Protein AF-0000000087743216 (afdb_homodimer)

Sequence (978 aa):
MEFDLQKEMARIDDQIAKGPYKDTWESISTYPVPKWYADAKFGIFIHFSVCSQTAYANEWYPRGMYIQGTREFEHHVKTHGPHKEFGYKDFIPLFKAEKFSADEWNDLFKEAGAEYVVPVGEHHDGFQMYKSKISDWNAAKMGPMRDVVGEMEDSIREHGMIAGVSSHRIEHWWFLSHAREFDSDMTGMEERGHIYWPSMKECEDQMDPFSEPVPSKEFLEDWLARTVEIIDRFAPRVLYFDWWIHHSAARPYVRKMMAYYYNHMESLGLTGVVNYKYGCLPFGCGVPDVERGQFAEAKPYIWQTDTSIGDKSWGYIEDNHYKSSRQIIENLIDVVSKNGRLLLNVGPKGDGTICEEETKVLKEIGSWLKVNGEAIYGTKPYERSSEGPTKIEDGYFTESSKEYTSQDFRFTVKGDHMYVIAMKTSKDGEYLVRSFARNPEHEQFHYTGVISNVEALLGDCRFEHKNDGLHIYSEITSDYPIVFRISFSMEFDLQKEMARIDDQIAKGPYKDTWESISTYPVPKWYADAKFGIFIHFSVCSQTAYANEWYPRGMYIQGTREFEHHVKTHGPHKEFGYKDFIPLFKAEKFSADEWNDLFKEAGAEYVVPVGEHHDGFQMYKSKISDWNAAKMGPMRDVVGEMEDSIREHGMIAGVSSHRIEHWWFLSHAREFDSDMTGMEERGHIYWPSMKECEDQMDPFSEPVPSKEFLEDWLARTVEIIDRFAPRVLYFDWWIHHSAARPYVRKMMAYYYNHMESLGLTGVVNYKYGCLPFGCGVPDVERGQFAEAKPYIWQTDTSIGDKSWGYIEDNHYKSSRQIIENLIDVVSKNGRLLLNVGPKGDGTICEEETKVLKEIGSWLKVNGEAIYGTKPYERSSEGPTKIEDGYFTESSKEYTSQDFRFTVKGDHMYVIAMKTSKDGEYLVRSFARNPEHEQFHYTGVISNVEALLGDCRFEHKNDGLHIYSEITSDYPIVFRISFS

Solvent-accessible surface area (backbone atoms only — not comparable to full-atom values): 49060 Å² total; per-residue (Å²): 126,82,66,55,64,68,60,51,53,51,50,50,52,53,52,24,70,74,33,90,25,38,78,40,59,50,45,37,24,68,57,62,85,39,67,65,66,65,25,43,41,35,28,36,29,34,37,59,54,62,46,15,50,68,26,44,89,24,60,55,34,72,37,37,43,39,35,83,88,36,71,45,19,54,49,40,38,73,74,66,34,56,38,53,83,40,37,74,76,66,46,36,72,70,21,36,34,79,57,52,43,46,59,62,53,44,53,50,39,50,54,26,56,38,38,29,39,32,40,42,38,23,45,46,69,49,52,27,29,27,71,57,79,72,34,75,48,16,20,37,74,35,39,46,52,36,38,50,47,56,48,34,45,53,36,29,48,74,70,73,28,44,38,25,33,24,46,30,48,71,45,23,45,31,46,51,19,49,33,72,76,51,86,32,56,54,74,90,33,71,49,86,50,35,65,50,34,69,26,36,67,64,42,97,44,78,81,43,36,79,42,55,69,67,78,47,70,68,57,48,51,49,51,43,50,53,51,48,50,49,42,72,74,60,59,38,39,34,37,35,41,57,61,60,62,26,27,57,80,38,32,71,47,52,43,42,44,49,13,38,48,55,29,52,30,46,76,70,75,44,66,47,44,40,36,34,29,43,40,41,53,63,74,56,58,48,32,50,35,32,52,35,22,45,65,59,57,45,36,65,53,69,35,34,23,37,43,45,43,39,69,66,24,57,22,21,38,75,91,60,49,70,59,52,39,54,53,52,51,54,47,44,51,56,36,37,13,25,33,26,25,36,33,40,24,44,31,27,38,29,43,36,45,68,52,67,71,60,49,50,31,36,48,50,41,9,57,50,38,72,64,48,31,76,61,51,44,57,31,40,52,42,96,55,30,63,45,52,88,71,81,60,56,65,39,64,67,46,67,65,85,73,84,65,42,47,59,21,34,35,21,25,29,44,50,46,33,38,28,46,30,28,58,24,54,39,92,82,22,58,35,70,42,54,84,51,15,46,40,83,85,43,96,49,44,68,43,39,48,51,76,67,44,63,39,32,69,90,53,70,47,49,72,48,81,45,58,74,10,35,36,36,40,32,80,69,80,52,95,46,60,46,47,32,41,33,34,60,98,125,82,65,56,64,69,60,50,53,51,50,50,52,52,53,24,70,74,34,89,25,37,77,40,58,51,46,37,25,67,55,65,84,39,66,66,65,64,23,42,40,34,28,36,28,35,36,59,56,60,46,15,50,69,26,44,90,22,60,57,35,73,36,36,43,38,35,82,88,36,72,45,17,52,49,40,39,74,74,66,36,55,37,53,82,41,38,73,76,65,45,35,73,69,22,37,33,80,57,52,43,45,60,63,52,44,52,50,40,49,54,27,56,38,38,30,40,31,39,43,38,22,44,46,70,47,53,28,30,26,71,56,77,71,34,74,50,15,21,36,71,35,40,46,51,37,38,51,48,57,49,33,45,54,35,30,48,73,71,73,28,45,37,26,34,25,47,29,49,70,46,22,44,32,46,51,20,50,36,72,76,50,85,34,55,56,72,90,35,73,48,86,50,35,64,52,34,69,24,36,68,63,42,96,44,79,79,44,34,79,42,55,68,66,76,47,70,68,56,49,51,48,52,42,51,54,52,46,49,49,42,73,74,60,60,38,39,33,38,36,42,57,61,61,63,27,28,58,81,38,32,70,46,52,43,42,46,50,14,37,48,55,31,53,30,46,75,71,74,44,69,47,44,40,36,35,29,40,40,40,54,64,73,55,58,48,33,51,37,32,52,37,22,44,65,60,57,46,36,67,54,68,35,33,22,37,44,44,43,38,69,66,23,56,22,23,37,77,91,60,49,68,59,54,39,56,54,52,49,53,48,44,51,56,36,39,14,25,35,26,26,37,33,40,24,44,32,28,38,28,44,36,46,68,52,67,72,59,49,51,30,36,47,50,41,10,58,51,38,72,64,49,32,75,59,51,44,57,32,41,51,42,96,56,29,64,46,52,87,70,81,61,55,65,39,62,68,46,68,65,86,73,83,64,43,46,58,20,35,35,20,26,27,44,52,46,33,38,28,44,30,28,58,23,53,38,91,82,23,59,36,71,42,53,86,52,15,46,40,83,84,44,94,48,46,68,41,38,50,49,77,68,46,62,38,32,69,90,53,70,46,48,73,48,81,45,61,73,10,36,36,37,39,32,80,69,80,53,95,47,62,47,48,33,42,34,35,62,100

pLDDT: mean 94.6, std 6.8, range [45.41, 98.94]

Organism: Butyrivibrio fibrisolvens (NCBI:txid831)

Foldseek 3Di:
DAPDLVVLVVVLQVLLVPFQAHLDLVRLLPADDDLQLLFQQEEAEEDEDLCLAVQPQASLLLQQCLAPPGPSVVVCCVPPNAQQVPHSVNSFQVLQLQVADLLVVLVLLVLLSGQEYEYEQEALQGAGAADDPNACRYCCNIRNVDRRLLNNLVNCVVSNHAYHYEYAHVNLCASNQSNVVDNHNCPPQCDGRGSNPPNDHDFPDLLPLATPPDDDPVSLSSVLSVLVVCCVSRVHQEYEYEASCLRPNNSSSVSSSSSSSQRSQVVVVHHHFYEYEDCSRPPSSGAYEAELFAAQAADPDEHEYEDEQWDRYLAGHPPTDGDALQLVLLVSLLQQLRRYHYHYGFHAHSNNHGDPSVSVSSNVSSVVCVQVVVQRGRWHHDPGFKFDDWTGDGGHNRRDRTDFDQQIWGWIDDDQKIKTKRAAQDPQQKYFDQLQAAPPVDNDGPDDFAWPDKQKSVGGWDWDQDNRGIIIGDPDHDPHITMIITGTD/DAPDLVVLVVVLQVLLVPFQAHLDLVRLLPADDDLQLLFQQEAAEEDEDLCLAVQAQAPLLLQQCLAPPGPSVVVCCVPPNAQQVPHSLNSFQVLQLQVADLLVVLVLLVLLSGQEYEYEQEALQQAGAADDPNACRYCCNIRNVDRRLLNNLVNCVVSNHAYHYEYAHVNLCASNQSNVVDNHNCPPQCDGRGSNPPNDHDFPDLLPLATPPDDDPVSLSSVLSVLVVVCVSRVHQEYEYEASCLRPNNSSSVSSSSSSSQRSQVVVVHHHFYEYEDCSRPPSSGAYEAELFAAQAADPDEHEYEDEQWDRYLAHHPPTDGDALQLVLLVSLLQQLRRYHYHYGFHAHSNNHGDPSVSVSSNVSSVVCVQCVVQRGRWHHDPGFKWDDWTGDGGHSRRDRTDFDQQIWGWIDDDQKIKTKRAAQDPQQKYFDQLQAAPPVDNDGPDDFAWPDKQKSVGGWDWDQDNRGIIIGDPDHDPHITMIITGTD

Structure (mmCIF, N/CA/C/O backbone):
data_AF-0000000087743216-model_v1
#
loop_
_entity.id
_entity.type
_entity.pdbx_description
1 polymer Alpha-L-fucosidase
#
loop_
_atom_site.group_PDB
_atom_site.id
_atom_site.type_symbol
_atom_site.label_atom_id
_atom_site.label_alt_id
_atom_site.label_comp_id
_atom_site.label_asym_id
_atom_site.label_entity_id
_atom_site.label_seq_id
_atom_site.pdbx_PDB_ins_code
_atom_site.Cartn_x
_atom_site.Cartn_y
_atom_site.Cartn_z
_atom_site.occupancy
_atom_site.B_iso_or_equiv
_atom_site.auth_seq_id
_atom_site.auth_comp_id
_atom_site.auth_asym_id
_atom_site.auth_atom_id
_atom_site.pdbx_PDB_model_num
ATOM 1 N N . MET A 1 1 ? -7.828 48.719 -3.496 1 45.41 1 MET A N 1
ATOM 2 C CA . MET A 1 1 ? -9.172 48.25 -3.826 1 45.41 1 MET A CA 1
ATOM 3 C C . MET A 1 1 ? -9.617 47.156 -2.863 1 45.41 1 MET A C 1
ATOM 5 O O . MET A 1 1 ? -8.836 46.281 -2.506 1 45.41 1 MET A O 1
ATOM 9 N N . GLU A 1 2 ? -10.773 47.344 -2.242 1 65.75 2 GLU A N 1
ATOM 10 C CA . GLU A 1 2 ? -11.344 46.469 -1.246 1 65.75 2 GLU A CA 1
ATOM 11 C C . GLU A 1 2 ? -11.578 45.062 -1.83 1 65.75 2 GLU A C 1
ATOM 13 O O . GLU A 1 2 ? -12.102 44.938 -2.941 1 65.75 2 GLU A O 1
ATOM 18 N N . PHE A 1 3 ? -10.82 44.125 -1.315 1 86.38 3 PHE A N 1
ATOM 19 C CA . PHE A 1 3 ? -11.008 42.75 -1.757 1 86.38 3 PHE A CA 1
ATOM 20 C C . PHE A 1 3 ? -12.484 42.375 -1.73 1 86.38 3 PHE A C 1
ATOM 22 O O . PHE A 1 3 ? -13.141 42.469 -0.693 1 86.38 3 PHE A O 1
ATOM 29 N N . ASP A 1 4 ? -13.031 42.125 -2.91 1 93.56 4 ASP A N 1
ATOM 30 C CA . ASP A 1 4 ? -14.438 41.75 -3.043 1 93.56 4 ASP A CA 1
ATOM 31 C C . ASP A 1 4 ? -14.617 40.219 -2.879 1 93.56 4 ASP A C 1
ATOM 33 O O . ASP A 1 4 ? -14.383 39.469 -3.818 1 93.56 4 ASP A O 1
ATOM 37 N N . LEU A 1 5 ? -15.109 39.844 -1.743 1 95.31 5 LEU A N 1
ATOM 38 C CA . LEU A 1 5 ? -15.227 38.438 -1.377 1 95.31 5 LEU A CA 1
ATOM 39 C C . LEU A 1 5 ? -16.234 37.719 -2.271 1 95.31 5 LEU A C 1
ATOM 41 O O . LEU A 1 5 ? -16 36.594 -2.709 1 95.31 5 LEU A O 1
ATOM 45 N N . GLN A 1 6 ? -17.328 38.375 -2.635 1 95.62 6 GLN A N 1
ATOM 46 C CA . GLN A 1 6 ? -18.375 37.75 -3.443 1 95.62 6 GLN A CA 1
ATOM 47 C C . GLN A 1 6 ? -17.891 37.5 -4.867 1 95.62 6 GLN A C 1
ATOM 49 O O . GLN A 1 6 ? -18.203 36.469 -5.457 1 95.62 6 GLN A O 1
ATOM 54 N N . LYS A 1 7 ? -17.219 38.438 -5.363 1 96.56 7 LYS A N 1
ATOM 55 C CA . LYS A 1 7 ? -16.625 38.25 -6.688 1 96.56 7 LYS A CA 1
ATOM 56 C C . LYS A 1 7 ? -15.633 37.094 -6.703 1 96.56 7 LYS A C 1
ATOM 58 O O . LYS A 1 7 ? -15.57 36.344 -7.672 1 96.56 7 LYS A O 1
ATOM 63 N N . GLU A 1 8 ? -14.852 37.031 -5.641 1 97 8 GLU A N 1
ATOM 64 C CA . GLU A 1 8 ? -13.883 35.969 -5.539 1 97 8 GLU A CA 1
ATOM 65 C C . GLU A 1 8 ? -14.57 34.594 -5.473 1 97 8 GLU A C 1
ATOM 67 O O . GLU A 1 8 ? -14.125 33.656 -6.109 1 97 8 GLU A O 1
ATOM 72 N N . MET A 1 9 ? -15.672 34.469 -4.734 1 97.75 9 MET A N 1
ATOM 73 C CA . MET A 1 9 ? -16.422 33.219 -4.652 1 97.75 9 MET A CA 1
ATOM 74 C C . MET A 1 9 ? -16.938 32.812 -6.027 1 97.75 9 MET A C 1
ATOM 76 O O . MET A 1 9 ? -16.875 31.625 -6.391 1 97.75 9 MET A O 1
ATOM 80 N N . ALA A 1 10 ? -17.391 33.781 -6.773 1 97.75 10 ALA A N 1
ATOM 81 C CA . ALA A 1 10 ? -17.875 33.531 -8.117 1 97.75 10 ALA A CA 1
ATOM 82 C C . ALA A 1 10 ? -16.766 33.031 -9.031 1 97.75 10 ALA A C 1
ATOM 84 O O . ALA A 1 10 ? -16.953 32.094 -9.82 1 97.75 10 ALA A O 1
ATOM 85 N N . ARG A 1 11 ? -15.656 33.625 -8.914 1 97.56 11 ARG A N 1
ATOM 86 C CA . ARG A 1 11 ? -14.508 33.219 -9.703 1 97.56 11 ARG A CA 1
ATOM 87 C C . ARG A 1 11 ? -14.109 31.781 -9.383 1 97.56 11 ARG A C 1
ATOM 89 O O . ARG A 1 11 ? -13.82 31 -10.289 1 97.56 11 ARG A O 1
ATOM 96 N N . ILE A 1 12 ? -14.117 31.469 -8.133 1 98 12 ILE A N 1
ATOM 97 C CA . ILE A 1 12 ? -13.758 30.125 -7.676 1 98 12 ILE A CA 1
ATOM 98 C C . ILE A 1 12 ? -14.727 29.109 -8.266 1 98 12 ILE A C 1
ATOM 100 O O . ILE A 1 12 ? -14.305 28.094 -8.836 1 98 12 ILE A O 1
ATOM 104 N N . ASP A 1 13 ? -15.953 29.406 -8.219 1 98 13 ASP A N 1
ATOM 105 C CA . ASP A 1 13 ? -16.969 28.516 -8.758 1 98 13 ASP A CA 1
ATOM 106 C C . ASP A 1 13 ? -16.781 28.328 -10.258 1 98 13 ASP A C 1
ATOM 108 O O . ASP A 1 13 ? -16.922 27.203 -10.773 1 98 13 ASP A O 1
ATOM 112 N N . ASP A 1 14 ? -16.484 29.375 -10.922 1 97.44 14 ASP A N 1
ATOM 113 C CA . ASP A 1 14 ? -16.297 29.328 -12.367 1 97.44 14 ASP A CA 1
ATOM 114 C C . ASP A 1 14 ? -15.102 28.453 -12.742 1 97.44 14 ASP A C 1
ATOM 116 O O . ASP A 1 14 ? -15.18 27.656 -13.688 1 97.44 14 ASP A O 1
ATOM 120 N N . GLN A 1 15 ? -14.086 28.609 -12 1 96.69 15 GLN A N 1
ATOM 121 C CA . GLN A 1 15 ? -12.891 27.828 -12.289 1 96.69 15 GLN A CA 1
ATOM 122 C C . GLN A 1 15 ? -13.133 26.344 -12.008 1 96.69 15 GLN A C 1
ATOM 124 O O . GLN A 1 15 ? -12.648 25.484 -12.75 1 96.69 15 GLN A O 1
ATOM 129 N N . ILE A 1 16 ? -13.781 25.984 -10.992 1 98 16 ILE A N 1
ATOM 130 C CA . ILE A 1 16 ? -14.109 24.594 -10.68 1 98 16 ILE A CA 1
ATOM 131 C C . ILE A 1 16 ? -14.969 24.016 -11.797 1 98 16 ILE A C 1
ATOM 133 O O . ILE A 1 16 ? -14.742 22.875 -12.234 1 98 16 ILE A O 1
ATOM 137 N N . ALA A 1 17 ? -15.883 24.812 -12.258 1 97.06 17 ALA A N 1
ATOM 138 C CA . ALA A 1 17 ? -16.812 24.344 -13.289 1 97.06 17 ALA A CA 1
ATOM 139 C C . ALA A 1 17 ? -16.062 24.016 -14.578 1 97.06 17 ALA A C 1
ATOM 141 O O . ALA A 1 17 ? -16.5 23.141 -15.344 1 97.06 17 ALA A O 1
ATOM 142 N N . LYS A 1 18 ? -14.969 24.609 -14.812 1 96.19 18 LYS A N 1
ATOM 143 C CA . LYS A 1 18 ? -14.227 24.453 -16.062 1 96.19 18 LYS A CA 1
ATOM 144 C C . LYS A 1 18 ? -13.234 23.297 -15.961 1 96.19 18 LYS A C 1
ATOM 146 O O . LYS A 1 18 ? -12.719 22.828 -16.984 1 96.19 18 LYS A O 1
ATOM 151 N N . GLY A 1 19 ? -12.984 22.891 -14.711 1 96.44 19 GLY A N 1
ATOM 152 C CA . GLY A 1 19 ? -11.961 21.875 -14.531 1 96.44 19 GLY A CA 1
ATOM 153 C C . GLY A 1 19 ? -12.531 20.469 -14.438 1 96.44 19 GLY A C 1
ATOM 154 O O . GLY A 1 19 ? -13.75 20.297 -14.344 1 96.44 19 GLY A O 1
ATOM 155 N N . PRO A 1 20 ? -11.656 19.484 -14.508 1 96.94 20 PRO A N 1
ATOM 156 C CA . PRO A 1 20 ? -12.086 18.094 -14.43 1 96.94 20 PRO A CA 1
ATOM 157 C C . PRO A 1 20 ? -12.555 17.688 -13.031 1 96.94 20 PRO A C 1
ATOM 159 O O . PRO A 1 20 ? -13.336 16.75 -12.875 1 96.94 20 PRO A O 1
ATOM 162 N N . TYR A 1 21 ? -12.062 18.328 -12.039 1 97.69 21 TYR A N 1
ATOM 163 C CA . TYR A 1 21 ? -12.492 18.031 -10.672 1 97.69 21 TYR A CA 1
ATOM 164 C C . TYR A 1 21 ? -13.711 18.859 -10.289 1 97.69 21 TYR A C 1
ATOM 166 O O . TYR A 1 21 ? -13.664 20.094 -10.352 1 97.69 21 TYR A O 1
ATOM 174 N N . LYS A 1 22 ? -14.734 18.156 -9.844 1 97.62 22 LYS A N 1
ATOM 175 C CA . LYS A 1 22 ? -15.961 18.812 -9.383 1 97.62 22 LYS A CA 1
ATOM 176 C C . LYS A 1 22 ? -15.969 18.953 -7.867 1 97.62 22 LYS A C 1
ATOM 178 O O . LYS A 1 22 ? -15.172 18.328 -7.168 1 97.62 22 LYS A O 1
ATOM 183 N N . ASP A 1 23 ? -16.891 19.812 -7.43 1 95.56 23 ASP A N 1
ATOM 184 C CA . ASP A 1 23 ? -17.047 20.062 -6 1 95.56 23 ASP A CA 1
ATOM 185 C C . ASP A 1 23 ? -17.812 18.922 -5.324 1 95.56 23 ASP A C 1
ATOM 187 O O . ASP A 1 23 ? -18.812 19.172 -4.656 1 95.56 23 ASP A O 1
ATOM 191 N N . THR A 1 24 ? -17.344 17.719 -5.535 1 95.38 24 THR A N 1
ATOM 192 C CA . THR A 1 24 ? -17.844 16.516 -4.891 1 95.38 24 THR A CA 1
ATOM 193 C C . THR A 1 24 ? -16.703 15.617 -4.449 1 95.38 24 THR A C 1
ATOM 195 O O . THR A 1 24 ? -15.664 15.555 -5.113 1 95.38 24 THR A O 1
ATOM 198 N N . TRP A 1 25 ? -16.922 14.961 -3.354 1 93.56 25 TRP A N 1
ATOM 199 C CA . TRP A 1 25 ? -15.891 14.07 -2.842 1 93.56 25 TRP A CA 1
ATOM 200 C C . TRP A 1 25 ? -15.578 12.961 -3.844 1 93.56 25 TRP A C 1
ATOM 202 O O . TRP A 1 25 ? -14.422 12.547 -3.977 1 93.56 25 TRP A O 1
ATOM 212 N N . GLU A 1 26 ? -16.562 12.492 -4.555 1 93.25 26 GLU A N 1
ATOM 213 C CA . GLU A 1 26 ? -16.391 11.477 -5.582 1 93.25 26 GLU A CA 1
ATOM 214 C C . GLU A 1 26 ? -15.375 11.93 -6.637 1 93.25 26 GLU A C 1
ATOM 216 O O . GLU A 1 26 ? -14.453 11.188 -6.98 1 93.25 26 GLU A O 1
ATOM 221 N N . SER A 1 27 ? -15.555 13.078 -7.109 1 96.25 27 SER A N 1
ATOM 222 C CA . SER A 1 27 ? -14.656 13.625 -8.117 1 96.25 27 SER A CA 1
ATOM 223 C C . SER A 1 27 ? -13.266 13.891 -7.543 1 96.25 27 SER A C 1
ATOM 225 O O . SER A 1 27 ? -12.258 13.539 -8.156 1 96.25 27 SER A O 1
ATOM 227 N N . ILE A 1 28 ? -13.211 14.43 -6.359 1 96.25 28 ILE A N 1
ATOM 228 C CA . ILE A 1 28 ? -11.961 14.805 -5.707 1 96.25 28 ILE A CA 1
ATOM 229 C C . ILE A 1 28 ? -11.133 13.555 -5.414 1 96.25 28 ILE A C 1
ATOM 231 O O . ILE A 1 28 ? -9.898 13.578 -5.531 1 96.25 28 ILE A O 1
ATOM 235 N N . SER A 1 29 ? -11.781 12.492 -5.117 1 93.94 29 SER A N 1
ATOM 236 C CA . SER A 1 29 ? -11.109 11.258 -4.73 1 93.94 29 SER A CA 1
ATOM 237 C C . SER A 1 29 ? -10.391 10.625 -5.918 1 93.94 29 SER A C 1
ATOM 239 O O . SER A 1 29 ? -9.578 9.719 -5.742 1 93.94 29 SER A O 1
ATOM 241 N N . THR A 1 30 ? -10.602 11.102 -7.121 1 93.31 30 THR A N 1
ATOM 242 C CA . THR A 1 30 ? -9.969 10.531 -8.305 1 93.31 30 THR A CA 1
ATOM 243 C C . THR A 1 30 ? -8.562 11.086 -8.492 1 93.31 30 THR A C 1
ATOM 245 O O . THR A 1 30 ? -7.809 10.609 -9.344 1 93.31 30 THR A O 1
ATOM 248 N N . TYR A 1 31 ? -8.219 12.086 -7.688 1 93.44 31 TYR A N 1
ATOM 249 C CA . TYR A 1 31 ? -6.871 12.633 -7.828 1 93.44 31 TYR A CA 1
ATOM 250 C C . TYR A 1 31 ? -5.82 11.57 -7.535 1 93.44 31 TYR A C 1
ATOM 252 O O . TYR A 1 31 ? -6.047 10.672 -6.723 1 93.44 31 TYR A O 1
ATOM 260 N N . PRO A 1 32 ? -4.691 11.594 -8.117 1 91.44 32 PRO A N 1
ATOM 261 C CA . PRO A 1 32 ? -3.607 10.664 -7.801 1 91.44 32 PRO A CA 1
ATOM 262 C C . PRO A 1 32 ? -2.568 11.258 -6.855 1 91.44 32 PRO A C 1
ATOM 264 O O . PRO A 1 32 ? -2.25 12.445 -6.957 1 91.44 32 PRO A O 1
ATOM 267 N N . VAL A 1 33 ? -2.135 10.43 -5.898 1 94.62 33 VAL A N 1
ATOM 268 C CA . VAL A 1 33 ? -0.931 10.844 -5.188 1 94.62 33 VAL A CA 1
ATOM 269 C C . VAL A 1 33 ? 0.258 10.859 -6.148 1 94.62 33 VAL A C 1
ATOM 271 O O . VAL A 1 33 ? 0.561 9.844 -6.777 1 94.62 33 VAL A O 1
ATOM 274 N N . PRO A 1 34 ? 0.898 11.969 -6.297 1 96.38 34 PRO A N 1
ATOM 275 C CA . PRO A 1 34 ? 1.958 12.047 -7.309 1 96.38 34 PRO A CA 1
ATOM 276 C C . PRO A 1 34 ? 3.168 11.18 -6.957 1 96.38 34 PRO A C 1
ATOM 278 O O . PRO A 1 34 ? 3.5 11.023 -5.777 1 96.38 34 PRO A O 1
ATOM 281 N N . LYS A 1 35 ? 3.867 10.727 -7.973 1 93.94 35 LYS A N 1
ATOM 282 C CA . LYS A 1 35 ? 5.047 9.875 -7.809 1 93.94 35 LYS A CA 1
ATOM 283 C C . LYS A 1 35 ? 6.148 10.609 -7.051 1 93.94 35 LYS A C 1
ATOM 285 O O . LYS A 1 35 ? 6.879 10 -6.266 1 93.94 35 LYS A O 1
ATOM 290 N N . TRP A 1 36 ? 6.297 11.891 -7.359 1 96.81 36 TRP A N 1
ATOM 291 C CA . TRP A 1 36 ? 7.359 12.625 -6.684 1 96.81 36 TRP A CA 1
ATOM 292 C C . TRP A 1 36 ? 7.188 12.555 -5.168 1 96.81 36 TRP A C 1
ATOM 294 O O . TRP A 1 36 ? 8.172 12.469 -4.426 1 96.81 36 TRP A O 1
ATOM 304 N N . TYR A 1 37 ? 5.941 12.641 -4.73 1 97.75 37 TYR A N 1
ATOM 305 C CA . TYR A 1 37 ? 5.676 12.594 -3.299 1 97.75 37 TYR A CA 1
ATOM 306 C C . TYR A 1 37 ? 5.988 11.211 -2.734 1 97.75 37 TYR A C 1
ATOM 308 O O . TYR A 1 37 ? 6.543 11.086 -1.639 1 97.75 37 TYR A O 1
ATOM 316 N N . ALA A 1 38 ? 5.648 10.195 -3.459 1 95.56 38 ALA A N 1
ATOM 317 C CA . ALA A 1 38 ? 5.969 8.828 -3.045 1 95.56 38 ALA A CA 1
ATOM 318 C C . ALA A 1 38 ? 7.477 8.633 -2.92 1 95.56 38 ALA A C 1
ATOM 320 O O . ALA A 1 38 ? 7.941 7.891 -2.049 1 95.56 38 ALA A O 1
ATOM 321 N N . ASP A 1 39 ? 8.281 9.344 -3.717 1 96.62 39 ASP A N 1
ATOM 322 C CA . ASP A 1 39 ? 9.719 9.125 -3.818 1 96.62 39 ASP A CA 1
ATOM 323 C C . ASP A 1 39 ? 10.477 10.023 -2.848 1 96.62 39 ASP A C 1
ATOM 325 O O . ASP A 1 39 ? 11.562 9.664 -2.381 1 96.62 39 ASP A O 1
ATOM 329 N N . ALA A 1 40 ? 10.086 11.242 -2.486 1 96.06 40 ALA A N 1
ATOM 330 C CA . ALA A 1 40 ? 10.82 12.273 -1.758 1 96.06 40 ALA A CA 1
ATOM 331 C C . ALA A 1 40 ? 11.094 11.844 -0.319 1 96.06 40 ALA A C 1
ATOM 333 O O . ALA A 1 40 ? 12.219 11.969 0.171 1 96.06 40 ALA A O 1
ATOM 334 N N . LYS A 1 41 ? 10.383 11.289 0.41 1 98 41 LYS A N 1
ATOM 335 C CA . LYS A 1 41 ? 10.438 10.625 1.71 1 98 41 LYS A CA 1
ATOM 336 C C . LYS A 1 41 ? 10.773 11.617 2.818 1 98 41 LYS A C 1
ATOM 338 O O . LYS A 1 41 ? 10.461 11.375 3.988 1 98 41 LYS A O 1
ATOM 343 N N . PHE A 1 42 ? 11.594 12.766 2.602 1 98.88 42 PHE A N 1
ATOM 344 C CA . PHE A 1 42 ? 12.062 13.672 3.641 1 98.88 42 PHE A CA 1
ATOM 345 C C . PHE A 1 42 ? 11.836 15.125 3.234 1 98.88 42 PHE A C 1
ATOM 347 O O . PHE A 1 42 ? 12.273 15.547 2.162 1 98.88 42 PHE A O 1
ATOM 354 N N . GLY A 1 43 ? 11.117 15.859 4.062 1 98.88 43 GLY A N 1
ATOM 355 C CA . GLY A 1 43 ? 10.867 17.281 3.85 1 98.88 43 GLY A CA 1
ATOM 356 C C . GLY A 1 43 ? 11.109 18.125 5.09 1 98.88 43 GLY A C 1
ATOM 357 O O . GLY A 1 43 ? 11.336 17.578 6.176 1 98.88 43 GLY A O 1
ATOM 358 N N . ILE A 1 44 ? 11.109 19.422 4.906 1 98.94 44 ILE A N 1
ATOM 359 C CA . ILE A 1 44 ? 11.305 20.375 6 1 98.94 44 ILE A CA 1
ATOM 360 C C . ILE A 1 44 ? 10.047 21.219 6.172 1 98.94 44 ILE A C 1
ATOM 362 O O . ILE A 1 44 ? 9.492 21.719 5.195 1 98.94 44 ILE A O 1
ATOM 366 N N . PHE A 1 45 ? 9.586 21.25 7.379 1 98.88 45 PHE A N 1
ATOM 367 C CA . PHE A 1 45 ? 8.523 22.156 7.812 1 98.88 45 PHE A CA 1
ATOM 368 C C . PHE A 1 45 ? 9.102 23.375 8.508 1 98.88 45 PHE A C 1
ATOM 370 O O . PHE A 1 45 ? 10.141 23.297 9.164 1 98.88 45 PHE A O 1
ATOM 377 N N . ILE A 1 46 ? 8.477 24.562 8.336 1 98.88 46 ILE A N 1
ATOM 378 C CA . ILE A 1 46 ? 9.023 25.766 8.945 1 98.88 46 ILE A CA 1
ATOM 379 C C . ILE A 1 46 ? 7.918 26.516 9.68 1 98.88 46 ILE A C 1
ATOM 381 O O . ILE A 1 46 ? 6.984 27.031 9.055 1 98.88 46 ILE A O 1
ATOM 385 N N . HIS A 1 47 ? 7.996 26.609 10.922 1 98.69 47 HIS A N 1
ATOM 386 C CA . HIS A 1 47 ? 7.148 27.5 11.695 1 98.69 47 HIS A CA 1
ATOM 387 C C . HIS A 1 47 ? 7.875 28.797 12.023 1 98.69 47 HIS A C 1
ATOM 389 O O . HIS A 1 47 ? 8.719 28.844 12.93 1 98.69 47 HIS A O 1
ATOM 395 N N . PHE A 1 48 ? 7.574 29.812 11.305 1 98.5 48 PHE A N 1
ATOM 396 C CA . PHE A 1 48 ? 8.188 31.125 11.414 1 98.5 48 PHE A CA 1
ATOM 397 C C . PHE A 1 48 ? 7.137 32.219 11.266 1 98.5 48 PHE A C 1
ATOM 399 O O . PHE A 1 48 ? 6.48 32.344 10.227 1 98.5 48 PHE A O 1
ATOM 406 N N . SER A 1 49 ? 6.848 32.906 12.266 1 96.69 49 SER A N 1
ATOM 407 C CA . SER A 1 49 ? 5.871 34 12.312 1 96.69 49 SER A CA 1
ATOM 408 C C . SER A 1 49 ? 6.164 34.938 13.461 1 96.69 49 SER A C 1
ATOM 410 O O . SER A 1 49 ? 7.227 34.875 14.086 1 96.69 49 SER A O 1
ATOM 412 N N . VAL A 1 50 ? 5.23 35.844 13.828 1 97.31 50 VAL A N 1
ATOM 413 C CA . VAL A 1 50 ? 5.395 36.844 14.867 1 97.31 50 VAL A CA 1
ATOM 414 C C . VAL A 1 50 ? 5.691 36.188 16.203 1 97.31 50 VAL A C 1
ATOM 416 O O . VAL A 1 50 ? 6.445 36.719 17.016 1 97.31 50 VAL A O 1
ATOM 419 N N . CYS A 1 51 ? 5.199 34.969 16.391 1 95 51 CYS A N 1
ATOM 420 C CA . CYS A 1 51 ? 5.414 34.25 17.641 1 95 51 CYS A CA 1
ATOM 421 C C . CYS A 1 51 ? 6.879 33.875 17.812 1 95 51 CYS A C 1
ATOM 423 O O . CYS A 1 51 ? 7.32 33.562 18.922 1 95 51 CYS A O 1
ATOM 425 N N . SER A 1 52 ? 7.691 33.875 16.734 1 96.75 52 SER A N 1
ATOM 426 C CA . SER A 1 52 ? 9.125 33.625 16.828 1 96.75 52 SER A CA 1
ATOM 427 C C . SER A 1 52 ? 9.844 34.75 17.547 1 96.75 52 SER A C 1
ATOM 429 O O . SER A 1 52 ? 10.938 34.562 18.078 1 96.75 52 SER A O 1
ATOM 431 N N . GLN A 1 53 ? 9.234 35.938 17.5 1 94.75 53 GLN A N 1
ATOM 432 C CA . GLN A 1 53 ? 9.773 37.094 18.156 1 94.75 53 GLN A CA 1
ATOM 433 C C . GLN A 1 53 ? 9.562 37.031 19.672 1 94.75 53 GLN A C 1
ATOM 435 O O . GLN A 1 53 ? 10.43 37.438 20.438 1 94.75 53 GLN A O 1
ATOM 440 N N . THR A 1 54 ? 8.43 36.562 20.109 1 94.25 54 THR A N 1
ATOM 441 C CA . THR A 1 54 ? 8.125 36.469 21.531 1 94.25 54 THR A CA 1
ATOM 442 C C . THR A 1 54 ? 8.984 35.406 22.203 1 94.25 54 THR A C 1
ATOM 444 O O . THR A 1 54 ? 9.43 35.594 23.344 1 94.25 54 THR A O 1
ATOM 447 N N . ALA A 1 55 ? 9.219 34.312 21.547 1 96.06 55 ALA A N 1
ATOM 448 C CA . ALA A 1 55 ? 10.164 33.25 21.906 1 96.06 55 ALA A CA 1
ATOM 449 C C . ALA A 1 55 ? 9.898 32.719 23.312 1 96.06 55 ALA A C 1
ATOM 451 O O . ALA A 1 55 ? 10.828 32.469 24.078 1 96.06 55 ALA A O 1
ATOM 452 N N . TYR A 1 56 ? 8.625 32.625 23.688 1 96.62 56 TYR A N 1
ATOM 453 C CA . TYR A 1 56 ? 8.25 32.156 25.016 1 96.62 56 TYR A CA 1
ATOM 454 C C . TYR A 1 56 ? 7.176 31.078 24.938 1 96.62 56 TYR A C 1
ATOM 456 O O . TYR A 1 56 ? 6.246 31.188 24.125 1 96.62 56 TYR A O 1
ATOM 464 N N . ALA A 1 57 ? 7.273 30.016 25.781 1 96.12 57 ALA A N 1
ATOM 465 C CA . ALA A 1 57 ? 6.332 28.922 25.953 1 96.12 57 ALA A CA 1
ATOM 466 C C . ALA A 1 57 ? 6.27 28.062 24.688 1 96.12 57 ALA A C 1
ATOM 468 O O . ALA A 1 57 ? 6.887 26.984 24.625 1 96.12 57 ALA A O 1
ATOM 469 N N . ASN A 1 58 ? 5.594 28.531 23.609 1 97 58 ASN A N 1
ATOM 470 C CA . ASN A 1 58 ? 5.512 27.859 22.312 1 97 58 ASN A CA 1
ATOM 471 C C . ASN A 1 58 ? 4.82 28.734 21.266 1 97 58 ASN A C 1
ATOM 473 O O . ASN A 1 58 ? 4.523 29.906 21.531 1 97 58 ASN A O 1
ATOM 477 N N . GLU A 1 59 ? 4.602 28.172 20.094 1 96.5 59 GLU A N 1
ATOM 478 C CA . GLU A 1 59 ? 4.051 28.922 18.984 1 96.5 59 GLU A CA 1
ATOM 479 C C . GLU A 1 59 ? 2.59 29.297 19.219 1 96.5 59 GLU A C 1
ATOM 481 O O . GLU A 1 59 ? 2.01 30.078 18.469 1 96.5 59 GLU A O 1
ATOM 486 N N . TRP A 1 60 ? 1.993 28.859 20.359 1 97.44 60 TRP A N 1
ATOM 487 C CA . TRP A 1 60 ? 0.643 29.25 20.75 1 97.44 60 TRP A CA 1
ATOM 488 C C . TRP A 1 60 ? 0.679 30.375 21.766 1 97.44 60 TRP A C 1
ATOM 490 O O . TRP A 1 60 ? -0.342 30.719 22.375 1 97.44 60 TRP A O 1
ATOM 500 N N . TYR A 1 61 ? 1.799 30.984 21.938 1 97.56 61 TYR A N 1
ATOM 501 C CA . TYR A 1 61 ? 1.923 32.156 22.812 1 97.56 61 TYR A CA 1
ATOM 502 C C . TYR A 1 61 ? 0.867 33.188 22.5 1 97.56 61 TYR A C 1
ATOM 504 O O . TYR A 1 61 ? 0.251 33.75 23.406 1 97.56 61 TYR A O 1
ATOM 512 N N . PRO A 1 62 ? 0.588 33.469 21.203 1 97.25 62 PRO A N 1
ATOM 513 C CA . PRO A 1 62 ? -0.442 34.469 20.891 1 97.25 62 PRO A CA 1
ATOM 514 C C . PRO A 1 62 ? -1.786 34.156 21.547 1 97.25 62 PRO A C 1
ATOM 516 O O . PRO A 1 62 ? -2.539 35.062 21.891 1 97.25 62 PRO A O 1
ATOM 519 N N . ARG A 1 63 ? -2.092 32.906 21.719 1 97.56 63 ARG A N 1
ATOM 520 C CA . ARG A 1 63 ? -3.32 32.5 22.391 1 97.56 63 ARG A CA 1
ATOM 521 C C . ARG A 1 63 ? -3.168 32.562 23.906 1 97.56 63 ARG A C 1
ATOM 523 O O . ARG A 1 63 ? -3.975 33.219 24.594 1 97.56 63 ARG A O 1
ATOM 530 N N . GLY A 1 64 ? -2.131 31.984 24.406 1 97.94 64 GLY A N 1
ATOM 531 C CA . GLY A 1 64 ? -1.912 31.859 25.828 1 97.94 64 GLY A CA 1
ATOM 532 C C . GLY A 1 64 ? -1.795 33.188 26.531 1 97.94 64 GLY A C 1
ATOM 533 O O . GLY A 1 64 ? -2.205 33.344 27.688 1 97.94 64 GLY A O 1
ATOM 534 N N . MET A 1 65 ? -1.285 34.188 25.844 1 98.31 65 MET A N 1
ATOM 535 C CA . MET A 1 65 ? -1.062 35.469 26.469 1 98.31 65 MET A CA 1
ATOM 536 C C . MET A 1 65 ? -2.387 36.156 26.781 1 98.31 65 MET A C 1
ATOM 538 O O . MET A 1 65 ? -2.426 37.125 27.562 1 98.31 65 MET A O 1
ATOM 542 N N . TYR A 1 66 ? -3.461 35.719 26.234 1 97.88 66 TYR A N 1
ATOM 543 C CA . TYR A 1 66 ? -4.754 36.344 26.453 1 97.88 66 TYR A CA 1
ATOM 544 C C . TYR A 1 66 ? -5.613 35.531 27.406 1 97.88 66 TYR A C 1
ATOM 546 O O . TYR A 1 66 ? -6.711 35.938 27.781 1 97.88 66 TYR A O 1
ATOM 554 N N . ILE A 1 67 ? -5.188 34.344 27.734 1 98.06 67 ILE A N 1
ATOM 555 C CA . ILE A 1 67 ? -5.957 33.5 28.641 1 98.06 67 ILE A CA 1
ATOM 556 C C . ILE A 1 67 ? -5.523 33.75 30.078 1 98.06 67 ILE A C 1
ATOM 558 O O . ILE A 1 67 ? -4.449 33.312 30.5 1 98.06 67 ILE A O 1
ATOM 562 N N . GLN A 1 68 ? -6.352 34.406 30.812 1 97.38 68 GLN A N 1
ATOM 563 C CA . GLN A 1 68 ? -6.043 34.781 32.188 1 97.38 68 GLN A CA 1
ATOM 564 C C . GLN A 1 68 ? -5.73 33.531 33.031 1 97.38 68 GLN A C 1
ATOM 566 O O . GLN A 1 68 ? -6.387 32.5 32.875 1 97.38 68 GLN A O 1
ATOM 571 N N . GLY A 1 69 ? -4.703 33.594 33.812 1 96.81 69 GLY A N 1
ATOM 572 C CA . GLY A 1 69 ? -4.34 32.5 34.688 1 96.81 69 GLY A CA 1
ATOM 573 C C . GLY A 1 69 ? -3.264 31.594 34.094 1 96.81 69 GLY A C 1
ATOM 574 O O . GLY A 1 69 ? -2.664 30.781 34.812 1 96.81 69 GLY A O 1
ATOM 575 N N . THR A 1 70 ? -2.959 31.719 32.844 1 97.88 70 THR A N 1
ATOM 576 C CA . THR A 1 70 ? -1.893 30.922 32.25 1 97.88 70 THR A CA 1
ATOM 577 C C . THR A 1 70 ? -0.528 31.547 32.531 1 97.88 70 THR A C 1
ATOM 579 O O . THR A 1 70 ? -0.436 32.719 32.906 1 97.88 70 THR A O 1
ATOM 582 N N . ARG A 1 71 ? 0.521 30.734 32.375 1 97.31 71 ARG A N 1
ATOM 583 C CA . ARG A 1 71 ? 1.878 31.234 32.531 1 97.31 71 ARG A CA 1
ATOM 584 C C . ARG A 1 71 ? 2.215 32.281 31.469 1 97.31 71 ARG A C 1
ATOM 586 O O . ARG A 1 71 ? 2.977 33.219 31.703 1 97.31 71 ARG A O 1
ATOM 593 N N . GLU A 1 72 ? 1.692 32.125 30.281 1 98 72 GLU A N 1
ATOM 594 C CA . GLU A 1 72 ? 1.9 33.094 29.188 1 98 72 GLU A CA 1
ATOM 595 C C . GLU A 1 72 ? 1.29 34.438 29.516 1 98 72 GLU A C 1
ATOM 597 O O . GLU A 1 72 ? 1.905 35.469 29.266 1 98 72 GLU A O 1
ATOM 602 N N . PHE A 1 73 ? 0.07 34.438 30.094 1 98.31 73 PHE A N 1
ATOM 603 C CA . PHE A 1 73 ? -0.597 35.656 30.484 1 98.31 73 PHE A CA 1
ATOM 604 C C . PHE A 1 73 ? 0.227 36.406 31.516 1 98.31 73 PHE A C 1
ATOM 606 O O . PHE A 1 73 ? 0.479 37.625 31.375 1 98.31 73 PHE A O 1
ATOM 613 N N . GLU A 1 74 ? 0.658 35.688 32.562 1 98.12 74 GLU A N 1
ATOM 614 C CA . GLU A 1 74 ? 1.441 36.281 33.656 1 98.12 74 GLU A CA 1
ATOM 615 C C . GLU A 1 74 ? 2.764 36.844 33.125 1 98.12 74 GLU A C 1
ATOM 617 O O . GLU A 1 74 ? 3.164 37.938 33.469 1 98.12 74 GLU A O 1
ATOM 622 N N . HIS A 1 75 ? 3.371 36.062 32.312 1 97.94 75 HIS A N 1
ATOM 623 C CA . HIS A 1 75 ? 4.625 36.5 31.719 1 97.94 75 HIS A CA 1
ATOM 624 C C . HIS A 1 75 ? 4.434 37.75 30.906 1 97.94 75 HIS A C 1
ATOM 626 O O . HIS A 1 75 ? 5.254 38.688 30.969 1 97.94 75 HIS A O 1
ATOM 632 N N . HIS A 1 76 ? 3.406 37.812 30.109 1 98.12 76 HIS A N 1
ATOM 633 C CA . HIS A 1 76 ? 3.148 38.969 29.234 1 98.12 76 HIS A CA 1
ATOM 634 C C . HIS A 1 76 ? 2.973 40.25 30.047 1 98.12 76 HIS A C 1
ATOM 636 O O . HIS A 1 76 ? 3.611 41.25 29.766 1 98.12 76 HIS A O 1
ATOM 642 N N . VAL A 1 77 ? 2.139 40.188 31.062 1 98.06 77 VAL A N 1
ATOM 643 C CA . VAL A 1 77 ? 1.853 41.344 31.891 1 98.06 77 VAL A CA 1
ATOM 644 C C . VAL A 1 77 ? 3.129 41.812 32.594 1 98.06 77 VAL A C 1
ATOM 646 O O . VAL A 1 77 ? 3.42 43 32.625 1 98.06 77 VAL A O 1
ATOM 649 N N . LYS A 1 78 ? 3.83 40.844 33.094 1 98 78 LYS A N 1
ATOM 650 C CA . LYS A 1 78 ? 5.062 41.156 33.812 1 98 78 LYS A CA 1
ATOM 651 C C . LYS A 1 78 ? 6.086 41.812 32.906 1 98 78 LYS A C 1
ATOM 653 O O . LYS A 1 78 ? 6.797 42.719 33.281 1 98 78 LYS A O 1
ATOM 658 N N . THR A 1 79 ? 6.133 41.375 31.688 1 97.62 79 THR A N 1
ATOM 659 C CA . THR A 1 79 ? 7.211 41.781 30.781 1 97.62 79 THR A CA 1
ATOM 660 C C . THR A 1 79 ? 6.824 43 29.953 1 97.62 79 THR A C 1
ATOM 662 O O . THR A 1 79 ? 7.66 43.875 29.688 1 97.62 79 THR A O 1
ATOM 665 N N . HIS A 1 80 ? 5.527 43.031 29.516 1 97.25 80 HIS A N 1
ATOM 666 C CA . HIS A 1 80 ? 5.156 44.062 28.531 1 97.25 80 HIS A CA 1
ATOM 667 C C . HIS A 1 80 ? 4.074 44.969 29.062 1 97.25 80 HIS A C 1
ATOM 669 O O . HIS A 1 80 ? 3.793 46.031 28.469 1 97.25 80 HIS A O 1
ATOM 675 N N . GLY A 1 81 ? 3.438 44.625 30.172 1 97.25 81 GLY A N 1
ATOM 676 C CA . GLY A 1 81 ? 2.33 45.406 30.719 1 97.25 81 GLY A CA 1
ATOM 677 C C . GLY A 1 81 ? 0.973 44.875 30.297 1 97.25 81 GLY A C 1
ATOM 678 O O . GLY A 1 81 ? 0.881 43.812 29.656 1 97.25 81 GLY A O 1
ATOM 679 N N . PRO A 1 82 ? -0.066 45.656 30.688 1 97.25 82 PRO A N 1
ATOM 680 C CA . PRO A 1 82 ? -1.422 45.188 30.391 1 97.25 82 PRO A CA 1
ATOM 681 C C . PRO A 1 82 ? -1.696 45.125 28.891 1 97.25 82 PRO A C 1
ATOM 683 O O . PRO A 1 82 ? -1.18 45.938 28.125 1 97.25 82 PRO A O 1
ATOM 686 N N . HIS A 1 83 ? -2.523 44.188 28.453 1 97.12 83 HIS A N 1
ATOM 687 C CA . HIS A 1 83 ? -2.818 43.938 27.047 1 97.12 83 HIS A CA 1
ATOM 688 C C . HIS A 1 83 ? -3.408 45.156 26.359 1 97.12 83 HIS A C 1
ATOM 690 O O . HIS A 1 83 ? -3.201 45.375 25.172 1 97.12 83 HIS A O 1
ATOM 696 N N . LYS A 1 84 ? -4.129 45.969 27.172 1 96.25 84 LYS A N 1
ATOM 697 C CA . LYS A 1 84 ? -4.723 47.188 26.609 1 96.25 84 LYS A CA 1
ATOM 698 C C . LYS A 1 84 ? -3.646 48.125 26.094 1 96.25 84 LYS A C 1
ATOM 700 O O . LYS A 1 84 ? -3.865 48.875 25.125 1 96.25 84 LYS A O 1
ATOM 705 N N . GLU A 1 85 ? -2.518 48.125 26.734 1 96.94 85 GLU A N 1
ATOM 706 C CA . GLU A 1 85 ? -1.41 49 26.375 1 96.94 85 GLU A CA 1
ATOM 707 C C . GLU A 1 85 ? -0.473 48.344 25.375 1 96.94 85 GLU A C 1
ATOM 709 O O . GLU A 1 85 ? 0.083 49 24.5 1 96.94 85 GLU A O 1
ATOM 714 N N . PHE A 1 86 ? -0.302 47.031 25.516 1 97.94 86 PHE A N 1
ATOM 715 C CA . PHE A 1 86 ? 0.57 46.25 24.656 1 97.94 86 PHE A CA 1
ATOM 716 C C . PHE A 1 86 ? -0.023 44.875 24.391 1 97.94 86 PHE A C 1
ATOM 718 O O . PHE A 1 86 ? 0.008 44 25.25 1 97.94 86 PHE A O 1
ATOM 725 N N . GLY A 1 87 ? -0.529 44.719 23.219 1 97.06 87 GLY A N 1
ATOM 726 C CA . GLY A 1 87 ? -1.094 43.438 22.844 1 97.06 87 GLY A CA 1
ATOM 727 C C . GLY A 1 87 ? -0.294 42.719 21.766 1 97.06 87 GLY A C 1
ATOM 728 O O . GLY A 1 87 ? 0.855 43.094 21.5 1 97.06 87 GLY A O 1
ATOM 729 N N . TYR A 1 88 ? -0.839 41.656 21.156 1 96.81 88 TYR A N 1
ATOM 730 C CA . TYR A 1 88 ? -0.142 40.844 20.188 1 96.81 88 TYR A CA 1
ATOM 731 C C . TYR A 1 88 ? 0.274 41.656 18.969 1 96.81 88 TYR A C 1
ATOM 733 O O . TYR A 1 88 ? 1.372 41.469 18.438 1 96.81 88 TYR A O 1
ATOM 741 N N . LYS A 1 89 ? -0.655 42.531 18.484 1 96.38 89 LYS A N 1
ATOM 742 C CA . LYS A 1 89 ? -0.373 43.344 17.312 1 96.38 89 LYS A CA 1
ATOM 743 C C . LYS A 1 89 ? 0.891 44.188 17.5 1 96.38 89 LYS A C 1
ATOM 745 O O . LYS A 1 89 ? 1.553 44.531 16.531 1 96.38 89 LYS A O 1
ATOM 750 N N . ASP A 1 90 ? 1.207 44.469 18.75 1 97.56 90 ASP A N 1
ATOM 751 C CA . ASP A 1 90 ? 2.324 45.375 19.047 1 97.56 90 ASP A CA 1
ATOM 752 C C . ASP A 1 90 ? 3.66 44.625 18.906 1 97.56 90 ASP A C 1
ATOM 754 O O . ASP A 1 90 ? 4.719 45.25 18.875 1 97.56 90 ASP A O 1
ATOM 758 N N . PHE A 1 91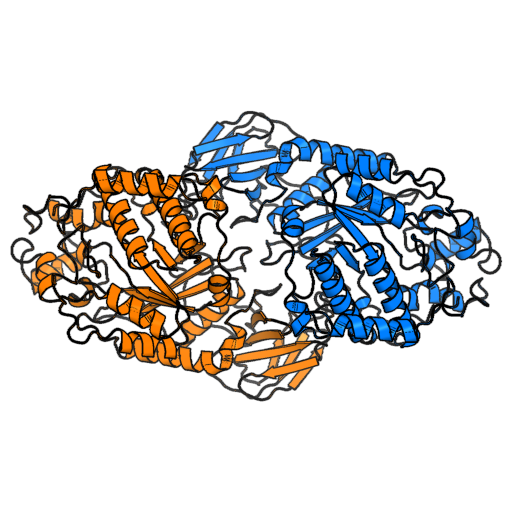 ? 3.635 43.312 18.812 1 98.06 91 PHE A N 1
ATOM 759 C CA . PHE A 1 91 ? 4.848 42.562 18.547 1 98.06 91 PHE A CA 1
ATOM 760 C C . PHE A 1 91 ? 5.211 42.625 17.062 1 98.06 91 PHE A C 1
ATOM 762 O O . PHE A 1 91 ? 6.348 42.312 16.688 1 98.06 91 PHE A O 1
ATOM 769 N N . ILE A 1 92 ? 4.277 42.938 16.172 1 98.06 92 ILE A N 1
ATOM 770 C CA . ILE A 1 92 ? 4.438 42.875 14.727 1 98.06 92 ILE A CA 1
ATOM 771 C C . ILE A 1 92 ? 5.566 43.781 14.273 1 98.06 92 ILE A C 1
ATOM 773 O O . ILE A 1 92 ? 6.477 43.375 13.562 1 98.06 92 ILE A O 1
ATOM 777 N N . PRO A 1 93 ? 5.625 45.031 14.781 1 97.69 93 PRO A N 1
ATOM 778 C CA . PRO A 1 93 ? 6.734 45.906 14.359 1 97.69 93 PRO A CA 1
ATOM 779 C C . PRO A 1 93 ? 8.086 45.438 14.906 1 97.69 93 PRO A C 1
ATOM 781 O O . PRO A 1 93 ? 9.133 45.812 14.383 1 97.69 93 PRO A O 1
ATOM 784 N N . LEU A 1 94 ? 8.07 44.594 15.922 1 97.81 94 LEU A N 1
ATOM 785 C CA . LEU A 1 94 ? 9.305 44.094 16.516 1 97.81 94 LEU A CA 1
ATOM 786 C C . LEU A 1 94 ? 9.82 42.875 15.758 1 97.81 94 LEU A C 1
ATOM 788 O O . LEU A 1 94 ? 11 42.531 15.867 1 97.81 94 LEU A O 1
ATOM 792 N N . PHE A 1 95 ? 8.977 42.219 15.047 1 98.25 95 PHE A N 1
ATOM 793 C CA . PHE A 1 95 ? 9.336 41.062 14.211 1 98.25 95 PHE A CA 1
ATOM 794 C C . PHE A 1 95 ? 9.914 41.531 12.883 1 98.25 95 PHE A C 1
ATOM 796 O O . PHE A 1 95 ? 9.203 41.625 11.883 1 98.25 95 PHE A O 1
ATOM 803 N N . LYS A 1 96 ? 11.203 41.75 12.828 1 97.44 96 LYS A N 1
ATOM 804 C CA . LYS A 1 96 ? 11.828 42.406 11.68 1 97.44 96 LYS A CA 1
ATOM 805 C C . LYS A 1 96 ? 12.445 41.375 10.734 1 97.44 96 LYS A C 1
ATOM 807 O O . LYS A 1 96 ? 12.648 41.656 9.547 1 97.44 96 LYS A O 1
ATOM 812 N N . ALA A 1 97 ? 12.773 40.219 11.258 1 97.75 97 ALA A N 1
ATOM 813 C CA . ALA A 1 97 ? 13.422 39.188 10.469 1 97.75 97 ALA A CA 1
ATOM 814 C C . ALA A 1 97 ? 14.625 39.719 9.711 1 97.75 97 ALA A C 1
ATOM 816 O O . ALA A 1 97 ? 14.781 39.5 8.516 1 97.75 97 ALA A O 1
ATOM 817 N N . GLU A 1 98 ? 15.477 40.469 10.367 1 97.75 98 GLU A N 1
ATOM 818 C CA . GLU A 1 98 ? 16.531 41.25 9.719 1 97.75 98 GLU A CA 1
ATOM 819 C C . GLU A 1 98 ? 17.609 40.344 9.148 1 97.75 98 GLU A C 1
ATOM 821 O O . GLU A 1 98 ? 18.375 40.75 8.266 1 97.75 98 GLU A O 1
ATOM 826 N N . LYS A 1 99 ? 17.672 39.125 9.578 1 98.25 99 LYS A N 1
ATOM 827 C CA . LYS A 1 99 ? 18.688 38.188 9.102 1 98.25 99 LYS A CA 1
ATOM 828 C C . LYS A 1 99 ? 18.078 37.062 8.258 1 98.25 99 LYS A C 1
ATOM 830 O O . LYS A 1 99 ? 18.75 36.094 7.934 1 98.25 99 LYS A O 1
ATOM 835 N N . PHE A 1 100 ? 16.859 37.219 7.938 1 97.94 100 PHE A N 1
ATOM 836 C CA . PHE A 1 100 ? 16.203 36.219 7.086 1 97.94 100 PHE A CA 1
ATOM 837 C C . PHE A 1 100 ? 16.859 36.188 5.707 1 97.94 100 PHE A C 1
ATOM 839 O O . PHE A 1 100 ? 17.031 37.219 5.062 1 97.94 100 PHE A O 1
ATOM 846 N N . SER A 1 101 ? 17.188 35 5.316 1 98.38 101 SER A N 1
ATOM 847 C CA . SER A 1 101 ? 17.672 34.719 3.969 1 98.38 101 SER A CA 1
ATOM 848 C C . SER A 1 101 ? 17.094 33.375 3.465 1 98.38 101 SER A C 1
ATOM 850 O O . SER A 1 101 ? 17.516 32.312 3.916 1 98.38 101 SER A O 1
ATOM 852 N N . ALA A 1 102 ? 16.219 33.5 2.486 1 98.56 102 ALA A N 1
ATOM 853 C CA . ALA A 1 102 ? 15.617 32.312 1.913 1 98.56 102 ALA A CA 1
ATOM 854 C C . ALA A 1 102 ? 16.703 31.375 1.359 1 98.56 102 ALA A C 1
ATOM 856 O O . ALA A 1 102 ? 16.641 30.156 1.549 1 98.56 102 ALA A O 1
ATOM 857 N N . ASP A 1 103 ? 17.688 31.938 0.721 1 98.75 103 ASP A N 1
ATOM 858 C CA . ASP A 1 103 ? 18.75 31.141 0.121 1 98.75 103 ASP A CA 1
ATOM 859 C C . ASP A 1 103 ? 19.562 30.406 1.19 1 98.75 103 ASP A C 1
ATOM 861 O O . ASP A 1 103 ? 19.906 29.234 1.027 1 98.75 103 ASP A O 1
ATOM 865 N N . GLU A 1 104 ? 19.859 31.125 2.295 1 98.69 104 GLU A N 1
ATOM 866 C CA . GLU A 1 104 ? 20.609 30.484 3.365 1 98.69 104 GLU A CA 1
ATOM 867 C C . GLU A 1 104 ? 19.828 29.344 3.984 1 98.69 104 GLU A C 1
ATOM 869 O O . GLU A 1 104 ? 20.375 28.281 4.281 1 98.69 104 GLU A O 1
ATOM 874 N N . TRP A 1 105 ? 18.531 29.578 4.199 1 98.81 105 TRP A N 1
ATOM 875 C CA . TRP A 1 105 ? 17.672 28.5 4.715 1 98.81 105 TRP A CA 1
ATOM 876 C C . TRP A 1 105 ? 17.703 27.297 3.785 1 98.81 105 TRP A C 1
ATOM 878 O O . TRP A 1 105 ? 17.953 26.172 4.227 1 98.81 105 TRP A O 1
ATOM 888 N N . ASN A 1 106 ? 17.5 27.516 2.506 1 98.75 106 ASN A N 1
ATOM 889 C CA . ASN A 1 106 ? 17.328 26.406 1.572 1 98.75 106 ASN A CA 1
ATOM 890 C C . ASN A 1 106 ? 18.656 25.734 1.243 1 98.75 106 ASN A C 1
ATOM 892 O O . ASN A 1 106 ? 18.703 24.547 0.897 1 98.75 106 ASN A O 1
ATOM 896 N N . ASP A 1 107 ? 19.797 26.484 1.332 1 98.81 107 ASP A N 1
ATOM 897 C CA . ASP A 1 107 ? 21.109 25.828 1.297 1 98.81 107 ASP A CA 1
ATOM 898 C C . ASP A 1 107 ? 21.219 24.766 2.398 1 98.81 107 ASP A C 1
ATOM 900 O O . ASP A 1 107 ? 21.656 23.641 2.148 1 98.81 107 ASP A O 1
ATOM 904 N N . LEU A 1 108 ? 20.812 25.172 3.566 1 98.88 108 LEU A N 1
ATOM 905 C CA . LEU A 1 108 ? 20.859 24.281 4.719 1 98.88 108 LEU A CA 1
ATOM 906 C C . LEU A 1 108 ? 19.922 23.094 4.535 1 98.88 108 LEU A C 1
ATOM 908 O O . LEU A 1 108 ? 20.281 21.953 4.832 1 98.88 108 LEU A O 1
ATOM 912 N N . PHE A 1 109 ? 18.719 23.359 4.059 1 98.94 109 PHE A N 1
ATOM 913 C CA . PHE A 1 109 ? 17.719 22.297 3.875 1 98.94 109 PHE A CA 1
ATOM 914 C C . PHE A 1 109 ? 18.172 21.312 2.803 1 98.94 109 PHE A C 1
ATOM 916 O O . PHE A 1 109 ? 17.984 20.109 2.941 1 98.94 109 PHE A O 1
ATOM 923 N N . LYS A 1 110 ? 18.719 21.844 1.741 1 98.75 110 LYS A N 1
ATOM 924 C CA . LYS A 1 110 ? 19.281 20.969 0.71 1 98.75 110 LYS A CA 1
ATOM 925 C C . LYS A 1 110 ? 20.422 20.125 1.267 1 98.75 110 LYS A C 1
ATOM 927 O O . LYS A 1 110 ? 20.531 18.938 0.976 1 98.75 110 LYS A O 1
ATOM 932 N N . GLU A 1 111 ? 21.297 20.766 2.033 1 98.75 111 GLU A N 1
ATOM 933 C CA . GLU A 1 111 ? 22.391 20.062 2.678 1 98.75 111 GLU A CA 1
ATOM 934 C C . GLU A 1 111 ? 21.875 18.953 3.598 1 98.75 111 GLU A C 1
ATOM 936 O O . GLU A 1 111 ? 22.5 17.906 3.719 1 98.75 111 GLU A O 1
ATOM 941 N N . ALA A 1 112 ? 20.75 19.172 4.207 1 98.88 112 ALA A N 1
ATOM 942 C CA . ALA A 1 112 ? 20.141 18.203 5.113 1 98.88 112 ALA A CA 1
ATOM 943 C C . ALA A 1 112 ? 19.562 17.016 4.34 1 98.88 112 ALA A C 1
ATOM 945 O O . ALA A 1 112 ? 19.266 15.977 4.926 1 98.88 112 ALA A O 1
ATOM 946 N N . GLY A 1 113 ? 19.391 17.188 3.012 1 98.75 113 GLY A N 1
ATOM 947 C CA . GLY A 1 113 ? 18.844 16.125 2.176 1 98.75 113 GLY A CA 1
ATOM 948 C C . GLY A 1 113 ? 17.359 16.25 1.938 1 98.75 113 GLY A C 1
ATOM 949 O O . GLY A 1 113 ? 16.719 15.305 1.479 1 98.75 113 GLY A O 1
ATOM 950 N N . ALA A 1 114 ? 16.75 17.391 2.217 1 98.88 114 ALA A N 1
ATOM 951 C CA . ALA A 1 114 ? 15.32 17.578 2.031 1 98.88 114 ALA A CA 1
ATOM 952 C C . ALA A 1 114 ? 14.953 17.594 0.548 1 98.88 114 ALA A C 1
ATOM 954 O O . ALA A 1 114 ? 15.68 18.172 -0.27 1 98.88 114 ALA A O 1
ATOM 955 N N . GLU A 1 115 ? 13.844 16.969 0.233 1 98.75 115 GLU A N 1
ATOM 956 C CA . GLU A 1 115 ? 13.336 16.953 -1.138 1 98.75 115 GLU A CA 1
ATOM 957 C C . GLU A 1 115 ? 12.203 17.953 -1.312 1 98.75 115 GLU A C 1
ATOM 959 O O . GLU A 1 115 ? 11.898 18.375 -2.432 1 98.75 115 GLU A O 1
ATOM 964 N N . TYR A 1 116 ? 11.539 18.344 -0.247 1 98.81 116 TYR A N 1
ATOM 965 C CA . TYR A 1 116 ? 10.484 19.359 -0.295 1 98.81 116 TYR A CA 1
ATOM 966 C C . TYR A 1 116 ? 10.469 20.188 0.984 1 98.81 116 TYR A C 1
ATOM 968 O O . TYR A 1 116 ? 11 19.766 2.014 1 98.81 116 TYR A O 1
ATOM 976 N N . VAL A 1 117 ? 9.961 21.406 0.905 1 98.94 117 VAL A N 1
ATOM 977 C CA . VAL A 1 117 ? 9.953 22.375 1.997 1 98.94 117 VAL A CA 1
ATOM 978 C C . VAL A 1 117 ? 8.578 23.031 2.092 1 98.94 117 VAL A C 1
ATOM 980 O O . VAL A 1 117 ? 8 23.422 1.076 1 98.94 117 VAL A O 1
ATOM 983 N N . VAL A 1 118 ? 8.047 23.109 3.336 1 98.88 118 VAL A N 1
ATOM 984 C CA . VAL A 1 118 ? 6.688 23.594 3.551 1 98.88 118 VAL A CA 1
ATOM 985 C C . VAL A 1 118 ? 6.695 24.688 4.617 1 98.88 118 VAL A C 1
ATOM 987 O O . VAL A 1 118 ? 6.461 24.422 5.797 1 98.88 118 VAL A O 1
ATOM 990 N N . PRO A 1 119 ? 6.844 25.938 4.211 1 98.81 119 PRO A N 1
ATOM 991 C CA . PRO A 1 119 ? 6.699 27.016 5.18 1 98.81 119 PRO A CA 1
ATOM 992 C C . PRO A 1 119 ? 5.25 27.25 5.594 1 98.81 119 PRO A C 1
ATOM 994 O O . PRO A 1 119 ? 4.328 26.984 4.816 1 98.81 119 PRO A O 1
ATOM 997 N N . VAL A 1 120 ? 5.09 27.75 6.754 1 98.5 120 VAL A N 1
ATOM 998 C CA . VAL A 1 120 ? 3.766 28.188 7.184 1 98.5 120 VAL A CA 1
ATOM 999 C C . VAL A 1 120 ? 3.416 29.516 6.508 1 98.5 120 VAL A C 1
ATOM 1001 O O . VAL A 1 120 ? 4.113 30.516 6.691 1 98.5 120 VAL A O 1
ATOM 1004 N N . GLY A 1 121 ? 2.385 29.5 5.746 1 98.5 121 GLY A N 1
ATOM 1005 C CA . GLY A 1 121 ? 1.899 30.719 5.137 1 98.5 121 GLY A CA 1
ATOM 1006 C C . GLY A 1 121 ? 1.147 31.609 6.109 1 98.5 121 GLY A C 1
ATOM 1007 O O . GLY A 1 121 ? 1.355 32.812 6.133 1 98.5 121 GLY A O 1
ATOM 1008 N N . GLU A 1 122 ? 0.337 30.969 6.824 1 97.88 122 GLU A N 1
ATOM 1009 C CA . GLU A 1 122 ? -0.451 31.641 7.855 1 97.88 122 GLU A CA 1
ATOM 1010 C C . GLU A 1 122 ? -0.703 30.719 9.039 1 97.88 122 GLU A C 1
ATOM 1012 O O . GLU A 1 122 ? -1.262 29.625 8.883 1 97.88 122 GLU A O 1
ATOM 1017 N N . HIS A 1 123 ? -0.206 31.125 10.211 1 97.31 123 HIS A N 1
ATOM 1018 C CA . HIS A 1 123 ? -0.426 30.344 11.422 1 97.31 123 HIS A CA 1
ATOM 1019 C C . HIS A 1 123 ? -1.77 30.672 12.055 1 97.31 123 HIS A C 1
ATOM 1021 O O . HIS A 1 123 ? -2.59 31.375 11.453 1 97.31 123 HIS A O 1
ATOM 1027 N N . HIS A 1 124 ? -1.996 30.234 13.234 1 96.75 124 HIS A N 1
ATOM 1028 C CA . HIS A 1 124 ? -3.26 30.422 13.938 1 96.75 124 HIS A CA 1
ATOM 1029 C C . HIS A 1 124 ? -3.447 31.891 14.344 1 96.75 124 HIS A C 1
ATOM 1031 O O . HIS A 1 124 ? -4.57 32.312 14.602 1 96.75 124 HIS A O 1
ATOM 1037 N N . ASP A 1 125 ? -2.406 32.656 14.422 1 95.5 125 ASP A N 1
ATOM 1038 C CA . ASP A 1 125 ? -2.43 34.031 14.914 1 95.5 125 ASP A CA 1
ATOM 1039 C C . ASP A 1 125 ? -3.012 35 13.867 1 95.5 125 ASP A C 1
ATOM 1041 O O . ASP A 1 125 ? -3.293 36.156 14.164 1 95.5 125 ASP A O 1
ATOM 1045 N N . GLY A 1 126 ? -3.127 34.5 12.602 1 95.19 126 GLY A N 1
ATOM 1046 C CA . GLY A 1 126 ? -3.801 35.281 11.578 1 95.19 126 GLY A CA 1
ATOM 1047 C C . GLY A 1 126 ? -2.863 36.188 10.805 1 95.19 126 GLY A C 1
ATOM 1048 O O . GLY A 1 126 ? -3.297 36.938 9.922 1 95.19 126 GLY A O 1
ATOM 1049 N N . PHE A 1 127 ? -1.623 36.219 11.133 1 97.44 127 PHE A N 1
ATOM 1050 C CA . PHE A 1 127 ? -0.649 37.031 10.422 1 97.44 127 PHE A CA 1
ATOM 1051 C C . PHE A 1 127 ? -0.107 36.312 9.203 1 97.44 127 PHE A C 1
ATOM 1053 O O . PHE A 1 127 ? 0.487 35.219 9.336 1 97.44 127 PHE A O 1
ATOM 1060 N N . GLN A 1 128 ? -0.312 36.844 7.984 1 98.12 128 GLN A N 1
ATOM 1061 C CA . GLN A 1 128 ? 0.141 36.188 6.758 1 98.12 128 GLN A CA 1
ATOM 1062 C C . GLN A 1 128 ? 1.62 36.469 6.504 1 98.12 128 GLN A C 1
ATOM 1064 O O . GLN A 1 128 ? 2.068 37.625 6.594 1 98.12 128 GLN A O 1
ATOM 1069 N N . MET A 1 129 ? 2.348 35.438 6.195 1 98.69 129 MET A N 1
ATOM 1070 C CA . MET A 1 129 ? 3.785 35.594 5.984 1 98.69 129 MET A CA 1
ATOM 1071 C C . MET A 1 129 ? 4.098 35.812 4.508 1 98.69 129 MET A C 1
ATOM 1073 O O . MET A 1 129 ? 5.242 35.688 4.082 1 98.69 129 MET A O 1
ATOM 1077 N N . TYR A 1 130 ? 3.105 36.156 3.736 1 98.44 130 TYR A N 1
ATOM 1078 C CA . TYR A 1 130 ? 3.232 36.469 2.314 1 98.44 130 TYR A CA 1
ATOM 1079 C C . TYR A 1 130 ? 2.461 37.719 1.95 1 98.44 130 TYR A C 1
ATOM 1081 O O . TYR A 1 130 ? 1.618 38.188 2.723 1 98.44 130 TYR A O 1
ATOM 1089 N N . LYS A 1 131 ? 2.783 38.25 0.803 1 98.06 131 LYS A N 1
ATOM 1090 C CA . LYS A 1 131 ? 2.041 39.406 0.296 1 98.06 131 LYS A CA 1
ATOM 1091 C C . LYS A 1 131 ? 0.603 39.031 -0.045 1 98.06 131 LYS A C 1
ATOM 1093 O O . LYS A 1 131 ? 0.366 38.062 -0.775 1 98.06 131 LYS A O 1
ATOM 1098 N N . SER A 1 132 ? -0.354 39.781 0.492 1 96.69 132 SER A N 1
ATOM 1099 C CA . SER A 1 132 ? -1.761 39.406 0.326 1 96.69 132 SER A CA 1
ATOM 1100 C C . SER A 1 132 ? -2.574 40.625 -0.167 1 96.69 132 SER A C 1
ATOM 1102 O O . SER A 1 132 ? -2.301 41.75 0.208 1 96.69 132 SER A O 1
ATOM 1104 N N . LYS A 1 133 ? -3.562 40.344 -0.977 1 94.5 133 LYS A N 1
ATOM 1105 C CA . LYS A 1 133 ? -4.531 41.344 -1.405 1 94.5 133 LYS A CA 1
ATOM 1106 C C . LYS A 1 133 ? -5.742 41.375 -0.476 1 94.5 133 LYS A C 1
ATOM 1108 O O . LYS A 1 133 ? -6.574 42.281 -0.562 1 94.5 133 LYS A O 1
ATOM 1113 N N . ILE A 1 134 ? -5.793 40.438 0.457 1 94.56 134 ILE A N 1
ATOM 1114 C CA . ILE A 1 134 ? -6.988 40.25 1.269 1 94.56 134 ILE A CA 1
ATOM 1115 C C . ILE A 1 134 ? -6.824 40.969 2.611 1 94.56 134 ILE A C 1
ATOM 1117 O O . ILE A 1 134 ? -7.789 41.5 3.16 1 94.56 134 ILE A O 1
ATOM 1121 N N . SER A 1 135 ? -5.617 41 3.113 1 94.19 135 SER A N 1
ATOM 1122 C CA . SER A 1 135 ? -5.367 41.594 4.426 1 94.19 135 SER A CA 1
ATOM 1123 C C . SER A 1 135 ? -4.086 42.406 4.426 1 94.19 135 SER A C 1
ATOM 1125 O O . SER A 1 135 ? -3.096 42.031 3.797 1 94.19 135 SER A O 1
ATOM 1127 N N . ASP A 1 136 ? -4.125 43.531 5.184 1 95.25 136 ASP A N 1
ATOM 1128 C CA . ASP A 1 136 ? -2.934 44.344 5.352 1 95.25 136 ASP A CA 1
ATOM 1129 C C . ASP A 1 136 ? -2.035 43.812 6.457 1 95.25 136 ASP A C 1
ATOM 1131 O O . ASP A 1 136 ? -0.89 44.25 6.605 1 95.25 136 ASP A O 1
ATOM 1135 N N . TRP A 1 137 ? -2.508 42.875 7.207 1 96.31 137 TRP A N 1
ATOM 1136 C CA . TRP A 1 137 ? -1.74 42.25 8.289 1 96.31 137 TRP A CA 1
ATOM 1137 C C . TRP A 1 137 ? -0.908 41.094 7.766 1 96.31 137 TRP A C 1
ATOM 1139 O O . TRP A 1 137 ? -1.24 39.938 8.008 1 96.31 137 TRP A O 1
ATOM 1149 N N . ASN A 1 138 ? 0.183 41.469 7.027 1 97.62 138 ASN A N 1
ATOM 1150 C CA . ASN A 1 138 ? 1.064 40.469 6.422 1 97.62 138 ASN A CA 1
ATOM 1151 C C . ASN A 1 138 ? 2.516 40.938 6.414 1 97.62 138 ASN A C 1
ATOM 1153 O O . ASN A 1 138 ? 2.789 42.125 6.602 1 97.62 138 ASN A O 1
ATOM 1157 N N . ALA A 1 139 ? 3.387 40.062 6.18 1 98.31 139 ALA A N 1
ATOM 1158 C CA . ALA A 1 139 ? 4.82 40.281 6.348 1 98.31 139 ALA A CA 1
ATOM 1159 C C . ALA A 1 139 ? 5.363 41.219 5.266 1 98.31 139 ALA A C 1
ATOM 1161 O O . ALA A 1 139 ? 6.457 41.781 5.402 1 98.31 139 ALA A O 1
ATOM 1162 N N . ALA A 1 140 ? 4.641 41.375 4.176 1 98.12 140 ALA A N 1
ATOM 1163 C CA . ALA A 1 140 ? 5.102 42.25 3.109 1 98.12 140 ALA A CA 1
ATOM 1164 C C . ALA A 1 140 ? 4.824 43.719 3.453 1 98.12 140 ALA A C 1
ATOM 1166 O O . ALA A 1 140 ? 5.488 44.625 2.939 1 98.12 140 ALA A O 1
ATOM 1167 N N . LYS A 1 141 ? 3.855 43.969 4.336 1 97.69 141 LYS A N 1
ATOM 1168 C CA . LYS A 1 141 ? 3.432 45.312 4.652 1 97.69 141 LYS A CA 1
ATOM 1169 C C . LYS A 1 141 ? 3.834 45.719 6.07 1 97.69 141 LYS A C 1
ATOM 1171 O O . LYS A 1 141 ? 3.926 46.906 6.398 1 97.69 141 LYS A O 1
ATOM 1176 N N . MET A 1 142 ? 4.012 44.75 6.93 1 97.75 142 MET A N 1
ATOM 1177 C CA . MET A 1 142 ? 4.316 44.969 8.336 1 97.75 142 MET A CA 1
ATOM 1178 C C . MET A 1 142 ? 5.488 44.125 8.789 1 97.75 142 MET A C 1
ATOM 1180 O O . MET A 1 142 ? 5.754 43.062 8.211 1 97.75 142 MET A O 1
ATOM 1184 N N . GLY A 1 143 ? 6.133 44.562 9.867 1 97.06 143 GLY A N 1
ATOM 1185 C CA . GLY A 1 143 ? 7.199 43.75 10.422 1 97.06 143 GLY A CA 1
ATOM 1186 C C . GLY A 1 143 ? 8.414 43.656 9.516 1 97.06 143 GLY A C 1
ATOM 1187 O O . GLY A 1 143 ? 9.086 44.656 9.273 1 97.06 143 GLY A O 1
ATOM 1188 N N . PRO A 1 144 ? 8.625 42.5 8.906 1 97.5 144 PRO A N 1
ATOM 1189 C CA . PRO A 1 144 ? 9.789 42.312 8.031 1 97.5 144 PRO A CA 1
ATOM 1190 C C . PRO A 1 144 ? 9.719 43.156 6.77 1 97.5 144 PRO A C 1
ATOM 1192 O O . PRO A 1 144 ? 10.758 43.438 6.156 1 97.5 144 PRO A O 1
ATOM 1195 N N . MET A 1 145 ? 8.555 43.531 6.387 1 97.94 145 MET A N 1
ATOM 1196 C CA . MET A 1 145 ? 8.328 44.25 5.141 1 97.94 145 MET A CA 1
ATOM 1197 C C . MET A 1 145 ? 8.922 43.5 3.957 1 97.94 145 MET A C 1
ATOM 1199 O O . MET A 1 145 ? 9.609 44.094 3.121 1 97.94 145 MET A O 1
ATOM 1203 N N . ARG A 1 146 ? 8.773 42.156 3.998 1 97.56 146 ARG A N 1
ATOM 1204 C CA . ARG A 1 146 ? 9.219 41.25 2.963 1 97.56 146 ARG A CA 1
ATOM 1205 C C . ARG A 1 146 ? 8.156 40.188 2.689 1 97.56 146 ARG A C 1
ATOM 1207 O O . ARG A 1 146 ? 7.473 39.719 3.609 1 97.56 146 ARG A O 1
ATOM 1214 N N . ASP A 1 147 ? 8.07 39.781 1.452 1 98.31 147 ASP A N 1
ATOM 1215 C CA . ASP A 1 147 ? 7.246 38.656 1.085 1 98.31 147 ASP A CA 1
ATOM 1216 C C . ASP A 1 147 ? 7.949 37.344 1.418 1 98.31 147 ASP A C 1
ATOM 1218 O O . ASP A 1 147 ? 8.383 36.625 0.52 1 98.31 147 ASP A O 1
ATOM 1222 N N . VAL A 1 148 ? 7.969 36.969 2.619 1 98.5 148 VAL A N 1
ATOM 1223 C CA . VAL A 1 148 ? 8.812 35.906 3.162 1 98.5 148 VAL A CA 1
ATOM 1224 C C . VAL A 1 148 ? 8.508 34.594 2.449 1 98.5 148 VAL A C 1
ATOM 1226 O O . VAL A 1 148 ? 9.414 33.938 1.908 1 98.5 148 VAL A O 1
ATOM 1229 N N . VAL A 1 149 ? 7.242 34.188 2.379 1 98.62 149 VAL A N 1
ATOM 1230 C CA . VAL A 1 149 ? 6.875 32.938 1.764 1 98.62 149 VAL A CA 1
ATOM 1231 C C . VAL A 1 149 ? 7.145 32.969 0.261 1 98.62 149 VAL A C 1
ATOM 1233 O O . VAL A 1 149 ? 7.602 32 -0.331 1 98.62 149 VAL A O 1
ATOM 1236 N N . GLY A 1 150 ? 6.828 34.156 -0.342 1 98.69 150 GLY A N 1
ATOM 1237 C CA . GLY A 1 150 ? 7.16 34.281 -1.751 1 98.69 150 GLY A CA 1
ATOM 1238 C C . GLY A 1 150 ? 8.633 34.094 -2.043 1 98.69 150 GLY A C 1
ATOM 1239 O O . GLY A 1 150 ? 9 33.344 -2.961 1 98.69 150 GLY A O 1
ATOM 1240 N N . GLU A 1 151 ? 9.516 34.75 -1.221 1 98.69 151 GLU A N 1
ATOM 1241 C CA . GLU A 1 151 ? 10.953 34.562 -1.366 1 98.69 151 GLU A CA 1
ATOM 1242 C C . GLU A 1 151 ? 11.375 33.125 -1.128 1 98.69 151 GLU A C 1
ATOM 1244 O O . GLU A 1 151 ? 12.234 32.594 -1.838 1 98.69 151 GLU A O 1
ATOM 1249 N N . MET A 1 152 ? 10.773 32.5 -0.198 1 98.44 152 MET A N 1
ATOM 1250 C CA . MET A 1 152 ? 11.062 31.109 0.1 1 98.44 152 MET A CA 1
ATOM 1251 C C . MET A 1 152 ? 10.695 30.219 -1.08 1 98.44 152 MET A C 1
ATOM 1253 O O . MET A 1 152 ? 11.484 29.359 -1.48 1 98.44 152 MET A O 1
ATOM 1257 N N . GLU A 1 153 ? 9.516 30.438 -1.597 1 98.19 153 GLU A N 1
ATOM 1258 C CA . GLU A 1 153 ? 9.023 29.609 -2.693 1 98.19 153 GLU A CA 1
ATOM 1259 C C . GLU A 1 153 ? 9.961 29.672 -3.898 1 98.19 153 GLU A C 1
ATOM 1261 O O . GLU A 1 153 ? 10.328 28.656 -4.473 1 98.19 153 GLU A O 1
ATOM 1266 N N . ASP A 1 154 ? 10.367 30.828 -4.258 1 98.31 154 ASP A N 1
ATOM 1267 C CA . ASP A 1 154 ? 11.305 31.016 -5.363 1 98.31 154 ASP A CA 1
ATOM 1268 C C . ASP A 1 154 ? 12.633 30.312 -5.086 1 98.31 154 ASP A C 1
ATOM 1270 O O . ASP A 1 154 ? 13.141 29.578 -5.938 1 98.31 154 ASP A O 1
ATOM 1274 N N . SER A 1 155 ? 13.133 30.531 -3.92 1 98.75 155 SER A N 1
ATOM 1275 C CA . SER A 1 155 ? 14.422 29.969 -3.545 1 98.75 155 SER A CA 1
ATOM 1276 C C . SER A 1 155 ? 14.367 28.438 -3.488 1 98.75 155 SER A C 1
ATOM 1278 O O . SER A 1 155 ? 15.312 27.766 -3.896 1 98.75 155 SER A O 1
ATOM 1280 N N . ILE A 1 156 ? 13.273 27.875 -2.965 1 98.81 156 ILE A N 1
ATOM 1281 C CA . ILE A 1 156 ? 13.102 26.438 -2.893 1 98.81 156 ILE A CA 1
ATOM 1282 C C . ILE A 1 156 ? 13.219 25.828 -4.293 1 98.81 156 ILE A C 1
ATOM 1284 O O . ILE A 1 156 ? 13.969 24.875 -4.504 1 98.81 156 ILE A O 1
ATOM 1288 N N . ARG A 1 157 ? 12.508 26.391 -5.242 1 98.25 157 ARG A N 1
ATOM 1289 C CA . ARG A 1 157 ? 12.5 25.891 -6.617 1 98.25 157 ARG A CA 1
ATOM 1290 C C . ARG A 1 157 ? 13.867 26.062 -7.266 1 98.25 157 ARG A C 1
ATOM 1292 O O . ARG A 1 157 ? 14.328 25.172 -7.98 1 98.25 157 ARG A O 1
ATOM 1299 N N . GLU A 1 158 ? 14.531 27.125 -6.969 1 98.38 158 GLU A N 1
ATOM 1300 C CA . GLU A 1 158 ? 15.859 27.375 -7.512 1 98.38 158 GLU A CA 1
ATOM 1301 C C . GLU A 1 158 ? 16.875 26.359 -6.988 1 98.38 158 GLU A C 1
ATOM 1303 O O . GLU A 1 158 ? 17.844 26.031 -7.668 1 98.38 158 GLU A O 1
ATOM 1308 N N . HIS A 1 159 ? 16.625 25.859 -5.824 1 98.44 159 HIS A N 1
ATOM 1309 C CA . HIS A 1 159 ? 17.516 24.891 -5.219 1 98.44 159 HIS A CA 1
ATOM 1310 C C . HIS A 1 159 ? 17.141 23.469 -5.633 1 98.44 159 HIS A C 1
ATOM 1312 O O . HIS A 1 159 ? 17.719 22.5 -5.129 1 98.44 159 HIS A O 1
ATOM 1318 N N . GLY A 1 160 ? 16.125 23.312 -6.484 1 97.88 160 GLY A N 1
ATOM 1319 C CA . GLY A 1 160 ? 15.734 22.016 -7.02 1 97.88 160 GLY A CA 1
ATOM 1320 C C . GLY A 1 160 ? 14.859 21.219 -6.074 1 97.88 160 GLY A C 1
ATOM 1321 O O . GLY A 1 160 ? 14.719 20 -6.227 1 97.88 160 GLY A O 1
ATOM 1322 N N . MET A 1 161 ? 14.281 21.781 -5.07 1 98.62 161 MET A N 1
ATOM 1323 C CA . MET A 1 161 ? 13.359 21.125 -4.152 1 98.62 161 MET A CA 1
ATOM 1324 C C . MET A 1 161 ? 11.906 21.469 -4.496 1 98.62 161 MET A C 1
ATOM 1326 O O . MET A 1 161 ? 11.648 22.359 -5.305 1 98.62 161 MET A O 1
ATOM 1330 N N . ILE A 1 162 ? 11.039 20.719 -3.965 1 98.62 162 ILE A N 1
ATOM 1331 C CA . ILE A 1 162 ? 9.609 20.922 -4.203 1 98.62 162 ILE A CA 1
ATOM 1332 C C . ILE A 1 162 ? 9.039 21.844 -3.135 1 98.62 162 ILE A C 1
ATOM 1334 O O . ILE A 1 162 ? 9.312 21.672 -1.944 1 98.62 162 ILE A O 1
ATOM 1338 N N . ALA A 1 163 ? 8.234 22.812 -3.523 1 98.69 163 ALA A N 1
ATOM 1339 C CA . ALA A 1 163 ? 7.73 23.844 -2.611 1 98.69 163 ALA A CA 1
ATOM 1340 C C . ALA A 1 163 ? 6.297 23.547 -2.188 1 98.69 163 ALA A C 1
ATOM 1342 O O . ALA A 1 163 ? 5.461 23.172 -3.014 1 98.69 163 ALA A O 1
ATOM 1343 N N . GLY A 1 164 ? 6.043 23.656 -0.865 1 98.75 164 GLY A N 1
ATOM 1344 C CA . GLY A 1 164 ? 4.707 23.594 -0.291 1 98.75 164 GLY A CA 1
ATOM 1345 C C . GLY A 1 164 ? 4.383 24.797 0.585 1 98.75 164 GLY A C 1
ATOM 1346 O O . GLY A 1 164 ? 5.203 25.703 0.735 1 98.75 164 GLY A O 1
ATOM 1347 N N . VAL A 1 165 ? 3.158 24.859 1.075 1 98.88 165 VAL A N 1
ATOM 1348 C CA . VAL A 1 165 ? 2.717 25.891 2.01 1 98.88 165 VAL A CA 1
ATOM 1349 C C . VAL A 1 165 ? 1.669 25.312 2.959 1 98.88 165 VAL A C 1
ATOM 1351 O O . VAL A 1 165 ? 0.834 24.5 2.553 1 98.88 165 VAL A O 1
ATOM 1354 N N . SER A 1 166 ? 1.743 25.734 4.164 1 98.44 166 SER A N 1
ATOM 1355 C CA . SER A 1 166 ? 0.718 25.312 5.117 1 98.44 166 SER A CA 1
ATOM 1356 C C . SER A 1 166 ? -0.171 26.484 5.523 1 98.44 166 SER A C 1
ATOM 1358 O O . SER A 1 166 ? 0.284 27.625 5.57 1 98.44 166 SER A O 1
ATOM 1360 N N . SER A 1 167 ? -1.413 26.219 5.758 1 97.94 167 SER A N 1
ATOM 1361 C CA . SER A 1 167 ? -2.377 27.188 6.262 1 97.94 167 SER A CA 1
ATOM 1362 C C . SER A 1 167 ? -3.068 26.688 7.523 1 97.94 167 SER A C 1
ATOM 1364 O O . SER A 1 167 ? -3.645 25.594 7.523 1 97.94 167 SER A O 1
ATOM 1366 N N . HIS A 1 168 ? -2.988 27.484 8.586 1 97.69 168 HIS A N 1
ATOM 1367 C CA . HIS A 1 168 ? -3.605 27.156 9.867 1 97.69 168 HIS A CA 1
ATOM 1368 C C . HIS A 1 168 ? -4.703 28.141 10.227 1 97.69 168 HIS A C 1
ATOM 1370 O O . HIS A 1 168 ? -5.117 28.219 11.383 1 97.69 168 HIS A O 1
ATOM 1376 N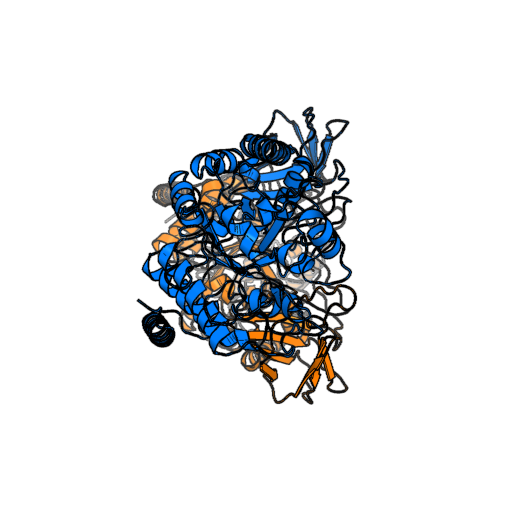 N . ARG A 1 169 ? -5.23 28.812 9.328 1 96.5 169 ARG A N 1
ATOM 1377 C CA . ARG A 1 169 ? -6.109 29.969 9.469 1 96.5 169 ARG A CA 1
ATOM 1378 C C . ARG A 1 169 ? -7.438 29.578 10.109 1 96.5 169 ARG A C 1
ATOM 1380 O O . ARG A 1 169 ? -8.031 30.359 10.852 1 96.5 169 ARG A O 1
ATOM 1387 N N . ILE A 1 170 ? -7.906 28.406 9.891 1 97.12 170 ILE A N 1
ATOM 1388 C CA . ILE A 1 170 ? -9.258 28.047 10.281 1 97.12 170 ILE A CA 1
ATOM 1389 C C . ILE A 1 170 ? -9.414 28.188 11.797 1 97.12 170 ILE A C 1
ATOM 1391 O O . ILE A 1 170 ? -10.469 28.609 12.281 1 97.12 170 ILE A O 1
ATOM 1395 N N . GLU A 1 171 ? -8.383 27.938 12.523 1 96.38 171 GLU A N 1
ATOM 1396 C CA . GLU A 1 171 ? -8.422 28.016 13.984 1 96.38 171 GLU A CA 1
ATOM 1397 C C . GLU A 1 171 ? -8.461 29.453 14.469 1 96.38 171 GLU A C 1
ATOM 1399 O O . GLU A 1 171 ? -8.742 29.719 15.641 1 96.38 171 GLU A O 1
ATOM 1404 N N . HIS A 1 172 ? -8.203 30.391 13.594 1 96.62 172 HIS A N 1
ATOM 1405 C CA . HIS A 1 172 ? -8.25 31.797 13.969 1 96.62 172 HIS A CA 1
ATOM 1406 C C . HIS A 1 172 ? -9.656 32.219 14.391 1 96.62 172 HIS A C 1
ATOM 1408 O O . HIS A 1 172 ? -9.844 33.219 15.07 1 96.62 172 HIS A O 1
ATOM 1414 N N . TRP A 1 173 ? -10.656 31.438 14.031 1 96.5 173 TRP A N 1
ATOM 1415 C CA . TRP A 1 173 ? -12.039 31.656 14.453 1 96.5 173 TRP A CA 1
ATOM 1416 C C . TRP A 1 173 ? -12.133 31.812 15.961 1 96.5 173 TRP A C 1
ATOM 1418 O O . TRP A 1 173 ? -12.859 32.688 16.469 1 96.5 173 TRP A O 1
ATOM 1428 N N . TRP A 1 174 ? -11.367 31.047 16.688 1 96.19 174 TRP A N 1
ATOM 1429 C CA . TRP A 1 174 ? -11.523 31.031 18.141 1 96.19 174 TRP A CA 1
ATOM 1430 C C . TRP A 1 174 ? -10.188 31.266 18.828 1 96.19 174 TRP A C 1
ATOM 1432 O O . TRP A 1 174 ? -10.133 31.469 20.047 1 96.19 174 TRP A O 1
ATOM 1442 N N . PHE A 1 175 ? -9.094 31.297 18.141 1 96.38 175 PHE A N 1
ATOM 1443 C CA . PHE A 1 175 ? -7.73 31.219 18.656 1 96.38 175 PHE A CA 1
ATOM 1444 C C . PHE A 1 175 ? -7.441 32.406 19.578 1 96.38 175 PHE A C 1
ATOM 1446 O O . PHE A 1 175 ? -6.852 32.219 20.656 1 96.38 175 PHE A O 1
ATOM 1453 N N . LEU A 1 176 ? -7.832 33.625 19.297 1 96.5 176 LEU A N 1
ATOM 1454 C CA . LEU A 1 176 ? -7.531 34.812 20.094 1 96.5 176 LEU A CA 1
ATOM 1455 C C . LEU A 1 176 ? -8.758 35.281 20.875 1 96.5 176 LEU A C 1
ATOM 1457 O O . LEU A 1 176 ? -8.781 36.406 21.406 1 96.5 176 LEU A O 1
ATOM 1461 N N . SER A 1 177 ? -9.75 34.438 21.047 1 95.38 177 SER A N 1
ATOM 1462 C CA . SER A 1 177 ? -11.086 34.812 21.516 1 95.38 177 SER A CA 1
ATOM 1463 C C . SER A 1 177 ? -11.047 35.281 22.953 1 95.38 177 SER A C 1
ATOM 1465 O O . SER A 1 177 ? -11.867 36.125 23.359 1 95.38 177 SER A O 1
ATOM 1467 N N . HIS A 1 178 ? -10.078 34.844 23.75 1 96.31 178 HIS A N 1
ATOM 1468 C CA . HIS A 1 178 ? -10.055 35.156 25.172 1 96.31 178 HIS A CA 1
ATOM 1469 C C . HIS A 1 178 ? -9.672 36.625 25.406 1 96.31 178 HIS A C 1
ATOM 1471 O O . HIS A 1 178 ? -9.875 37.156 26.5 1 96.31 178 HIS A O 1
ATOM 1477 N N . ALA A 1 179 ? -9.141 37.25 24.391 1 95.94 179 ALA A N 1
ATOM 1478 C CA . ALA A 1 179 ? -8.859 38.688 24.469 1 95.94 179 ALA A CA 1
ATOM 1479 C C . ALA A 1 179 ? -10.148 39.469 24.672 1 95.94 179 ALA A C 1
ATOM 1481 O O . ALA A 1 179 ? -10.109 40.594 25.172 1 95.94 179 ALA A O 1
ATOM 1482 N N . ARG A 1 180 ? -11.281 38.875 24.328 1 94.06 180 ARG A N 1
ATOM 1483 C CA . ARG A 1 180 ? -12.57 39.531 24.453 1 94.06 180 ARG A CA 1
ATOM 1484 C C . ARG A 1 180 ? -13.07 39.5 25.891 1 94.06 180 ARG A C 1
ATOM 1486 O O . ARG A 1 180 ? -13.992 40.25 26.25 1 94.06 180 ARG A O 1
ATOM 1493 N N . GLU A 1 181 ? -12.391 38.781 26.719 1 94.19 181 GLU A N 1
ATOM 1494 C CA . GLU A 1 181 ? -12.906 38.531 28.047 1 94.19 181 GLU A CA 1
ATOM 1495 C C . GLU A 1 181 ? -12.453 39.594 29.031 1 94.19 181 GLU A C 1
ATOM 1497 O O . GLU A 1 181 ? -12.836 39.594 30.203 1 94.19 181 GLU A O 1
ATOM 1502 N N . PHE A 1 182 ? -11.617 40.469 28.641 1 94.62 182 PHE A N 1
ATOM 1503 C CA . PHE A 1 182 ? -11.141 41.562 29.469 1 94.62 182 PHE A CA 1
ATOM 1504 C C . PHE A 1 182 ? -10.766 42.781 28.609 1 94.62 182 PHE A C 1
ATOM 1506 O O . PHE A 1 182 ? -10.953 42.75 27.391 1 94.62 182 PHE A O 1
ATOM 1513 N N . ASP A 1 183 ? -10.438 43.938 29.234 1 94.31 183 ASP A N 1
ATOM 1514 C CA . ASP A 1 183 ? -10.078 45.125 28.5 1 94.31 183 ASP A CA 1
ATOM 1515 C C . ASP A 1 183 ? -8.719 45 27.828 1 94.31 183 ASP A C 1
ATOM 1517 O O . ASP A 1 183 ? -7.695 45.406 28.391 1 94.31 183 ASP A O 1
ATOM 1521 N N . SER A 1 184 ? -8.773 44.438 26.578 1 95.31 184 SER A N 1
ATOM 1522 C CA . SER A 1 184 ? -7.543 44.156 25.844 1 95.31 184 SER A CA 1
ATOM 1523 C C . SER A 1 184 ? -7.398 45.094 24.641 1 95.31 184 SER A C 1
ATOM 1525 O O . SER A 1 184 ? -8.195 46 24.469 1 95.31 184 SER A O 1
ATOM 1527 N N . ASP A 1 185 ? -6.371 44.812 23.828 1 95.06 185 ASP A N 1
ATOM 1528 C CA . ASP A 1 185 ? -6.059 45.625 22.641 1 95.06 185 ASP A CA 1
ATOM 1529 C C . ASP A 1 185 ? -6.941 45.219 21.469 1 95.06 185 ASP A C 1
ATOM 1531 O O . ASP A 1 185 ? -6.852 45.812 20.391 1 95.06 185 ASP A O 1
ATOM 1535 N N . MET A 1 186 ? -7.844 44.219 21.609 1 93.62 186 MET A N 1
ATOM 1536 C CA . MET A 1 186 ? -8.727 43.781 20.531 1 93.62 186 MET A CA 1
ATOM 1537 C C . MET A 1 186 ? -9.812 44.812 20.25 1 93.62 186 MET A C 1
ATOM 1539 O O . MET A 1 186 ? -10.414 44.781 19.172 1 93.62 186 MET A O 1
ATOM 1543 N N . THR A 1 187 ? -10.062 45.688 21.188 1 87.88 187 THR A N 1
ATOM 1544 C CA . THR A 1 187 ? -11.133 46.656 21.047 1 87.88 187 THR A CA 1
ATOM 1545 C C . THR A 1 187 ? -10.93 47.5 19.781 1 87.88 187 THR A C 1
ATOM 1547 O O . THR A 1 187 ? -9.875 48.094 19.594 1 87.88 187 THR A O 1
ATOM 1550 N N . GLY A 1 188 ? -11.859 47.469 18.875 1 83.12 188 GLY A N 1
ATOM 1551 C CA . GLY A 1 188 ? -11.82 48.25 17.656 1 83.12 188 GLY A CA 1
ATOM 1552 C C . GLY A 1 188 ? -11.219 47.5 16.484 1 83.12 188 GLY A C 1
ATOM 1553 O O . GLY A 1 188 ? -11.055 48.062 15.398 1 83.12 188 GLY A O 1
ATOM 1554 N N . MET A 1 189 ? -10.891 46.312 16.656 1 84.81 189 MET A N 1
ATOM 1555 C CA . MET A 1 189 ? -10.273 45.5 15.602 1 84.81 189 MET A CA 1
ATOM 1556 C C . MET A 1 189 ? -11.148 44.312 15.227 1 84.81 189 MET A C 1
ATOM 1558 O O . MET A 1 189 ? -10.672 43.188 15.133 1 84.81 189 MET A O 1
ATOM 1562 N N . GLU A 1 190 ? -12.461 44.562 14.992 1 79.88 190 GLU A N 1
ATOM 1563 C CA . GLU A 1 190 ? -13.445 43.5 14.828 1 79.88 190 GLU A CA 1
ATOM 1564 C C . GLU A 1 190 ? -13.859 43.344 13.367 1 79.88 190 GLU A C 1
ATOM 1566 O O . GLU A 1 190 ? -14.672 42.5 13.031 1 79.88 190 GLU A O 1
ATOM 1571 N N . GLU A 1 191 ? -13.273 44.156 12.508 1 87.75 191 GLU A N 1
ATOM 1572 C CA . GLU A 1 191 ? -13.664 44.125 11.102 1 87.75 191 GLU A CA 1
ATOM 1573 C C . GLU A 1 191 ? -12.859 43.062 10.344 1 87.75 191 GLU A C 1
ATOM 1575 O O . GLU A 1 191 ? -11.711 42.781 10.703 1 87.75 191 GLU A O 1
ATOM 1580 N N . ARG A 1 192 ? -13.5 42.5 9.352 1 90.25 192 ARG A N 1
ATOM 1581 C CA . ARG A 1 192 ? -12.844 41.5 8.523 1 90.25 192 ARG A CA 1
ATOM 1582 C C . ARG A 1 192 ? -11.508 42 7.988 1 90.25 192 ARG A C 1
ATOM 1584 O O . ARG A 1 192 ? -11.422 43.156 7.535 1 90.25 192 ARG A O 1
ATOM 1591 N N . GLY A 1 193 ? -10.547 41.125 8.102 1 87.56 193 GLY A N 1
ATOM 1592 C CA . GLY A 1 193 ? -9.234 41.5 7.605 1 87.56 193 GLY A CA 1
ATOM 1593 C C . GLY A 1 193 ? -8.281 41.938 8.703 1 87.56 193 GLY A C 1
ATOM 1594 O O . GLY A 1 193 ? -7.059 41.906 8.516 1 87.56 193 GLY A O 1
ATOM 1595 N N . HIS A 1 194 ? -8.867 42.344 9.812 1 91.62 194 HIS A N 1
ATOM 1596 C CA . HIS A 1 194 ? -8.016 42.75 10.93 1 91.62 194 HIS A CA 1
ATOM 1597 C C . HIS A 1 194 ? -7.391 41.562 11.609 1 91.62 194 HIS A C 1
ATOM 1599 O O . HIS A 1 194 ? -7.906 40.438 11.508 1 91.62 194 HIS A O 1
ATOM 1605 N N . ILE A 1 195 ? -6.379 41.781 12.375 1 94.19 195 ILE A N 1
ATOM 1606 C CA . ILE A 1 195 ? -5.539 40.75 12.969 1 94.19 195 ILE A CA 1
ATOM 1607 C C . ILE A 1 195 ? -6.348 39.969 13.992 1 94.19 195 ILE A C 1
ATOM 1609 O O . ILE A 1 195 ? -6.086 38.781 14.211 1 94.19 195 ILE A O 1
ATOM 1613 N N . TYR A 1 196 ? -7.422 40.594 14.578 1 95.25 196 TYR A N 1
ATOM 1614 C CA . TYR A 1 196 ? -8.148 39.938 15.641 1 95.25 196 TYR A CA 1
ATOM 1615 C C . TYR A 1 196 ? -9.5 39.438 15.156 1 95.25 196 TYR A C 1
ATOM 1617 O O . TYR A 1 196 ? -10.25 38.812 15.906 1 95.25 196 TYR A O 1
ATOM 1625 N N . TRP A 1 197 ? -9.859 39.719 13.875 1 94.12 197 TRP A N 1
ATOM 1626 C CA . TRP A 1 197 ? -11.148 39.25 13.352 1 94.12 197 TRP A CA 1
ATOM 1627 C C . TRP A 1 197 ? -11.07 37.812 12.898 1 94.12 197 TRP A C 1
ATOM 1629 O O . TRP A 1 197 ? -10.141 37.406 12.195 1 94.12 197 TRP A O 1
ATOM 1639 N N . PRO A 1 198 ? -11.984 36.906 13.32 1 93.38 198 PRO A N 1
ATOM 1640 C CA . PRO A 1 198 ? -13.203 37.219 14.062 1 93.38 198 PRO A CA 1
ATOM 1641 C C . PRO A 1 198 ? -13.055 37 15.57 1 93.38 198 PRO A C 1
ATOM 1643 O O . PRO A 1 198 ? -13.812 37.562 16.359 1 93.38 198 PRO A O 1
ATOM 1646 N N . SER A 1 199 ? -12.203 36.125 16 1 93.44 199 SER A N 1
ATOM 1647 C CA . SER A 1 199 ? -11.914 35.812 17.391 1 93.44 199 SER A CA 1
ATOM 1648 C C . SER A 1 199 ? -13.195 35.5 18.172 1 93.44 199 SER A C 1
ATOM 1650 O O . SER A 1 199 ? -13.461 36.125 19.203 1 93.44 199 SER A O 1
ATOM 1652 N N . MET A 1 200 ? -13.953 34.5 17.672 1 94.38 200 MET A N 1
ATOM 1653 C CA . MET A 1 200 ? -15.234 34.125 18.25 1 94.38 200 MET A CA 1
ATOM 1654 C C . MET A 1 200 ? -15.031 33.219 19.453 1 94.38 200 MET A C 1
ATOM 1656 O O . MET A 1 200 ? -14 32.531 19.562 1 94.38 200 MET A O 1
ATOM 1660 N N . LYS A 1 201 ? -16 33.156 20.266 1 94.31 201 LYS A N 1
ATOM 1661 C CA . LYS A 1 201 ? -15.93 32.344 21.469 1 94.31 201 LYS A CA 1
ATOM 1662 C C . LYS A 1 201 ? -15.594 30.891 21.125 1 94.31 201 LYS A C 1
ATOM 1664 O O . LYS A 1 201 ? -16.172 30.328 20.203 1 94.31 201 LYS A O 1
ATOM 1669 N N . GLU A 1 202 ? -14.648 30.375 21.812 1 92 202 GLU A N 1
ATOM 1670 C CA . GLU A 1 202 ? -14.234 28.984 21.609 1 92 202 GLU A CA 1
ATOM 1671 C C . GLU A 1 202 ? -15.281 28.016 22.125 1 92 202 GLU A C 1
ATOM 1673 O O . GLU A 1 202 ? -15.961 28.281 23.109 1 92 202 GLU A O 1
ATOM 1678 N N . CYS A 1 203 ? -15.406 26.922 21.453 1 90.5 203 CYS A N 1
ATOM 1679 C CA . CYS A 1 203 ? -16.328 25.891 21.875 1 90.5 203 CYS A CA 1
ATOM 1680 C C . CYS A 1 203 ? -15.742 25.062 23.016 1 90.5 203 CYS A C 1
ATOM 1682 O O . CYS A 1 203 ? -14.562 25.188 23.328 1 90.5 203 CYS A O 1
ATOM 1684 N N . GLU A 1 204 ? -16.594 24.25 23.656 1 87.5 204 GLU A N 1
ATOM 1685 C CA . GLU A 1 204 ? -16.156 23.406 24.781 1 87.5 204 GLU A CA 1
ATOM 1686 C C . GLU A 1 204 ? -15.242 22.297 24.312 1 87.5 204 GLU A C 1
ATOM 1688 O O . GLU A 1 204 ? -14.289 21.938 25 1 87.5 204 GLU A O 1
ATOM 1693 N N . ASP A 1 205 ? -15.508 21.812 23.109 1 87.69 205 ASP A N 1
ATOM 1694 C CA . ASP A 1 205 ? -14.727 20.719 22.531 1 87.69 205 ASP A CA 1
ATOM 1695 C C . ASP A 1 205 ? -14.383 21.016 21.062 1 87.69 205 ASP A C 1
ATOM 1697 O O . ASP A 1 205 ? -15.188 20.75 20.172 1 87.69 205 ASP A O 1
ATOM 1701 N N . GLN A 1 206 ? -13.195 21.438 20.875 1 84.88 206 GLN A N 1
ATOM 1702 C CA . GLN A 1 206 ? -12.773 21.844 19.547 1 84.88 206 GLN A CA 1
ATOM 1703 C C . GLN A 1 206 ? -12.656 20.641 18.625 1 84.88 206 GLN A C 1
ATOM 1705 O O . GLN A 1 206 ? -12.625 20.781 17.391 1 84.88 206 GLN A O 1
ATOM 1710 N N . MET A 1 207 ? -12.578 19.438 19.156 1 84.19 207 MET A N 1
ATOM 1711 C CA . MET A 1 207 ? -12.43 18.234 18.344 1 84.19 207 MET A CA 1
ATOM 1712 C C . MET A 1 207 ? -13.781 17.719 17.875 1 84.19 207 MET A C 1
ATOM 1714 O O . MET A 1 207 ? -13.859 16.828 17.031 1 84.19 207 MET A O 1
ATOM 1718 N N . ASP A 1 208 ? -14.883 18.281 18.469 1 86.12 208 ASP A N 1
ATOM 1719 C CA . ASP A 1 208 ? -16.219 17.984 17.984 1 86.12 208 ASP A CA 1
ATOM 1720 C C . ASP A 1 208 ? -16.531 18.719 16.688 1 86.12 208 ASP A C 1
ATOM 1722 O O . ASP A 1 208 ? -16.625 19.953 16.672 1 86.12 208 ASP A O 1
ATOM 1726 N N . PRO A 1 209 ? -16.734 17.984 15.648 1 88.38 209 PRO A N 1
ATOM 1727 C CA . PRO A 1 209 ? -16.969 18.641 14.367 1 88.38 209 PRO A CA 1
ATOM 1728 C C . PRO A 1 209 ? -18.266 19.453 14.352 1 88.38 209 PRO A C 1
ATOM 1730 O O . PRO A 1 209 ? -18.484 20.25 13.445 1 88.38 209 PRO A O 1
ATOM 1733 N N . PHE A 1 210 ? -19.109 19.281 15.367 1 90.56 210 PHE A N 1
ATOM 1734 C CA . PHE A 1 210 ? -20.391 19.969 15.398 1 90.56 210 PHE A CA 1
ATOM 1735 C C . PHE A 1 210 ? -20.453 20.953 16.562 1 90.56 210 PHE A C 1
ATOM 1737 O O . PHE A 1 210 ? -21.531 21.297 17.031 1 90.56 210 PHE A O 1
ATOM 1744 N N . SER A 1 211 ? -19.266 21.281 16.984 1 90.56 211 SER A N 1
ATOM 1745 C CA . SER A 1 211 ? -19.219 22.188 18.125 1 90.56 211 SER A CA 1
ATOM 1746 C C . SER A 1 211 ? -19.812 23.547 17.781 1 90.56 211 SER A C 1
ATOM 1748 O O . SER A 1 211 ? -19.875 23.922 16.609 1 90.56 211 SER A O 1
ATOM 1750 N N . GLU A 1 212 ? -20.344 24.234 18.766 1 94.12 212 GLU A N 1
ATOM 1751 C CA . GLU A 1 212 ? -20.859 25.609 18.688 1 94.12 212 GLU A CA 1
ATOM 1752 C C . GLU A 1 212 ? -19.984 26.578 19.469 1 94.12 212 GLU A C 1
ATOM 1754 O O . GLU A 1 212 ? -19.406 26.203 20.5 1 94.12 212 GLU A O 1
ATOM 1759 N N . PRO A 1 213 ? -19.797 27.812 19.094 1 94.81 213 PRO A N 1
ATOM 1760 C CA . PRO A 1 213 ? -20.453 28.438 17.938 1 94.81 213 PRO A CA 1
ATOM 1761 C C . PRO A 1 213 ? -19.859 28 16.609 1 94.81 213 PRO A C 1
ATOM 1763 O O . PRO A 1 213 ? -18.672 27.656 16.547 1 94.81 213 PRO A O 1
ATOM 1766 N N . VAL A 1 214 ? -20.625 28.094 15.633 1 94.88 214 VAL A N 1
ATOM 1767 C CA . VAL A 1 214 ? -20.281 27.672 14.281 1 94.88 214 VAL A CA 1
ATOM 1768 C C . VAL A 1 214 ? -19.609 28.828 13.531 1 94.88 214 VAL A C 1
ATOM 1770 O O . VAL A 1 214 ? -20.062 29.969 13.609 1 94.88 214 VAL A O 1
ATOM 1773 N N . PRO A 1 215 ? -18.5 28.516 12.883 1 96.38 215 PRO A N 1
ATOM 1774 C CA . PRO A 1 215 ? -17.922 29.578 12.07 1 96.38 215 PRO A CA 1
ATOM 1775 C C . PRO A 1 215 ? -18.922 30.188 11.086 1 96.38 215 PRO A C 1
ATOM 1777 O O . PRO A 1 215 ? -19.734 29.469 10.5 1 96.38 215 PRO A O 1
ATOM 1780 N N . SER A 1 216 ? -18.875 31.469 10.891 1 96.56 216 SER A N 1
ATOM 1781 C CA . SER A 1 216 ? -19.812 32.156 10.023 1 96.56 216 SER A CA 1
ATOM 1782 C C . SER A 1 216 ? -19.5 31.922 8.555 1 96.56 216 SER A C 1
ATOM 1784 O O . SER A 1 216 ? -18.375 31.562 8.211 1 96.56 216 SER A O 1
ATOM 1786 N N . LYS A 1 217 ? -20.516 32.125 7.742 1 97.19 217 LYS A N 1
ATOM 1787 C CA . LYS A 1 217 ? -20.328 32.062 6.297 1 97.19 217 LYS A CA 1
ATOM 1788 C C . LYS A 1 217 ? -19.234 33 5.832 1 97.19 217 LYS A C 1
ATOM 1790 O O . LYS A 1 217 ? -18.391 32.625 5.016 1 97.19 217 LYS A O 1
ATOM 1795 N N . GLU A 1 218 ? -19.25 34.188 6.414 1 96.56 218 GLU A N 1
ATOM 1796 C CA . GLU A 1 218 ? -18.266 35.219 6.02 1 96.56 218 GLU A CA 1
ATOM 1797 C C . GLU A 1 218 ? -16.844 34.75 6.324 1 96.56 218 GLU A C 1
ATOM 1799 O O . GLU A 1 218 ? -15.953 34.906 5.496 1 96.56 218 GLU A O 1
ATOM 1804 N N . PHE A 1 219 ? -16.641 34.219 7.5 1 97.12 219 PHE A N 1
ATOM 1805 C CA . PHE A 1 219 ? -15.32 33.719 7.887 1 97.12 219 PHE A CA 1
ATOM 1806 C C . PHE A 1 219 ? -14.883 32.562 6.992 1 97.12 219 PHE A C 1
ATOM 1808 O O . PHE A 1 219 ? -13.734 32.531 6.551 1 97.12 219 PHE A O 1
ATOM 1815 N N . LEU A 1 220 ? -15.766 31.609 6.703 1 98.31 220 LEU A N 1
ATOM 1816 C CA . LEU A 1 220 ? -15.438 30.438 5.906 1 98.31 220 LEU A CA 1
ATOM 1817 C C . LEU A 1 220 ? -15.133 30.828 4.461 1 98.31 220 LEU A C 1
ATOM 1819 O O . LEU A 1 220 ? -14.25 30.25 3.828 1 98.31 220 LEU A O 1
ATOM 1823 N N . GLU A 1 221 ? -15.867 31.812 3.922 1 98.12 221 GLU A N 1
ATOM 1824 C CA . GLU A 1 221 ? -15.547 32.344 2.596 1 98.12 221 GLU A CA 1
ATOM 1825 C C . GLU A 1 221 ? -14.203 33.062 2.592 1 98.12 221 GLU A C 1
ATOM 1827 O O . GLU A 1 221 ? -13.445 32.969 1.623 1 98.12 221 GLU A O 1
ATOM 1832 N N . ASP A 1 222 ? -13.93 33.781 3.637 1 97.5 222 ASP A N 1
ATOM 1833 C CA . ASP A 1 222 ? -12.625 34.438 3.775 1 97.5 222 ASP A CA 1
ATOM 1834 C C . ASP A 1 222 ? -11.508 33.406 3.84 1 97.5 222 ASP A C 1
ATOM 1836 O O . ASP A 1 222 ? -10.469 33.562 3.193 1 97.5 222 ASP A O 1
ATOM 1840 N N . TRP A 1 223 ? -11.742 32.344 4.621 1 97.94 223 TRP A N 1
ATOM 1841 C CA . TRP A 1 223 ? -10.781 31.25 4.699 1 97.94 223 TRP A CA 1
ATOM 1842 C C . TRP A 1 223 ? -10.5 30.672 3.316 1 97.94 223 TRP A C 1
ATOM 1844 O O . TRP A 1 223 ? -9.344 30.484 2.939 1 97.94 223 TRP A O 1
ATOM 1854 N N . LEU A 1 224 ? -11.547 30.391 2.562 1 98.5 224 LEU A N 1
ATOM 1855 C CA . LEU A 1 224 ? -11.43 29.844 1.212 1 98.5 224 LEU A CA 1
ATOM 1856 C C . LEU A 1 224 ? -10.656 30.812 0.312 1 98.5 224 LEU A C 1
ATOM 1858 O O . LEU A 1 224 ? -9.734 30.391 -0.399 1 98.5 224 LEU A O 1
ATOM 1862 N N . ALA A 1 225 ? -10.984 32.031 0.39 1 98.25 225 ALA A N 1
ATOM 1863 C CA . ALA A 1 225 ? -10.328 33.031 -0.442 1 98.25 225 ALA A CA 1
ATOM 1864 C C . ALA A 1 225 ? -8.836 33.125 -0.135 1 98.25 225 ALA A C 1
ATOM 1866 O O . ALA A 1 225 ? -8.008 33.219 -1.047 1 98.25 225 ALA A O 1
ATOM 1867 N N . ARG A 1 226 ? -8.492 33.125 1.126 1 97.88 226 ARG A N 1
ATOM 1868 C CA . ARG A 1 226 ? -7.086 33.188 1.524 1 97.88 226 ARG A CA 1
ATOM 1869 C C . ARG A 1 226 ? -6.328 31.953 1.055 1 97.88 226 ARG A C 1
ATOM 1871 O O . ARG A 1 226 ? -5.188 32.062 0.599 1 97.88 226 ARG A O 1
ATOM 1878 N N . THR A 1 227 ? -6.945 30.828 1.188 1 98.5 227 THR A N 1
ATOM 1879 C CA . THR A 1 227 ? -6.305 29.594 0.729 1 98.5 227 THR A CA 1
ATOM 1880 C C . THR A 1 227 ? -6.121 29.625 -0.785 1 98.5 227 THR A C 1
ATOM 1882 O O . THR A 1 227 ? -5.066 29.234 -1.293 1 98.5 227 THR A O 1
ATOM 1885 N N . VAL A 1 228 ? -7.125 30.078 -1.506 1 98.44 228 VAL A N 1
ATOM 1886 C CA . VAL A 1 228 ? -7.062 30.188 -2.961 1 98.44 228 VAL A CA 1
ATOM 1887 C C . VAL A 1 228 ? -5.965 31.172 -3.359 1 98.44 228 VAL A C 1
ATOM 1889 O O . VAL A 1 228 ? -5.262 30.953 -4.348 1 98.44 228 VAL A O 1
ATOM 1892 N N . GLU A 1 229 ? -5.801 32.25 -2.598 1 98.19 229 GLU A N 1
ATOM 1893 C CA . GLU A 1 229 ? -4.703 33.156 -2.848 1 98.19 229 GLU A CA 1
ATOM 1894 C C . GLU A 1 229 ? -3.354 32.469 -2.771 1 98.19 229 GLU A C 1
ATOM 1896 O O . GLU A 1 229 ? -2.486 32.656 -3.621 1 98.19 229 GLU A O 1
ATOM 1901 N N . ILE A 1 230 ? -3.188 31.609 -1.787 1 98.62 230 ILE A N 1
ATOM 1902 C CA . ILE A 1 230 ? -1.976 30.797 -1.653 1 98.62 230 ILE A CA 1
ATOM 1903 C C . ILE A 1 230 ? -1.813 29.906 -2.877 1 98.62 230 ILE A C 1
ATOM 1905 O O . ILE A 1 230 ? -0.726 29.812 -3.455 1 98.62 230 ILE A O 1
ATOM 1909 N N . ILE A 1 231 ? -2.883 29.25 -3.293 1 98.69 231 ILE A N 1
ATOM 1910 C CA . ILE A 1 231 ? -2.877 28.328 -4.426 1 98.69 231 ILE A CA 1
ATOM 1911 C C . ILE A 1 231 ? -2.486 29.078 -5.699 1 98.69 231 ILE A C 1
ATOM 1913 O O . ILE A 1 231 ? -1.606 28.641 -6.438 1 98.69 231 ILE A O 1
ATOM 1917 N N . ASP A 1 232 ? -3.094 30.188 -5.91 1 98.25 232 ASP A N 1
ATOM 1918 C CA . ASP A 1 232 ? -2.879 30.953 -7.133 1 98.25 232 ASP A CA 1
ATOM 1919 C C . ASP A 1 232 ? -1.454 31.5 -7.199 1 98.25 232 ASP A C 1
ATOM 1921 O O . ASP A 1 232 ? -0.832 31.5 -8.266 1 98.25 232 ASP A O 1
ATOM 1925 N N . ARG A 1 233 ? -0.982 31.922 -6.109 1 97.94 233 ARG A N 1
ATOM 1926 C CA . ARG A 1 233 ? 0.312 32.594 -6.105 1 97.94 233 ARG A CA 1
ATOM 1927 C C . ARG A 1 233 ? 1.455 31.594 -6.16 1 97.94 233 ARG A C 1
ATOM 1929 O O . ARG A 1 233 ? 2.48 31.844 -6.797 1 97.94 233 ARG A O 1
ATOM 1936 N N . PHE A 1 234 ? 1.271 30.5 -5.504 1 98.38 234 PHE A N 1
ATOM 1937 C CA . PHE A 1 234 ? 2.469 29.703 -5.242 1 98.38 234 PHE A CA 1
ATOM 1938 C C . PHE A 1 234 ? 2.352 28.312 -5.859 1 98.38 234 PHE A C 1
ATOM 1940 O O . PHE A 1 234 ? 3.348 27.609 -5.988 1 98.38 234 PHE A O 1
ATOM 1947 N N . ALA A 1 235 ? 1.137 27.859 -6.215 1 98.38 235 ALA A N 1
ATOM 1948 C CA . ALA A 1 235 ? 0.922 26.5 -6.707 1 98.38 235 ALA A CA 1
ATOM 1949 C C . ALA A 1 235 ? 1.676 25.484 -5.855 1 98.38 235 ALA A C 1
ATOM 1951 O O . ALA A 1 235 ? 2.438 24.672 -6.383 1 98.38 235 ALA A O 1
ATOM 1952 N N . PRO A 1 236 ? 1.473 25.625 -4.551 1 98.69 236 PRO A N 1
ATOM 1953 C CA . PRO A 1 236 ? 2.234 24.719 -3.691 1 98.69 236 PRO A CA 1
ATOM 1954 C C . PRO A 1 236 ? 1.957 23.234 -3.994 1 98.69 236 PRO A C 1
ATOM 1956 O O . PRO A 1 236 ? 0.796 22.828 -4.098 1 98.69 236 PRO A O 1
ATOM 1959 N N . ARG A 1 237 ? 3.01 22.453 -4.113 1 98.31 237 ARG A N 1
ATOM 1960 C CA . ARG A 1 237 ? 2.838 21.031 -4.414 1 98.31 237 ARG A CA 1
ATOM 1961 C C . ARG A 1 237 ? 2.469 20.25 -3.158 1 98.31 237 ARG A C 1
ATOM 1963 O O . ARG A 1 237 ? 2.023 19.094 -3.244 1 98.31 237 ARG A O 1
ATOM 1970 N N . VAL A 1 238 ? 2.697 20.812 -2.029 1 98.62 238 VAL A N 1
ATOM 1971 C CA . VAL A 1 238 ? 2.148 20.359 -0.76 1 98.62 238 VAL A CA 1
ATOM 1972 C C . VAL A 1 238 ? 1.322 21.469 -0.116 1 98.62 238 VAL A C 1
ATOM 1974 O O . VAL A 1 238 ? 1.846 22.547 0.191 1 98.62 238 VAL A O 1
ATOM 1977 N N . LEU A 1 239 ? 0.099 21.234 -0.024 1 98.75 239 LEU A N 1
ATOM 1978 C CA . LEU A 1 239 ? -0.799 22.109 0.717 1 98.75 239 LEU A CA 1
ATOM 1979 C C . LEU A 1 239 ? -1.23 21.453 2.029 1 98.75 239 LEU A C 1
ATOM 1981 O O . LEU A 1 239 ? -2.014 20.5 2.031 1 98.75 239 LEU A O 1
ATOM 1985 N N . TYR A 1 240 ? -0.699 21.969 3.121 1 98.38 240 TYR A N 1
ATOM 1986 C CA . TYR A 1 240 ? -0.857 21.359 4.434 1 98.38 240 TYR A CA 1
ATOM 1987 C C . TYR A 1 240 ? -1.852 22.125 5.285 1 98.38 240 TYR A C 1
ATOM 1989 O O . TYR A 1 240 ? -1.827 23.359 5.312 1 98.38 240 TYR A O 1
ATOM 1997 N N . PHE A 1 241 ? -2.75 21.391 5.977 1 96.94 241 PHE A N 1
ATOM 1998 C CA . PHE A 1 241 ? -3.693 22.016 6.898 1 96.94 241 PHE A CA 1
ATOM 1999 C C . PHE A 1 241 ? -3.564 21.406 8.289 1 96.94 241 PHE A C 1
ATOM 2001 O O . PHE A 1 241 ? -3.295 20.219 8.43 1 96.94 241 PHE A O 1
ATOM 2008 N N . ASP A 1 242 ? -3.816 22.266 9.219 1 92.94 242 ASP A N 1
ATOM 2009 C CA . ASP A 1 242 ? -3.959 21.734 10.578 1 92.94 242 ASP A CA 1
ATOM 2010 C C . ASP A 1 242 ? -5.328 21.094 10.781 1 92.94 242 ASP A C 1
ATOM 2012 O O . ASP A 1 242 ? -6.047 20.828 9.812 1 92.94 242 ASP A O 1
ATOM 2016 N N . TRP A 1 243 ? -5.844 20.891 11.938 1 89.19 243 TRP A N 1
ATOM 2017 C CA . TRP A 1 243 ? -6.855 19.875 12.227 1 89.19 243 TRP A CA 1
ATOM 2018 C C . TRP A 1 243 ? -8.258 20.469 12.172 1 89.19 243 TRP A C 1
ATOM 2020 O O . TRP A 1 243 ? -9.227 19.766 11.898 1 89.19 243 TRP A O 1
ATOM 2030 N N . TRP A 1 244 ? -8.453 21.75 12.367 1 92.75 244 TRP A N 1
ATOM 2031 C CA . TRP A 1 244 ? -9.805 22.219 12.68 1 92.75 244 TRP A CA 1
ATOM 2032 C C . TRP A 1 244 ? -10.617 22.422 11.406 1 92.75 244 TRP A C 1
ATOM 2034 O O . TRP A 1 244 ? -11.797 22.766 11.461 1 92.75 244 TRP A O 1
ATOM 2044 N N . ILE A 1 245 ? -10.07 22.109 10.242 1 94 245 ILE A N 1
ATOM 2045 C CA . ILE A 1 245 ? -10.844 22.094 9.008 1 94 245 ILE A CA 1
ATOM 2046 C C . ILE A 1 245 ? -11.867 20.953 9.055 1 94 245 ILE A C 1
ATOM 2048 O O . ILE A 1 245 ? -12.734 20.859 8.188 1 94 245 ILE A O 1
ATOM 2052 N N . HIS A 1 246 ? -11.836 20.188 10.109 1 90.06 246 HIS A N 1
ATOM 2053 C CA . HIS A 1 246 ? -12.766 19.078 10.273 1 90.06 246 HIS A CA 1
ATOM 2054 C C . HIS A 1 246 ? -14.156 19.578 10.656 1 90.06 246 HIS A C 1
ATOM 2056 O O . HIS A 1 246 ? -15.125 18.812 10.609 1 90.06 246 HIS A O 1
ATOM 2062 N N . HIS A 1 247 ? -14.289 20.828 11.156 1 92.62 247 HIS A N 1
ATOM 2063 C CA . HIS A 1 247 ? -15.594 21.328 11.586 1 92.62 247 HIS A CA 1
ATOM 2064 C C . HIS A 1 247 ? -16.625 21.172 10.477 1 92.62 247 HIS A C 1
ATOM 2066 O O . HIS A 1 247 ? -16.359 21.453 9.312 1 92.62 247 HIS A O 1
ATOM 2072 N N . SER A 1 248 ? -17.781 20.781 10.875 1 92.19 248 SER A N 1
ATOM 2073 C CA . SER A 1 248 ? -18.828 20.438 9.922 1 92.19 248 SER A CA 1
ATOM 2074 C C . SER A 1 248 ? -19.172 21.641 9.039 1 92.19 248 SER A C 1
ATOM 2076 O O . SER A 1 248 ? -19.469 21.469 7.848 1 92.19 248 SER A O 1
ATOM 2078 N N . ALA A 1 249 ? -19.094 22.828 9.547 1 94.69 249 ALA A N 1
ATOM 2079 C CA . ALA A 1 249 ? -19.453 24.047 8.805 1 94.69 249 ALA A CA 1
ATOM 2080 C C . ALA A 1 249 ? -18.406 24.344 7.727 1 94.69 249 ALA A C 1
ATOM 2082 O O . ALA A 1 249 ? -18.688 25.062 6.77 1 94.69 249 ALA A O 1
ATOM 2083 N N . ALA A 1 250 ? -17.219 23.828 7.879 1 95.56 250 ALA A N 1
ATOM 2084 C CA . ALA A 1 250 ? -16.141 24.125 6.949 1 95.56 250 ALA A CA 1
ATOM 2085 C C . ALA A 1 250 ? -16.172 23.188 5.754 1 95.56 250 ALA A C 1
ATOM 2087 O O . ALA A 1 250 ? -15.547 23.453 4.723 1 95.56 250 ALA A O 1
ATOM 2088 N N . ARG A 1 251 ? -16.859 22.125 5.82 1 93 251 ARG A N 1
ATOM 2089 C CA . ARG A 1 251 ? -16.75 20.984 4.902 1 93 251 ARG A CA 1
ATOM 2090 C C . ARG A 1 251 ? -17.047 21.406 3.469 1 93 251 ARG A C 1
ATOM 2092 O O . ARG A 1 251 ? -16.297 21.078 2.551 1 93 251 ARG A O 1
ATOM 2099 N N . PRO A 1 252 ? -18.188 22.188 3.219 1 95 252 PRO A N 1
ATOM 2100 C CA . PRO A 1 252 ? -18.453 22.609 1.839 1 95 252 PRO A CA 1
ATOM 2101 C C . PRO A 1 252 ? -17.328 23.469 1.265 1 95 252 PRO A C 1
ATOM 2103 O O . PRO A 1 252 ? -17.031 23.391 0.07 1 95 252 PRO A O 1
ATOM 2106 N N . TYR A 1 253 ? -16.719 24.203 2.115 1 97.44 253 TYR A N 1
ATOM 2107 C CA . TYR A 1 253 ? -15.664 25.109 1.67 1 97.44 253 TYR A CA 1
ATOM 2108 C C . TYR A 1 253 ? -14.359 24.344 1.454 1 97.44 253 TYR A C 1
ATOM 2110 O O . TYR A 1 253 ? -13.602 24.656 0.534 1 97.44 253 TYR A O 1
ATOM 2118 N N . VAL A 1 254 ? -14.125 23.359 2.307 1 96.81 254 VAL A N 1
ATOM 2119 C CA . VAL A 1 254 ? -12.953 22.5 2.135 1 96.81 254 VAL A CA 1
ATOM 2120 C C . VAL A 1 254 ? -13.062 21.75 0.817 1 96.81 254 VAL A C 1
ATOM 2122 O O . VAL A 1 254 ? -12.094 21.656 0.059 1 96.81 254 VAL A O 1
ATOM 2125 N N . ARG A 1 255 ? -14.219 21.203 0.521 1 95.88 255 ARG A N 1
ATOM 2126 C CA . ARG A 1 255 ? -14.461 20.484 -0.724 1 95.88 255 ARG A CA 1
ATOM 2127 C C . ARG A 1 255 ? -14.234 21.391 -1.933 1 95.88 255 ARG A C 1
ATOM 2129 O O . ARG A 1 255 ? -13.562 21 -2.887 1 95.88 255 ARG A O 1
ATOM 2136 N N . LYS A 1 256 ? -14.758 22.562 -1.868 1 97.81 256 LYS A N 1
ATOM 2137 C CA . LYS A 1 256 ? -14.57 23.547 -2.93 1 97.81 256 LYS A CA 1
ATOM 2138 C C . LYS A 1 256 ? -13.102 23.891 -3.107 1 97.81 256 LYS A C 1
ATOM 2140 O O . LYS A 1 256 ? -12.609 23.984 -4.234 1 97.81 256 LYS A O 1
ATOM 2145 N N . MET A 1 257 ? -12.484 24.094 -2.033 1 98.44 257 MET A N 1
ATOM 2146 C CA . MET A 1 257 ? -11.062 24.422 -2.047 1 98.44 257 MET A CA 1
ATOM 2147 C C . MET A 1 257 ? -10.25 23.312 -2.717 1 98.44 257 MET A C 1
ATOM 2149 O O . MET A 1 257 ? -9.398 23.578 -3.561 1 98.44 257 MET A O 1
ATOM 2153 N N . MET A 1 258 ? -10.531 22.109 -2.408 1 97.88 258 MET A N 1
ATOM 2154 C CA . MET A 1 258 ? -9.789 20.984 -2.947 1 97.88 258 MET A CA 1
ATOM 2155 C C . MET A 1 258 ? -10.016 20.844 -4.449 1 97.88 258 MET A C 1
ATOM 2157 O O . MET A 1 258 ? -9.078 20.594 -5.203 1 97.88 258 MET A O 1
ATOM 2161 N N . ALA A 1 259 ? -11.289 20.953 -4.859 1 98.5 259 ALA A N 1
ATOM 2162 C CA . ALA A 1 259 ? -11.57 20.938 -6.293 1 98.5 259 ALA A CA 1
ATOM 2163 C C . ALA A 1 259 ? -10.805 22.047 -7.016 1 98.5 259 ALA A C 1
ATOM 2165 O O . ALA A 1 259 ? -10.188 21.797 -8.055 1 98.5 259 ALA A O 1
ATOM 2166 N N . TYR A 1 260 ? -10.828 23.219 -6.453 1 98.81 260 TYR A N 1
ATOM 2167 C CA . TYR A 1 260 ? -10.102 24.344 -7.035 1 98.81 260 TYR A CA 1
ATOM 2168 C C . TYR A 1 260 ? -8.609 24.047 -7.125 1 98.81 260 TYR A C 1
ATOM 2170 O O . TYR A 1 260 ? -7.992 24.266 -8.172 1 98.81 260 TYR A O 1
ATOM 2178 N N . TYR A 1 261 ? -8.062 23.578 -6.07 1 98.62 261 TYR A N 1
ATOM 2179 C CA . TYR A 1 261 ? -6.633 23.297 -5.977 1 98.62 261 TYR A CA 1
ATOM 2180 C C . TYR A 1 261 ? -6.207 22.281 -7.039 1 98.62 261 TYR A C 1
ATOM 2182 O O . TYR A 1 261 ? -5.27 22.531 -7.801 1 98.62 261 TYR A O 1
ATOM 2190 N N . TYR A 1 262 ? -6.883 21.141 -7.066 1 98.31 262 TYR A N 1
ATOM 2191 C CA . TYR A 1 262 ? -6.504 20.094 -8 1 98.31 262 TYR A CA 1
ATOM 2192 C C . TYR A 1 262 ? -6.672 20.562 -9.445 1 98.31 262 TYR A C 1
ATOM 2194 O O . TYR A 1 262 ? -5.852 20.234 -10.305 1 98.31 262 TYR A O 1
ATOM 2202 N N . ASN A 1 263 ? -7.746 21.312 -9.719 1 98.5 263 ASN A N 1
ATOM 2203 C CA . ASN A 1 263 ? -7.926 21.891 -11.047 1 98.5 263 ASN A CA 1
ATOM 2204 C C . ASN A 1 263 ? -6.797 22.859 -11.398 1 98.5 263 ASN A C 1
ATOM 2206 O O . ASN A 1 263 ? -6.277 22.828 -12.516 1 98.5 263 ASN A O 1
ATOM 2210 N N . HIS A 1 264 ? -6.465 23.703 -10.453 1 98.38 264 HIS A N 1
ATOM 2211 C CA . HIS A 1 264 ? -5.391 24.656 -10.68 1 98.38 264 HIS A CA 1
ATOM 2212 C C . HIS A 1 264 ? -4.074 23.953 -10.984 1 98.38 264 HIS A C 1
ATOM 2214 O O . HIS A 1 264 ? -3.395 24.281 -11.953 1 98.38 264 HIS A O 1
ATOM 2220 N N . MET A 1 265 ? -3.717 23.016 -10.18 1 97.88 265 MET A N 1
ATOM 2221 C CA . MET A 1 265 ? -2.48 22.266 -10.383 1 97.88 265 MET A CA 1
ATOM 2222 C C . MET A 1 265 ? -2.482 21.562 -11.742 1 97.88 265 MET A C 1
ATOM 2224 O O . MET A 1 265 ? -1.492 21.609 -12.469 1 97.88 265 MET A O 1
ATOM 2228 N N . GLU A 1 266 ? -3.559 20.953 -12.047 1 96.62 266 GLU A N 1
ATOM 2229 C CA . GLU A 1 266 ? -3.68 20.281 -13.336 1 96.62 266 GLU A CA 1
ATOM 2230 C C . GLU A 1 266 ? -3.48 21.25 -14.492 1 96.62 266 GLU A C 1
ATOM 2232 O O . GLU A 1 266 ? -2.84 20.922 -15.492 1 96.62 266 GLU A O 1
ATOM 2237 N N . SER A 1 267 ? -4.066 22.406 -14.375 1 97.44 267 SER A N 1
ATOM 2238 C CA . SER A 1 267 ? -3.955 23.406 -15.43 1 97.44 267 SER A CA 1
ATOM 2239 C C . SER A 1 267 ? -2.502 23.812 -15.648 1 97.44 267 SER A C 1
ATOM 2241 O O . SER A 1 267 ? -2.141 24.281 -16.734 1 97.44 267 SER A O 1
ATOM 2243 N N . LEU A 1 268 ? -1.658 23.609 -14.633 1 97.5 268 LEU A N 1
ATOM 2244 C CA . LEU A 1 268 ? -0.24 23.938 -14.719 1 97.5 268 LEU A CA 1
ATOM 2245 C C . LEU A 1 268 ? 0.582 22.703 -15.086 1 97.5 268 LEU A C 1
ATOM 2247 O O . LEU A 1 268 ? 1.812 22.766 -15.156 1 97.5 268 LEU A O 1
ATOM 2251 N N . GLY A 1 269 ? -0.106 21.578 -15.273 1 96.56 269 GLY A N 1
ATOM 2252 C CA . GLY A 1 269 ? 0.59 20.328 -15.539 1 96.56 269 GLY A CA 1
ATOM 2253 C C . GLY A 1 269 ? 1.282 19.75 -14.32 1 96.56 269 GLY A C 1
ATOM 2254 O O . GLY A 1 269 ? 2.258 19.016 -14.445 1 96.56 269 GLY A O 1
ATOM 2255 N N . LEU A 1 270 ? 0.846 20.156 -13.148 1 96.5 270 LEU A N 1
ATOM 2256 C CA . LEU A 1 270 ? 1.418 19.703 -11.891 1 96.5 270 LEU A CA 1
ATOM 2257 C C . LEU A 1 270 ? 0.421 18.859 -11.117 1 96.5 270 LEU A C 1
ATOM 2259 O O . LEU A 1 270 ? -0.766 18.812 -11.453 1 96.5 270 LEU A O 1
ATOM 2263 N N . THR A 1 271 ? 0.936 18.062 -10.219 1 95.69 271 THR A N 1
ATOM 2264 C CA . THR A 1 271 ? 0.123 17.328 -9.25 1 95.69 271 THR A CA 1
ATOM 2265 C C . THR A 1 271 ? 0.604 17.594 -7.824 1 95.69 271 THR A C 1
ATOM 2267 O O . THR A 1 271 ? 1.798 17.484 -7.539 1 95.69 271 THR A O 1
ATOM 2270 N N . GLY A 1 272 ? -0.307 18.031 -6.98 1 96.94 272 GLY A N 1
ATOM 2271 C CA . GLY A 1 272 ? 0.015 18.312 -5.59 1 96.94 272 GLY A CA 1
ATOM 2272 C C . GLY A 1 272 ? -0.723 17.406 -4.617 1 96.94 272 GLY A C 1
ATOM 2273 O O . GLY A 1 272 ? -1.479 16.531 -5.031 1 96.94 272 GLY A O 1
ATOM 2274 N N . VAL A 1 273 ? -0.351 17.594 -3.348 1 97.5 273 VAL A N 1
ATOM 2275 C CA . VAL A 1 273 ? -1.012 16.828 -2.303 1 97.5 273 VAL A CA 1
ATOM 2276 C C . VAL A 1 273 ? -1.559 17.766 -1.229 1 97.5 273 VAL A C 1
ATOM 2278 O O . VAL A 1 273 ? -0.954 18.797 -0.932 1 97.5 273 VAL A O 1
ATOM 2281 N N . VAL A 1 274 ? -2.707 17.375 -0.73 1 98.19 274 VAL A N 1
ATOM 2282 C CA . VAL A 1 274 ? -3.25 18 0.474 1 98.19 274 VAL A CA 1
ATOM 2283 C C . VAL A 1 274 ? -3 17.094 1.68 1 98.19 274 VAL A C 1
ATOM 2285 O O . VAL A 1 274 ? -3.377 15.922 1.672 1 98.19 274 VAL A O 1
ATOM 2288 N N . ASN A 1 275 ? -2.301 17.594 2.664 1 97.75 275 ASN A N 1
ATOM 2289 C CA . ASN A 1 275 ? -2.137 16.859 3.916 1 97.75 275 ASN A CA 1
ATOM 2290 C C . ASN A 1 275 ? -3.201 17.266 4.938 1 97.75 275 ASN A C 1
ATOM 2292 O O . ASN A 1 275 ? -3.547 18.438 5.059 1 97.75 275 ASN A O 1
ATOM 2296 N N . TYR A 1 276 ? -3.719 16.281 5.566 1 93.19 276 TYR A N 1
ATOM 2297 C CA . TYR A 1 276 ? -4.75 16.5 6.574 1 93.19 276 TYR A CA 1
ATOM 2298 C C . TYR A 1 276 ? -4.562 15.547 7.75 1 93.19 276 TYR A C 1
ATOM 2300 O O . TYR A 1 276 ? -3.779 14.594 7.672 1 93.19 276 TYR A O 1
ATOM 2308 N N . LYS A 1 277 ? -5.293 15.867 8.836 1 91.25 277 LYS A N 1
ATOM 2309 C CA . LYS A 1 277 ? -5.188 15.062 10.055 1 91.25 277 LYS A CA 1
ATOM 2310 C C . LYS A 1 277 ? -6.555 14.555 10.5 1 91.25 277 LYS A C 1
ATOM 2312 O O . LYS A 1 277 ? -7.586 15.031 10.016 1 91.25 277 LYS A O 1
ATOM 2317 N N . TYR A 1 278 ? -6.551 13.5 11.281 1 87.69 278 TYR A N 1
ATOM 2318 C CA . TYR A 1 278 ? -7.688 13 12.047 1 87.69 278 TYR A CA 1
ATOM 2319 C C . TYR A 1 278 ? -8.836 12.617 11.125 1 87.69 278 TYR A C 1
ATOM 2321 O O . TYR A 1 278 ? -10.008 12.836 11.461 1 87.69 278 TYR A O 1
ATOM 2329 N N . GLY A 1 279 ? -8.508 12.219 9.977 1 82.5 279 GLY A N 1
ATOM 2330 C CA . GLY A 1 279 ? -9.531 11.734 9.062 1 82.5 279 GLY A CA 1
ATOM 2331 C C . GLY A 1 279 ? -10.547 12.805 8.695 1 82.5 279 GLY A C 1
ATOM 2332 O O . GLY A 1 279 ? -11.719 12.492 8.461 1 82.5 279 GLY A O 1
ATOM 2333 N N . CYS A 1 280 ? -10.117 14.039 8.711 1 87.19 280 CYS A N 1
ATOM 2334 C CA . CYS A 1 280 ? -11.047 15.141 8.469 1 87.19 280 CYS A CA 1
ATOM 2335 C C . CYS A 1 280 ? -11.539 15.133 7.023 1 87.19 280 CYS A C 1
ATOM 2337 O O . CYS A 1 280 ? -12.555 15.758 6.703 1 87.19 280 CYS A O 1
ATOM 2339 N N . LEU A 1 281 ? -10.852 14.484 6.109 1 90.38 281 LEU A N 1
ATOM 2340 C CA . LEU A 1 281 ? -11.273 14.289 4.727 1 90.38 281 LEU A CA 1
ATOM 2341 C C . LEU A 1 281 ? -11.656 12.836 4.469 1 90.38 281 LEU A C 1
ATOM 2343 O O . LEU A 1 281 ? -11.117 11.93 5.109 1 90.38 281 LEU A O 1
ATOM 2347 N N . PRO A 1 282 ? -12.625 12.688 3.557 1 89.5 282 PRO A N 1
ATOM 2348 C CA . PRO A 1 282 ? -12.797 11.297 3.129 1 89.5 282 PRO A CA 1
ATOM 2349 C C . PRO A 1 282 ? -11.484 10.664 2.664 1 89.5 282 PRO A C 1
ATOM 2351 O O . PRO A 1 282 ? -10.672 11.32 2.008 1 89.5 282 PRO A O 1
ATOM 2354 N N . PHE A 1 283 ? -11.328 9.406 3.133 1 90.38 283 PHE A N 1
ATOM 2355 C CA . PHE A 1 283 ? -10.102 8.695 2.803 1 90.38 283 PHE A CA 1
ATOM 2356 C C . PHE A 1 283 ? -9.883 8.648 1.295 1 90.38 283 PHE A C 1
ATOM 2358 O O . PHE A 1 283 ? -10.812 8.352 0.539 1 90.38 283 PHE A O 1
ATOM 2365 N N . GLY A 1 284 ? -8.695 9.094 0.865 1 90.44 284 GLY A N 1
ATOM 2366 C CA . GLY A 1 284 ? -8.359 9.078 -0.549 1 90.44 284 GLY A CA 1
ATOM 2367 C C . GLY A 1 284 ? -8.406 10.453 -1.187 1 90.44 284 GLY A C 1
ATOM 2368 O O . GLY A 1 284 ? -7.918 10.648 -2.303 1 90.44 284 GLY A O 1
ATOM 2369 N N . CYS A 1 285 ? -9.008 11.43 -0.542 1 93.75 285 CYS A N 1
ATOM 2370 C CA . CYS A 1 285 ? -9.133 12.766 -1.113 1 93.75 285 CYS A CA 1
ATOM 2371 C C . CYS A 1 285 ? -7.883 13.594 -0.83 1 93.75 285 CYS A C 1
ATOM 2373 O O . CYS A 1 285 ? -7.719 14.68 -1.381 1 93.75 285 CYS A O 1
ATOM 2375 N N . GLY A 1 286 ? -7.008 13.133 -0.087 1 94.88 286 GLY A N 1
ATOM 2376 C CA . GLY A 1 286 ? -5.73 13.703 0.321 1 94.88 286 GLY A CA 1
ATOM 2377 C C . GLY A 1 286 ? -4.809 12.688 0.968 1 94.88 286 GLY A C 1
ATOM 2378 O O . GLY A 1 286 ? -5.062 11.477 0.908 1 94.88 286 GLY A O 1
ATOM 2379 N N . VAL A 1 287 ? -3.717 13.125 1.528 1 96.44 287 VAL A N 1
ATOM 2380 C CA . VAL A 1 287 ? -2.762 12.242 2.195 1 96.44 287 VAL A CA 1
ATOM 2381 C C . VAL A 1 287 ? -2.824 12.469 3.705 1 96.44 287 VAL A C 1
ATOM 2383 O O . VAL A 1 287 ? -2.678 13.594 4.18 1 96.44 287 VAL A O 1
ATOM 2386 N N . PRO A 1 288 ? -3.062 11.422 4.477 1 93.75 288 PRO A N 1
ATOM 2387 C CA . PRO A 1 288 ? -3.119 11.578 5.93 1 93.75 288 PRO A CA 1
ATOM 2388 C C . PRO A 1 288 ? -1.772 11.969 6.535 1 93.75 288 PRO A C 1
ATOM 2390 O O . PRO A 1 288 ? -0.726 11.516 6.07 1 93.75 288 PRO A O 1
ATOM 2393 N N . ASP A 1 289 ? -1.815 12.828 7.488 1 95.19 289 ASP A N 1
ATOM 2394 C CA . ASP A 1 289 ? -0.658 13.258 8.266 1 95.19 289 ASP A CA 1
ATOM 2395 C C . ASP A 1 289 ? -0.814 12.875 9.734 1 95.19 289 ASP A C 1
ATOM 2397 O O . ASP A 1 289 ? -1.844 13.164 10.352 1 95.19 289 ASP A O 1
ATOM 2401 N N . VAL A 1 290 ? 0.149 12.211 10.312 1 92.81 290 VAL A N 1
ATOM 2402 C CA . VAL A 1 290 ? 0.163 11.812 11.711 1 92.81 290 VAL A CA 1
ATOM 2403 C C . VAL A 1 290 ? 1.146 12.688 12.492 1 92.81 290 VAL A C 1
ATOM 2405 O O . VAL A 1 290 ? 2.359 12.477 12.422 1 92.81 290 VAL A O 1
ATOM 2408 N N . GLU A 1 291 ? 0.606 13.555 13.219 1 93.38 291 GLU A N 1
ATOM 2409 C CA . GLU A 1 291 ? 1.442 14.516 13.93 1 93.38 291 GLU A CA 1
ATOM 2410 C C . GLU A 1 291 ? 2.197 13.852 15.078 1 93.38 291 GLU A C 1
ATOM 2412 O O . GLU A 1 291 ? 1.592 13.188 15.922 1 93.38 291 GLU A O 1
ATOM 2417 N N . ARG A 1 292 ? 3.521 14.07 15.102 1 94.06 292 ARG A N 1
ATOM 2418 C CA . ARG A 1 292 ? 4.414 13.594 16.156 1 94.06 292 ARG A CA 1
ATOM 2419 C C . ARG A 1 292 ? 4.145 12.133 16.484 1 94.06 292 ARG A C 1
ATOM 2421 O O . ARG A 1 292 ? 4.039 11.766 17.656 1 94.06 292 ARG A O 1
ATOM 2428 N N . GLY A 1 293 ? 3.895 11.391 15.438 1 90.19 293 GLY A N 1
ATOM 2429 C CA . GLY A 1 293 ? 3.574 9.984 15.617 1 90.19 293 GLY A CA 1
ATOM 2430 C C . GLY A 1 293 ? 3.973 9.125 14.43 1 90.19 293 GLY A C 1
ATOM 2431 O O . GLY A 1 293 ? 4.609 9.609 13.492 1 90.19 293 GLY A O 1
ATOM 2432 N N . GLN A 1 294 ? 3.748 7.84 14.578 1 90.44 294 GLN A N 1
ATOM 2433 C CA . GLN A 1 294 ? 4.031 6.871 13.523 1 90.44 294 GLN A CA 1
ATOM 2434 C C . GLN A 1 294 ? 3.139 5.637 13.656 1 90.44 294 GLN A C 1
ATOM 2436 O O . GLN A 1 294 ? 2.375 5.52 14.617 1 90.44 294 GLN A O 1
ATOM 2441 N N . PHE A 1 295 ? 3.141 4.836 12.711 1 91 295 PHE A N 1
ATOM 2442 C CA . PHE A 1 295 ? 2.363 3.602 12.727 1 91 295 PHE A CA 1
ATOM 2443 C C . PHE A 1 295 ? 3.236 2.418 13.125 1 91 295 PHE A C 1
ATOM 2445 O O . PHE A 1 295 ? 4.43 2.393 12.82 1 91 295 PHE A O 1
ATOM 2452 N N . ALA A 1 296 ? 2.613 1.497 13.766 1 90.19 296 ALA A N 1
ATOM 2453 C CA . ALA A 1 296 ? 3.322 0.29 14.188 1 90.19 296 ALA A CA 1
ATOM 2454 C C . ALA A 1 296 ? 3.582 -0.634 13 1 90.19 296 ALA A C 1
ATOM 2456 O O . ALA A 1 296 ? 4.57 -1.371 12.984 1 90.19 296 ALA A O 1
ATOM 2457 N N . GLU A 1 297 ? 2.668 -0.543 12.039 1 90.25 297 GLU A N 1
ATOM 2458 C CA . GLU A 1 297 ? 2.756 -1.428 10.875 1 90.25 297 GLU A CA 1
ATOM 2459 C C . GLU A 1 297 ? 2.781 -0.633 9.578 1 90.25 297 GLU A C 1
ATOM 2461 O O . GLU A 1 297 ? 2.322 0.511 9.531 1 90.25 297 GLU A O 1
ATOM 2466 N N . ALA A 1 298 ? 3.348 -1.318 8.57 1 93.81 298 ALA A N 1
ATOM 2467 C CA . ALA A 1 298 ? 3.318 -0.697 7.246 1 93.81 298 ALA A CA 1
ATOM 2468 C C . ALA A 1 298 ? 1.885 -0.516 6.758 1 93.81 298 ALA A C 1
ATOM 2470 O O . ALA A 1 298 ? 1.035 -1.385 6.969 1 93.81 298 ALA A O 1
ATOM 2471 N N . LYS A 1 299 ? 1.65 0.584 6.148 1 94.31 299 LYS A N 1
ATOM 2472 C CA . LYS A 1 299 ? 0.3 0.895 5.688 1 94.31 299 LYS A CA 1
ATOM 2473 C C . LYS A 1 299 ? 0.179 0.709 4.18 1 94.31 299 LYS A C 1
ATOM 2475 O O . LYS A 1 299 ? 1.13 0.969 3.438 1 94.31 299 LYS A O 1
ATOM 2480 N N . PRO A 1 300 ? -1.049 0.334 3.693 1 93.44 300 PRO A N 1
ATOM 2481 C CA . PRO A 1 300 ? -1.261 0.159 2.254 1 93.44 300 PRO A CA 1
ATOM 2482 C C . PRO A 1 300 ? -1.502 1.48 1.529 1 93.44 300 PRO A C 1
ATOM 2484 O O . PRO A 1 300 ? -1.899 1.484 0.361 1 93.44 300 PRO A O 1
ATOM 2487 N N . TYR A 1 301 ? -1.32 2.582 2.145 1 93.25 301 TYR A N 1
ATOM 2488 C CA . TYR A 1 301 ? -1.455 3.912 1.562 1 93.25 301 TYR A CA 1
ATOM 2489 C C . TYR A 1 301 ? -0.281 4.801 1.953 1 93.25 301 TYR A C 1
ATOM 2491 O O . TYR A 1 301 ? 0.417 4.523 2.932 1 93.25 301 TYR A O 1
ATOM 2499 N N . ILE A 1 302 ? -0.05 5.793 1.154 1 96.06 302 ILE A N 1
ATOM 2500 C CA . ILE A 1 302 ? 1 6.77 1.425 1 96.06 302 ILE A CA 1
ATOM 2501 C C . ILE A 1 302 ? 0.55 7.719 2.535 1 96.06 302 ILE A C 1
ATOM 2503 O O . ILE A 1 302 ? -0.594 8.18 2.541 1 96.06 302 ILE A O 1
ATOM 2507 N N . TRP A 1 303 ? 1.404 7.953 3.5 1 96.44 303 TRP A N 1
ATOM 2508 C CA . TRP A 1 303 ? 1.096 8.852 4.605 1 96.44 303 TRP A CA 1
ATOM 2509 C C . TRP A 1 303 ? 2.326 9.656 5.012 1 96.44 303 TRP A C 1
ATOM 2511 O O . TRP A 1 303 ? 3.432 9.398 4.527 1 96.44 303 TRP A O 1
ATOM 2521 N N . GLN A 1 304 ? 2.111 10.711 5.77 1 97.62 304 GLN A N 1
ATOM 2522 C CA . GLN A 1 304 ? 3.174 11.57 6.27 1 97.62 304 GLN A CA 1
ATOM 2523 C C . GLN A 1 304 ? 3.109 11.703 7.789 1 97.62 304 GLN A C 1
ATOM 2525 O O . GLN A 1 304 ? 2.025 11.648 8.375 1 97.62 304 GLN A O 1
ATOM 2530 N N . THR A 1 305 ? 4.242 11.742 8.398 1 97.12 305 THR A N 1
ATOM 2531 C CA . THR A 1 305 ? 4.305 12.258 9.758 1 97.12 305 THR A CA 1
ATOM 2532 C C . THR A 1 305 ? 5.062 13.578 9.797 1 97.12 305 THR A C 1
ATOM 2534 O O . THR A 1 305 ? 5.969 13.805 9 1 97.12 305 THR A O 1
ATOM 2537 N N . ASP A 1 306 ? 4.598 14.414 10.625 1 97.75 306 ASP A N 1
ATOM 2538 C CA . ASP A 1 306 ? 5.352 15.633 10.898 1 97.75 306 ASP A CA 1
ATOM 2539 C C . ASP A 1 306 ? 5.816 15.672 12.352 1 97.75 306 ASP A C 1
ATOM 2541 O O . ASP A 1 306 ? 5.117 15.188 13.25 1 97.75 306 ASP A O 1
ATOM 2545 N N . THR A 1 307 ? 6.988 16.078 12.539 1 97.5 307 THR A N 1
ATOM 2546 C CA . THR A 1 307 ? 7.547 16.312 13.867 1 97.5 307 THR A CA 1
ATOM 2547 C C . THR A 1 307 ? 8.508 17.5 13.844 1 97.5 307 THR A C 1
ATOM 2549 O O . THR A 1 307 ? 8.617 18.203 12.828 1 97.5 307 THR A O 1
ATOM 2552 N N . SER A 1 308 ? 9.086 17.812 15.023 1 98.06 308 SER A N 1
ATOM 2553 C CA . SER A 1 308 ? 9.945 18.984 15.148 1 98.06 308 SER A CA 1
ATOM 2554 C C . SER A 1 308 ? 11.258 18.625 15.836 1 98.06 308 SER A C 1
ATOM 2556 O O . SER A 1 308 ? 11.289 17.781 16.734 1 98.06 308 SER A O 1
ATOM 2558 N N . ILE A 1 309 ? 12.305 19.297 15.375 1 98.5 309 ILE A N 1
ATOM 2559 C CA . ILE A 1 309 ? 13.57 19.156 16.078 1 98.5 309 ILE A CA 1
ATOM 2560 C C . ILE A 1 309 ? 13.422 19.641 17.516 1 98.5 309 ILE A C 1
ATOM 2562 O O . ILE A 1 309 ? 13.906 18.984 18.453 1 98.5 309 ILE A O 1
ATOM 2566 N N . GLY A 1 310 ? 12.727 20.75 17.625 1 97.44 310 GLY A N 1
ATOM 2567 C CA . GLY A 1 310 ? 12.398 21.203 18.969 1 97.44 310 GLY A CA 1
ATOM 2568 C C . GLY A 1 310 ? 11.32 20.375 19.641 1 97.44 310 GLY A C 1
ATOM 2569 O O . GLY A 1 310 ? 10.297 20.062 19.031 1 97.44 310 GLY A O 1
ATOM 2570 N N . ASP A 1 311 ? 11.508 20.031 20.875 1 95.5 311 ASP A N 1
ATOM 2571 C CA . ASP A 1 311 ? 10.602 19.141 21.594 1 95.5 311 ASP A CA 1
ATOM 2572 C C . ASP A 1 311 ? 9.375 19.906 22.094 1 95.5 311 ASP A C 1
ATOM 2574 O O . ASP A 1 311 ? 8.258 19.391 22.062 1 95.5 311 ASP A O 1
ATOM 2578 N N . LYS A 1 312 ? 9.57 21.078 22.484 1 95.69 312 LYS A N 1
ATOM 2579 C CA . LYS A 1 312 ? 8.531 21.766 23.25 1 95.69 312 LYS A CA 1
ATOM 2580 C C . LYS A 1 312 ? 7.664 22.641 22.344 1 95.69 312 LYS A C 1
ATOM 2582 O O . LYS A 1 312 ? 6.555 23.016 22.719 1 95.69 312 LYS A O 1
ATOM 2587 N N . SER A 1 313 ? 8.211 23.016 21.234 1 97 313 SER A N 1
ATOM 2588 C CA . SER A 1 313 ? 7.52 23.969 20.375 1 97 313 SER A CA 1
ATOM 2589 C C . SER A 1 313 ? 7.836 23.719 18.906 1 97 313 SER A C 1
ATOM 2591 O O . SER A 1 313 ? 8.938 23.281 18.562 1 97 313 SER A O 1
ATOM 2593 N N . TRP A 1 314 ? 6.902 24 18.047 1 97.69 314 TRP A N 1
ATOM 2594 C CA . TRP A 1 314 ? 7.133 24.016 16.609 1 97.69 314 TRP A CA 1
ATOM 2595 C C . TRP A 1 314 ? 7.91 25.25 16.172 1 97.69 314 TRP A C 1
ATOM 2597 O O . TRP A 1 314 ? 8.711 25.203 15.242 1 97.69 314 TRP A O 1
ATOM 2607 N N . GLY A 1 315 ? 7.668 26.391 16.797 1 97.69 315 GLY A N 1
ATOM 2608 C CA . GLY A 1 315 ? 8.414 27.625 16.578 1 97.69 315 GLY A CA 1
ATOM 2609 C C . GLY A 1 315 ? 9.531 27.844 17.578 1 97.69 315 GLY A C 1
ATOM 2610 O O . GLY A 1 315 ? 9.688 27.047 18.516 1 97.69 315 GLY A O 1
ATOM 2611 N N . TYR A 1 316 ? 10.258 28.891 17.422 1 97.69 316 TYR A N 1
ATOM 2612 C CA . TYR A 1 316 ? 11.406 29.156 18.281 1 97.69 316 TYR A CA 1
ATOM 2613 C C . TYR A 1 316 ? 10.953 29.578 19.688 1 97.69 316 TYR A C 1
ATOM 2615 O O . TYR A 1 316 ? 10.039 30.391 19.828 1 97.69 316 TYR A O 1
ATOM 2623 N N . ILE A 1 317 ? 11.578 29.016 20.656 1 97.69 317 ILE A N 1
ATOM 2624 C CA . ILE A 1 317 ? 11.484 29.484 22.031 1 97.69 317 ILE A CA 1
ATOM 2625 C C . ILE A 1 317 ? 12.859 29.406 22.688 1 97.69 317 ILE A C 1
ATOM 2627 O O . ILE A 1 317 ? 13.703 28.594 22.312 1 97.69 317 ILE A O 1
ATOM 2631 N N . GLU A 1 318 ? 13.062 30.25 23.625 1 95.69 318 GLU A N 1
ATOM 2632 C CA . GLU A 1 318 ? 14.359 30.297 24.297 1 95.69 318 GLU A CA 1
ATOM 2633 C C . GLU A 1 318 ? 14.617 29.031 25.109 1 95.69 318 GLU A C 1
ATOM 2635 O O . GLU A 1 318 ? 15.719 28.469 25.062 1 95.69 318 GLU A O 1
ATOM 2640 N N . ASP A 1 319 ? 13.594 28.562 25.844 1 94.88 319 ASP A N 1
ATOM 2641 C CA . ASP A 1 319 ? 13.719 27.375 26.672 1 94.88 319 ASP A CA 1
ATOM 2642 C C . ASP A 1 319 ? 13.195 26.141 25.953 1 94.88 319 ASP A C 1
ATOM 2644 O O . ASP A 1 319 ? 12.109 25.641 26.266 1 94.88 319 ASP A O 1
ATOM 2648 N N . ASN A 1 320 ? 14 25.719 25.031 1 96.62 320 ASN A N 1
ATOM 2649 C CA . ASN A 1 320 ? 13.609 24.531 24.266 1 96.62 320 ASN A CA 1
ATOM 2650 C C . ASN A 1 320 ? 14.57 23.375 24.516 1 96.62 320 ASN A C 1
ATOM 2652 O O . ASN A 1 320 ? 15.625 23.547 25.125 1 96.62 320 ASN A O 1
ATOM 2656 N N . HIS A 1 321 ? 14.102 22.188 24.297 1 96.38 321 HIS A N 1
ATOM 2657 C CA . HIS A 1 321 ? 14.883 20.953 24.203 1 96.38 321 HIS A CA 1
ATOM 2658 C C . HIS A 1 321 ? 14.852 20.406 22.781 1 96.38 321 HIS A C 1
ATOM 2660 O O . HIS A 1 321 ? 13.836 20.516 22.078 1 96.38 321 HIS A O 1
ATOM 2666 N N . TYR A 1 322 ? 16 19.891 22.312 1 97.56 322 TYR A N 1
ATOM 2667 C CA . TYR A 1 322 ? 16.094 19.5 20.922 1 97.56 322 TYR A CA 1
ATOM 2668 C C . TYR A 1 322 ? 16.359 18 20.797 1 97.56 322 TYR A C 1
ATOM 2670 O O . TYR A 1 322 ? 17.156 17.438 21.547 1 97.56 322 TYR A O 1
ATOM 2678 N N . LYS A 1 323 ? 15.648 17.328 19.922 1 97.69 323 LYS A N 1
ATOM 2679 C CA . LYS A 1 323 ? 15.883 15.93 19.578 1 97.69 323 LYS A CA 1
ATOM 2680 C C . LYS A 1 323 ? 17.266 15.734 18.953 1 97.69 323 LYS A C 1
ATOM 2682 O O . LYS A 1 323 ? 17.781 16.641 18.281 1 97.69 323 LYS A O 1
ATOM 2687 N N . SER A 1 324 ? 17.844 14.633 19.156 1 97.31 324 SER A N 1
ATOM 2688 C CA . SER A 1 324 ? 19.109 14.312 18.516 1 97.31 324 SER A CA 1
ATOM 2689 C C . SER A 1 324 ? 18.906 13.922 17.047 1 97.31 324 SER A C 1
ATOM 2691 O O . SER A 1 324 ? 17.828 13.461 16.672 1 97.31 324 SER A O 1
ATOM 2693 N N . SER A 1 325 ? 19.938 14.141 16.266 1 98.19 325 SER A N 1
ATOM 2694 C CA . SER A 1 325 ? 19.891 13.695 14.867 1 98.19 325 SER A CA 1
ATOM 2695 C C . SER A 1 325 ? 19.688 12.188 14.781 1 98.19 325 SER A C 1
ATOM 2697 O O . SER A 1 325 ? 19 11.703 13.875 1 98.19 325 SER A O 1
ATOM 2699 N N . ARG A 1 326 ? 20.234 11.43 15.695 1 97.56 326 ARG A N 1
ATOM 2700 C CA . ARG A 1 326 ? 20.047 9.977 15.719 1 97.56 326 ARG A CA 1
ATOM 2701 C C . ARG A 1 326 ? 18.578 9.617 15.844 1 97.56 326 ARG A C 1
ATOM 2703 O O . ARG A 1 326 ? 18.078 8.789 15.078 1 97.56 326 ARG A O 1
ATOM 2710 N N . GLN A 1 327 ? 17.938 10.25 16.781 1 97 327 GLN A N 1
ATOM 2711 C CA . GLN A 1 327 ? 16.516 9.992 16.984 1 97 327 GLN A CA 1
ATOM 2712 C C . GLN A 1 327 ? 15.727 10.297 15.711 1 97 327 GLN A C 1
ATOM 2714 O O . GLN A 1 327 ? 14.844 9.531 15.328 1 97 327 GLN A O 1
ATOM 2719 N N . ILE A 1 328 ? 16.031 11.383 15.07 1 98.19 328 ILE A N 1
ATOM 2720 C CA . ILE A 1 328 ? 15.297 11.805 13.883 1 98.19 328 ILE A CA 1
ATOM 2721 C C . ILE A 1 328 ? 15.57 10.844 12.734 1 98.19 328 ILE A C 1
ATOM 2723 O O . ILE A 1 328 ? 14.656 10.469 12 1 98.19 328 ILE A O 1
ATOM 2727 N N . ILE A 1 329 ? 16.812 10.445 12.555 1 98.5 329 ILE A N 1
ATOM 2728 C CA . ILE A 1 329 ? 17.188 9.508 11.492 1 98.5 329 ILE A CA 1
ATOM 2729 C C . ILE A 1 329 ? 16.484 8.164 11.727 1 98.5 329 ILE A C 1
ATOM 2731 O O . ILE A 1 329 ? 15.938 7.578 10.789 1 98.5 329 ILE A O 1
ATOM 2735 N N . GLU A 1 330 ? 16.516 7.688 12.992 1 97.88 330 GLU A N 1
ATOM 2736 C CA . GLU A 1 330 ? 15.805 6.453 13.336 1 97.88 330 GLU A CA 1
ATOM 2737 C C . GLU A 1 330 ? 14.32 6.547 13 1 97.88 330 GLU A C 1
ATOM 2739 O O . GLU A 1 330 ? 13.742 5.609 12.445 1 97.88 330 GLU A O 1
ATOM 2744 N N . ASN A 1 331 ? 13.742 7.629 13.312 1 97.25 331 ASN A N 1
ATOM 2745 C CA . ASN A 1 331 ? 12.336 7.852 12.992 1 97.25 331 ASN A CA 1
ATOM 2746 C C . ASN A 1 331 ? 12.102 7.867 11.484 1 97.25 331 ASN A C 1
ATOM 2748 O O . ASN A 1 331 ? 11.141 7.27 10.992 1 97.25 331 ASN A O 1
ATOM 2752 N N . LEU A 1 332 ? 12.969 8.594 10.766 1 98.38 332 LEU A N 1
ATOM 2753 C CA . LEU A 1 332 ? 12.875 8.648 9.312 1 98.38 332 LEU A CA 1
ATOM 2754 C C . LEU A 1 332 ? 12.891 7.242 8.719 1 98.38 332 LEU A C 1
ATOM 2756 O O . LEU A 1 332 ? 12.039 6.906 7.887 1 98.38 332 LEU A O 1
ATOM 2760 N N . ILE A 1 333 ? 13.805 6.422 9.148 1 98.38 333 ILE A N 1
ATOM 2761 C CA . ILE A 1 333 ? 13.961 5.062 8.633 1 98.38 333 ILE A CA 1
ATOM 2762 C C . ILE A 1 333 ? 12.688 4.262 8.906 1 98.38 333 ILE A C 1
ATOM 2764 O O . ILE A 1 333 ? 12.164 3.596 8.008 1 98.38 333 ILE A O 1
ATOM 2768 N N . ASP A 1 334 ? 12.227 4.32 10.141 1 97.81 334 ASP A N 1
ATOM 2769 C CA . ASP A 1 334 ? 11.047 3.559 10.539 1 97.81 334 ASP A CA 1
ATOM 2770 C C . ASP A 1 334 ? 9.82 3.99 9.734 1 97.81 334 ASP A C 1
ATOM 2772 O O . ASP A 1 334 ? 9.055 3.148 9.258 1 97.81 334 ASP A O 1
ATOM 2776 N N . VAL A 1 335 ? 9.648 5.242 9.594 1 97.38 335 VAL A N 1
ATOM 2777 C CA . VAL A 1 335 ? 8.516 5.82 8.875 1 97.38 335 VAL A CA 1
ATOM 2778 C C . VAL A 1 335 ? 8.555 5.395 7.41 1 97.38 335 VAL A C 1
ATOM 2780 O O . VAL A 1 335 ? 7.547 4.953 6.855 1 97.38 335 VAL A O 1
ATOM 2783 N N . VAL A 1 336 ? 9.734 5.477 6.781 1 98.31 336 VAL A N 1
ATOM 2784 C CA . VAL A 1 336 ? 9.898 5.16 5.367 1 98.31 336 VAL A CA 1
ATOM 2785 C C . VAL A 1 336 ? 9.648 3.67 5.137 1 98.31 336 VAL A C 1
ATOM 2787 O O . VAL A 1 336 ? 9 3.283 4.164 1 98.31 336 VAL A O 1
ATOM 2790 N N . SER A 1 337 ? 10.078 2.854 6.047 1 97.88 337 SER A N 1
ATOM 2791 C CA . SER A 1 337 ? 9.898 1.412 5.918 1 97.88 337 SER A CA 1
ATOM 2792 C C . SER A 1 337 ? 8.422 1.031 5.988 1 97.88 337 SER A C 1
ATOM 2794 O O . SER A 1 337 ? 8.047 -0.076 5.598 1 97.88 337 SER A O 1
ATOM 2796 N N . LYS A 1 338 ? 7.648 1.909 6.441 1 96.69 338 LYS A N 1
ATOM 2797 C CA . LYS A 1 338 ? 6.23 1.625 6.641 1 96.69 338 LYS A CA 1
ATOM 2798 C C . LYS A 1 338 ? 5.363 2.49 5.73 1 96.69 338 LYS A C 1
ATOM 2800 O O . LYS A 1 338 ? 4.203 2.762 6.043 1 96.69 338 LYS A O 1
ATOM 2805 N N . ASN A 1 339 ? 5.906 2.99 4.672 1 97.12 339 ASN A N 1
ATOM 2806 C CA . ASN A 1 339 ? 5.25 3.682 3.566 1 97.12 339 ASN A CA 1
ATOM 2807 C C . ASN A 1 339 ? 4.98 5.145 3.902 1 97.12 339 ASN A C 1
ATOM 2809 O O . ASN A 1 339 ? 4.09 5.766 3.318 1 97.12 339 ASN A O 1
ATOM 2813 N N . GLY A 1 340 ? 5.684 5.703 4.867 1 97.38 340 GLY A N 1
ATOM 2814 C CA . GLY A 1 340 ? 5.5 7.082 5.293 1 97.38 340 GLY A CA 1
ATOM 2815 C C . GLY A 1 340 ? 6.594 8.008 4.797 1 97.38 340 GLY A C 1
ATOM 2816 O O . GLY A 1 340 ? 7.543 7.57 4.145 1 97.38 340 GLY A O 1
ATOM 2817 N N . ARG A 1 341 ? 6.426 9.336 5.027 1 97.94 341 ARG A N 1
ATOM 2818 C CA . ARG A 1 341 ? 7.379 10.43 4.844 1 97.94 341 ARG A CA 1
ATOM 2819 C C . ARG A 1 341 ? 7.516 11.258 6.117 1 97.94 341 ARG A C 1
ATOM 2821 O O . ARG A 1 341 ? 6.578 11.328 6.918 1 97.94 341 ARG A O 1
ATOM 2828 N N . LEU A 1 342 ? 8.648 11.82 6.227 1 98.62 342 LEU A N 1
ATOM 2829 C CA . LEU A 1 342 ? 8.883 12.633 7.41 1 98.62 342 LEU A CA 1
ATOM 2830 C C . LEU A 1 342 ? 8.992 14.109 7.039 1 98.62 342 LEU A C 1
ATOM 2832 O O . LEU A 1 342 ? 9.852 14.492 6.242 1 98.62 342 LEU A O 1
ATOM 2836 N N . LEU A 1 343 ? 8.078 14.867 7.504 1 98.81 343 LEU A N 1
ATOM 2837 C CA . LEU A 1 343 ? 8.148 16.328 7.438 1 98.81 343 LEU A CA 1
ATOM 2838 C C . LEU A 1 343 ? 8.703 16.906 8.734 1 98.81 343 LEU A C 1
ATOM 2840 O O . LEU A 1 343 ? 7.992 16.969 9.742 1 98.81 343 LEU A O 1
ATOM 2844 N N . LEU A 1 344 ? 9.953 17.297 8.766 1 98.88 344 LEU A N 1
ATOM 2845 C CA . LEU A 1 344 ? 10.672 17.719 9.961 1 98.88 344 LEU A CA 1
ATOM 2846 C C . LEU A 1 344 ? 10.664 19.234 10.109 1 98.88 344 LEU A C 1
ATOM 2848 O O . LEU A 1 344 ? 11.125 19.953 9.219 1 98.88 344 LEU A O 1
ATOM 2852 N N . ASN A 1 345 ? 10.242 19.656 11.227 1 98.88 345 ASN A N 1
ATOM 2853 C CA . ASN A 1 345 ? 10.055 21.094 11.445 1 98.88 345 ASN A CA 1
ATOM 2854 C C . ASN A 1 345 ? 11.289 21.734 12.062 1 98.88 345 ASN A C 1
ATOM 2856 O O . ASN A 1 345 ? 11.938 21.141 12.938 1 98.88 345 ASN A O 1
ATOM 2860 N N . VAL A 1 346 ? 11.586 22.953 11.602 1 98.81 346 VAL A N 1
ATOM 2861 C CA . VAL A 1 346 ? 12.484 23.891 12.273 1 98.81 346 VAL A CA 1
ATOM 2862 C C . VAL A 1 346 ? 11.719 25.156 12.672 1 98.81 346 VAL A C 1
ATOM 2864 O O . VAL A 1 346 ? 10.719 25.5 12.039 1 98.81 346 VAL A O 1
ATOM 2867 N N . GLY A 1 347 ? 12.172 25.781 13.719 1 98.56 347 GLY A N 1
ATOM 2868 C CA . GLY A 1 347 ? 11.609 27.047 14.172 1 98.56 347 GLY A CA 1
ATOM 2869 C C . GLY A 1 347 ? 12.625 28.172 14.227 1 98.56 347 GLY A C 1
ATOM 2870 O O . GLY A 1 347 ? 13.281 28.375 15.25 1 98.56 347 GLY A O 1
ATOM 2871 N N . PRO A 1 348 ? 12.781 28.922 13.18 1 98.62 348 PRO A N 1
ATOM 2872 C CA . PRO A 1 348 ? 13.758 30.016 13.172 1 98.62 348 PRO A CA 1
ATOM 2873 C C . PRO A 1 348 ? 13.453 31.094 14.211 1 98.62 348 PRO A C 1
ATOM 2875 O O . PRO A 1 348 ? 12.297 31.281 14.594 1 98.62 348 PRO A O 1
ATOM 2878 N N . LYS A 1 349 ? 14.477 31.812 14.609 1 98.19 349 LYS A N 1
ATOM 2879 C CA . LYS A 1 349 ? 14.344 32.938 15.508 1 98.19 349 LYS A CA 1
ATOM 2880 C C . LYS A 1 349 ? 13.625 34.094 14.828 1 98.19 349 LYS A C 1
ATOM 2882 O O . LYS A 1 349 ? 13.547 34.156 13.602 1 98.19 349 LYS A O 1
ATOM 2887 N N . GLY A 1 350 ? 13.18 35.031 15.664 1 98 350 GLY A N 1
ATOM 2888 C CA . GLY A 1 350 ? 12.5 36.219 15.133 1 98 350 GLY A CA 1
ATOM 2889 C C . GLY A 1 350 ? 13.344 37 14.148 1 98 350 GLY A C 1
ATOM 2890 O O . GLY A 1 350 ? 12.812 37.625 13.234 1 98 350 GLY A O 1
ATOM 2891 N N . ASP A 1 351 ? 14.703 36.938 14.258 1 98.12 351 ASP A N 1
ATOM 2892 C CA . ASP A 1 351 ? 15.578 37.688 13.367 1 98.12 351 ASP A CA 1
ATOM 2893 C C . ASP A 1 351 ? 15.805 36.938 12.055 1 98.12 351 ASP A C 1
ATOM 2895 O O . ASP A 1 351 ? 16.484 37.438 11.156 1 98.12 351 ASP A O 1
ATOM 2899 N N . GLY A 1 352 ? 15.266 35.688 11.977 1 98.19 352 GLY A N 1
ATOM 2900 C CA . GLY A 1 352 ? 15.344 34.938 10.742 1 98.19 352 GLY A CA 1
ATOM 2901 C C . GLY A 1 352 ? 16.422 33.875 10.758 1 98.19 352 GLY A C 1
ATOM 2902 O O . GLY A 1 352 ? 16.531 33.062 9.828 1 98.19 352 GLY A O 1
ATOM 2903 N N . THR A 1 353 ? 17.219 33.781 11.836 1 98.38 353 THR A N 1
ATOM 2904 C CA . THR A 1 353 ? 18.281 32.781 11.883 1 98.38 353 THR A CA 1
ATOM 2905 C C . THR A 1 353 ? 17.75 31.453 12.414 1 98.38 353 THR A C 1
ATOM 2907 O O . THR A 1 353 ? 16.844 31.422 13.25 1 98.38 353 THR A O 1
ATOM 2910 N N . ILE A 1 354 ? 18.266 30.391 11.906 1 98.5 354 ILE A N 1
ATOM 2911 C CA . ILE A 1 354 ? 18.047 29.062 12.477 1 98.5 354 ILE A CA 1
ATOM 2912 C C . ILE A 1 354 ? 19.109 28.766 13.531 1 98.5 354 ILE A C 1
ATOM 2914 O O . ILE A 1 354 ? 20.297 28.953 13.281 1 98.5 354 ILE A O 1
ATOM 2918 N N . CYS A 1 355 ? 18.734 28.422 14.734 1 97.62 355 CYS A N 1
ATOM 2919 C CA . CYS A 1 355 ? 19.672 28.281 15.844 1 97.62 355 CYS A CA 1
ATOM 2920 C C . CYS A 1 355 ? 20.688 27.172 15.57 1 97.62 355 CYS A C 1
ATOM 2922 O O . CYS A 1 355 ? 20.469 26.344 14.68 1 97.62 355 CYS A O 1
ATOM 2924 N N . GLU A 1 356 ? 21.734 27.172 16.281 1 97.94 356 GLU A N 1
ATOM 2925 C CA . GLU A 1 356 ? 22.844 26.266 16.062 1 97.94 356 GLU A CA 1
ATOM 2926 C C . GLU A 1 356 ? 22.422 24.812 16.312 1 97.94 356 GLU A C 1
ATOM 2928 O O . GLU A 1 356 ? 22.891 23.906 15.633 1 97.94 356 GLU A O 1
ATOM 2933 N N . GLU A 1 357 ? 21.594 24.609 17.312 1 98 357 GLU A N 1
ATOM 2934 C CA . GLU A 1 357 ? 21.141 23.266 17.656 1 98 357 GLU A CA 1
ATOM 2935 C C . GLU A 1 357 ? 20.406 22.625 16.469 1 98 357 GLU A C 1
ATOM 2937 O O . GLU A 1 357 ? 20.703 21.484 16.109 1 98 357 GLU A O 1
ATOM 2942 N N . GLU A 1 358 ? 19.516 23.375 15.883 1 98.69 358 GLU A N 1
ATOM 2943 C CA . GLU A 1 358 ? 18.75 22.859 14.742 1 98.69 358 GLU A CA 1
ATOM 2944 C C . GLU A 1 358 ? 19.641 22.703 13.516 1 98.69 358 GLU A C 1
ATOM 2946 O O . GLU A 1 358 ? 19.516 21.719 12.766 1 98.69 358 GLU A O 1
ATOM 2951 N N . THR A 1 359 ? 20.547 23.672 13.32 1 98.81 359 THR A N 1
ATOM 2952 C CA . THR A 1 359 ? 21.484 23.594 12.203 1 98.81 359 THR A CA 1
ATOM 2953 C C . THR A 1 359 ? 22.344 22.344 12.297 1 98.81 359 THR A C 1
ATOM 2955 O O . THR A 1 359 ? 22.516 21.641 11.297 1 98.81 359 THR A O 1
ATOM 2958 N N . LYS A 1 360 ? 22.844 22.062 13.438 1 98.75 360 LYS A N 1
ATOM 2959 C CA . LYS A 1 360 ? 23.688 20.891 13.656 1 98.75 360 LYS A CA 1
ATOM 2960 C C . LYS A 1 360 ? 22.938 19.609 13.344 1 98.75 360 LYS A C 1
ATOM 2962 O O . LYS A 1 360 ? 23.453 18.719 12.656 1 98.75 360 LYS A O 1
ATOM 2967 N N . VAL A 1 361 ? 21.75 19.484 13.844 1 98.81 361 VAL A N 1
ATOM 2968 C CA . VAL A 1 361 ? 20.938 18.297 13.625 1 98.81 361 VAL A CA 1
ATOM 2969 C C . VAL A 1 361 ? 20.703 18.094 12.133 1 98.81 361 VAL A C 1
ATOM 2971 O O . VAL A 1 361 ? 20.875 16.984 11.617 1 98.81 361 VAL A O 1
ATOM 2974 N N . LEU A 1 362 ? 20.359 19.156 11.414 1 98.94 362 LEU A N 1
ATOM 2975 C CA . LEU A 1 362 ? 20.078 19.078 9.984 1 98.94 362 LEU A CA 1
ATOM 2976 C C . LEU A 1 362 ? 21.312 18.625 9.211 1 98.94 362 LEU A C 1
ATOM 2978 O O . LEU A 1 362 ? 21.219 17.781 8.32 1 98.94 362 LEU A O 1
ATOM 2982 N N . LYS A 1 363 ? 22.438 19.188 9.539 1 98.88 363 LYS A N 1
ATOM 2983 C CA . LYS A 1 363 ? 23.672 18.828 8.852 1 98.88 363 LYS A CA 1
ATOM 2984 C C . LYS A 1 363 ? 24.031 17.375 9.102 1 98.88 363 LYS A C 1
ATOM 2986 O O . LYS A 1 363 ? 24.5 16.688 8.195 1 98.88 363 LYS A O 1
ATOM 2991 N N . GLU A 1 364 ? 23.797 16.922 10.305 1 98.81 364 GLU A N 1
ATOM 2992 C CA . GLU A 1 364 ? 24.078 15.523 10.641 1 98.81 364 GLU A CA 1
ATOM 2993 C C . GLU A 1 364 ? 23.156 14.578 9.883 1 98.81 364 GLU A C 1
ATOM 2995 O O . GLU A 1 364 ? 23.578 13.516 9.414 1 98.81 364 GLU A O 1
ATOM 3000 N N . ILE A 1 365 ? 21.922 14.938 9.758 1 98.88 365 ILE A N 1
ATOM 3001 C CA . ILE A 1 365 ? 21 14.156 8.961 1 98.88 365 ILE A CA 1
ATOM 3002 C C . ILE A 1 365 ? 21.484 14.086 7.512 1 98.88 365 ILE A C 1
ATOM 3004 O O . ILE A 1 365 ? 21.516 13.016 6.906 1 98.88 365 ILE A O 1
ATOM 3008 N N . GLY A 1 366 ? 21.844 15.266 6.988 1 98.88 366 GLY A N 1
ATOM 3009 C CA . GLY A 1 366 ? 22.375 15.32 5.629 1 98.88 366 GLY A CA 1
ATOM 3010 C C . GLY A 1 366 ? 23.578 14.43 5.422 1 98.88 366 GLY A C 1
ATOM 3011 O O . GLY A 1 366 ? 23.703 13.758 4.391 1 98.88 366 GLY A O 1
ATOM 3012 N N . SER A 1 367 ? 24.453 14.445 6.355 1 98.62 367 SER A N 1
ATOM 3013 C CA . SER A 1 367 ? 25.656 13.609 6.277 1 98.62 367 SER A CA 1
ATOM 3014 C C . SER A 1 367 ? 25.281 12.133 6.203 1 98.62 367 SER A C 1
ATOM 3016 O O . SER A 1 367 ? 25.875 11.375 5.426 1 98.62 367 SER A O 1
ATOM 3018 N N . TRP A 1 368 ? 24.359 11.703 6.984 1 98.62 368 TRP A N 1
ATOM 3019 C CA . TRP A 1 368 ? 23.906 10.312 6.949 1 98.62 368 TRP A CA 1
ATOM 3020 C C . TRP A 1 368 ? 23.25 9.984 5.617 1 98.62 368 TRP A C 1
ATOM 3022 O O . TRP A 1 368 ? 23.516 8.938 5.02 1 98.62 368 TRP A O 1
ATOM 3032 N N . LEU A 1 369 ? 22.422 10.898 5.105 1 98.75 369 LEU A N 1
ATOM 3033 C CA . LEU A 1 369 ? 21.656 10.664 3.885 1 98.75 369 LEU A CA 1
ATOM 3034 C C . LEU A 1 369 ? 22.562 10.695 2.66 1 98.75 369 LEU A C 1
ATOM 3036 O O . LEU A 1 369 ? 22.266 10.062 1.645 1 98.75 369 LEU A O 1
ATOM 3040 N N . LYS A 1 370 ? 23.641 11.414 2.736 1 98.12 370 LYS A N 1
ATOM 3041 C CA . LYS A 1 370 ? 24.609 11.414 1.641 1 98.12 370 LYS A CA 1
ATOM 3042 C C . LYS A 1 370 ? 25.141 10.008 1.375 1 98.12 370 LYS A C 1
ATOM 3044 O O . LYS A 1 370 ? 25.359 9.625 0.223 1 98.12 370 LYS A O 1
ATOM 3049 N N . VAL A 1 371 ? 25.234 9.266 2.416 1 97.69 371 VAL A N 1
ATOM 3050 C CA . VAL A 1 371 ? 25.797 7.918 2.318 1 97.69 371 VAL A CA 1
ATOM 3051 C C . VAL A 1 371 ? 24.656 6.91 2.113 1 97.69 371 VAL A C 1
ATOM 3053 O O . VAL A 1 371 ? 24.766 6.008 1.28 1 97.69 371 VAL A O 1
ATOM 3056 N N . ASN A 1 372 ? 23.594 7.098 2.852 1 98.31 372 ASN A N 1
ATOM 3057 C CA . ASN A 1 372 ? 22.609 6.039 2.99 1 98.31 372 ASN A CA 1
ATOM 3058 C C . ASN A 1 372 ? 21.312 6.383 2.254 1 98.31 372 ASN A C 1
ATOM 3060 O O . ASN A 1 372 ? 20.344 5.629 2.309 1 98.31 372 ASN A O 1
ATOM 3064 N N . GLY A 1 373 ? 21.281 7.516 1.532 1 98.38 373 GLY A N 1
ATOM 3065 C CA . GLY A 1 373 ? 20.062 8.039 0.927 1 98.38 373 GLY A CA 1
ATOM 3066 C C . GLY A 1 373 ? 19.438 7.086 -0.073 1 98.38 373 GLY A C 1
ATOM 3067 O O . GLY A 1 373 ? 18.219 7.117 -0.296 1 98.38 373 GLY A O 1
ATOM 3068 N N . GLU A 1 374 ? 20.188 6.211 -0.72 1 97.62 374 GLU A N 1
ATOM 3069 C CA . GLU A 1 374 ? 19.641 5.27 -1.695 1 97.62 374 GLU A CA 1
ATOM 3070 C C . GLU A 1 374 ? 18.672 4.289 -1.035 1 97.62 374 GLU A C 1
ATOM 3072 O O . GLU A 1 374 ? 17.828 3.697 -1.708 1 97.62 374 GLU A O 1
ATOM 3077 N N . ALA A 1 375 ? 18.828 4.059 0.309 1 98.38 375 ALA A N 1
ATOM 3078 C CA . ALA A 1 375 ? 17.938 3.168 1.051 1 98.38 375 ALA A CA 1
ATOM 3079 C C . ALA A 1 375 ? 16.688 3.902 1.505 1 98.38 375 ALA A C 1
ATOM 3081 O O . ALA A 1 375 ? 15.805 3.309 2.133 1 98.38 375 ALA A O 1
ATOM 3082 N N . ILE A 1 376 ? 16.594 5.16 1.224 1 98.69 376 ILE A N 1
ATOM 3083 C CA . ILE A 1 376 ? 15.484 5.996 1.689 1 98.69 376 ILE A CA 1
ATOM 3084 C C . ILE A 1 376 ? 14.711 6.539 0.492 1 98.69 376 ILE A C 1
ATOM 3086 O O . ILE A 1 376 ? 13.586 6.105 0.224 1 98.69 376 ILE A O 1
ATOM 3090 N N . TYR A 1 377 ? 15.344 7.305 -0.366 1 98.44 377 TYR A N 1
ATOM 3091 C CA . TYR A 1 377 ? 14.672 8.008 -1.452 1 98.44 377 TYR A CA 1
ATOM 3092 C C . TYR A 1 377 ? 14.258 7.043 -2.555 1 98.44 377 TYR A C 1
ATOM 3094 O O . TYR A 1 377 ? 15.039 6.176 -2.955 1 98.44 377 TYR A O 1
ATOM 3102 N N . GLY A 1 378 ? 13.008 7.184 -2.988 1 96.62 378 GLY A N 1
ATOM 3103 C CA . GLY A 1 378 ? 12.516 6.398 -4.105 1 96.62 378 GLY A CA 1
ATOM 3104 C C . GLY A 1 378 ? 12.25 4.949 -3.746 1 96.62 378 GLY A C 1
ATOM 3105 O O . GLY A 1 378 ? 11.953 4.129 -4.621 1 96.62 378 GLY A O 1
ATOM 3106 N N . THR A 1 379 ? 12.367 4.582 -2.477 1 96.94 379 THR A N 1
ATOM 3107 C CA . THR A 1 379 ? 12.172 3.199 -2.057 1 96.94 379 THR A CA 1
ATOM 3108 C C . THR A 1 379 ? 10.695 2.898 -1.851 1 96.94 379 THR A C 1
ATOM 3110 O O . THR A 1 379 ? 9.867 3.812 -1.823 1 96.94 379 THR A O 1
ATOM 3113 N N . LYS A 1 380 ? 10.352 1.653 -1.762 1 94.31 380 LYS A N 1
ATOM 3114 C CA . LYS A 1 380 ? 9.039 1.122 -1.404 1 94.31 380 LYS A CA 1
ATOM 3115 C C . LYS A 1 380 ? 9.133 0.19 -0.199 1 94.31 380 LYS A C 1
ATOM 3117 O O . LYS A 1 380 ? 10.203 -0.347 0.094 1 94.31 380 LYS A O 1
ATOM 3122 N N . PRO A 1 381 ? 8.023 0.078 0.498 1 94.19 381 PRO A N 1
ATOM 3123 C CA . PRO A 1 381 ? 8.039 -0.917 1.572 1 94.19 381 PRO A CA 1
ATOM 3124 C C . PRO A 1 381 ? 8.227 -2.34 1.055 1 94.19 381 PRO A C 1
ATOM 3126 O O . PRO A 1 381 ? 7.754 -2.674 -0.033 1 94.19 381 PRO A O 1
ATOM 3129 N N . TYR A 1 382 ? 8.914 -3.09 1.807 1 90.69 382 TYR A N 1
ATOM 3130 C CA . TYR A 1 382 ? 9.047 -4.523 1.572 1 90.69 382 TYR A CA 1
ATOM 3131 C C . TYR A 1 382 ? 7.883 -5.285 2.191 1 90.69 382 TYR A C 1
ATOM 3133 O O . TYR A 1 382 ? 7.012 -4.691 2.834 1 90.69 382 TYR A O 1
ATOM 3141 N N . GLU A 1 383 ? 7.844 -6.527 1.983 1 83.06 383 GLU A N 1
ATOM 3142 C CA . GLU A 1 383 ? 6.828 -7.406 2.561 1 83.06 383 GLU A CA 1
ATOM 3143 C C . GLU A 1 383 ? 6.852 -7.348 4.086 1 83.06 383 GLU A C 1
ATOM 3145 O O . GLU A 1 383 ? 5.805 -7.383 4.73 1 83.06 383 GLU A O 1
ATOM 3150 N N . ARG A 1 384 ? 7.98 -7.27 4.594 1 87.19 384 ARG A N 1
ATOM 3151 C CA . ARG A 1 384 ? 8.227 -7.047 6.016 1 87.19 384 ARG A CA 1
ATOM 3152 C C . ARG A 1 384 ? 8.93 -5.715 6.25 1 87.19 384 ARG A C 1
ATOM 3154 O O . ARG A 1 384 ? 10.039 -5.5 5.758 1 87.19 384 ARG A O 1
ATOM 3161 N N . SER A 1 385 ? 8.281 -4.906 6.984 1 92.44 385 SER A N 1
ATOM 3162 C CA . SER A 1 385 ? 8.828 -3.568 7.148 1 92.44 385 SER A CA 1
ATOM 3163 C C . SER A 1 385 ? 9.891 -3.539 8.25 1 92.44 385 SER A C 1
ATOM 3165 O O . SER A 1 385 ? 10.781 -2.684 8.234 1 92.44 385 SER A O 1
ATOM 3167 N N . SER A 1 386 ? 9.727 -4.496 9.203 1 94.56 386 SER A N 1
ATOM 3168 C CA . SER A 1 386 ? 10.625 -4.43 10.359 1 94.56 386 SER A CA 1
ATOM 3169 C C . SER A 1 386 ? 10.836 -5.812 10.969 1 94.56 386 SER A C 1
ATOM 3171 O O . SER A 1 386 ? 10.07 -6.738 10.703 1 94.56 386 SER A O 1
ATOM 3173 N N . GLU A 1 387 ? 11.859 -5.891 11.633 1 94.38 387 GLU A N 1
ATOM 3174 C CA . GLU A 1 387 ? 12.219 -7.043 12.453 1 94.38 387 GLU A CA 1
ATOM 3175 C C . GLU A 1 387 ? 12.922 -6.609 13.734 1 94.38 387 GLU A C 1
ATOM 3177 O O . GLU A 1 387 ? 13.688 -5.637 13.734 1 94.38 387 GLU A O 1
ATOM 3182 N N . GLY A 1 388 ? 12.602 -7.32 14.836 1 95.81 388 GLY A N 1
ATOM 3183 C CA . GLY A 1 388 ? 13.352 -7.07 16.062 1 95.81 388 GLY A CA 1
ATOM 3184 C C . GLY A 1 388 ? 12.461 -6.898 17.281 1 95.81 388 GLY A C 1
ATOM 3185 O O . GLY A 1 388 ? 11.234 -6.863 17.156 1 95.81 388 GLY A O 1
ATOM 3186 N N . PRO A 1 389 ? 13.039 -6.816 18.391 1 94.38 389 PRO A N 1
ATOM 3187 C CA . PRO A 1 389 ? 12.297 -6.82 19.641 1 94.38 389 PRO A CA 1
ATOM 3188 C C . PRO A 1 389 ? 11.688 -5.461 19.984 1 94.38 389 PRO A C 1
ATOM 3190 O O . PRO A 1 389 ? 10.797 -5.367 20.828 1 94.38 389 PRO A O 1
ATOM 3193 N N . THR A 1 390 ? 12.164 -4.414 19.375 1 93.31 390 THR A N 1
ATOM 3194 C CA . THR A 1 390 ? 11.664 -3.09 19.734 1 93.31 390 THR A CA 1
ATOM 3195 C C . THR A 1 390 ? 10.289 -2.84 19.109 1 93.31 390 THR A C 1
ATOM 3197 O O . THR A 1 390 ? 10.125 -2.941 17.891 1 93.31 390 THR A O 1
ATOM 3200 N N . LYS A 1 391 ? 9.352 -2.443 19.984 1 89.81 391 LYS A N 1
ATOM 3201 C CA . LYS A 1 391 ? 7.98 -2.227 19.547 1 89.81 391 LYS A CA 1
ATOM 3202 C C . LYS A 1 391 ? 7.703 -0.742 19.328 1 89.81 391 LYS A C 1
ATOM 3204 O O . LYS A 1 391 ? 8.164 0.102 20.094 1 89.81 391 LYS A O 1
ATOM 3209 N N . ILE A 1 392 ? 6.992 -0.494 18.234 1 88 392 ILE A N 1
ATOM 3210 C CA . ILE A 1 392 ? 6.586 0.867 17.906 1 88 392 ILE A CA 1
ATOM 3211 C C . ILE A 1 392 ? 5.117 1.074 18.266 1 88 392 ILE A C 1
ATOM 3213 O O . ILE A 1 392 ? 4.27 0.239 17.953 1 88 392 ILE A O 1
ATOM 3217 N N . GLU A 1 393 ? 4.891 2.137 18.984 1 84.31 393 GLU A N 1
ATOM 3218 C CA . GLU A 1 393 ? 3.518 2.504 19.312 1 84.31 393 GLU A CA 1
ATOM 3219 C C . GLU A 1 393 ? 2.832 3.184 18.125 1 84.31 393 GLU A C 1
ATOM 3221 O O . GLU A 1 393 ? 3.443 3.998 17.438 1 84.31 393 GLU A O 1
ATOM 3226 N N . ASP A 1 394 ? 1.526 2.945 18.016 1 83.75 394 ASP A N 1
ATOM 3227 C CA . ASP A 1 394 ? 0.762 3.4 16.859 1 83.75 394 ASP A CA 1
ATOM 3228 C C . ASP A 1 394 ? 0.017 4.695 17.172 1 83.75 394 ASP A C 1
ATOM 3230 O O . ASP A 1 394 ? -0.583 4.836 18.234 1 83.75 394 ASP A O 1
ATOM 3234 N N . GLY A 1 395 ? 0.155 5.652 16.203 1 79.25 395 GLY A N 1
ATOM 3235 C CA . GLY A 1 395 ? -0.791 6.754 16.281 1 79.25 395 GLY A CA 1
ATOM 3236 C C . GLY A 1 395 ? -0.133 8.086 16.594 1 79.25 395 GLY A C 1
ATOM 3237 O O . GLY A 1 395 ? 1.074 8.242 16.406 1 79.25 395 GLY A O 1
ATOM 3238 N N . TYR A 1 396 ? -0.93 9.031 16.875 1 73.19 396 TYR A N 1
ATOM 3239 C CA . TYR A 1 396 ? -0.53 10.414 17.109 1 73.19 396 TYR A CA 1
ATOM 3240 C C . TYR A 1 396 ? 0.222 10.547 18.422 1 73.19 396 TYR A C 1
ATOM 3242 O O . TYR A 1 396 ? -0.107 9.875 19.406 1 73.19 396 TYR A O 1
ATOM 3250 N N . PHE A 1 397 ? 1.289 11.406 18.422 1 81 397 PHE A N 1
ATOM 3251 C CA . PHE A 1 397 ? 2.021 11.812 19.609 1 81 397 PHE A CA 1
ATOM 3252 C C . PHE A 1 397 ? 2.627 10.602 20.312 1 81 397 PHE A C 1
ATOM 3254 O O . PHE A 1 397 ? 2.559 10.492 21.547 1 81 397 PHE A O 1
ATOM 3261 N N . THR A 1 398 ? 3.074 9.688 19.594 1 76.25 398 THR A N 1
ATOM 3262 C CA . THR A 1 398 ? 3.705 8.484 20.125 1 76.25 398 THR A CA 1
ATOM 3263 C C . THR A 1 398 ? 5.203 8.484 19.828 1 76.25 398 THR A C 1
ATOM 3265 O O . THR A 1 398 ? 5.879 7.473 20.047 1 76.25 398 THR A O 1
ATOM 3268 N N . GLU A 1 399 ? 5.633 9.664 19.375 1 79.06 399 GLU A N 1
ATOM 3269 C CA . GLU A 1 399 ? 7.051 9.719 19.047 1 79.06 399 GLU A CA 1
ATOM 3270 C C . GLU A 1 399 ? 7.914 9.727 20.297 1 79.06 399 GLU A C 1
ATOM 3272 O O . GLU A 1 399 ? 7.578 10.398 21.281 1 79.06 399 GLU A O 1
ATOM 3277 N N . SER A 1 400 ? 8.719 8.805 20.516 1 80.12 400 SER A N 1
ATOM 3278 C CA . SER A 1 400 ? 9.688 8.75 21.609 1 80.12 400 SER A CA 1
ATOM 3279 C C . SER A 1 400 ? 10.992 8.102 21.156 1 80.12 400 SER A C 1
ATOM 3281 O O . SER A 1 400 ? 11.016 7.383 20.156 1 80.12 400 SER A O 1
ATOM 3283 N N . SER A 1 401 ? 11.977 8.586 21.781 1 84.88 401 SER A N 1
ATOM 3284 C CA . SER A 1 401 ? 13.227 7.875 21.531 1 84.88 401 SER A CA 1
ATOM 3285 C C . SER A 1 401 ? 13.109 6.402 21.906 1 84.88 401 SER A C 1
ATOM 3287 O O . SER A 1 401 ? 12.516 6.066 22.938 1 84.88 401 SER A O 1
ATOM 3289 N N . LYS A 1 402 ? 13.672 5.598 21.047 1 89.31 402 LYS A N 1
ATOM 3290 C CA . LYS A 1 402 ? 13.633 4.156 21.281 1 89.31 402 LYS A CA 1
ATOM 3291 C C . LYS A 1 402 ? 15.023 3.6 21.547 1 89.31 402 LYS A C 1
ATOM 3293 O O . LYS A 1 402 ? 16.016 4.129 21.047 1 89.31 402 LYS A O 1
ATOM 3298 N N . GLU A 1 403 ? 14.992 2.65 22.328 1 92.44 403 GLU A N 1
ATOM 3299 C CA . GLU A 1 403 ? 16.234 1.931 22.547 1 92.44 403 GLU A CA 1
ATOM 3300 C C . GLU A 1 403 ? 16.328 0.699 21.656 1 92.44 403 GLU A C 1
ATOM 3302 O O . GLU A 1 403 ? 16.062 -0.42 22.094 1 92.44 403 GLU A O 1
ATOM 3307 N N . TYR A 1 404 ? 16.859 0.96 20.531 1 96 404 TYR A N 1
ATOM 3308 C CA . TYR A 1 404 ? 17 -0.12 19.562 1 96 404 TYR A CA 1
ATOM 3309 C C . TYR A 1 404 ? 18.156 -1.033 19.922 1 96 404 TYR A C 1
ATOM 3311 O O . TYR A 1 404 ? 19.078 -0.632 20.641 1 96 404 TYR A O 1
ATOM 3319 N N . THR A 1 405 ? 18.062 -2.287 19.438 1 96.19 405 THR A N 1
ATOM 3320 C CA . THR A 1 405 ? 19.156 -3.242 19.531 1 96.19 405 THR A CA 1
ATOM 3321 C C . THR A 1 405 ? 19.703 -3.572 18.141 1 96.19 405 THR A C 1
ATOM 3323 O O . THR A 1 405 ? 19.156 -3.127 17.141 1 96.19 405 THR A O 1
ATOM 3326 N N . SER A 1 406 ? 20.766 -4.309 18.109 1 95.69 406 SER A N 1
ATOM 3327 C CA . SER A 1 406 ? 21.375 -4.723 16.844 1 95.69 406 SER A CA 1
ATOM 3328 C C . SER A 1 406 ? 20.531 -5.773 16.141 1 95.69 406 SER A C 1
ATOM 3330 O O . SER A 1 406 ? 20.828 -6.176 15.016 1 95.69 406 SER A O 1
ATOM 3332 N N . GLN A 1 407 ? 19.453 -6.164 16.812 1 96.56 407 GLN A N 1
ATOM 3333 C CA . GLN A 1 407 ? 18.547 -7.129 16.203 1 96.56 407 GLN A CA 1
ATOM 3334 C C . GLN A 1 407 ? 17.359 -6.422 15.539 1 96.56 407 GLN A C 1
ATOM 3336 O O . GLN A 1 407 ? 16.516 -7.066 14.922 1 96.56 407 GLN A O 1
ATOM 3341 N N . ASP A 1 408 ? 17.344 -5.098 15.719 1 98.06 408 ASP A N 1
ATOM 3342 C CA . ASP A 1 408 ? 16.266 -4.324 15.109 1 98.06 408 ASP A CA 1
ATOM 3343 C C . ASP A 1 408 ? 16.625 -3.898 13.695 1 98.06 408 ASP A C 1
ATOM 3345 O O . ASP A 1 408 ? 17.578 -3.146 13.492 1 98.06 408 ASP A O 1
ATOM 3349 N N . PHE A 1 409 ? 15.852 -4.383 12.742 1 98.19 409 PHE A N 1
ATOM 3350 C CA . PHE A 1 409 ? 16.062 -4.055 11.344 1 98.19 409 PHE A CA 1
ATOM 3351 C C . PHE A 1 409 ? 14.828 -3.408 10.734 1 98.19 409 PHE A C 1
ATOM 3353 O O . PHE A 1 409 ? 13.703 -3.686 11.164 1 98.19 409 PHE A O 1
ATOM 3360 N N . ARG A 1 410 ? 15.023 -2.496 9.82 1 98.25 410 ARG A N 1
ATOM 3361 C CA . ARG A 1 410 ? 14.008 -2.023 8.883 1 98.25 410 ARG A CA 1
ATOM 3362 C C . ARG A 1 410 ? 14.383 -2.373 7.449 1 98.25 410 ARG A C 1
ATOM 3364 O O . ARG A 1 410 ? 15.562 -2.516 7.129 1 98.25 410 ARG A O 1
ATOM 3371 N N . PHE A 1 411 ? 13.383 -2.512 6.652 1 97.19 411 PHE A N 1
ATOM 3372 C CA . PHE A 1 411 ? 13.609 -2.959 5.285 1 97.19 411 PHE A CA 1
ATOM 3373 C C . PHE A 1 411 ? 12.984 -1.989 4.285 1 97.19 411 PHE A C 1
ATOM 3375 O O . PHE A 1 411 ? 11.867 -1.52 4.488 1 97.19 411 PHE A O 1
ATOM 3382 N N . THR A 1 412 ? 13.695 -1.662 3.225 1 97.38 412 THR A N 1
ATOM 3383 C CA . THR A 1 412 ? 13.188 -0.947 2.059 1 97.38 412 THR A CA 1
ATOM 3384 C C . THR A 1 412 ? 13.672 -1.601 0.769 1 97.38 412 THR A C 1
ATOM 3386 O O . THR A 1 412 ? 14.625 -2.383 0.785 1 97.38 412 THR A O 1
ATOM 3389 N N . VAL A 1 413 ? 12.961 -1.339 -0.262 1 95.62 413 VAL A N 1
ATOM 3390 C CA . VAL A 1 413 ? 13.336 -1.927 -1.545 1 95.62 413 VAL A CA 1
ATOM 3391 C C . VAL A 1 413 ? 13.352 -0.845 -2.623 1 95.62 413 VAL A C 1
ATOM 3393 O O . VAL A 1 413 ? 12.539 0.082 -2.596 1 95.62 413 VAL A O 1
ATOM 3396 N N . LYS A 1 414 ? 14.242 -0.955 -3.561 1 94.25 414 LYS A N 1
ATOM 3397 C CA . LYS A 1 414 ? 14.352 -0.072 -4.719 1 94.25 414 LYS A CA 1
ATOM 3398 C C . LYS A 1 414 ? 15.023 -0.782 -5.887 1 94.25 414 LYS A C 1
ATOM 3400 O O . LYS A 1 414 ? 16.172 -1.228 -5.777 1 94.25 414 LYS A O 1
ATOM 3405 N N . GLY A 1 415 ? 14.289 -0.762 -6.961 1 88.31 415 GLY A N 1
ATOM 3406 C CA . GLY A 1 415 ? 14.852 -1.516 -8.07 1 88.31 415 GLY A CA 1
ATOM 3407 C C . GLY A 1 415 ? 15.016 -2.992 -7.77 1 88.31 415 GLY A C 1
ATOM 3408 O O . GLY A 1 415 ? 14.062 -3.658 -7.359 1 88.31 415 GLY A O 1
ATOM 3409 N N . ASP A 1 416 ? 16.203 -3.445 -7.93 1 87.31 416 ASP A N 1
ATOM 3410 C CA . ASP A 1 416 ? 16.469 -4.859 -7.668 1 87.31 416 ASP A CA 1
ATOM 3411 C C . ASP A 1 416 ? 17.219 -5.043 -6.359 1 87.31 416 ASP A C 1
ATOM 3413 O O . ASP A 1 416 ? 17.859 -6.082 -6.141 1 87.31 416 ASP A O 1
ATOM 3417 N N . HIS A 1 417 ? 17.234 -3.961 -5.586 1 93.62 417 HIS A N 1
ATOM 3418 C CA . HIS A 1 417 ? 17.953 -4.043 -4.316 1 93.62 417 HIS A CA 1
ATOM 3419 C C . HIS A 1 417 ? 16.984 -4.062 -3.139 1 93.62 417 HIS A C 1
ATOM 3421 O O . HIS A 1 417 ? 15.914 -3.441 -3.195 1 93.62 417 HIS A O 1
ATOM 3427 N N . MET A 1 418 ? 17.422 -4.809 -2.195 1 94.69 418 MET A N 1
ATOM 3428 C CA . MET A 1 418 ? 16.812 -4.719 -0.87 1 94.69 418 MET A CA 1
ATOM 3429 C C . MET A 1 418 ? 17.781 -4.121 0.137 1 94.69 418 MET A C 1
ATOM 3431 O O . MET A 1 418 ? 18.969 -4.438 0.115 1 94.69 418 MET A O 1
ATOM 3435 N N . TYR A 1 419 ? 17.297 -3.262 0.937 1 97.81 419 TYR A N 1
ATOM 3436 C CA . TYR A 1 419 ? 18.125 -2.652 1.97 1 97.81 419 TYR A CA 1
ATOM 3437 C C . TYR A 1 419 ? 17.734 -3.152 3.354 1 97.81 419 TYR A C 1
ATOM 3439 O O . TYR A 1 419 ? 16.562 -3.107 3.725 1 97.81 419 TYR A O 1
ATOM 3447 N N . VAL A 1 420 ? 18.688 -3.662 4.055 1 97.88 420 VAL A N 1
ATOM 3448 C CA . VAL A 1 420 ? 18.578 -4 5.469 1 97.88 420 VAL A CA 1
ATOM 3449 C C . VAL A 1 420 ? 19.219 -2.908 6.316 1 97.88 420 VAL A C 1
ATOM 3451 O O . VAL A 1 420 ? 20.453 -2.74 6.297 1 97.88 420 VAL A O 1
ATOM 3454 N N . ILE A 1 421 ? 18.438 -2.242 7.02 1 98.62 421 ILE A N 1
ATOM 3455 C CA . ILE A 1 421 ? 18.938 -1.137 7.824 1 98.62 421 ILE A CA 1
ATOM 3456 C C . ILE A 1 421 ? 19 -1.554 9.297 1 98.62 421 ILE A C 1
ATOM 3458 O O . ILE A 1 421 ? 17.969 -1.756 9.93 1 98.62 421 ILE A O 1
ATOM 3462 N N . ALA A 1 422 ? 20.172 -1.717 9.789 1 98.38 422 ALA A N 1
ATOM 3463 C CA . ALA A 1 422 ? 20.375 -2.008 11.211 1 98.38 422 ALA A CA 1
ATOM 3464 C C . ALA A 1 422 ? 20.219 -0.749 12.055 1 98.38 422 ALA A C 1
ATOM 3466 O O . ALA A 1 422 ? 21.016 0.185 11.938 1 98.38 422 ALA A O 1
ATOM 3467 N N . MET A 1 423 ? 19.266 -0.729 12.922 1 98 423 MET A N 1
ATOM 3468 C CA . MET A 1 423 ? 18.938 0.468 13.695 1 98 423 MET A CA 1
ATOM 3469 C C . MET A 1 423 ? 20.031 0.772 14.719 1 98 423 MET A C 1
ATOM 3471 O O . MET A 1 423 ? 20.219 1.928 15.109 1 98 423 MET A O 1
ATOM 3475 N N . LYS A 1 424 ? 20.656 -0.289 15.133 1 97 424 LYS A N 1
ATOM 3476 C CA . LYS A 1 424 ? 21.812 -0.155 16.031 1 97 424 LYS A CA 1
ATOM 3477 C C . LYS A 1 424 ? 22.953 -1.065 15.594 1 97 424 LYS A C 1
ATOM 3479 O O . LYS A 1 424 ? 22.734 -2.213 15.203 1 97 424 LYS A O 1
ATOM 3484 N N . THR A 1 425 ? 24.125 -0.574 15.68 1 95.19 425 THR A N 1
ATOM 3485 C CA . THR A 1 425 ? 25.297 -1.352 15.32 1 95.19 425 THR A CA 1
ATOM 3486 C C . THR A 1 425 ? 25.531 -2.482 16.328 1 95.19 425 THR A C 1
ATOM 3488 O O . THR A 1 425 ? 25.344 -2.301 17.531 1 95.19 425 THR A O 1
ATOM 3491 N N . SER A 1 426 ? 25.984 -3.557 15.82 1 94.88 426 SER A N 1
ATOM 3492 C CA . SER A 1 426 ? 26.312 -4.707 16.656 1 94.88 426 SER A CA 1
ATOM 3493 C C . SER A 1 426 ? 27.672 -4.52 17.344 1 94.88 426 SER A C 1
ATOM 3495 O O . SER A 1 426 ? 28.609 -4 16.734 1 94.88 426 SER A O 1
ATOM 3497 N N . LYS A 1 427 ? 27.734 -5.051 18.531 1 91.88 427 LYS A N 1
ATOM 3498 C CA . LYS A 1 427 ? 28.984 -4.945 19.297 1 91.88 427 LYS A CA 1
ATOM 3499 C C . LYS A 1 427 ? 30.016 -5.941 18.797 1 91.88 427 LYS A C 1
ATOM 3501 O O . LYS A 1 427 ? 31.219 -5.668 18.844 1 91.88 427 LYS A O 1
ATOM 3506 N N . ASP A 1 428 ? 29.531 -7.051 18.312 1 93.69 428 ASP A N 1
ATOM 3507 C CA . ASP A 1 428 ? 30.469 -8.086 17.891 1 93.69 428 ASP A CA 1
ATOM 3508 C C . ASP A 1 428 ? 30.562 -8.133 16.359 1 93.69 428 ASP A C 1
ATOM 3510 O O . ASP A 1 428 ? 31.203 -9.031 15.812 1 93.69 428 ASP A O 1
ATOM 3514 N N . GLY A 1 429 ? 29.906 -7.258 15.711 1 94.81 429 GLY A N 1
ATOM 3515 C CA . GLY A 1 429 ? 30.016 -7.152 14.266 1 94.81 429 GLY A CA 1
ATOM 3516 C C . GLY A 1 429 ? 29.156 -8.164 13.531 1 94.81 429 GLY A C 1
ATOM 3517 O O . GLY A 1 429 ? 29.219 -8.266 12.305 1 94.81 429 GLY A O 1
ATOM 3518 N N . GLU A 1 430 ? 28.375 -8.891 14.266 1 96.69 430 GLU A N 1
ATOM 3519 C CA . GLU A 1 430 ? 27.531 -9.906 13.641 1 96.69 430 GLU A CA 1
ATOM 3520 C C . GLU A 1 430 ? 26.062 -9.477 13.641 1 96.69 430 GLU A C 1
ATOM 3522 O O . GLU A 1 430 ? 25.562 -8.992 14.656 1 96.69 430 GLU A O 1
ATOM 3527 N N . TYR A 1 431 ? 25.453 -9.617 12.5 1 97.62 431 TYR A N 1
ATOM 3528 C CA . TYR A 1 431 ? 24.031 -9.367 12.32 1 97.62 431 TYR A CA 1
ATOM 3529 C C . TYR A 1 431 ? 23.312 -10.602 11.781 1 97.62 431 TYR A C 1
ATOM 3531 O O . TYR A 1 431 ? 23.781 -11.227 10.828 1 97.62 431 TYR A O 1
ATOM 3539 N N . LEU A 1 432 ? 22.25 -10.977 12.43 1 96.94 432 LEU A N 1
ATOM 3540 C CA . LEU A 1 432 ? 21.406 -12.047 11.922 1 96.94 432 LEU A CA 1
ATOM 3541 C C . LEU A 1 432 ? 20.047 -11.516 11.508 1 96.94 432 LEU A C 1
ATOM 3543 O O . LEU A 1 432 ? 19.266 -11.047 12.344 1 96.94 432 LEU A O 1
ATOM 3547 N N . VAL A 1 433 ? 19.797 -11.555 10.258 1 95.5 433 VAL A N 1
ATOM 3548 C CA . VAL A 1 433 ? 18.516 -11.125 9.711 1 95.5 433 VAL A CA 1
ATOM 3549 C C . VAL A 1 433 ? 17.609 -12.336 9.5 1 95.5 433 VAL A C 1
ATOM 3551 O O . VAL A 1 433 ? 17.688 -13.008 8.469 1 95.5 433 VAL A O 1
ATOM 3554 N N . ARG A 1 434 ? 16.656 -12.539 10.336 1 91.62 434 ARG A N 1
ATOM 3555 C CA . ARG A 1 434 ? 15.852 -13.75 10.406 1 91.62 434 ARG A CA 1
ATOM 3556 C C . ARG A 1 434 ? 14.766 -13.742 9.336 1 91.62 434 ARG A C 1
ATOM 3558 O O . ARG A 1 434 ? 14.195 -14.789 9.016 1 91.62 434 ARG A O 1
ATOM 3565 N N . SER A 1 435 ? 14.484 -12.617 8.805 1 88.38 435 SER A N 1
ATOM 3566 C CA . SER A 1 435 ? 13.492 -12.508 7.738 1 88.38 435 SER A CA 1
ATOM 3567 C C . SER A 1 435 ? 13.906 -13.336 6.523 1 88.38 435 SER A C 1
ATOM 3569 O O . SER A 1 435 ? 13.07 -13.641 5.668 1 88.38 435 SER A O 1
ATOM 3571 N N . PHE A 1 436 ? 15.156 -13.688 6.402 1 88.12 436 PHE A N 1
ATOM 3572 C CA . PHE A 1 436 ? 15.648 -14.492 5.289 1 88.12 436 PHE A CA 1
ATOM 3573 C C . PHE A 1 436 ? 15.805 -15.945 5.703 1 88.12 436 PHE A C 1
ATOM 3575 O O . PHE A 1 436 ? 16.469 -16.734 5.012 1 88.12 436 PHE A O 1
ATOM 3582 N N . ALA A 1 437 ? 15.25 -16.266 6.902 1 85.75 437 ALA A N 1
ATOM 3583 C CA . ALA A 1 437 ? 15.359 -17.625 7.406 1 85.75 437 ALA A CA 1
ATOM 3584 C C . ALA A 1 437 ? 14.453 -18.578 6.629 1 85.75 437 ALA A C 1
ATOM 3586 O O . ALA A 1 437 ? 13.477 -18.141 6.02 1 85.75 437 ALA A O 1
ATOM 3587 N N . ARG A 1 438 ? 14.844 -19.734 6.59 1 77.06 438 ARG A N 1
ATOM 3588 C CA . ARG A 1 438 ? 13.977 -20.828 6.133 1 77.06 438 ARG A CA 1
ATOM 3589 C C . ARG A 1 438 ? 12.961 -21.203 7.207 1 77.06 438 ARG A C 1
ATOM 3591 O O . ARG A 1 438 ? 13.281 -21.219 8.398 1 77.06 438 ARG A O 1
ATOM 3598 N N . ASN A 1 439 ? 11.648 -21.172 6.91 1 68 439 ASN A N 1
ATOM 3599 C CA . ASN A 1 439 ? 10.68 -21.625 7.902 1 68 439 ASN A CA 1
ATOM 3600 C C . ASN A 1 439 ? 10.93 -23.078 8.297 1 68 439 ASN A C 1
ATOM 3602 O O . ASN A 1 439 ? 10.82 -23.984 7.469 1 68 439 ASN A O 1
ATOM 3606 N N . PRO A 1 440 ? 11.523 -23.25 9.508 1 58.56 440 PRO A N 1
ATOM 3607 C CA . PRO A 1 440 ? 11.875 -24.625 9.867 1 58.56 440 PRO A CA 1
ATOM 3608 C C . PRO A 1 440 ? 10.664 -25.562 9.859 1 58.56 440 PRO A C 1
ATOM 3610 O O . PRO A 1 440 ? 10.805 -26.766 9.609 1 58.56 440 PRO A O 1
ATOM 3613 N N . GLU A 1 441 ? 9.609 -24.984 10.375 1 53.81 441 GLU A N 1
ATOM 3614 C CA . GLU A 1 441 ? 8.469 -25.859 10.609 1 53.81 441 GLU A CA 1
ATOM 3615 C C . GLU A 1 441 ? 7.723 -26.141 9.305 1 53.81 441 GLU A C 1
ATOM 3617 O O . GLU A 1 441 ? 7.152 -27.219 9.133 1 53.81 441 GLU A O 1
ATOM 3622 N N . HIS A 1 442 ? 7.66 -24.984 8.586 1 55.69 442 HIS A N 1
ATOM 3623 C CA . HIS A 1 442 ? 6.789 -25.172 7.426 1 55.69 442 HIS A CA 1
ATOM 3624 C C . HIS A 1 442 ? 7.594 -25.156 6.129 1 55.69 442 HIS A C 1
ATOM 3626 O O . HIS A 1 442 ? 8.641 -24.516 6.043 1 55.69 442 HIS A O 1
ATOM 3632 N N . GLU A 1 443 ? 7.922 -26.328 5.648 1 54.81 443 GLU A N 1
ATOM 3633 C CA . GLU A 1 443 ? 8.531 -26.406 4.324 1 54.81 443 GLU A CA 1
ATOM 3634 C C . GLU A 1 443 ? 8.188 -25.172 3.486 1 54.81 443 GLU A C 1
ATOM 3636 O O . GLU A 1 443 ? 8.25 -25.219 2.256 1 54.81 443 GLU A O 1
ATOM 3641 N N . GLN A 1 444 ? 7.633 -24.109 4.242 1 57.34 444 GLN A N 1
ATOM 3642 C CA . GLN A 1 444 ? 7.246 -22.922 3.486 1 57.34 444 GLN A CA 1
ATOM 3643 C C . GLN A 1 444 ? 8.281 -21.812 3.641 1 57.34 444 GLN A C 1
ATOM 3645 O O . GLN A 1 444 ? 8.695 -21.5 4.758 1 57.34 444 GLN A O 1
ATOM 3650 N N . PHE A 1 445 ? 9 -21.672 2.578 1 67.31 445 PHE A N 1
ATOM 3651 C CA . PHE A 1 445 ? 9.977 -20.594 2.523 1 67.31 445 PHE A CA 1
ATOM 3652 C C . PHE A 1 445 ? 9.289 -19.266 2.223 1 67.31 445 PHE A C 1
ATOM 3654 O O . PHE A 1 445 ? 8.305 -19.219 1.479 1 67.31 445 PHE A O 1
ATOM 3661 N N . HIS A 1 446 ? 9.641 -18.312 3.143 1 67.25 446 HIS A N 1
ATOM 3662 C CA . HIS A 1 446 ? 9.148 -16.984 2.836 1 67.25 446 HIS A CA 1
ATOM 3663 C C . HIS A 1 446 ? 9.953 -16.328 1.717 1 67.25 446 HIS A C 1
ATOM 3665 O O . HIS A 1 446 ? 9.477 -15.414 1.049 1 67.25 446 HIS A O 1
ATOM 3671 N N . TYR A 1 447 ? 11.172 -16.875 1.657 1 75.12 447 TYR A N 1
ATOM 3672 C CA . TYR A 1 447 ? 12.094 -16.281 0.691 1 75.12 447 TYR A CA 1
ATOM 3673 C C . TYR A 1 447 ? 13.039 -17.344 0.123 1 75.12 447 TYR A C 1
ATOM 3675 O O . TYR A 1 447 ? 13.812 -17.953 0.865 1 75.12 447 TYR A O 1
ATOM 3683 N N . THR A 1 448 ? 12.875 -17.562 -1.106 1 70.19 448 THR A N 1
ATOM 3684 C CA . THR A 1 448 ? 13.75 -18.531 -1.765 1 70.19 448 THR A CA 1
ATOM 3685 C C . THR A 1 448 ? 14.633 -17.844 -2.805 1 70.19 448 THR A C 1
ATOM 3687 O O . THR A 1 448 ? 15.305 -18.516 -3.594 1 70.19 448 THR A O 1
ATOM 3690 N N . GLY A 1 449 ? 14.602 -16.531 -2.758 1 75.31 449 GLY A N 1
ATOM 3691 C CA . GLY A 1 449 ? 15.453 -15.812 -3.695 1 75.31 449 GLY A CA 1
ATOM 3692 C C . GLY A 1 449 ? 16.938 -16.031 -3.436 1 75.31 449 GLY A C 1
ATOM 3693 O O . GLY A 1 449 ? 17.328 -16.391 -2.326 1 75.31 449 GLY A O 1
ATOM 3694 N N . VAL A 1 450 ? 17.719 -15.93 -4.426 1 82.75 450 VAL A N 1
ATOM 3695 C CA . VAL A 1 450 ? 19.156 -16.141 -4.328 1 82.75 450 VAL A CA 1
ATOM 3696 C C . VAL A 1 450 ? 19.875 -14.812 -4.156 1 82.75 450 VAL A C 1
ATOM 3698 O O . VAL A 1 450 ? 19.844 -13.961 -5.055 1 82.75 450 VAL A O 1
ATOM 3701 N N . ILE A 1 451 ? 20.484 -14.672 -3.021 1 88.12 451 ILE A N 1
ATOM 3702 C CA . ILE A 1 451 ? 21.266 -13.477 -2.732 1 88.12 451 ILE A CA 1
ATOM 3703 C C . ILE A 1 451 ? 22.625 -13.562 -3.441 1 88.12 451 ILE A C 1
ATOM 3705 O O . ILE A 1 451 ? 23.391 -14.5 -3.227 1 88.12 451 ILE A O 1
ATOM 3709 N N . SER A 1 452 ? 22.891 -12.602 -4.32 1 89.56 452 SER A N 1
ATOM 3710 C CA . SER A 1 452 ? 24.156 -12.609 -5.059 1 89.56 452 SER A CA 1
ATOM 3711 C C . SER A 1 452 ? 25.25 -11.867 -4.297 1 89.56 452 SER A C 1
ATOM 3713 O O . SER A 1 452 ? 26.422 -12.219 -4.383 1 89.56 452 SER A O 1
ATOM 3715 N N . ASN A 1 453 ? 24.812 -10.844 -3.6 1 93.06 453 ASN A N 1
ATOM 3716 C CA . ASN A 1 453 ? 25.812 -10.039 -2.895 1 93.06 453 ASN A CA 1
ATOM 3717 C C . ASN A 1 453 ? 25.172 -9.219 -1.775 1 93.06 453 ASN A C 1
ATOM 3719 O O . ASN A 1 453 ? 23.969 -8.914 -1.824 1 93.06 453 ASN A O 1
ATOM 3723 N N . VAL A 1 454 ? 25.953 -8.938 -0.733 1 95.81 454 VAL A N 1
ATOM 3724 C CA . VAL A 1 454 ? 25.609 -7.992 0.325 1 95.81 454 VAL A CA 1
ATOM 3725 C C . VAL A 1 454 ? 26.75 -6.988 0.511 1 95.81 454 VAL A C 1
ATOM 3727 O O . VAL A 1 454 ? 27.906 -7.371 0.631 1 95.81 454 VAL A O 1
ATOM 3730 N N . GLU A 1 455 ? 26.375 -5.727 0.462 1 96.06 455 GLU A N 1
ATOM 3731 C CA . GLU A 1 455 ? 27.359 -4.66 0.658 1 96.06 455 GLU A CA 1
ATOM 3732 C C . GLU A 1 455 ? 26.906 -3.689 1.747 1 96.06 455 GLU A C 1
ATOM 3734 O O . GLU A 1 455 ? 25.734 -3.336 1.822 1 96.06 455 GLU A O 1
ATOM 3739 N N . ALA A 1 456 ? 27.812 -3.385 2.643 1 96.5 456 ALA A N 1
ATOM 3740 C CA . ALA A 1 456 ? 27.547 -2.268 3.545 1 96.5 456 ALA A CA 1
ATOM 3741 C C . ALA A 1 456 ? 27.828 -0.931 2.859 1 96.5 456 ALA A C 1
ATOM 3743 O O . ALA A 1 456 ? 28.859 -0.753 2.221 1 96.5 456 ALA A O 1
ATOM 3744 N N . LEU A 1 457 ? 26.953 0.019 2.988 1 95.44 457 LEU A N 1
ATOM 3745 C CA . LEU A 1 457 ? 27.125 1.282 2.279 1 95.44 457 LEU A CA 1
ATOM 3746 C C . LEU A 1 457 ? 28.281 2.076 2.855 1 95.44 457 LEU A C 1
ATOM 3748 O O . LEU A 1 457 ? 28.859 2.936 2.178 1 95.44 457 LEU A O 1
ATOM 3752 N N . LEU A 1 458 ? 28.703 1.818 4.09 1 92.5 458 LEU A N 1
ATOM 3753 C CA . LEU A 1 458 ? 29.797 2.541 4.738 1 92.5 458 LEU A CA 1
ATOM 3754 C C . LEU A 1 458 ? 31.094 1.758 4.645 1 92.5 458 LEU A C 1
ATOM 3756 O O . LEU A 1 458 ? 32.125 2.217 5.121 1 92.5 458 LEU A O 1
ATOM 3760 N N . GLY A 1 459 ? 31.047 0.555 4.062 1 89.06 459 GLY A N 1
ATOM 3761 C CA . GLY A 1 459 ? 32.281 -0.225 4.051 1 89.06 459 GLY A CA 1
ATOM 3762 C C . GLY A 1 459 ? 32.094 -1.634 3.523 1 89.06 459 GLY A C 1
ATOM 3763 O O . GLY A 1 459 ? 31.281 -1.857 2.611 1 89.06 459 GLY A O 1
ATOM 3764 N N . ASP A 1 460 ? 32.906 -2.533 4.117 1 89 460 ASP A N 1
ATOM 3765 C CA . ASP A 1 460 ? 32.906 -3.92 3.662 1 89 460 ASP A CA 1
ATOM 3766 C C . ASP A 1 460 ? 32.125 -4.812 4.625 1 89 460 ASP A C 1
ATOM 3768 O O . ASP A 1 460 ? 31.984 -4.48 5.801 1 89 460 ASP A O 1
ATOM 3772 N N . CYS A 1 461 ? 31.578 -5.832 4.039 1 95.19 461 CYS A N 1
ATOM 3773 C CA . CYS A 1 461 ? 30.953 -6.852 4.879 1 95.19 461 CYS A CA 1
ATOM 3774 C C . CYS A 1 461 ? 31.031 -8.219 4.215 1 95.19 461 CYS A C 1
ATOM 3776 O O . CYS A 1 461 ? 31.406 -8.328 3.047 1 95.19 461 CYS A O 1
ATOM 3778 N N . ARG A 1 462 ? 30.984 -9.281 4.996 1 96.25 462 ARG A N 1
ATOM 3779 C CA . ARG A 1 462 ? 30.812 -10.656 4.543 1 96.25 462 ARG A CA 1
ATOM 3780 C C . ARG A 1 462 ? 29.422 -11.172 4.898 1 96.25 462 ARG A C 1
ATOM 3782 O O . ARG A 1 462 ? 28.766 -10.641 5.793 1 96.25 462 ARG A O 1
ATOM 3789 N N . PHE A 1 463 ? 28.969 -12.109 4.109 1 97.06 463 PHE A N 1
ATOM 3790 C CA . PHE A 1 463 ? 27.641 -12.633 4.43 1 97.06 463 PHE A CA 1
ATOM 3791 C C . PHE A 1 463 ? 27.594 -14.141 4.211 1 97.06 463 PHE A C 1
ATOM 3793 O O . PHE A 1 463 ? 28.422 -14.703 3.502 1 97.06 463 PHE A O 1
ATOM 3800 N N . GLU A 1 464 ? 26.75 -14.773 4.922 1 94.38 464 GLU A N 1
ATOM 3801 C CA . GLU A 1 464 ? 26.375 -16.172 4.754 1 94.38 464 GLU A CA 1
ATOM 3802 C C . GLU A 1 464 ? 24.859 -16.359 4.914 1 94.38 464 GLU A C 1
ATOM 3804 O O . GLU A 1 464 ? 24.266 -15.867 5.879 1 94.38 464 GLU A O 1
ATOM 3809 N N . HIS A 1 465 ? 24.328 -16.969 3.963 1 90.81 465 HIS A N 1
ATOM 3810 C CA . HIS A 1 465 ? 22.906 -17.297 4.051 1 90.81 465 HIS A CA 1
ATOM 3811 C C . HIS A 1 465 ? 22.688 -18.719 4.57 1 90.81 465 HIS A C 1
ATOM 3813 O O . HIS A 1 465 ? 23.078 -19.688 3.912 1 90.81 465 HIS A O 1
ATOM 3819 N N . LYS A 1 466 ? 22.109 -18.797 5.758 1 90 466 LYS A N 1
ATOM 3820 C CA . LYS A 1 466 ? 21.859 -20.078 6.414 1 90 466 LYS A CA 1
ATOM 3821 C C . LYS A 1 466 ? 20.375 -20.281 6.695 1 90 466 LYS A C 1
ATOM 3823 O O . LYS A 1 466 ? 19.562 -19.406 6.395 1 90 466 LYS A O 1
ATOM 3828 N N . ASN A 1 467 ? 19.953 -21.422 7.215 1 83.5 467 ASN A N 1
ATOM 3829 C CA . ASN A 1 467 ? 18.547 -21.75 7.469 1 83.5 467 ASN A CA 1
ATOM 3830 C C . ASN A 1 467 ? 17.922 -20.781 8.469 1 83.5 467 ASN A C 1
ATOM 3832 O O . ASN A 1 467 ? 16.719 -20.5 8.383 1 83.5 467 ASN A O 1
ATOM 3836 N N . ASP A 1 468 ? 18.75 -20.344 9.328 1 89.12 468 ASP A N 1
ATOM 3837 C CA . ASP A 1 468 ? 18.188 -19.5 10.375 1 89.12 468 ASP A CA 1
ATOM 3838 C C . ASP A 1 468 ? 18.156 -18.031 9.93 1 89.12 468 ASP A C 1
ATOM 3840 O O . ASP A 1 468 ? 17.656 -17.172 10.664 1 89.12 468 ASP A O 1
ATOM 3844 N N . GLY A 1 469 ? 18.703 -17.75 8.758 1 91.88 469 GLY A N 1
ATOM 3845 C CA . GLY A 1 469 ? 18.625 -16.406 8.227 1 91.88 469 GLY A CA 1
ATOM 3846 C C . GLY A 1 469 ? 19.891 -15.953 7.535 1 91.88 469 GLY A C 1
ATOM 3847 O O . GLY A 1 469 ? 20.75 -16.766 7.215 1 91.88 469 GLY A O 1
ATOM 3848 N N . LEU A 1 470 ? 19.984 -14.688 7.199 1 94.88 470 LEU A N 1
ATOM 3849 C CA . LEU A 1 470 ? 21.156 -14.07 6.57 1 94.88 470 LEU A CA 1
ATOM 3850 C C . LEU A 1 470 ? 22.109 -13.523 7.625 1 94.88 470 LEU A C 1
ATOM 3852 O O . LEU A 1 470 ? 21.766 -12.609 8.375 1 94.88 470 LEU A O 1
ATOM 3856 N N . HIS A 1 471 ? 23.297 -14.117 7.699 1 96.88 471 HIS A N 1
ATOM 3857 C CA . HIS A 1 471 ? 24.359 -13.648 8.578 1 96.88 471 HIS A CA 1
ATOM 3858 C C . HIS A 1 471 ? 25.25 -12.625 7.875 1 96.88 471 HIS A C 1
ATOM 3860 O O . HIS A 1 471 ? 25.797 -12.906 6.809 1 96.88 471 HIS A O 1
ATOM 3866 N N . ILE A 1 472 ? 25.312 -11.453 8.391 1 97.88 472 ILE A N 1
ATOM 3867 C CA . ILE A 1 472 ? 26.203 -10.414 7.875 1 97.88 472 ILE A CA 1
ATOM 3868 C C . ILE A 1 472 ? 27.281 -10.094 8.906 1 97.88 472 ILE A C 1
ATOM 3870 O O . ILE A 1 472 ? 26.984 -9.961 10.102 1 97.88 472 ILE A O 1
ATOM 3874 N N . TYR A 1 473 ? 28.469 -10.023 8.492 1 97.56 473 TYR A N 1
ATOM 3875 C CA . TYR A 1 473 ? 29.609 -9.695 9.336 1 97.56 473 TYR A CA 1
ATOM 3876 C C . TYR A 1 473 ? 30.266 -8.398 8.891 1 97.56 473 TYR A C 1
ATOM 3878 O O . TYR A 1 473 ? 30.734 -8.281 7.754 1 97.56 473 TYR A O 1
ATOM 3886 N N . SER A 1 474 ? 30.25 -7.461 9.703 1 95.94 474 SER A N 1
ATOM 3887 C CA . SER A 1 474 ? 30.828 -6.156 9.406 1 95.94 474 SER A CA 1
ATOM 3888 C C . SER A 1 474 ? 31.484 -5.551 10.633 1 95.94 474 SER A C 1
ATOM 3890 O O . SER A 1 474 ? 30.953 -5.625 11.742 1 95.94 474 SER A O 1
ATOM 3892 N N . GLU A 1 475 ? 32.594 -4.844 10.453 1 93.38 475 GLU A N 1
ATOM 3893 C CA . GLU A 1 475 ? 33.344 -4.215 11.547 1 93.38 475 GLU A CA 1
ATOM 3894 C C . GLU A 1 475 ? 33 -2.734 11.664 1 93.38 475 GLU A C 1
ATOM 3896 O O . GLU A 1 475 ? 33.625 -2.004 12.438 1 93.38 475 GLU A O 1
ATOM 3901 N N . ILE A 1 476 ? 32.094 -2.365 10.898 1 94.06 476 ILE A N 1
ATOM 3902 C CA . ILE A 1 476 ? 31.672 -0.965 10.914 1 94.06 476 ILE A CA 1
ATOM 3903 C C . ILE A 1 476 ? 31.094 -0.617 12.281 1 94.06 476 ILE A C 1
ATOM 3905 O O . ILE A 1 476 ? 30.219 -1.333 12.789 1 94.06 476 ILE A O 1
ATOM 3909 N N . THR A 1 477 ? 31.594 0.424 12.914 1 92.44 477 THR A N 1
ATOM 3910 C CA . THR A 1 477 ? 31.016 1.009 14.125 1 92.44 477 THR A CA 1
ATOM 3911 C C . THR A 1 477 ? 30.469 2.402 13.844 1 92.44 477 THR A C 1
ATOM 3913 O O . THR A 1 477 ? 31.125 3.227 13.211 1 92.44 477 THR A O 1
ATOM 3916 N N . SER A 1 478 ? 29.25 2.59 14.219 1 94.81 478 SER A N 1
ATOM 3917 C CA . SER A 1 478 ? 28.594 3.865 13.977 1 94.81 478 SER A CA 1
ATOM 3918 C C . SER A 1 478 ? 27.578 4.18 15.07 1 94.81 478 SER A C 1
ATOM 3920 O O . SER A 1 478 ? 26.953 3.273 15.617 1 94.81 478 SER A O 1
ATOM 3922 N N . ASP A 1 479 ? 27.453 5.43 15.406 1 95.19 479 ASP A N 1
ATOM 3923 C CA . ASP A 1 479 ? 26.406 5.875 16.328 1 95.19 479 ASP A CA 1
ATOM 3924 C C . ASP A 1 479 ? 25.062 5.977 15.625 1 95.19 479 ASP A C 1
ATOM 3926 O O . ASP A 1 479 ? 24.031 6.172 16.281 1 95.19 479 ASP A O 1
ATOM 3930 N N . TYR A 1 480 ? 25.078 5.879 14.289 1 97.5 480 TYR A N 1
ATOM 3931 C CA . TYR A 1 480 ? 23.875 5.949 13.469 1 97.5 480 TYR A CA 1
ATOM 3932 C C . TYR A 1 480 ? 23.562 4.59 12.852 1 97.5 480 TYR A C 1
ATOM 3934 O O . TYR A 1 480 ? 24.422 3.719 12.781 1 97.5 480 TYR A O 1
ATOM 3942 N N . PRO A 1 481 ? 22.281 4.414 12.438 1 98 481 PRO A N 1
ATOM 3943 C CA . PRO A 1 481 ? 21.922 3.18 11.727 1 98 481 PRO A CA 1
ATOM 3944 C C . PRO A 1 481 ? 22.828 2.914 10.523 1 98 481 PRO A C 1
ATOM 3946 O O . PRO A 1 481 ? 23.281 3.855 9.867 1 98 481 PRO A O 1
ATOM 3949 N N . ILE A 1 482 ? 23.094 1.656 10.234 1 97.5 482 ILE A N 1
ATOM 3950 C CA . ILE A 1 482 ? 23.922 1.288 9.086 1 97.5 482 ILE A CA 1
ATOM 3951 C C . ILE A 1 482 ? 23.078 0.519 8.07 1 97.5 482 ILE A C 1
ATOM 3953 O O . ILE A 1 482 ? 22.156 -0.202 8.445 1 97.5 482 ILE A O 1
ATOM 3957 N N . VAL A 1 483 ? 23.438 0.652 6.789 1 98.44 483 VAL A N 1
ATOM 3958 C CA . VAL A 1 483 ? 22.625 0.104 5.711 1 98.44 483 VAL A CA 1
ATOM 3959 C C . VAL A 1 483 ? 23.406 -0.98 4.973 1 98.44 483 VAL A C 1
ATOM 3961 O O . VAL A 1 483 ? 24.547 -0.759 4.551 1 98.44 483 VAL A O 1
ATOM 3964 N N . PHE A 1 484 ? 22.828 -2.145 4.863 1 98.12 484 PHE A N 1
ATOM 3965 C CA . PHE A 1 484 ? 23.312 -3.215 4 1 98.12 484 PHE A CA 1
ATOM 3966 C C . PHE A 1 484 ? 22.453 -3.326 2.744 1 98.12 484 PHE A C 1
ATOM 3968 O O . PHE A 1 484 ? 21.234 -3.441 2.828 1 98.12 484 PHE A O 1
ATOM 3975 N N . ARG A 1 485 ? 23.094 -3.271 1.625 1 97.06 485 ARG A N 1
ATOM 3976 C CA . ARG A 1 485 ? 22.422 -3.432 0.335 1 97.06 485 ARG A CA 1
ATOM 3977 C C . ARG A 1 485 ? 22.516 -4.871 -0.156 1 97.06 485 ARG A C 1
ATOM 3979 O O . ARG A 1 485 ? 23.625 -5.414 -0.289 1 97.06 485 ARG A O 1
ATOM 3986 N N . ILE A 1 486 ? 21.406 -5.465 -0.367 1 95 486 ILE A N 1
ATOM 3987 C CA . ILE A 1 486 ? 21.328 -6.836 -0.857 1 95 486 ILE A CA 1
ATOM 3988 C C . ILE A 1 486 ? 21.016 -6.836 -2.352 1 95 486 ILE A C 1
ATOM 3990 O O . ILE A 1 486 ? 20.094 -6.152 -2.795 1 95 486 ILE A O 1
ATOM 3994 N N . SER A 1 487 ? 21.828 -7.578 -3.068 1 92.25 487 SER A N 1
ATOM 3995 C CA . SER A 1 487 ? 21.578 -7.801 -4.488 1 92.25 487 SER A CA 1
ATOM 3996 C C . SER A 1 487 ? 21.188 -9.25 -4.766 1 92.25 487 SER A C 1
ATOM 3998 O O . SER A 1 487 ? 21.625 -10.156 -4.055 1 92.25 487 SER A O 1
ATOM 4000 N N . PHE A 1 488 ? 20.375 -9.406 -5.789 1 87.19 488 PHE A N 1
ATOM 4001 C CA . PHE A 1 488 ? 19.844 -10.727 -6.105 1 87.19 488 PHE A CA 1
ATOM 4002 C C . PHE A 1 488 ? 20.281 -11.156 -7.504 1 87.19 488 PHE A C 1
ATOM 4004 O O . PHE A 1 488 ? 20.609 -10.32 -8.344 1 87.19 488 PHE A O 1
ATOM 4011 N N . SER A 1 489 ? 20.281 -12.5 -7.711 1 83.94 489 SER A N 1
ATOM 4012 C CA . SER A 1 489 ? 20.594 -13.07 -9.016 1 83.94 489 SER A CA 1
ATOM 4013 C C . SER A 1 489 ? 19.328 -13.523 -9.734 1 83.94 489 SER A C 1
ATOM 4015 O O . SER A 1 489 ? 18.328 -13.852 -9.094 1 83.94 489 SER A O 1
ATOM 4017 N N . MET B 1 1 ? 8.375 -29.078 -39.469 1 45.78 1 MET B N 1
ATOM 4018 C CA . MET B 1 1 ? 9.734 -28.547 -39.312 1 45.78 1 MET B CA 1
ATOM 4019 C C . MET B 1 1 ? 10.164 -28.578 -37.875 1 45.78 1 MET B C 1
ATOM 4021 O O . MET B 1 1 ? 9.375 -28.266 -36.969 1 45.78 1 MET B O 1
ATOM 4025 N N . GLU B 1 2 ? 11.312 -29.172 -37.594 1 66.44 2 GLU B N 1
ATOM 4026 C CA . GLU B 1 2 ? 11.875 -29.344 -36.25 1 66.44 2 GLU B CA 1
ATOM 4027 C C . GLU B 1 2 ? 12.109 -28 -35.594 1 66.44 2 GLU B C 1
ATOM 4029 O O . GLU B 1 2 ? 12.625 -27.078 -36.219 1 66.44 2 GLU B O 1
ATOM 4034 N N . PHE B 1 3 ? 11.359 -27.797 -34.562 1 86.38 3 PHE B N 1
ATOM 4035 C CA . PHE B 1 3 ? 11.539 -26.562 -33.781 1 86.38 3 PHE B CA 1
ATOM 4036 C C . PHE B 1 3 ? 13.016 -26.344 -33.469 1 86.38 3 PHE B C 1
ATOM 4038 O O . PHE B 1 3 ? 13.664 -27.203 -32.875 1 86.38 3 PHE B O 1
ATOM 4045 N N . ASP B 1 4 ? 13.578 -25.281 -34.031 1 93.44 4 ASP B N 1
ATOM 4046 C CA . ASP B 1 4 ? 14.977 -24.953 -33.812 1 93.44 4 ASP B CA 1
ATOM 4047 C C . ASP B 1 4 ? 15.156 -24.094 -32.562 1 93.44 4 ASP B C 1
ATOM 4049 O O . ASP B 1 4 ? 14.93 -22.891 -32.594 1 93.44 4 ASP B O 1
ATOM 4053 N N . LEU B 1 5 ? 15.625 -24.719 -31.531 1 95.25 5 LEU B N 1
ATOM 4054 C CA . LEU B 1 5 ? 15.742 -24.094 -30.219 1 95.25 5 LEU B CA 1
ATOM 4055 C C . LEU B 1 5 ? 16.766 -22.953 -30.25 1 95.25 5 LEU B C 1
ATOM 4057 O O . LEU B 1 5 ? 16.531 -21.891 -29.672 1 95.25 5 LEU B O 1
ATOM 4061 N N . GLN B 1 6 ? 17.859 -23.094 -30.953 1 95.5 6 GLN B N 1
ATOM 4062 C CA . GLN B 1 6 ? 18.906 -22.094 -31 1 95.5 6 GLN B CA 1
ATOM 4063 C C . GLN B 1 6 ? 18.438 -20.828 -31.719 1 95.5 6 GLN B C 1
ATOM 4065 O O . GLN B 1 6 ? 18.75 -19.719 -31.312 1 95.5 6 GLN B O 1
ATOM 4070 N N . LYS B 1 7 ? 17.781 -21.062 -32.781 1 96.5 7 LYS B N 1
ATOM 4071 C CA . LYS B 1 7 ? 17.203 -19.938 -33.5 1 96.5 7 LYS B CA 1
ATOM 4072 C C . LYS B 1 7 ? 16.203 -19.172 -32.625 1 96.5 7 LYS B C 1
ATOM 4074 O O . LYS B 1 7 ? 16.156 -17.938 -32.688 1 96.5 7 LYS B O 1
ATOM 4079 N N . GLU B 1 8 ? 15.406 -19.922 -31.906 1 96.94 8 GLU B N 1
ATOM 4080 C CA . GLU B 1 8 ? 14.43 -19.297 -31.016 1 96.94 8 GLU B CA 1
ATOM 4081 C C . GLU B 1 8 ? 15.117 -18.484 -29.938 1 96.94 8 GLU B C 1
ATOM 4083 O O . GLU B 1 8 ? 14.68 -17.375 -29.625 1 96.94 8 GLU B O 1
ATOM 4088 N N . MET B 1 9 ? 16.219 -18.969 -29.344 1 97.69 9 MET B N 1
ATOM 4089 C CA . MET B 1 9 ? 16.953 -18.219 -28.328 1 97.69 9 MET B CA 1
ATOM 4090 C C . MET B 1 9 ? 17.484 -16.906 -28.891 1 97.69 9 MET B C 1
ATOM 4092 O O . MET B 1 9 ? 17.422 -15.867 -28.234 1 97.69 9 MET B O 1
ATOM 4096 N N . ALA B 1 10 ? 17.953 -16.984 -30.125 1 97.69 10 ALA B N 1
ATOM 4097 C CA . ALA B 1 10 ? 18.453 -15.781 -30.781 1 97.69 10 ALA B CA 1
ATOM 4098 C C . ALA B 1 10 ? 17.344 -14.758 -31 1 97.69 10 ALA B C 1
ATOM 4100 O O . ALA B 1 10 ? 17.547 -13.555 -30.812 1 97.69 10 ALA B O 1
ATOM 4101 N N . ARG B 1 11 ? 16.234 -15.234 -31.406 1 97.56 11 ARG B N 1
ATOM 4102 C CA . ARG B 1 11 ? 15.094 -14.352 -31.625 1 97.56 11 ARG B CA 1
ATOM 4103 C C . ARG B 1 11 ? 14.688 -13.664 -30.312 1 97.56 11 ARG B C 1
ATOM 4105 O O . ARG B 1 11 ? 14.398 -12.469 -30.312 1 97.56 11 ARG B O 1
ATOM 4112 N N . ILE B 1 12 ? 14.68 -14.422 -29.266 1 97.94 12 ILE B N 1
ATOM 4113 C CA . ILE B 1 12 ? 14.312 -13.898 -27.953 1 97.94 12 ILE B CA 1
ATOM 4114 C C . ILE B 1 12 ? 15.281 -12.797 -27.547 1 97.94 12 ILE B C 1
ATOM 4116 O O . ILE B 1 12 ? 14.859 -11.711 -27.141 1 97.94 12 ILE B O 1
ATOM 4120 N N . ASP B 1 13 ? 16.516 -13.039 -27.719 1 98 13 ASP B N 1
ATOM 4121 C CA . ASP B 1 13 ? 17.531 -12.055 -27.375 1 98 13 ASP B CA 1
ATOM 4122 C C . ASP B 1 13 ? 17.359 -10.781 -28.203 1 98 13 ASP B C 1
ATOM 4124 O O . ASP B 1 13 ? 17.5 -9.672 -27.688 1 98 13 ASP B O 1
ATOM 4128 N N . ASP B 1 14 ? 17.062 -10.953 -29.438 1 97.44 14 ASP B N 1
ATOM 4129 C CA . ASP B 1 14 ? 16.891 -9.82 -30.344 1 97.44 14 ASP B CA 1
ATOM 4130 C C . ASP B 1 14 ? 15.703 -8.961 -29.922 1 97.44 14 ASP B C 1
ATOM 4132 O O . ASP B 1 14 ? 15.789 -7.73 -29.938 1 97.44 14 ASP B O 1
ATOM 4136 N N . GLN B 1 15 ? 14.68 -9.625 -29.594 1 96.69 15 GLN B N 1
ATOM 4137 C CA . GLN B 1 15 ? 13.484 -8.891 -29.172 1 96.69 15 GLN B CA 1
ATOM 4138 C C . GLN B 1 15 ? 13.719 -8.148 -27.875 1 96.69 15 GLN B C 1
ATOM 4140 O O . GLN B 1 15 ? 13.242 -7.023 -27.688 1 96.69 15 GLN B O 1
ATOM 4145 N N . ILE B 1 16 ? 14.352 -8.703 -26.938 1 97.94 16 ILE B N 1
ATOM 4146 C CA . ILE B 1 16 ? 14.672 -8.047 -25.672 1 97.94 16 ILE B CA 1
ATOM 4147 C C . ILE B 1 16 ? 15.539 -6.816 -25.938 1 97.94 16 ILE B C 1
ATOM 4149 O O . ILE B 1 16 ? 15.312 -5.75 -25.359 1 97.94 16 ILE B O 1
ATOM 4153 N N . ALA B 1 17 ? 16.469 -6.984 -26.828 1 97 17 ALA B N 1
ATOM 4154 C CA . ALA B 1 17 ? 17.406 -5.906 -27.141 1 97 17 ALA B CA 1
ATOM 4155 C C . ALA B 1 17 ? 16.672 -4.695 -27.703 1 97 17 ALA B C 1
ATOM 4157 O O . ALA B 1 17 ? 17.109 -3.557 -27.531 1 97 17 ALA B O 1
ATOM 4158 N N . LYS B 1 18 ? 15.578 -4.91 -28.328 1 96.12 18 LYS B N 1
ATOM 4159 C CA . LYS B 1 18 ? 14.852 -3.854 -29.031 1 96.12 18 LYS B CA 1
ATOM 4160 C C . LYS B 1 18 ? 13.852 -3.176 -28.094 1 96.12 18 LYS B C 1
ATOM 4162 O O . LYS B 1 18 ? 13.336 -2.1 -28.406 1 96.12 18 LYS B O 1
ATOM 4167 N N . GLY B 1 19 ? 13.578 -3.863 -26.984 1 96.31 19 GLY B N 1
ATOM 4168 C CA . GLY B 1 19 ? 12.555 -3.338 -26.094 1 96.31 19 GLY B CA 1
ATOM 4169 C C . GLY B 1 19 ? 13.109 -2.506 -24.953 1 96.31 19 GLY B C 1
ATOM 4170 O O . GLY B 1 19 ? 14.328 -2.461 -24.75 1 96.31 19 GLY B O 1
ATOM 4171 N N . PRO B 1 20 ? 12.234 -1.805 -24.25 1 96.75 20 PRO B N 1
ATOM 4172 C CA . PRO B 1 20 ? 12.648 -0.96 -23.125 1 96.75 20 PRO B CA 1
ATOM 4173 C C . PRO B 1 20 ? 13.109 -1.771 -21.922 1 96.75 20 PRO B C 1
ATOM 4175 O O . PRO B 1 20 ? 13.883 -1.276 -21.094 1 96.75 20 PRO B O 1
ATOM 4178 N N . TYR B 1 21 ? 12.602 -2.934 -21.766 1 97.56 21 TYR B N 1
ATOM 4179 C CA . TYR B 1 21 ? 13.023 -3.777 -20.656 1 97.56 21 TYR B CA 1
ATOM 4180 C C . TYR B 1 21 ? 14.234 -4.617 -21.031 1 97.56 21 TYR B C 1
ATOM 4182 O O . TYR B 1 21 ? 14.203 -5.359 -22.016 1 97.56 21 TYR B O 1
ATOM 4190 N N . LYS B 1 22 ? 15.258 -4.508 -20.203 1 97.5 22 LYS B N 1
ATOM 4191 C CA . LYS B 1 22 ? 16.484 -5.285 -20.391 1 97.5 22 LYS B CA 1
ATOM 4192 C C . LYS B 1 22 ? 16.469 -6.539 -19.516 1 97.5 22 LYS B C 1
ATOM 4194 O O . LYS B 1 22 ? 15.664 -6.656 -18.594 1 97.5 22 LYS B O 1
ATOM 4199 N N . ASP B 1 23 ? 17.391 -7.441 -19.891 1 95.44 23 ASP B N 1
ATOM 4200 C CA . ASP B 1 23 ? 17.516 -8.695 -19.141 1 95.44 23 ASP B CA 1
ATOM 4201 C C . ASP B 1 23 ? 18.281 -8.484 -17.844 1 95.44 23 ASP B C 1
ATOM 4203 O O . ASP B 1 23 ? 19.281 -9.164 -17.578 1 95.44 23 ASP B O 1
ATOM 4207 N N . THR B 1 24 ? 17.828 -7.531 -17.062 1 95.25 24 THR B N 1
ATOM 4208 C CA . THR B 1 24 ? 18.328 -7.246 -15.719 1 95.25 24 THR B CA 1
ATOM 4209 C C . THR B 1 24 ? 17.156 -7 -14.758 1 95.25 24 THR B C 1
ATOM 4211 O O . THR B 1 24 ? 16.125 -6.449 -15.148 1 95.25 24 THR B O 1
ATOM 4214 N N . TRP B 1 25 ? 17.375 -7.414 -13.547 1 93.44 25 TRP B N 1
ATOM 4215 C CA . TRP B 1 25 ? 16.328 -7.227 -12.539 1 93.44 25 TRP B CA 1
ATOM 4216 C C . TRP B 1 25 ? 16.031 -5.746 -12.352 1 93.44 25 TRP B C 1
ATOM 4218 O O . TRP B 1 25 ? 14.875 -5.367 -12.125 1 93.44 25 TRP B O 1
ATOM 4228 N N . GLU B 1 26 ? 17.031 -4.898 -12.438 1 93.06 26 GLU B N 1
ATOM 4229 C CA . GLU B 1 26 ? 16.859 -3.453 -12.328 1 93.06 26 GLU B CA 1
ATOM 4230 C C . GLU B 1 26 ? 15.859 -2.936 -13.359 1 93.06 26 GLU B C 1
ATOM 4232 O O . GLU B 1 26 ? 14.938 -2.188 -13.023 1 93.06 26 GLU B O 1
ATOM 4237 N N . SER B 1 27 ? 16.047 -3.322 -14.547 1 96.12 27 SER B N 1
ATOM 4238 C CA . SER B 1 27 ? 15.148 -2.896 -15.617 1 96.12 27 SER B CA 1
ATOM 4239 C C . SER B 1 27 ? 13.758 -3.498 -15.453 1 96.12 27 SER B C 1
ATOM 4241 O O . SER B 1 27 ? 12.75 -2.797 -15.594 1 96.12 27 SER B O 1
ATOM 4243 N N . ILE B 1 28 ? 13.688 -4.746 -15.102 1 96.12 28 ILE B N 1
ATOM 4244 C CA . ILE B 1 28 ? 12.43 -5.48 -14.977 1 96.12 28 ILE B CA 1
ATOM 4245 C C . ILE B 1 28 ? 11.602 -4.895 -13.836 1 96.12 28 ILE B C 1
ATOM 4247 O O . ILE B 1 28 ? 10.375 -4.809 -13.938 1 96.12 28 ILE B O 1
ATOM 4251 N N . SER B 1 29 ? 12.25 -4.445 -12.82 1 93.62 29 SER B N 1
ATOM 4252 C CA . SER B 1 29 ? 11.578 -3.939 -11.633 1 93.62 29 SER B CA 1
ATOM 4253 C C . SER B 1 29 ? 10.867 -2.621 -11.922 1 93.62 29 SER B C 1
ATOM 4255 O O . SER B 1 29 ? 10.055 -2.16 -11.117 1 93.62 29 SER B O 1
ATOM 4257 N N . THR B 1 30 ? 11.102 -1.994 -13.047 1 93 30 THR B N 1
ATOM 4258 C CA . THR B 1 30 ? 10.477 -0.718 -13.383 1 93 30 THR B CA 1
ATOM 4259 C C . THR B 1 30 ? 9.078 -0.93 -13.938 1 93 30 THR B C 1
ATOM 4261 O O . THR B 1 30 ? 8.32 0.03 -14.117 1 93 30 THR B O 1
ATOM 4264 N N . TYR B 1 31 ? 8.742 -2.184 -14.18 1 92.88 31 TYR B N 1
ATOM 4265 C CA . TYR B 1 31 ? 7.402 -2.445 -14.703 1 92.88 31 TYR B CA 1
ATOM 4266 C C . TYR B 1 31 ? 6.336 -1.995 -13.711 1 92.88 31 TYR B C 1
ATOM 4268 O O . TYR B 1 31 ? 6.523 -2.086 -12.5 1 92.88 31 TYR B O 1
ATOM 4276 N N . PRO B 1 32 ? 5.234 -1.533 -14.117 1 90.5 32 PRO B N 1
ATOM 4277 C CA . PRO B 1 32 ? 4.141 -1.173 -13.219 1 90.5 32 PRO B CA 1
ATOM 4278 C C . PRO B 1 32 ? 3.09 -2.275 -13.094 1 90.5 32 PRO B C 1
ATOM 4280 O O . PRO B 1 32 ? 2.76 -2.932 -14.086 1 90.5 32 PRO B O 1
ATOM 4283 N N . VAL B 1 33 ? 2.641 -2.488 -11.852 1 94.31 33 VAL B N 1
ATOM 4284 C CA . VAL B 1 33 ? 1.434 -3.299 -11.734 1 94.31 33 VAL B CA 1
ATOM 4285 C C . VAL B 1 33 ? 0.252 -2.564 -12.359 1 94.31 33 VAL B C 1
ATOM 4287 O O . VAL B 1 33 ? -0.046 -1.426 -11.992 1 94.31 33 VAL B O 1
ATOM 4290 N N . PRO B 1 34 ? -0.396 -3.158 -13.312 1 96.19 34 PRO B N 1
ATOM 4291 C CA . PRO B 1 34 ? -1.441 -2.428 -14.031 1 96.19 34 PRO B CA 1
ATOM 4292 C C . PRO B 1 34 ? -2.66 -2.131 -13.164 1 96.19 34 PRO B C 1
ATOM 4294 O O . PRO B 1 34 ? -3.004 -2.926 -12.289 1 96.19 34 PRO B O 1
ATOM 4297 N N . LYS B 1 35 ? -3.344 -1.06 -13.484 1 94.12 35 LYS B N 1
ATOM 4298 C CA . LYS B 1 35 ? -4.531 -0.627 -12.75 1 94.12 35 LYS B CA 1
ATOM 4299 C C . LYS B 1 35 ? -5.641 -1.672 -12.836 1 94.12 35 LYS B C 1
ATOM 4301 O O . LYS B 1 35 ? -6.383 -1.874 -11.875 1 94.12 35 LYS B O 1
ATOM 4306 N N . TRP B 1 36 ? -5.785 -2.25 -14.008 1 96.81 36 TRP B N 1
ATOM 4307 C CA . TRP B 1 36 ? -6.859 -3.232 -14.141 1 96.81 36 TRP B CA 1
ATOM 4308 C C . TRP B 1 36 ? -6.707 -4.348 -13.109 1 96.81 36 TRP B C 1
ATOM 4310 O O . TRP B 1 36 ? -7.699 -4.848 -12.578 1 96.81 36 TRP B O 1
ATOM 4320 N N . TYR B 1 37 ? -5.469 -4.75 -12.875 1 97.75 37 TYR B N 1
ATOM 4321 C CA . TYR B 1 37 ? -5.223 -5.816 -11.914 1 97.75 37 TYR B CA 1
ATOM 4322 C C . TYR B 1 37 ? -5.543 -5.352 -10.492 1 97.75 37 TYR B C 1
ATOM 4324 O O . TYR B 1 37 ? -6.113 -6.105 -9.703 1 97.75 37 TYR B O 1
ATOM 4332 N N . ALA B 1 38 ? -5.207 -4.145 -10.18 1 95.62 38 ALA B N 1
ATOM 4333 C CA . ALA B 1 38 ? -5.539 -3.58 -8.875 1 95.62 38 ALA B CA 1
ATOM 4334 C C . ALA B 1 38 ? -7.047 -3.541 -8.664 1 95.62 38 ALA B C 1
ATOM 4336 O O . ALA B 1 38 ? -7.527 -3.725 -7.543 1 95.62 38 ALA B O 1
ATOM 4337 N N . ASP B 1 39 ? -7.832 -3.391 -9.734 1 96.69 39 ASP B N 1
ATOM 4338 C CA . ASP B 1 39 ? -9.273 -3.166 -9.648 1 96.69 39 ASP B CA 1
ATOM 4339 C C . ASP B 1 39 ? -10.039 -4.484 -9.719 1 96.69 39 ASP B C 1
ATOM 4341 O O . ASP B 1 39 ? -11.125 -4.605 -9.148 1 96.69 39 ASP B O 1
ATOM 4345 N N . ALA B 1 40 ? -9.648 -5.543 -10.414 1 96.12 40 ALA B N 1
ATOM 4346 C CA . ALA B 1 40 ? -10.383 -6.758 -10.742 1 96.12 40 ALA B CA 1
ATOM 4347 C C . ALA B 1 40 ? -10.672 -7.578 -9.484 1 96.12 40 ALA B C 1
ATOM 4349 O O . ALA B 1 40 ? -11.805 -8.023 -9.281 1 96.12 40 ALA B O 1
ATOM 4350 N N . LYS B 1 41 ? -9.977 -7.789 -8.586 1 98 41 LYS B N 1
ATOM 4351 C CA . LYS B 1 41 ? -10.047 -8.352 -7.242 1 98 41 LYS B CA 1
ATOM 4352 C C . LYS B 1 41 ? -10.391 -9.836 -7.285 1 98 41 LYS B C 1
ATOM 4354 O O . LYS B 1 41 ? -10.109 -10.578 -6.34 1 98 41 LYS B O 1
ATOM 4359 N N . PHE B 1 42 ? -11.211 -10.406 -8.305 1 98.88 42 PHE B N 1
ATOM 4360 C CA . PHE B 1 42 ? -11.695 -11.789 -8.336 1 98.88 42 PHE B CA 1
ATOM 4361 C C . PHE B 1 42 ? -11.453 -12.414 -9.703 1 98.88 42 PHE B C 1
ATOM 4363 O O . PHE B 1 42 ? -11.875 -11.875 -10.727 1 98.88 42 PHE B O 1
ATOM 4370 N N . GLY B 1 43 ? -10.742 -13.523 -9.719 1 98.88 43 GLY B N 1
ATOM 4371 C CA . GLY B 1 43 ? -10.492 -14.273 -10.938 1 98.88 43 GLY B CA 1
ATOM 4372 C C . GLY B 1 43 ? -10.742 -15.766 -10.781 1 98.88 43 GLY B C 1
ATOM 4373 O O . GLY B 1 43 ? -10.984 -16.25 -9.672 1 98.88 43 GLY B O 1
ATOM 4374 N N . ILE B 1 44 ? -10.734 -16.469 -11.898 1 98.94 44 ILE B N 1
ATOM 4375 C CA . ILE B 1 44 ? -10.938 -17.922 -11.922 1 98.94 44 ILE B CA 1
ATOM 4376 C C . ILE B 1 44 ? -9.672 -18.609 -12.445 1 98.94 44 ILE B C 1
ATOM 4378 O O . ILE B 1 44 ? -9.109 -18.188 -13.453 1 98.94 44 ILE B O 1
ATOM 4382 N N . PHE B 1 45 ? -9.227 -19.547 -11.688 1 98.88 45 PHE B N 1
ATOM 4383 C CA . PHE B 1 45 ? -8.164 -20.469 -12.078 1 98.88 45 PHE B CA 1
ATOM 4384 C C . PHE B 1 45 ? -8.742 -21.797 -12.57 1 98.88 45 PHE B C 1
ATOM 4386 O O . PHE B 1 45 ? -9.789 -22.234 -12.094 1 98.88 45 PHE B O 1
ATOM 4393 N N . ILE B 1 46 ? -8.117 -22.422 -13.578 1 98.88 46 ILE B N 1
ATOM 4394 C CA . ILE B 1 46 ? -8.664 -23.672 -14.117 1 98.88 46 ILE B CA 1
ATOM 4395 C C . ILE B 1 46 ? -7.562 -24.719 -14.203 1 98.88 46 ILE B C 1
ATOM 4397 O O . ILE B 1 46 ? -6.613 -24.562 -14.984 1 98.88 46 ILE B O 1
ATOM 4401 N N . HIS B 1 47 ? -7.648 -25.719 -13.469 1 98.69 47 HIS B N 1
ATOM 4402 C CA . HIS B 1 47 ? -6.805 -26.891 -13.641 1 98.69 47 HIS B CA 1
ATOM 4403 C C . HIS B 1 47 ? -7.527 -27.984 -14.43 1 98.69 47 HIS B C 1
ATOM 4405 O O . HIS B 1 47 ? -8.375 -28.688 -13.883 1 98.69 47 HIS B O 1
ATOM 4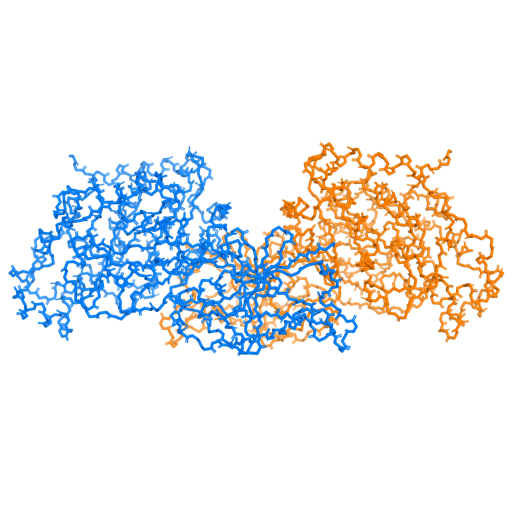411 N N . PHE B 1 48 ? -7.211 -28.078 -15.664 1 98.5 48 PHE B N 1
ATOM 4412 C CA . PHE B 1 48 ? -7.816 -29.016 -16.609 1 98.5 48 PHE B CA 1
ATOM 4413 C C . PHE B 1 48 ? -6.758 -29.609 -17.516 1 98.5 48 PHE B C 1
ATOM 4415 O O . PHE B 1 48 ? -6.094 -28.891 -18.266 1 98.5 48 PHE B O 1
ATOM 4422 N N . SER B 1 49 ? -6.484 -30.828 -17.406 1 96.75 49 SER B N 1
ATOM 4423 C CA . SER B 1 49 ? -5.504 -31.562 -18.188 1 96.75 49 SER B CA 1
ATOM 4424 C C . SER B 1 49 ? -5.805 -33.062 -18.172 1 96.75 49 SER B C 1
ATOM 4426 O O . SER B 1 49 ? -6.875 -33.469 -17.734 1 96.75 49 SER B O 1
ATOM 4428 N N . VAL B 1 50 ? -4.867 -33.938 -18.625 1 97.38 50 VAL B N 1
ATOM 4429 C CA . VAL B 1 50 ? -5.039 -35.375 -18.719 1 97.38 50 VAL B CA 1
ATOM 4430 C C . VAL B 1 50 ? -5.352 -35.938 -17.344 1 97.38 50 VAL B C 1
ATOM 4432 O O . VAL B 1 50 ? -6.113 -36.906 -17.234 1 97.38 50 VAL B O 1
ATOM 4435 N N . CYS B 1 51 ? -4.867 -35.312 -16.297 1 95.06 51 CYS B N 1
ATOM 4436 C CA . CYS B 1 51 ? -5.098 -35.812 -14.945 1 95.06 51 CYS B CA 1
ATOM 4437 C C . CYS B 1 51 ? -6.566 -35.688 -14.562 1 95.06 51 CYS B C 1
ATOM 4439 O O . CYS B 1 51 ? -7.02 -36.312 -13.609 1 95.06 51 CYS B O 1
ATOM 4441 N N . SER B 1 52 ? -7.371 -34.844 -15.25 1 96.81 52 SER B N 1
ATOM 4442 C CA . SER B 1 52 ? -8.805 -34.75 -15.031 1 96.81 52 SER B CA 1
ATOM 4443 C C . SER B 1 52 ? -9.523 -36.031 -15.438 1 96.81 52 SER B C 1
ATOM 4445 O O . SER B 1 52 ? -10.617 -36.312 -14.945 1 96.81 52 SER B O 1
ATOM 4447 N N . GLN B 1 53 ? -8.914 -36.75 -16.359 1 94.88 53 GLN B N 1
ATOM 4448 C CA . GLN B 1 53 ? -9.453 -38 -16.828 1 94.88 53 GLN B CA 1
ATOM 4449 C C . GLN B 1 53 ? -9.25 -39.125 -15.805 1 94.88 53 GLN B C 1
ATOM 4451 O O . GLN B 1 53 ? -10.117 -39.969 -15.625 1 94.88 53 GLN B O 1
ATOM 4456 N N . THR B 1 54 ? -8.109 -39.156 -15.148 1 94.31 54 THR B N 1
ATOM 4457 C CA . THR B 1 54 ? -7.812 -40.188 -14.164 1 94.31 54 THR B CA 1
ATOM 4458 C C . THR B 1 54 ? -8.688 -40 -12.922 1 94.31 54 THR B C 1
ATOM 4460 O O . THR B 1 54 ? -9.133 -41 -12.328 1 94.31 54 THR B O 1
ATOM 4463 N N . ALA B 1 55 ? -8.938 -38.781 -12.5 1 96.12 55 ALA B N 1
ATOM 4464 C CA . ALA B 1 55 ? -9.883 -38.375 -11.477 1 96.12 55 ALA B CA 1
ATOM 4465 C C . ALA B 1 55 ? -9.633 -39.094 -10.164 1 96.12 55 ALA B C 1
ATOM 4467 O O . ALA B 1 55 ? -10.578 -39.531 -9.492 1 96.12 55 ALA B O 1
ATOM 4468 N N . TYR B 1 56 ? -8.367 -39.344 -9.828 1 96.62 56 TYR B N 1
ATOM 4469 C CA . TYR B 1 56 ? -8.016 -40.062 -8.602 1 96.62 56 TYR B CA 1
ATOM 4470 C C . TYR B 1 56 ? -6.941 -39.312 -7.824 1 96.62 56 TYR B C 1
ATOM 4472 O O . TYR B 1 56 ? -6 -38.781 -8.414 1 96.62 56 TYR B O 1
ATOM 4480 N N . ALA B 1 57 ? -7.051 -39.281 -6.473 1 96.19 57 ALA B N 1
ATOM 4481 C CA . ALA B 1 57 ? -6.113 -38.688 -5.516 1 96.19 57 ALA B CA 1
ATOM 4482 C C . ALA B 1 57 ? -6.043 -37.188 -5.668 1 96.19 57 ALA B C 1
ATOM 4484 O O . ALA B 1 57 ? -6.664 -36.438 -4.898 1 96.19 57 ALA B O 1
ATOM 4485 N N . ASN B 1 58 ? -5.363 -36.656 -6.719 1 96.94 58 ASN B N 1
ATOM 4486 C CA . ASN B 1 58 ? -5.273 -35.25 -7.047 1 96.94 58 ASN B CA 1
ATOM 4487 C C . ASN B 1 58 ? -4.566 -35 -8.383 1 96.94 58 ASN B C 1
ATOM 4489 O O . ASN B 1 58 ? -4.266 -35.969 -9.094 1 96.94 58 ASN B O 1
ATOM 4493 N N . GLU B 1 59 ? -4.328 -33.75 -8.695 1 96.44 59 GLU B N 1
ATOM 4494 C CA . GLU B 1 59 ? -3.764 -33.375 -9.992 1 96.44 59 GLU B CA 1
ATOM 4495 C C . GLU B 1 59 ? -2.303 -33.812 -10.094 1 96.44 59 GLU B C 1
ATOM 4497 O O . GLU B 1 59 ? -1.708 -33.75 -11.172 1 96.44 59 GLU B O 1
ATOM 4502 N N . TRP B 1 60 ? -1.714 -34.406 -9.031 1 97.38 60 TRP B N 1
ATOM 4503 C CA . TRP B 1 60 ? -0.367 -34.969 -9.055 1 97.38 60 TRP B CA 1
ATOM 4504 C C . TRP B 1 60 ? -0.411 -36.469 -9.258 1 97.38 60 TRP B C 1
ATOM 4506 O O . TRP B 1 60 ? 0.604 -37.156 -9.102 1 97.38 60 TRP B O 1
ATOM 4516 N N . TYR B 1 61 ? -1.533 -37 -9.633 1 97.56 61 TYR B N 1
ATOM 4517 C CA . TYR B 1 61 ? -1.661 -38.406 -9.945 1 97.56 61 TYR B CA 1
ATOM 4518 C C . TYR B 1 61 ? -0.597 -38.844 -10.945 1 97.56 61 TYR B C 1
ATOM 4520 O O . TYR B 1 61 ? 0.018 -39.906 -10.781 1 97.56 61 TYR B O 1
ATOM 4528 N N . PRO B 1 62 ? -0.297 -38.031 -11.992 1 97.19 62 PRO B N 1
ATOM 4529 C CA . PRO B 1 62 ? 0.74 -38.469 -12.945 1 97.19 62 PRO B CA 1
ATOM 4530 C C . PRO B 1 62 ? 2.076 -38.75 -12.266 1 97.19 62 PRO B C 1
ATOM 4532 O O . PRO B 1 62 ? 2.83 -39.594 -12.727 1 97.19 62 PRO B O 1
ATOM 4535 N N . ARG B 1 63 ? 2.377 -38.094 -11.195 1 97.5 63 ARG B N 1
ATOM 4536 C CA . ARG B 1 63 ? 3.598 -38.344 -10.438 1 97.5 63 ARG B CA 1
ATOM 4537 C C . ARG B 1 63 ? 3.426 -39.531 -9.516 1 97.5 63 ARG B C 1
ATOM 4539 O O . ARG B 1 63 ? 4.223 -40.469 -9.555 1 97.5 63 ARG B O 1
ATOM 4546 N N . GLY B 1 64 ? 2.377 -39.531 -8.75 1 97.88 64 GLY B N 1
ATOM 4547 C CA . GLY B 1 64 ? 2.141 -40.531 -7.734 1 97.88 64 GLY B CA 1
ATOM 4548 C C . GLY B 1 64 ? 2.021 -41.938 -8.305 1 97.88 64 GLY B C 1
ATOM 4549 O O . GLY B 1 64 ? 2.418 -42.906 -7.66 1 97.88 64 GLY B O 1
ATOM 4550 N N . MET B 1 65 ? 1.523 -42.062 -9.508 1 98.31 65 MET B N 1
ATOM 4551 C CA . MET B 1 65 ? 1.302 -43.375 -10.102 1 98.31 65 MET B CA 1
ATOM 4552 C C . MET B 1 65 ? 2.627 -44.062 -10.406 1 98.31 65 MET B C 1
ATOM 4554 O O . MET B 1 65 ? 2.664 -45.25 -10.641 1 98.31 65 MET B O 1
ATOM 4558 N N . TYR B 1 66 ? 3.709 -43.344 -10.406 1 97.81 66 TYR B N 1
ATOM 4559 C CA . TYR B 1 66 ? 5.004 -43.938 -10.742 1 97.81 66 TYR B CA 1
ATOM 4560 C C . TYR B 1 66 ? 5.848 -44.125 -9.492 1 97.81 66 TYR B C 1
ATOM 4562 O O . TYR B 1 66 ? 6.945 -44.688 -9.555 1 97.81 66 TYR B O 1
ATOM 4570 N N . ILE B 1 67 ? 5.414 -43.594 -8.383 1 98.06 67 ILE B N 1
ATOM 4571 C CA . ILE B 1 67 ? 6.172 -43.75 -7.145 1 98.06 67 ILE B CA 1
ATOM 4572 C C . ILE B 1 67 ? 5.723 -45.031 -6.422 1 98.06 67 ILE B C 1
ATOM 4574 O O . ILE B 1 67 ? 4.641 -45.062 -5.828 1 98.06 67 ILE B O 1
ATOM 4578 N N . GLN B 1 68 ? 6.539 -46.031 -6.438 1 97.38 68 GLN B N 1
ATOM 4579 C CA . GLN B 1 68 ? 6.215 -47.312 -5.824 1 97.38 68 GLN B CA 1
ATOM 4580 C C . GLN B 1 68 ? 5.887 -47.125 -4.344 1 97.38 68 GLN B C 1
ATOM 4582 O O . GLN B 1 68 ? 6.543 -46.375 -3.641 1 97.38 68 GLN B O 1
ATOM 4587 N N . GLY B 1 69 ? 4.855 -47.781 -3.877 1 96.88 69 GLY B N 1
ATOM 4588 C CA . GLY B 1 69 ? 4.473 -47.75 -2.475 1 96.88 69 GLY B CA 1
ATOM 4589 C C . GLY B 1 69 ? 3.4 -46.719 -2.188 1 96.88 69 GLY B C 1
ATOM 4590 O O . GLY B 1 69 ? 2.791 -46.719 -1.115 1 96.88 69 GLY B O 1
ATOM 4591 N N . THR B 1 70 ? 3.115 -45.812 -3.1 1 97.88 70 THR B N 1
ATOM 4592 C CA . THR B 1 70 ? 2.053 -44.812 -2.896 1 97.88 70 THR B CA 1
ATOM 4593 C C . THR B 1 70 ? 0.687 -45.438 -3.189 1 97.88 70 THR B C 1
ATOM 4595 O O . THR B 1 70 ? 0.598 -46.469 -3.846 1 97.88 70 THR B O 1
ATOM 4598 N N . ARG B 1 71 ? -0.368 -44.781 -2.684 1 97.25 71 ARG B N 1
ATOM 4599 C CA . ARG B 1 71 ? -1.725 -45.25 -2.977 1 97.25 71 ARG B CA 1
ATOM 4600 C C . ARG B 1 71 ? -2.045 -45.094 -4.461 1 97.25 71 ARG B C 1
ATOM 4602 O O . ARG B 1 71 ? -2.807 -45.875 -5.023 1 97.25 71 ARG B O 1
ATOM 4609 N N . GLU B 1 72 ? -1.514 -44.094 -5.121 1 97.94 72 GLU B N 1
ATOM 4610 C CA . GLU B 1 72 ? -1.706 -43.875 -6.551 1 97.94 72 GLU B CA 1
ATOM 4611 C C . GLU B 1 72 ? -1.094 -45.031 -7.371 1 97.94 72 GLU B C 1
ATOM 4613 O O . GLU B 1 72 ? -1.703 -45.5 -8.328 1 97.94 72 GLU B O 1
ATOM 4618 N N . PHE B 1 73 ? 0.125 -45.438 -6.988 1 98.31 73 PHE B N 1
ATOM 4619 C CA . PHE B 1 73 ? 0.792 -46.562 -7.668 1 98.31 73 PHE B CA 1
ATOM 4620 C C . PHE B 1 73 ? -0.041 -47.812 -7.582 1 98.31 73 PHE B C 1
ATOM 4622 O O . PHE B 1 73 ? -0.29 -48.469 -8.594 1 98.31 73 PHE B O 1
ATOM 4629 N N . GLU B 1 74 ? -0.485 -48.125 -6.348 1 98.12 74 GLU B N 1
ATOM 4630 C CA . GLU B 1 74 ? -1.278 -49.344 -6.121 1 98.12 74 GLU B CA 1
ATOM 4631 C C . GLU B 1 74 ? -2.592 -49.281 -6.895 1 98.12 74 GLU B C 1
ATOM 4633 O O . GLU B 1 74 ? -2.99 -50.281 -7.516 1 98.12 74 GLU B O 1
ATOM 4638 N N . HIS B 1 75 ? -3.191 -48.188 -6.816 1 97.94 75 HIS B N 1
ATOM 4639 C CA . HIS B 1 75 ? -4.438 -48 -7.551 1 97.94 75 HIS B CA 1
ATOM 4640 C C . HIS B 1 75 ? -4.23 -48.188 -9.047 1 97.94 75 HIS B C 1
ATOM 4642 O O . HIS B 1 75 ? -5.047 -48.844 -9.711 1 97.94 75 HIS B O 1
ATOM 4648 N N . HIS B 1 76 ? -3.193 -47.625 -9.594 1 98.12 76 HIS B N 1
ATOM 4649 C CA . HIS B 1 76 ? -2.92 -47.688 -11.023 1 98.12 76 HIS B CA 1
ATOM 4650 C C . HIS B 1 76 ? -2.746 -49.156 -11.469 1 98.12 76 HIS B C 1
ATOM 4652 O O . HIS B 1 76 ? -3.383 -49.594 -12.43 1 98.12 76 HIS B O 1
ATOM 4658 N N . VAL B 1 77 ? -1.925 -49.875 -10.773 1 98 77 VAL B N 1
ATOM 4659 C CA . VAL B 1 77 ? -1.645 -51.281 -11.125 1 98 77 VAL B CA 1
ATOM 4660 C C . VAL B 1 77 ? -2.926 -52.094 -11.031 1 98 77 VAL B C 1
ATOM 4662 O O . VAL B 1 77 ? -3.219 -52.906 -11.922 1 98 77 VAL B O 1
ATOM 4665 N N . LYS B 1 78 ? -3.635 -51.844 -9.961 1 97.94 78 LYS B N 1
ATOM 4666 C CA . LYS B 1 78 ? -4.871 -52.594 -9.75 1 97.94 78 LYS B CA 1
ATOM 4667 C C . LYS B 1 78 ? -5.883 -52.312 -10.859 1 97.94 78 LYS B C 1
ATOM 4669 O O . LYS B 1 78 ? -6.594 -53.219 -11.305 1 97.94 78 LYS B O 1
ATOM 4674 N N . THR B 1 79 ? -5.918 -51.125 -11.336 1 97.62 79 THR B N 1
ATOM 4675 C CA . THR B 1 79 ? -6.992 -50.688 -12.211 1 97.62 79 THR B CA 1
ATOM 4676 C C . THR B 1 79 ? -6.59 -50.844 -13.68 1 97.62 79 THR B C 1
ATOM 4678 O O . THR B 1 79 ? -7.418 -51.219 -14.516 1 97.62 79 THR B O 1
ATOM 4681 N N . HIS B 1 80 ? -5.293 -50.531 -13.984 1 97.19 80 HIS B N 1
ATOM 4682 C CA . HIS B 1 80 ? -4.91 -50.438 -15.391 1 97.19 80 HIS B CA 1
ATOM 4683 C C . HIS B 1 80 ? -3.826 -51.438 -15.742 1 97.19 80 HIS B C 1
ATOM 4685 O O . HIS B 1 80 ? -3.539 -51.688 -16.922 1 97.19 80 HIS B O 1
ATOM 4691 N N . GLY B 1 81 ? -3.199 -52.094 -14.75 1 97.25 81 GLY B N 1
ATOM 4692 C CA . GLY B 1 81 ? -2.092 -53 -14.977 1 97.25 81 GLY B CA 1
ATOM 4693 C C . GLY B 1 81 ? -0.733 -52.344 -14.82 1 97.25 81 GLY B C 1
ATOM 4694 O O . GLY B 1 81 ? -0.644 -51.188 -14.438 1 97.25 81 GLY B O 1
ATOM 4695 N N . PRO B 1 82 ? 0.297 -53.156 -15.133 1 97.25 82 PRO B N 1
ATOM 4696 C CA . PRO B 1 82 ? 1.653 -52.625 -14.969 1 97.25 82 PRO B CA 1
ATOM 4697 C C . PRO B 1 82 ? 1.946 -51.438 -15.891 1 97.25 82 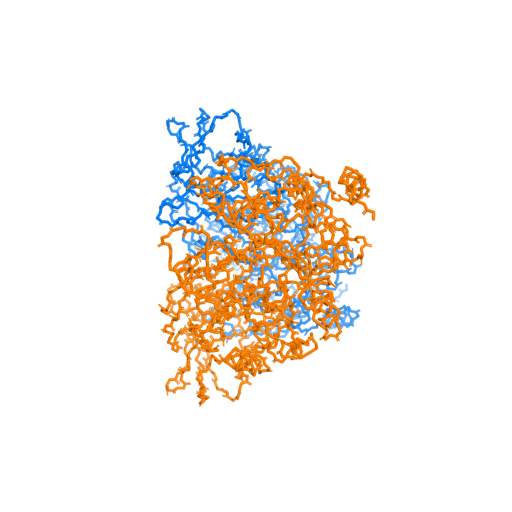PRO B C 1
ATOM 4699 O O . PRO B 1 82 ? 1.441 -51.406 -17.016 1 97.25 82 PRO B O 1
ATOM 4702 N N . HIS B 1 83 ? 2.768 -50.531 -15.438 1 97.06 83 HIS B N 1
ATOM 4703 C CA . HIS B 1 83 ? 3.084 -49.281 -16.141 1 97.06 83 HIS B CA 1
ATOM 4704 C C . HIS B 1 83 ? 3.686 -49.562 -17.516 1 97.06 83 HIS B C 1
ATOM 4706 O O . HIS B 1 83 ? 3.492 -48.781 -18.453 1 97.06 83 HIS B O 1
ATOM 4712 N N . LYS B 1 84 ? 4.398 -50.719 -17.609 1 96.12 84 LYS B N 1
ATOM 4713 C CA . LYS B 1 84 ? 5.008 -51.062 -18.891 1 96.12 84 LYS B CA 1
ATOM 4714 C C . LYS B 1 84 ? 3.943 -51.281 -19.969 1 96.12 84 LYS B C 1
ATOM 4716 O O . LYS B 1 84 ? 4.184 -51.031 -21.141 1 96.12 84 LYS B O 1
ATOM 4721 N N . GLU B 1 85 ? 2.807 -51.75 -19.547 1 96.81 85 GLU B N 1
ATOM 4722 C CA . GLU B 1 85 ? 1.709 -52.031 -20.469 1 96.81 85 GLU B CA 1
ATOM 4723 C C . GLU B 1 85 ? 0.782 -50.844 -20.625 1 96.81 85 GLU B C 1
ATOM 4725 O O . GLU B 1 85 ? 0.24 -50.594 -21.703 1 96.81 85 GLU B O 1
ATOM 4730 N N . PHE B 1 86 ? 0.604 -50.094 -19.547 1 97.88 86 PHE B N 1
ATOM 4731 C CA . PHE B 1 86 ? -0.264 -48.938 -19.516 1 97.88 86 PHE B CA 1
ATOM 4732 C C . PHE B 1 86 ? 0.327 -47.844 -18.641 1 97.88 86 PHE B C 1
ATOM 4734 O O . PHE B 1 86 ? 0.275 -47.938 -17.406 1 97.88 86 PHE B O 1
ATOM 4741 N N . GLY B 1 87 ? 0.849 -46.844 -19.266 1 97 87 GLY B N 1
ATOM 4742 C CA . GLY B 1 87 ? 1.412 -45.75 -18.531 1 97 87 GLY B CA 1
ATOM 4743 C C . GLY B 1 87 ? 0.617 -44.469 -18.688 1 97 87 GLY B C 1
ATOM 4744 O O . GLY B 1 87 ? -0.531 -44.5 -19.141 1 97 87 GLY B O 1
ATOM 4745 N N . TYR B 1 88 ? 1.161 -43.312 -18.266 1 96.75 88 TYR B N 1
ATOM 4746 C CA . TYR B 1 88 ? 0.465 -42.031 -18.25 1 96.75 88 TYR B CA 1
ATOM 4747 C C . TYR B 1 88 ? 0.064 -41.625 -19.672 1 96.75 88 TYR B C 1
ATOM 4749 O O . TYR B 1 88 ? -1.032 -41.094 -19.891 1 96.75 88 TYR B O 1
ATOM 4757 N N . LYS B 1 89 ? 1 -41.844 -20.656 1 96.31 89 LYS B N 1
ATOM 4758 C CA . LYS B 1 89 ? 0.732 -41.469 -22.031 1 96.31 89 LYS B CA 1
ATOM 4759 C C . LYS B 1 89 ? -0.532 -42.125 -22.562 1 96.31 89 LYS B C 1
ATOM 4761 O O . LYS B 1 89 ? -1.183 -41.625 -23.469 1 96.31 89 LYS B O 1
ATOM 4766 N N . ASP B 1 90 ? -0.854 -43.281 -21.984 1 97.5 90 ASP B N 1
ATOM 4767 C CA . ASP B 1 90 ? -1.972 -44.062 -22.484 1 97.5 90 ASP B CA 1
ATOM 4768 C C . ASP B 1 90 ? -3.307 -43.5 -22.031 1 97.5 90 ASP B C 1
ATOM 4770 O O . ASP B 1 90 ? -4.363 -43.875 -22.531 1 97.5 90 ASP B O 1
ATOM 4774 N N . PHE B 1 91 ? -3.289 -42.562 -21.078 1 98 91 PHE B N 1
ATOM 4775 C CA . PHE B 1 91 ? -4.5 -41.844 -20.688 1 98 91 PHE B CA 1
ATOM 4776 C C . PHE B 1 91 ? -4.855 -40.781 -21.688 1 98 91 PHE B C 1
ATOM 4778 O O . PHE B 1 91 ? -5.988 -40.281 -21.719 1 98 91 PHE B O 1
ATOM 4785 N N . ILE B 1 92 ? -3.914 -40.312 -22.516 1 98.06 92 ILE B N 1
ATOM 4786 C CA . ILE B 1 92 ? -4.066 -39.156 -23.375 1 98.06 92 ILE B CA 1
ATOM 4787 C C . ILE B 1 92 ? -5.188 -39.406 -24.391 1 98.06 92 ILE B C 1
ATOM 4789 O O . ILE B 1 92 ? -6.094 -38.562 -24.531 1 98.06 92 ILE B O 1
ATOM 4793 N N . PRO B 1 93 ? -5.246 -40.594 -25.016 1 97.69 93 PRO B N 1
ATOM 4794 C CA . PRO B 1 93 ? -6.348 -40.812 -25.953 1 97.69 93 PRO B CA 1
ATOM 4795 C C . PRO B 1 93 ? -7.703 -40.938 -25.25 1 97.69 93 PRO B C 1
ATOM 4797 O O . PRO B 1 93 ? -8.742 -40.781 -25.906 1 97.69 93 PRO B O 1
ATOM 4800 N N . LEU B 1 94 ? -7.699 -41.156 -23.969 1 97.81 94 LEU B N 1
ATOM 4801 C CA . LEU B 1 94 ? -8.938 -41.281 -23.203 1 97.81 94 LEU B CA 1
ATOM 4802 C C . LEU B 1 94 ? -9.453 -39.938 -22.781 1 97.81 94 LEU B C 1
ATOM 4804 O O . LEU B 1 94 ? -10.633 -39.781 -22.453 1 97.81 94 LEU B O 1
ATOM 4808 N N . PHE B 1 95 ? -8.602 -38.969 -22.719 1 98.25 95 PHE B N 1
ATOM 4809 C CA . PHE B 1 95 ? -8.953 -37.594 -22.391 1 98.25 95 PHE B CA 1
ATOM 4810 C C . PHE B 1 95 ? -9.516 -36.875 -23.609 1 98.25 95 PHE B C 1
ATOM 4812 O O . PHE B 1 95 ? -8.781 -36.156 -24.312 1 98.25 95 PHE B O 1
ATOM 4819 N N . LYS B 1 96 ? -10.797 -36.938 -23.812 1 97.44 96 LYS B N 1
ATOM 4820 C CA . LYS B 1 96 ? -11.406 -36.469 -25.062 1 97.44 96 LYS B CA 1
ATOM 4821 C C . LYS B 1 96 ? -12.016 -35.094 -24.906 1 97.44 96 LYS B C 1
ATOM 4823 O O . LYS B 1 96 ? -12.211 -34.375 -25.891 1 97.44 96 LYS B O 1
ATOM 4828 N N . ALA B 1 97 ? -12.359 -34.719 -23.688 1 97.81 97 ALA B N 1
ATOM 4829 C CA . ALA B 1 97 ? -13.008 -33.438 -23.406 1 97.81 97 ALA B CA 1
ATOM 4830 C C . ALA B 1 97 ? -14.203 -33.219 -24.328 1 97.81 97 ALA B C 1
ATOM 4832 O O . ALA B 1 97 ? -14.352 -32.156 -24.922 1 97.81 97 ALA B O 1
ATOM 4833 N N . GLU B 1 98 ? -15.047 -34.219 -24.484 1 97.81 98 GLU B N 1
ATOM 4834 C CA . GLU B 1 98 ? -16.094 -34.219 -25.5 1 97.81 98 GLU B CA 1
ATOM 4835 C C . GLU B 1 98 ? -17.172 -33.188 -25.188 1 97.81 98 GLU B C 1
ATOM 4837 O O . GLU B 1 98 ? -17.922 -32.781 -26.078 1 97.81 98 GLU B O 1
ATOM 4842 N N . LYS B 1 99 ? -17.25 -32.719 -23.984 1 98.25 99 LYS B N 1
ATOM 4843 C CA . LYS B 1 99 ? -18.266 -31.766 -23.594 1 98.25 99 LYS B CA 1
ATOM 4844 C C . LYS B 1 99 ? -17.656 -30.391 -23.281 1 98.25 99 LYS B C 1
ATOM 4846 O O . LYS B 1 99 ? -18.328 -29.516 -22.766 1 98.25 99 LYS B O 1
ATOM 4851 N N . PHE B 1 100 ? -16.438 -30.25 -23.578 1 97.94 100 PHE B N 1
ATOM 4852 C CA . PHE B 1 100 ? -15.773 -28.969 -23.375 1 97.94 100 PHE B CA 1
ATOM 4853 C C . PHE B 1 100 ? -16.406 -27.875 -24.234 1 97.94 100 PHE B C 1
ATOM 4855 O O . PHE B 1 100 ? -16.562 -28.047 -25.438 1 97.94 100 PHE B O 1
ATOM 4862 N N . SER B 1 101 ? -16.75 -26.828 -23.609 1 98.38 101 SER B N 1
ATOM 4863 C CA . SER B 1 101 ? -17.203 -25.594 -24.25 1 98.38 101 SER B CA 1
ATOM 4864 C C . SER B 1 101 ? -16.641 -24.359 -23.562 1 98.38 101 SER B C 1
ATOM 4866 O O . SER B 1 101 ? -17.047 -24.016 -22.453 1 98.38 101 SER B O 1
ATOM 4868 N N . ALA B 1 102 ? -15.742 -23.703 -24.281 1 98.56 102 ALA B N 1
ATOM 4869 C CA . ALA B 1 102 ? -15.148 -22.484 -23.719 1 98.56 102 ALA B CA 1
ATOM 4870 C C . ALA B 1 102 ? -16.219 -21.453 -23.375 1 98.56 102 ALA B C 1
ATOM 4872 O O . ALA B 1 102 ? -16.172 -20.812 -22.328 1 98.56 102 ALA B O 1
ATOM 4873 N N . ASP B 1 103 ? -17.203 -21.312 -24.219 1 98.75 103 ASP B N 1
ATOM 4874 C CA . ASP B 1 103 ? -18.266 -20.344 -24.016 1 98.75 103 ASP B CA 1
ATOM 4875 C C . ASP B 1 103 ? -19.094 -20.688 -22.766 1 98.75 103 ASP B C 1
ATOM 4877 O O . ASP B 1 103 ? -19.422 -19.797 -21.984 1 98.75 103 ASP B O 1
ATOM 4881 N N . GLU B 1 104 ? -19.391 -22 -22.609 1 98.69 104 GLU B N 1
ATOM 4882 C CA . GLU B 1 104 ? -20.172 -22.391 -21.438 1 98.69 104 GLU B CA 1
ATOM 4883 C C . GLU B 1 104 ? -19.391 -22.125 -20.141 1 98.69 104 GLU B C 1
ATOM 4885 O O . GLU B 1 104 ? -19.953 -21.672 -19.156 1 98.69 104 GLU B O 1
ATOM 4890 N N . TRP B 1 105 ? -18.094 -22.453 -20.188 1 98.81 105 TRP B N 1
ATOM 4891 C CA . TRP B 1 105 ? -17.25 -22.172 -19.016 1 98.81 105 TRP B CA 1
ATOM 4892 C C . TRP B 1 105 ? -17.266 -20.672 -18.703 1 98.81 105 TRP B C 1
ATOM 4894 O O . TRP B 1 105 ? -17.547 -20.281 -17.562 1 98.81 105 TRP B O 1
ATOM 4904 N N . ASN B 1 106 ? -17.062 -19.828 -19.688 1 98.75 106 ASN B N 1
ATOM 4905 C CA . ASN B 1 106 ? -16.875 -18.406 -19.438 1 98.75 106 ASN B CA 1
ATOM 4906 C C . ASN B 1 106 ? -18.203 -17.719 -19.156 1 98.75 106 ASN B C 1
ATOM 4908 O O . ASN B 1 106 ? -18.25 -16.688 -18.484 1 98.75 106 ASN B O 1
ATOM 4912 N N . ASP B 1 107 ? -19.344 -18.266 -19.688 1 98.88 107 ASP B N 1
ATOM 4913 C CA . ASP B 1 107 ? -20.656 -17.797 -19.219 1 98.88 107 ASP B CA 1
ATOM 4914 C C . ASP B 1 107 ? -20.781 -17.953 -17.703 1 98.88 107 ASP B C 1
ATOM 4916 O O . ASP B 1 107 ? -21.219 -17.047 -17 1 98.88 107 ASP B O 1
ATOM 4920 N N . LEU B 1 108 ? -20.375 -19.109 -17.25 1 98.88 108 LEU B N 1
ATOM 4921 C CA . LEU B 1 108 ? -20.453 -19.406 -15.82 1 98.88 108 LEU B CA 1
ATOM 4922 C C . LEU B 1 108 ? -19.5 -18.516 -15.031 1 98.88 108 LEU B C 1
ATOM 4924 O O . LEU B 1 108 ? -19.875 -18 -13.969 1 98.88 108 LEU B O 1
ATOM 4928 N N . PHE B 1 109 ? -18.297 -18.328 -15.523 1 98.94 109 PHE B N 1
ATOM 4929 C CA . PHE B 1 109 ? -17.312 -17.516 -14.828 1 98.94 109 PHE B CA 1
ATOM 4930 C C . PHE B 1 109 ? -17.766 -16.062 -14.773 1 98.94 109 PHE B C 1
ATOM 4932 O O . PHE B 1 109 ? -17.578 -15.383 -13.758 1 98.94 109 PHE B O 1
ATOM 4939 N N . LYS B 1 110 ? -18.297 -15.57 -15.859 1 98.75 110 LYS B N 1
ATOM 4940 C CA . LYS B 1 110 ? -18.859 -14.227 -15.867 1 98.75 110 LYS B CA 1
ATOM 4941 C C . LYS B 1 110 ? -20 -14.102 -14.875 1 98.75 110 LYS B C 1
ATOM 4943 O O . LYS B 1 110 ? -20.109 -13.109 -14.148 1 98.75 110 LYS B O 1
ATOM 4948 N N . GLU B 1 111 ? -20.875 -15.094 -14.883 1 98.75 111 GLU B N 1
ATOM 4949 C CA . GLU B 1 111 ? -21.984 -15.117 -13.93 1 98.75 111 GLU B CA 1
ATOM 4950 C C . GLU B 1 111 ? -21.484 -15.117 -12.492 1 98.75 111 GLU B C 1
ATOM 4952 O O . GLU B 1 111 ? -22.109 -14.523 -11.609 1 98.75 111 GLU B O 1
ATOM 4957 N N . ALA B 1 112 ? -20.375 -15.727 -12.25 1 98.88 112 ALA B N 1
ATOM 4958 C CA . ALA B 1 112 ? -19.766 -15.797 -10.922 1 98.88 112 ALA B CA 1
ATOM 4959 C C . ALA B 1 112 ? -19.203 -14.445 -10.508 1 98.88 112 ALA B C 1
ATOM 4961 O O . ALA B 1 112 ? -18.891 -14.227 -9.328 1 98.88 112 ALA B O 1
ATOM 4962 N N . GLY B 1 113 ? -19 -13.531 -11.492 1 98.75 113 GLY B N 1
ATOM 4963 C CA . GLY B 1 113 ? -18.453 -12.211 -11.219 1 98.75 113 GLY B CA 1
ATOM 4964 C C . GLY B 1 113 ? -16.953 -12.117 -11.445 1 98.75 113 GLY B C 1
ATOM 4965 O O . GLY B 1 113 ? -16.312 -11.156 -11.016 1 98.75 113 GLY B O 1
ATOM 4966 N N . ALA B 1 114 ? -16.344 -13.078 -12.133 1 98.88 114 ALA B N 1
ATOM 4967 C CA . ALA B 1 114 ? -14.914 -13.062 -12.383 1 98.88 114 ALA B CA 1
ATOM 4968 C C . ALA B 1 114 ? -14.531 -11.945 -13.352 1 98.88 114 ALA B C 1
ATOM 4970 O O . ALA B 1 114 ? -15.25 -11.688 -14.32 1 98.88 114 ALA B O 1
ATOM 4971 N N . GLU B 1 115 ? -13.422 -11.289 -13.055 1 98.75 115 GLU B N 1
ATOM 4972 C CA . GLU B 1 115 ? -12.906 -10.242 -13.93 1 98.75 115 GLU B CA 1
ATOM 4973 C C . GLU B 1 115 ? -11.766 -10.758 -14.797 1 98.75 115 GLU B C 1
ATOM 4975 O O . GLU B 1 115 ? -11.445 -10.172 -15.836 1 98.75 115 GLU B O 1
ATOM 4980 N N . TYR B 1 116 ? -11.109 -11.836 -14.398 1 98.81 116 TYR B N 1
ATOM 4981 C CA . TYR B 1 116 ? -10.047 -12.453 -15.188 1 98.81 116 TYR B CA 1
ATOM 4982 C C . TYR B 1 116 ? -10.039 -13.969 -15 1 98.81 116 TYR B C 1
ATOM 4984 O O . TYR B 1 116 ? -10.586 -14.477 -14.016 1 98.81 116 TYR B O 1
ATOM 4992 N N . VAL B 1 117 ? -9.531 -14.695 -15.969 1 98.94 117 VAL B N 1
ATOM 4993 C CA . VAL B 1 117 ? -9.531 -16.156 -16 1 98.94 117 VAL B CA 1
ATOM 4994 C C . VAL B 1 117 ? -8.148 -16.656 -16.438 1 98.94 117 VAL B C 1
ATOM 4996 O O . VAL B 1 117 ? -7.559 -16.141 -17.375 1 98.94 117 VAL B O 1
ATOM 4999 N N . VAL B 1 118 ? -7.633 -17.672 -15.695 1 98.88 118 VAL B N 1
ATOM 5000 C CA . VAL B 1 118 ? -6.273 -18.156 -15.914 1 98.88 118 VAL B CA 1
ATOM 5001 C C . VAL B 1 118 ? -6.285 -19.672 -16.062 1 98.88 118 VAL B C 1
ATOM 5003 O O . VAL B 1 118 ? -6.074 -20.391 -15.086 1 98.88 118 VAL B O 1
ATOM 5006 N N . PRO B 1 119 ? -6.43 -20.156 -17.281 1 98.81 119 PRO B N 1
ATOM 5007 C CA . PRO B 1 119 ? -6.289 -21.594 -17.484 1 98.81 119 PRO B CA 1
ATOM 5008 C C . PRO B 1 119 ? -4.84 -22.062 -17.375 1 98.81 119 PRO B C 1
ATOM 5010 O O . PRO B 1 119 ? -3.914 -21.297 -17.656 1 98.81 119 PRO B O 1
ATOM 5013 N N . VAL B 1 120 ? -4.691 -23.281 -17 1 98.5 120 VAL B N 1
ATOM 5014 C CA . VAL B 1 120 ? -3.367 -23.906 -17.047 1 98.5 120 VAL B CA 1
ATOM 5015 C C . VAL B 1 120 ? -2.998 -24.25 -18.484 1 98.5 120 VAL B C 1
ATOM 5017 O O . VAL B 1 120 ? -3.688 -25.031 -19.141 1 98.5 120 VAL B O 1
ATOM 5020 N N . GLY B 1 121 ? -1.958 -23.656 -18.953 1 98.44 121 GLY B N 1
ATOM 5021 C CA . GLY B 1 121 ? -1.46 -23.984 -20.281 1 98.44 121 GLY B CA 1
ATOM 5022 C C . GLY B 1 121 ? -0.72 -25.297 -20.328 1 98.44 121 GLY B C 1
ATOM 5023 O O . GLY B 1 121 ? -0.926 -26.094 -21.25 1 98.44 121 GLY B O 1
ATOM 5024 N N . GLU B 1 122 ? 0.078 -25.453 -19.375 1 97.88 122 GLU B N 1
ATOM 5025 C CA . GLU B 1 122 ? 0.855 -26.672 -19.203 1 97.88 122 GLU B CA 1
ATOM 5026 C C . GLU B 1 122 ? 1.09 -26.984 -17.734 1 97.88 122 GLU B C 1
ATOM 5028 O O . GLU B 1 122 ? 1.65 -26.172 -17 1 97.88 122 GLU B O 1
ATOM 5033 N N . HIS B 1 123 ? 0.585 -28.141 -17.297 1 97.31 123 HIS B N 1
ATOM 5034 C CA . HIS B 1 123 ? 0.787 -28.547 -15.914 1 97.31 123 HIS B CA 1
ATOM 5035 C C . HIS B 1 123 ? 2.125 -29.266 -15.742 1 97.31 123 HIS B C 1
ATOM 5037 O O . HIS B 1 123 ? 2.959 -29.25 -16.656 1 97.31 123 HIS B O 1
ATOM 5043 N N . HIS B 1 124 ? 2.342 -29.875 -14.633 1 96.75 124 HIS B N 1
ATOM 5044 C CA . HIS B 1 124 ? 3.598 -30.547 -14.312 1 96.75 124 HIS B CA 1
ATOM 5045 C C . HIS B 1 124 ? 3.791 -31.797 -15.164 1 96.75 124 HIS B C 1
ATOM 5047 O O . HIS B 1 124 ? 4.914 -32.281 -15.312 1 96.75 124 HIS B O 1
ATOM 5053 N N . ASP B 1 125 ? 2.756 -32.375 -15.727 1 95.56 125 ASP B N 1
ATOM 5054 C CA . ASP B 1 125 ? 2.783 -33.625 -16.453 1 95.56 125 ASP B CA 1
ATOM 5055 C C . ASP B 1 125 ? 3.377 -33.438 -17.844 1 95.56 125 ASP B C 1
ATOM 5057 O O . ASP B 1 125 ? 3.66 -34.438 -18.547 1 95.56 125 ASP B O 1
ATOM 5061 N N . GLY B 1 126 ? 3.502 -32.156 -18.297 1 95.25 126 GLY B N 1
ATOM 5062 C CA . GLY B 1 126 ? 4.188 -31.891 -19.547 1 95.25 126 GLY B CA 1
ATOM 5063 C C . GLY B 1 126 ? 3.26 -31.891 -20.75 1 95.25 126 GLY B C 1
ATOM 5064 O O . GLY B 1 126 ? 3.705 -31.719 -21.875 1 95.25 126 GLY B O 1
ATOM 5065 N N . PHE B 1 127 ? 2.018 -32.156 -20.562 1 97.44 127 PHE B N 1
ATOM 5066 C CA . PHE B 1 127 ? 1.054 -32.125 -21.656 1 97.44 127 PHE B CA 1
ATOM 5067 C C . PHE B 1 127 ? 0.52 -30.719 -21.891 1 97.44 127 PHE B C 1
ATOM 5069 O O . PHE B 1 127 ? -0.086 -30.125 -20.984 1 97.44 127 PHE B O 1
ATOM 5076 N N . GLN B 1 128 ? 0.741 -30.125 -23.078 1 98.12 128 GLN B N 1
ATOM 5077 C CA . GLN B 1 128 ? 0.3 -28.781 -23.375 1 98.12 128 GLN B CA 1
ATOM 5078 C C . GLN B 1 128 ? -1.175 -28.75 -23.766 1 98.12 128 GLN B C 1
ATOM 5080 O O . GLN B 1 128 ? -1.617 -29.547 -24.594 1 98.12 128 GLN B O 1
ATOM 5085 N N . MET B 1 129 ? -1.91 -27.859 -23.203 1 98.69 129 MET B N 1
ATOM 5086 C CA . MET B 1 129 ? -3.346 -27.781 -23.453 1 98.69 129 MET B CA 1
ATOM 5087 C C . MET B 1 129 ? -3.643 -26.812 -24.594 1 98.69 129 MET B C 1
ATOM 5089 O O . MET B 1 129 ? -4.785 -26.391 -24.766 1 98.69 129 MET B O 1
ATOM 5093 N N . TYR B 1 130 ? -2.641 -26.438 -25.344 1 98.44 130 TYR B N 1
ATOM 5094 C CA . TYR B 1 130 ? -2.752 -25.547 -26.484 1 98.44 130 TYR B CA 1
ATOM 5095 C C . TYR B 1 130 ? -1.971 -26.078 -27.688 1 98.44 130 TYR B C 1
ATOM 5097 O O . TYR B 1 130 ? -1.135 -26.984 -27.531 1 98.44 130 TYR B O 1
ATOM 5105 N N . LYS B 1 131 ? -2.275 -25.547 -28.828 1 98.06 131 LYS B N 1
ATOM 5106 C CA . LYS B 1 131 ? -1.525 -25.906 -30.031 1 98.06 131 LYS B CA 1
ATOM 5107 C C . LYS B 1 131 ? -0.084 -25.406 -29.938 1 98.06 131 LYS B C 1
ATOM 5109 O O . LYS B 1 131 ? 0.158 -24.234 -29.672 1 98.06 131 LYS B O 1
ATOM 5114 N N . SER B 1 132 ? 0.875 -26.312 -30.156 1 96.69 132 SER B N 1
ATOM 5115 C CA . SER B 1 132 ? 2.281 -25.969 -29.984 1 96.69 132 SER B CA 1
ATOM 5116 C C . SER B 1 132 ? 3.105 -26.375 -31.203 1 96.69 132 SER B C 1
ATOM 5118 O O . SER B 1 132 ? 2.836 -27.391 -31.828 1 96.69 132 SER B O 1
ATOM 5120 N N . LYS B 1 133 ? 4.094 -25.578 -31.516 1 94.5 133 LYS B N 1
ATOM 5121 C CA . LYS B 1 133 ? 5.07 -25.906 -32.531 1 94.5 133 LYS B CA 1
ATOM 5122 C C . LYS B 1 133 ? 6.27 -26.641 -31.953 1 94.5 133 LYS B C 1
ATOM 5124 O O . LYS B 1 133 ? 7.102 -27.172 -32.688 1 94.5 133 LYS B O 1
ATOM 5129 N N . ILE B 1 134 ? 6.32 -26.734 -30.641 1 94.56 134 ILE B N 1
ATOM 5130 C CA . ILE B 1 134 ? 7.508 -27.234 -29.953 1 94.56 134 ILE B CA 1
ATOM 5131 C C . ILE B 1 134 ? 7.332 -28.719 -29.625 1 94.56 134 ILE B C 1
ATOM 5133 O O . ILE B 1 134 ? 8.297 -29.484 -29.672 1 94.56 134 ILE B O 1
ATOM 5137 N N . SER B 1 135 ? 6.113 -29.125 -29.344 1 94.25 135 SER B N 1
ATOM 5138 C CA . SER B 1 135 ? 5.852 -30.5 -28.953 1 94.25 135 SER B CA 1
ATOM 5139 C C . SER B 1 135 ? 4.574 -31.031 -29.594 1 94.25 135 SER B C 1
ATOM 5141 O O . SER B 1 135 ? 3.59 -30.297 -29.719 1 94.25 135 SER B O 1
ATOM 5143 N N . ASP B 1 136 ? 4.605 -32.312 -29.953 1 95.25 136 ASP B N 1
ATOM 5144 C CA . ASP B 1 136 ? 3.42 -32.969 -30.484 1 95.25 136 ASP B CA 1
ATOM 5145 C C . ASP B 1 136 ? 2.506 -33.469 -29.375 1 95.25 136 ASP B C 1
ATOM 5147 O O . ASP B 1 136 ? 1.362 -33.844 -29.625 1 95.25 136 ASP B O 1
ATOM 5151 N N . TRP B 1 137 ? 2.961 -33.438 -28.172 1 96.31 137 TRP B N 1
ATOM 5152 C CA . TRP B 1 137 ? 2.178 -33.875 -27.016 1 96.31 137 TRP B CA 1
ATOM 5153 C C . TRP B 1 137 ? 1.345 -32.719 -26.469 1 96.31 137 TRP B C 1
ATOM 5155 O O . TRP B 1 137 ? 1.666 -32.156 -25.422 1 96.31 137 TRP B O 1
ATOM 5165 N N . ASN B 1 138 ? 0.274 -32.375 -27.234 1 97.62 138 ASN B N 1
ATOM 5166 C CA . ASN B 1 138 ? -0.605 -31.266 -26.891 1 97.62 138 ASN B CA 1
ATOM 5167 C C . ASN B 1 138 ? -2.055 -31.562 -27.266 1 97.62 138 ASN B C 1
ATOM 5169 O O . ASN B 1 138 ? -2.324 -32.469 -28.047 1 97.62 138 ASN B O 1
ATOM 5173 N N . ALA B 1 139 ? -2.93 -30.828 -26.75 1 98.38 139 ALA B N 1
ATOM 5174 C CA . ALA B 1 139 ? -4.363 -31.094 -26.828 1 98.38 139 ALA B CA 1
ATOM 5175 C C . ALA B 1 139 ? -4.895 -30.859 -28.234 1 98.38 139 ALA B C 1
ATOM 5177 O O . ALA B 1 139 ? -5.992 -31.297 -28.578 1 98.38 139 ALA B O 1
ATOM 5178 N N . ALA B 1 140 ? -4.156 -30.141 -29.062 1 98.12 140 ALA B N 1
ATOM 5179 C CA . ALA B 1 140 ? -4.598 -29.891 -30.438 1 98.12 140 ALA B CA 1
ATOM 5180 C C . ALA B 1 140 ? -4.316 -31.094 -31.328 1 98.12 140 ALA B C 1
ATOM 5182 O O . ALA B 1 140 ? -4.973 -31.281 -32.344 1 98.12 140 ALA B O 1
ATOM 5183 N N . LYS B 1 141 ? -3.354 -31.922 -30.922 1 97.69 141 LYS B N 1
ATOM 5184 C CA . LYS B 1 141 ? -2.926 -33.031 -31.75 1 97.69 141 LYS B CA 1
ATOM 5185 C C . LYS B 1 141 ? -3.342 -34.375 -31.141 1 97.69 141 LYS B C 1
ATOM 5187 O O . LYS B 1 141 ? -3.428 -35.375 -31.844 1 97.69 141 LYS B O 1
ATOM 5192 N N . MET B 1 142 ? -3.531 -34.406 -29.844 1 97.75 142 MET B N 1
ATOM 5193 C CA . MET B 1 142 ? -3.852 -35.625 -29.125 1 97.75 142 MET B CA 1
ATOM 5194 C C . MET B 1 142 ? -5.031 -35.406 -28.188 1 97.75 142 MET B C 1
ATOM 5196 O O . MET B 1 142 ? -5.297 -34.281 -27.766 1 97.75 142 MET B O 1
ATOM 5200 N N . GLY B 1 143 ? -5.688 -36.531 -27.828 1 97.06 143 GLY B N 1
ATOM 5201 C CA . GLY B 1 143 ? -6.762 -36.406 -26.859 1 97.06 143 GLY B CA 1
ATOM 5202 C C . GLY B 1 143 ? -7.969 -35.656 -27.391 1 97.06 143 GLY B C 1
ATOM 5203 O O . GLY B 1 143 ? -8.633 -36.125 -28.312 1 97.06 143 GLY B O 1
ATOM 5204 N N . PRO B 1 144 ? -8.18 -34.438 -26.906 1 97.5 144 PRO B N 1
ATOM 5205 C CA . PRO B 1 144 ? -9.328 -33.656 -27.328 1 97.5 144 PRO B CA 1
ATOM 5206 C C . PRO B 1 144 ? -9.242 -33.25 -28.797 1 97.5 144 PRO B C 1
ATOM 5208 O O . PRO B 1 144 ? -10.266 -32.938 -29.422 1 97.5 144 PRO B O 1
ATOM 5211 N N . MET B 1 145 ? -8.062 -33.188 -29.312 1 98 145 MET B N 1
ATOM 5212 C CA . MET B 1 145 ? -7.816 -32.719 -30.672 1 98 145 MET B CA 1
ATOM 5213 C C . MET B 1 145 ? -8.406 -31.312 -30.875 1 98 145 MET B C 1
ATOM 5215 O O . MET B 1 145 ? -9.078 -31.062 -31.875 1 98 145 MET B O 1
ATOM 5219 N N . ARG B 1 146 ? -8.281 -30.469 -29.828 1 97.62 146 ARG B N 1
ATOM 5220 C CA . ARG B 1 146 ? -8.719 -29.078 -29.781 1 97.62 146 ARG B CA 1
ATOM 5221 C C . ARG B 1 146 ? -7.66 -28.188 -29.141 1 97.62 146 ARG B C 1
ATOM 5223 O O . ARG B 1 146 ? -6.992 -28.609 -28.188 1 97.62 146 ARG B O 1
ATOM 5230 N N . ASP B 1 147 ? -7.566 -27.016 -29.641 1 98.31 147 ASP B N 1
ATOM 5231 C CA . ASP B 1 147 ? -6.738 -26 -29 1 98.31 147 ASP B CA 1
ATOM 5232 C C . ASP B 1 147 ? -7.453 -25.391 -27.797 1 98.31 147 ASP B C 1
ATOM 5234 O O . ASP B 1 147 ? -7.879 -24.234 -27.828 1 98.31 147 ASP B O 1
ATOM 5238 N N . VAL B 1 148 ? -7.492 -26.078 -26.75 1 98.5 148 VAL B N 1
ATOM 5239 C CA . VAL B 1 148 ? -8.344 -25.797 -25.594 1 98.5 148 VAL B CA 1
ATOM 5240 C C . VAL B 1 148 ? -8.039 -24.406 -25.047 1 98.5 148 VAL B C 1
ATOM 5242 O O . VAL B 1 148 ? -8.938 -23.578 -24.922 1 98.5 148 VAL B O 1
ATOM 5245 N N . VAL B 1 149 ? -6.773 -24.109 -24.766 1 98.62 149 VAL B N 1
ATOM 5246 C CA . VAL B 1 149 ? -6.406 -22.812 -24.188 1 98.62 149 VAL B CA 1
ATOM 5247 C C . VAL B 1 149 ? -6.656 -21.703 -25.203 1 98.62 149 VAL B C 1
ATOM 5249 O O . VAL B 1 149 ? -7.109 -20.625 -24.844 1 98.62 149 VAL B O 1
ATOM 5252 N N . GLY B 1 150 ? -6.324 -22 -26.484 1 98.69 150 GLY B N 1
ATOM 5253 C CA . GLY B 1 150 ? -6.637 -21.016 -27.5 1 98.69 150 GLY B CA 1
ATOM 5254 C C . GLY B 1 150 ? -8.109 -20.656 -27.562 1 98.69 150 GLY B C 1
ATOM 5255 O O . GLY B 1 150 ? -8.469 -19.469 -27.594 1 98.69 150 GLY B O 1
ATOM 5256 N N . GLU B 1 151 ? -9 -21.688 -27.531 1 98.69 151 GLU B N 1
ATOM 5257 C CA . GLU B 1 151 ? -10.438 -21.469 -27.516 1 98.69 151 GLU B CA 1
ATOM 5258 C C . GLU B 1 151 ? -10.867 -20.719 -26.25 1 98.69 151 GLU B C 1
ATOM 5260 O O . GLU B 1 151 ? -11.719 -19.828 -26.328 1 98.69 151 GLU B O 1
ATOM 5265 N N . MET B 1 152 ? -10.281 -21.031 -25.172 1 98.44 152 MET B N 1
ATOM 5266 C CA . MET B 1 152 ? -10.578 -20.359 -23.922 1 98.44 152 MET B CA 1
ATOM 5267 C C . MET B 1 152 ? -10.211 -18.875 -24 1 98.44 152 MET B C 1
ATOM 5269 O O . MET B 1 152 ? -10.992 -18.016 -23.609 1 98.44 152 MET B O 1
ATOM 5273 N N . GLU B 1 153 ? -9.016 -18.625 -24.484 1 98.19 153 GLU B N 1
ATOM 5274 C CA . GLU B 1 153 ? -8.523 -17.25 -24.547 1 98.19 153 GLU B CA 1
ATOM 5275 C C . GLU B 1 153 ? -9.438 -16.375 -25.391 1 98.19 153 GLU B C 1
ATOM 5277 O O . GLU B 1 153 ? -9.812 -15.273 -24.984 1 98.19 153 GLU B O 1
ATOM 5282 N N . ASP B 1 154 ? -9.836 -16.859 -26.516 1 98.25 154 ASP B N 1
ATOM 5283 C CA . ASP B 1 154 ? -10.758 -16.125 -27.375 1 98.25 154 ASP B CA 1
ATOM 5284 C C . ASP B 1 154 ? -12.094 -15.875 -26.688 1 98.25 154 ASP B C 1
ATOM 5286 O O . ASP B 1 154 ? -12.594 -14.75 -26.672 1 98.25 154 ASP B O 1
ATOM 5290 N N . SER B 1 155 ? -12.609 -16.891 -26.094 1 98.75 155 SER B N 1
ATOM 5291 C CA . SER B 1 155 ? -13.906 -16.812 -25.422 1 98.75 155 SER B CA 1
ATOM 5292 C C . SER B 1 155 ? -13.859 -15.867 -24.234 1 98.75 155 SER B C 1
ATOM 5294 O O . SER B 1 155 ? -14.797 -15.109 -23.984 1 98.75 155 SER B O 1
ATOM 5296 N N . ILE B 1 156 ? -12.766 -15.914 -23.453 1 98.81 156 ILE B N 1
ATOM 5297 C CA . ILE B 1 156 ? -12.602 -15.031 -22.297 1 98.81 156 ILE B CA 1
ATOM 5298 C C . ILE B 1 156 ? -12.703 -13.578 -22.75 1 98.81 156 ILE B C 1
ATOM 5300 O O . ILE B 1 156 ? -13.453 -12.789 -22.156 1 98.81 156 ILE B O 1
ATOM 5304 N N . ARG B 1 157 ? -11.977 -13.211 -23.781 1 98.25 157 ARG B N 1
ATOM 5305 C CA . ARG B 1 157 ? -11.953 -11.844 -24.297 1 98.25 157 ARG B CA 1
ATOM 5306 C C . ARG B 1 157 ? -13.312 -11.445 -24.844 1 98.25 157 ARG B C 1
ATOM 5308 O O . ARG B 1 157 ? -13.773 -10.32 -24.641 1 98.25 157 ARG B O 1
ATOM 5315 N N . GLU B 1 158 ? -13.977 -12.359 -25.469 1 98.38 158 GLU B N 1
ATOM 5316 C CA . GLU B 1 158 ? -15.305 -12.102 -26.031 1 98.38 158 GLU B CA 1
ATOM 5317 C C . GLU B 1 158 ? -16.312 -11.836 -24.922 1 98.38 158 GLU B C 1
ATOM 5319 O O . GLU B 1 158 ? -17.297 -11.109 -25.125 1 98.38 158 GLU B O 1
ATOM 5324 N N . HIS B 1 159 ? -16.094 -12.398 -23.797 1 98.44 159 HIS B N 1
ATOM 5325 C CA . HIS B 1 159 ? -17 -12.227 -22.672 1 98.44 159 HIS B CA 1
ATOM 5326 C C . HIS B 1 159 ? -16.625 -10.992 -21.844 1 98.44 159 HIS B C 1
ATOM 5328 O O . HIS B 1 159 ? -17.203 -10.75 -20.781 1 98.44 159 HIS B O 1
ATOM 5334 N N . GLY B 1 160 ? -15.594 -10.25 -22.266 1 97.88 160 GLY B N 1
ATOM 5335 C CA . GLY B 1 160 ? -15.211 -9.008 -21.609 1 97.88 160 GLY B CA 1
ATOM 5336 C C . GLY B 1 160 ? -14.352 -9.219 -20.391 1 97.88 160 GLY B C 1
ATOM 5337 O O . GLY B 1 160 ? -14.219 -8.32 -19.547 1 97.88 160 GLY B O 1
ATOM 5338 N N . MET B 1 161 ? -13.773 -10.359 -20.172 1 98.62 161 MET B N 1
ATOM 5339 C CA . MET B 1 161 ? -12.867 -10.641 -19.062 1 98.62 161 MET B CA 1
ATOM 5340 C C . MET B 1 161 ? -11.414 -10.602 -19.531 1 98.62 161 MET B C 1
ATOM 5342 O O . MET B 1 161 ? -11.141 -10.562 -20.734 1 98.62 161 MET B O 1
ATOM 5346 N N . ILE B 1 162 ? -10.555 -10.516 -18.609 1 98.62 162 ILE B N 1
ATOM 5347 C CA . ILE B 1 162 ? -9.125 -10.469 -18.906 1 98.62 162 ILE B CA 1
ATOM 5348 C C . ILE B 1 162 ? -8.555 -11.891 -18.906 1 98.62 162 ILE B C 1
ATOM 5350 O O . ILE B 1 162 ? -8.836 -12.688 -18.016 1 98.62 162 ILE B O 1
ATOM 5354 N N . ALA B 1 163 ? -7.742 -12.234 -19.906 1 98.69 163 ALA B N 1
ATOM 5355 C CA . ALA B 1 163 ? -7.246 -13.594 -20.094 1 98.69 163 ALA B CA 1
ATOM 5356 C C . ALA B 1 163 ? -5.82 -13.734 -19.578 1 98.69 163 ALA B C 1
ATOM 5358 O O . ALA B 1 163 ? -4.977 -12.867 -19.812 1 98.69 163 ALA B O 1
ATOM 5359 N N . GLY B 1 164 ? -5.586 -14.82 -18.797 1 98.75 164 GLY B N 1
ATOM 5360 C CA . GLY B 1 164 ? -4.258 -15.227 -18.375 1 98.75 164 GLY B CA 1
ATOM 5361 C C . GLY B 1 164 ? -3.934 -16.672 -18.719 1 98.75 164 GLY B C 1
ATOM 5362 O O . GLY B 1 164 ? -4.75 -17.359 -19.312 1 98.75 164 GLY B O 1
ATOM 5363 N N . VAL B 1 165 ? -2.711 -17.094 -18.438 1 98.88 165 VAL B N 1
ATOM 5364 C CA . VAL B 1 165 ? -2.273 -18.469 -18.609 1 98.88 165 VAL B CA 1
ATOM 5365 C C . VAL B 1 165 ? -1.239 -18.828 -17.547 1 98.88 165 VAL B C 1
ATOM 5367 O O . VAL B 1 165 ? -0.405 -18 -17.188 1 98.88 165 VAL B O 1
ATOM 5370 N N . SER B 1 166 ? -1.322 -20.016 -17.094 1 98.44 166 SER B N 1
ATOM 5371 C CA . SER B 1 166 ? -0.306 -20.484 -16.141 1 98.44 166 SER B CA 1
ATOM 5372 C C . SER B 1 166 ? 0.585 -21.547 -16.766 1 98.44 166 SER B C 1
ATOM 5374 O O . SER B 1 166 ? 0.135 -22.328 -17.609 1 98.44 166 SER B O 1
ATOM 5376 N N . SER B 1 167 ? 1.826 -21.562 -16.406 1 97.88 167 SER B N 1
ATOM 5377 C CA . SER B 1 167 ? 2.789 -22.578 -16.812 1 97.88 167 SER B CA 1
ATOM 5378 C C . SER B 1 167 ? 3.455 -23.219 -15.594 1 97.88 167 SER B C 1
ATOM 5380 O O . SER B 1 167 ? 4.02 -22.531 -14.75 1 97.88 167 SER B O 1
ATOM 5382 N N . HIS B 1 168 ? 3.369 -24.562 -15.531 1 97.62 168 HIS B N 1
ATOM 5383 C CA . HIS B 1 168 ? 3.963 -25.328 -14.445 1 97.62 168 HIS B CA 1
ATOM 5384 C C . HIS B 1 168 ? 5.062 -26.25 -14.953 1 97.62 168 HIS B C 1
ATOM 5386 O O . HIS B 1 168 ? 5.457 -27.203 -14.266 1 97.62 168 HIS B O 1
ATOM 5392 N N . ARG B 1 169 ? 5.609 -26 -16.031 1 96.44 169 ARG B N 1
ATOM 5393 C CA . ARG B 1 169 ? 6.492 -26.859 -16.812 1 96.44 169 ARG B CA 1
ATOM 5394 C C . ARG B 1 169 ? 7.809 -27.094 -16.078 1 96.44 169 ARG B C 1
ATOM 5396 O O . ARG B 1 169 ? 8.398 -28.172 -16.188 1 96.44 169 ARG B O 1
ATOM 5403 N N . ILE B 1 170 ? 8.266 -26.188 -15.336 1 97.06 170 ILE B N 1
ATOM 5404 C CA . ILE B 1 170 ? 9.617 -26.25 -14.781 1 97.06 170 ILE B CA 1
ATOM 5405 C C . ILE B 1 170 ? 9.766 -27.5 -13.922 1 97.06 170 ILE B C 1
ATOM 5407 O O . ILE B 1 170 ? 10.812 -28.141 -13.922 1 97.06 170 ILE B O 1
ATOM 5411 N N . GLU B 1 171 ? 8.734 -27.906 -13.273 1 96.31 171 GLU B N 1
ATOM 5412 C CA . GLU B 1 171 ? 8.766 -29.062 -12.391 1 96.31 171 GLU B CA 1
ATOM 5413 C C . GLU B 1 171 ? 8.805 -30.359 -13.188 1 96.31 171 GLU B C 1
ATOM 5415 O O . GLU B 1 171 ? 9.078 -31.438 -12.633 1 96.31 171 GLU B O 1
ATOM 5420 N N . HIS B 1 172 ? 8.547 -30.297 -14.461 1 96.56 172 HIS B N 1
ATOM 5421 C CA . HIS B 1 172 ? 8.609 -31.484 -15.297 1 96.56 172 HIS B CA 1
ATOM 5422 C C . HIS B 1 172 ? 10.008 -32.062 -15.32 1 96.56 172 HIS B C 1
ATOM 5424 O O . HIS B 1 172 ? 10.188 -33.25 -15.664 1 96.56 172 HIS B O 1
ATOM 5430 N N . TRP B 1 173 ? 11.008 -31.297 -14.961 1 96.5 173 TRP B N 1
ATOM 5431 C CA . TRP B 1 173 ? 12.383 -31.766 -14.852 1 96.5 173 TRP B CA 1
ATOM 5432 C C . TRP B 1 173 ? 12.461 -33.031 -13.992 1 96.5 173 TRP B C 1
ATOM 5434 O O . TRP B 1 173 ? 13.172 -33.969 -14.336 1 96.5 173 TRP B O 1
ATOM 5444 N N . TRP B 1 174 ? 11.688 -33.094 -12.945 1 96.06 174 TRP B N 1
ATOM 5445 C CA . TRP B 1 174 ? 11.828 -34.188 -12 1 96.06 174 TRP B CA 1
ATOM 5446 C C . TRP B 1 174 ? 10.484 -34.875 -11.742 1 96.06 174 TRP B C 1
ATOM 5448 O O . TRP B 1 174 ? 10.43 -35.906 -11.109 1 96.06 174 TRP B O 1
ATOM 5458 N N . PHE B 1 175 ? 9.406 -34.344 -12.227 1 96.31 175 PHE B N 1
ATOM 5459 C CA . PHE B 1 175 ? 8.039 -34.688 -11.844 1 96.31 175 PHE B CA 1
ATOM 5460 C C . PHE B 1 175 ? 7.746 -36.156 -12.141 1 96.31 175 PHE B C 1
ATOM 5462 O O . PHE B 1 175 ? 7.141 -36.844 -11.32 1 96.31 175 PHE B O 1
ATOM 5469 N N . LEU B 1 176 ? 8.141 -36.75 -13.258 1 96.44 176 LEU B N 1
ATOM 5470 C CA . LEU B 1 176 ? 7.84 -38.125 -13.664 1 96.44 176 LEU B CA 1
ATOM 5471 C C . LEU B 1 176 ? 9.055 -39.031 -13.477 1 96.44 176 LEU B C 1
ATOM 5473 O O . LEU B 1 176 ? 9.078 -40.156 -13.984 1 96.44 176 LEU B O 1
ATOM 5477 N N . SER B 1 177 ? 10.039 -38.594 -12.719 1 95.25 177 SER B N 1
ATOM 5478 C CA . SER B 1 177 ? 11.367 -39.219 -12.688 1 95.25 177 SER B CA 1
ATOM 5479 C C . SER B 1 177 ? 11.328 -40.625 -12.125 1 95.25 177 SER B C 1
ATOM 5481 O O . SER B 1 177 ? 12.141 -41.469 -12.492 1 95.25 177 SER B O 1
ATOM 5483 N N . HIS B 1 178 ? 10.352 -40.938 -11.273 1 96.12 178 HIS B N 1
ATOM 5484 C CA . HIS B 1 178 ? 10.312 -42.219 -10.586 1 96.12 178 HIS B CA 1
ATOM 5485 C C . HIS B 1 178 ? 9.938 -43.344 -11.547 1 96.12 178 HIS B C 1
ATOM 5487 O O . HIS B 1 178 ? 10.133 -44.531 -11.234 1 96.12 178 HIS B O 1
ATOM 5493 N N . ALA B 1 179 ? 9.414 -42.969 -12.703 1 95.81 179 ALA B N 1
ATOM 5494 C CA . ALA B 1 179 ? 9.141 -43.969 -13.734 1 95.81 179 ALA B CA 1
ATOM 5495 C C . ALA B 1 179 ? 10.43 -44.656 -14.188 1 95.81 179 ALA B C 1
ATOM 5497 O O . ALA B 1 179 ? 10.391 -45.781 -14.711 1 95.81 179 ALA B O 1
ATOM 5498 N N . ARG B 1 180 ? 11.555 -44 -13.953 1 94 180 ARG B N 1
ATOM 5499 C CA . ARG B 1 180 ? 12.852 -44.531 -14.367 1 94 180 ARG B CA 1
ATOM 5500 C C . ARG B 1 180 ? 13.336 -45.625 -13.398 1 94 180 ARG B C 1
ATOM 5502 O O . ARG B 1 180 ? 14.258 -46.375 -13.711 1 94 180 ARG B O 1
ATOM 5509 N N . GLU B 1 181 ? 12.648 -45.75 -12.32 1 94.06 181 GLU B N 1
ATOM 5510 C CA . GLU B 1 181 ? 13.148 -46.594 -11.242 1 94.06 181 GLU B CA 1
ATOM 5511 C C . GLU B 1 181 ? 12.68 -48.062 -11.422 1 94.06 181 GLU B C 1
ATOM 5513 O O . GLU B 1 181 ? 13.039 -48.938 -10.633 1 94.06 181 GLU B O 1
ATOM 5518 N N . PHE B 1 182 ? 11.852 -48.312 -12.344 1 94.56 182 PHE B N 1
ATOM 5519 C CA . PHE B 1 182 ? 11.359 -49.656 -12.648 1 94.56 182 PHE B CA 1
ATOM 5520 C C . PHE B 1 182 ? 11.008 -49.781 -14.125 1 94.56 182 PHE B C 1
ATOM 5522 O O . PHE B 1 182 ? 11.211 -48.844 -14.898 1 94.56 182 PHE B O 1
ATOM 5529 N N . ASP B 1 183 ? 10.672 -51 -14.602 1 94.19 183 ASP B N 1
ATOM 5530 C CA . ASP B 1 183 ? 10.336 -51.25 -16 1 94.19 183 ASP B CA 1
ATOM 5531 C C . ASP B 1 183 ? 8.977 -50.625 -16.344 1 94.19 183 ASP B C 1
ATOM 5533 O O . ASP B 1 183 ? 7.949 -51.312 -16.281 1 94.19 183 ASP B O 1
ATOM 5537 N N . SER B 1 184 ? 9.055 -49.312 -16.719 1 95.12 184 SER B N 1
ATOM 5538 C CA . SER B 1 184 ? 7.832 -48.562 -17.016 1 95.12 184 SER B CA 1
ATOM 5539 C C . SER B 1 184 ? 7.711 -48.25 -18.5 1 95.12 184 SER B C 1
ATOM 5541 O O . SER B 1 184 ? 8.508 -48.75 -19.297 1 95.12 184 SER B O 1
ATOM 5543 N N . ASP B 1 185 ? 6.699 -47.438 -18.844 1 94.81 185 ASP B N 1
ATOM 5544 C CA . ASP B 1 185 ? 6.402 -47.062 -20.219 1 94.81 185 ASP B CA 1
ATOM 5545 C C . ASP B 1 185 ? 7.301 -45.938 -20.688 1 94.81 185 ASP B C 1
ATOM 5547 O O . ASP B 1 185 ? 7.223 -45.5 -21.844 1 94.81 185 ASP B O 1
ATOM 5551 N N . MET B 1 186 ? 8.203 -45.375 -19.844 1 93.25 186 MET B N 1
ATOM 5552 C CA . MET B 1 186 ? 9.078 -44.281 -20.172 1 93.25 186 MET B CA 1
ATOM 5553 C C . MET B 1 186 ? 10.18 -44.719 -21.125 1 93.25 186 MET B C 1
ATOM 5555 O O . MET B 1 186 ? 10.805 -43.875 -21.797 1 93.25 186 MET B O 1
ATOM 5559 N N . THR B 1 187 ? 10.438 -46 -21.219 1 87.06 187 THR B N 1
ATOM 5560 C CA . THR B 1 187 ? 11.516 -46.5 -22.062 1 87.06 187 THR B CA 1
ATOM 5561 C C . THR B 1 187 ? 11.336 -46.062 -23.5 1 87.06 187 THR B C 1
ATOM 5563 O O . THR B 1 187 ? 10.289 -46.281 -24.109 1 87.06 187 THR B O 1
ATOM 5566 N N . GLY B 1 188 ? 12.289 -45.344 -24.031 1 82.5 188 GLY B N 1
ATOM 5567 C CA . GLY B 1 188 ? 12.273 -44.906 -25.422 1 82.5 188 GLY B CA 1
ATOM 5568 C C . GLY B 1 188 ? 11.68 -43.531 -25.609 1 82.5 188 GLY B C 1
ATOM 5569 O O . GLY B 1 188 ? 11.508 -43.062 -26.734 1 82.5 188 GLY B O 1
ATOM 5570 N N . MET B 1 189 ? 11.359 -42.906 -24.594 1 84.19 189 MET B N 1
ATOM 5571 C CA . MET B 1 189 ? 10.727 -41.594 -24.656 1 84.19 189 MET B CA 1
ATOM 5572 C C . MET B 1 189 ? 11.617 -40.531 -24.016 1 84.19 189 MET B C 1
ATOM 5574 O O . MET B 1 189 ? 11.148 -39.719 -23.219 1 84.19 189 MET B O 1
ATOM 5578 N N . GLU B 1 190 ? 12.914 -40.469 -24.391 1 80.5 190 GLU B N 1
ATOM 5579 C CA . GLU B 1 190 ? 13.922 -39.688 -23.703 1 80.5 190 GLU B CA 1
ATOM 5580 C C . GLU B 1 190 ? 14.312 -38.469 -24.531 1 80.5 190 GLU B C 1
ATOM 5582 O O . GLU B 1 190 ? 15.141 -37.656 -24.094 1 80.5 190 GLU B O 1
ATOM 5587 N N . GLU B 1 191 ? 13.688 -38.312 -25.688 1 87.81 191 GLU B N 1
ATOM 5588 C CA . GLU B 1 191 ? 14.062 -37.219 -26.547 1 87.81 191 GLU B CA 1
ATOM 5589 C C . GLU B 1 191 ? 13.258 -35.969 -26.219 1 87.81 191 GLU B C 1
ATOM 5591 O O . GLU B 1 191 ? 12.117 -36.031 -25.766 1 87.81 191 GLU B O 1
ATOM 5596 N N . ARG B 1 192 ? 13.914 -34.844 -26.422 1 90.25 192 ARG B N 1
ATOM 5597 C CA . ARG B 1 192 ? 13.25 -33.562 -26.188 1 90.25 192 ARG B CA 1
ATOM 5598 C C . ARG B 1 192 ? 11.922 -33.469 -26.938 1 90.25 192 ARG B C 1
ATOM 5600 O O . ARG B 1 192 ? 11.836 -33.844 -28.094 1 90.25 192 ARG B O 1
ATOM 5607 N N . GLY B 1 193 ? 10.969 -33 -26.188 1 87.62 193 GLY B N 1
ATOM 5608 C CA . GLY B 1 193 ? 9.648 -32.844 -26.797 1 87.62 193 GLY B CA 1
ATOM 5609 C C . GLY B 1 193 ? 8.695 -33.969 -26.422 1 87.62 193 GLY B C 1
ATOM 5610 O O . GLY B 1 193 ? 7.477 -33.812 -26.531 1 87.62 193 GLY B O 1
ATOM 5611 N N . HIS B 1 194 ? 9.281 -35.094 -26.031 1 91.38 194 HIS B N 1
ATOM 5612 C CA . HIS B 1 194 ? 8.438 -36.219 -25.625 1 91.38 194 HIS B CA 1
ATOM 5613 C C . HIS B 1 194 ? 7.797 -35.938 -24.266 1 91.38 194 HIS B C 1
ATOM 5615 O O . HIS B 1 194 ? 8.312 -35.156 -23.469 1 91.38 194 HIS B O 1
ATOM 5621 N N . ILE B 1 195 ? 6.766 -36.688 -23.969 1 94.06 195 ILE B N 1
ATOM 5622 C CA . ILE B 1 195 ? 5.918 -36.469 -22.812 1 94.06 195 ILE B CA 1
ATOM 5623 C C . ILE B 1 195 ? 6.711 -36.75 -21.531 1 94.06 195 ILE B C 1
ATOM 5625 O O . ILE B 1 195 ? 6.449 -36.156 -20.484 1 94.06 195 ILE B O 1
ATOM 5629 N N . TYR B 1 196 ? 7.773 -37.625 -21.641 1 95.19 196 TYR B N 1
ATOM 5630 C CA . TYR B 1 196 ? 8.484 -38 -20.422 1 95.19 196 TYR B CA 1
ATOM 5631 C C . TYR B 1 196 ? 9.844 -37.312 -20.344 1 95.19 196 TYR B C 1
ATOM 5633 O O . TYR B 1 196 ? 10.578 -37.5 -19.359 1 95.19 196 TYR B O 1
ATOM 5641 N N . TRP B 1 197 ? 10.234 -36.531 -21.375 1 94 197 TRP B N 1
ATOM 5642 C CA . TRP B 1 197 ? 11.523 -35.875 -21.359 1 94 197 TRP B CA 1
ATOM 5643 C C . TRP B 1 197 ? 11.453 -34.562 -20.531 1 94 197 TRP B C 1
ATOM 5645 O O . TRP B 1 197 ? 10.523 -33.781 -20.703 1 94 197 TRP B O 1
ATOM 5655 N N . PRO B 1 198 ? 12.352 -34.312 -19.562 1 93.38 198 PRO B N 1
ATOM 5656 C CA . PRO B 1 198 ? 13.562 -35.125 -19.328 1 93.38 198 PRO B CA 1
ATOM 5657 C C . PRO B 1 198 ? 13.406 -36.125 -18.188 1 93.38 198 PRO B C 1
ATOM 5659 O O . PRO B 1 198 ? 14.172 -37.094 -18.094 1 93.38 198 PRO B O 1
ATOM 5662 N N . SER B 1 199 ? 12.555 -35.875 -17.25 1 93.38 199 SER B N 1
ATOM 5663 C CA . SER B 1 199 ? 12.258 -36.75 -16.109 1 93.38 199 SER B CA 1
ATOM 5664 C C . SER B 1 199 ? 13.531 -37.125 -15.359 1 93.38 199 SER B C 1
ATOM 5666 O O . SER B 1 199 ? 13.805 -38.312 -15.156 1 93.38 199 SER B O 1
ATOM 5668 N N . MET B 1 200 ? 14.297 -36.094 -14.93 1 94.31 200 MET B N 1
ATOM 5669 C CA . MET B 1 200 ? 15.57 -36.312 -14.242 1 94.31 200 MET B CA 1
ATOM 5670 C C . MET B 1 200 ? 15.344 -36.625 -12.766 1 94.31 200 MET B C 1
ATOM 5672 O O . MET B 1 200 ? 14.305 -36.281 -12.203 1 94.31 200 MET B O 1
ATOM 5676 N N . LYS B 1 201 ? 16.297 -37.219 -12.188 1 94.31 201 LYS B N 1
ATOM 5677 C CA . LYS B 1 201 ? 16.203 -37.594 -10.781 1 94.31 201 LYS B CA 1
ATOM 5678 C C . LYS B 1 201 ? 15.875 -36.406 -9.906 1 94.31 201 LYS B C 1
ATOM 5680 O O . LYS B 1 201 ? 16.469 -35.344 -10.062 1 94.31 201 LYS B O 1
ATOM 5685 N N . GLU B 1 202 ? 14.906 -36.562 -9.07 1 92.06 202 GLU B N 1
ATOM 5686 C CA . GLU B 1 202 ? 14.508 -35.5 -8.156 1 92.06 202 GLU B CA 1
ATOM 5687 C C . GLU B 1 202 ? 15.539 -35.281 -7.051 1 92.06 202 GLU B C 1
ATOM 5689 O O . GLU B 1 202 ? 16.172 -36.25 -6.609 1 92.06 202 GLU B O 1
ATOM 5694 N N . CYS B 1 203 ? 15.688 -34.094 -6.633 1 90.56 203 CYS B N 1
ATOM 5695 C CA . CYS B 1 203 ? 16.594 -33.781 -5.539 1 90.56 203 CYS B CA 1
ATOM 5696 C C . CYS B 1 203 ? 15.969 -34.094 -4.191 1 90.56 203 CYS B C 1
ATOM 5698 O O . CYS B 1 203 ? 14.773 -34.406 -4.117 1 90.56 203 CYS B O 1
ATOM 5700 N N . GLU B 1 204 ? 16.797 -34.094 -3.127 1 87.38 204 GLU B N 1
ATOM 5701 C CA . GLU B 1 204 ? 16.312 -34.375 -1.778 1 87.38 204 GLU B CA 1
ATOM 5702 C C . GLU B 1 204 ? 15.414 -33.281 -1.249 1 87.38 204 GLU B C 1
ATOM 5704 O O . GLU B 1 204 ? 14.43 -33.562 -0.558 1 87.38 204 GLU B O 1
ATOM 5709 N N . ASP B 1 205 ? 15.727 -32.062 -1.641 1 87.5 205 ASP B N 1
ATOM 5710 C CA . ASP B 1 205 ? 14.961 -30.906 -1.208 1 87.5 205 ASP B CA 1
ATOM 5711 C C . ASP B 1 205 ? 14.648 -29.984 -2.385 1 87.5 205 ASP B C 1
ATOM 5713 O O . ASP B 1 205 ? 15.461 -29.125 -2.754 1 87.5 205 ASP B O 1
ATOM 5717 N N . GLN B 1 206 ? 13.461 -30.109 -2.857 1 84.81 206 GLN B N 1
ATOM 5718 C CA . GLN B 1 206 ? 13.062 -29.344 -4.035 1 84.81 206 GLN B CA 1
ATOM 5719 C C . GLN B 1 206 ? 12.945 -27.859 -3.715 1 84.81 206 GLN B C 1
ATOM 5721 O O . GLN B 1 206 ? 12.938 -27.016 -4.621 1 84.81 206 GLN B O 1
ATOM 5726 N N . MET B 1 207 ? 12.836 -27.484 -2.463 1 83.88 207 MET B N 1
ATOM 5727 C CA . MET B 1 207 ? 12.688 -26.078 -2.07 1 83.88 207 MET B CA 1
ATOM 5728 C C . MET B 1 207 ? 14.039 -25.391 -1.967 1 83.88 207 MET B C 1
ATOM 5730 O O . MET B 1 207 ? 14.117 -24.172 -1.829 1 83.88 207 MET B O 1
ATOM 5734 N N . ASP B 1 208 ? 15.133 -26.203 -1.98 1 85.69 208 ASP B N 1
ATOM 5735 C CA . ASP B 1 208 ? 16.484 -25.641 -2.051 1 85.69 208 ASP B CA 1
ATOM 5736 C C . ASP B 1 208 ? 16.797 -25.141 -3.457 1 85.69 208 ASP B C 1
ATOM 5738 O O . ASP B 1 208 ? 16.891 -25.938 -4.398 1 85.69 208 ASP B O 1
ATOM 5742 N N . PRO B 1 209 ? 17 -23.891 -3.57 1 88.12 209 PRO B N 1
ATOM 5743 C CA . PRO B 1 209 ? 17.25 -23.344 -4.91 1 88.12 209 PRO B CA 1
ATOM 5744 C C . PRO B 1 209 ? 18.562 -23.859 -5.52 1 88.12 209 PRO B C 1
ATOM 5746 O O . PRO B 1 209 ? 18.781 -23.688 -6.719 1 88.12 209 PRO B O 1
ATOM 5749 N N . PHE B 1 210 ? 19.391 -24.531 -4.73 1 90.31 210 PHE B N 1
ATOM 5750 C CA . PHE B 1 210 ? 20.688 -25.016 -5.223 1 90.31 210 PHE B CA 1
ATOM 5751 C C . PHE B 1 210 ? 20.734 -26.531 -5.227 1 90.31 210 PHE B C 1
ATOM 5753 O O . PHE B 1 210 ? 21.812 -27.125 -5.188 1 90.31 210 PHE B O 1
ATOM 5760 N N . SER B 1 211 ? 19.531 -27.047 -5.215 1 90.12 211 SER B N 1
ATOM 5761 C CA . SER B 1 211 ? 19.469 -28.516 -5.168 1 90.12 211 SER B CA 1
ATOM 5762 C C . SER B 1 211 ? 20.062 -29.125 -6.43 1 90.12 211 SER B C 1
ATOM 5764 O O . SER B 1 211 ? 20.109 -28.484 -7.477 1 90.12 211 SER B O 1
ATOM 5766 N N . GLU B 1 212 ? 20.594 -30.344 -6.316 1 93.69 212 GLU B N 1
ATOM 5767 C CA . GLU B 1 212 ? 21.094 -31.156 -7.414 1 93.69 212 GLU B CA 1
ATOM 5768 C C . GLU B 1 212 ? 20.203 -32.375 -7.629 1 93.69 212 GLU B C 1
ATOM 5770 O O . GLU B 1 212 ? 19.625 -32.938 -6.68 1 93.69 212 GLU B O 1
ATOM 5775 N N . PRO B 1 213 ? 20.031 -32.906 -8.828 1 94.31 213 PRO B N 1
ATOM 5776 C CA . PRO B 1 213 ? 20.688 -32.469 -10.047 1 94.31 213 PRO B CA 1
ATOM 5777 C C . PRO B 1 213 ? 20.094 -31.156 -10.586 1 94.31 213 PRO B C 1
ATOM 5779 O O . PRO B 1 213 ? 18.906 -30.875 -10.375 1 94.31 213 PRO B O 1
ATOM 5782 N N . VAL B 1 214 ? 20.875 -30.469 -11.281 1 94.69 214 VAL B N 1
ATOM 5783 C CA . VAL B 1 214 ? 20.547 -29.156 -11.828 1 94.69 214 VAL B CA 1
ATOM 5784 C C . VAL B 1 214 ? 19.906 -29.312 -13.203 1 94.69 214 VAL B C 1
ATOM 5786 O O . VAL B 1 214 ? 20.375 -30.109 -14.031 1 94.69 214 VAL B O 1
ATOM 5789 N N . PRO B 1 215 ? 18.812 -28.609 -13.398 1 96.31 215 PRO B N 1
ATOM 5790 C CA . PRO B 1 215 ? 1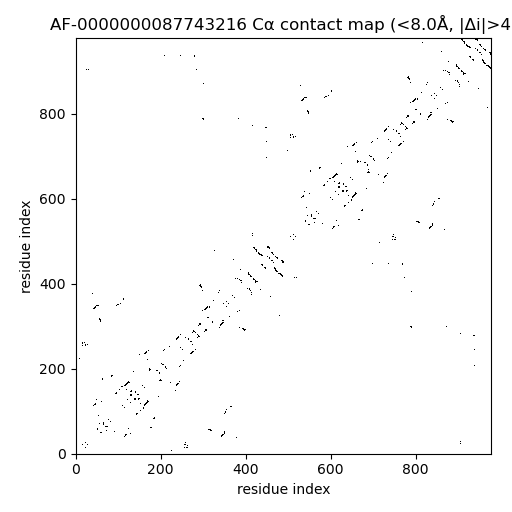8.25 -28.656 -14.75 1 96.31 215 PRO B CA 1
ATOM 5791 C C . PRO B 1 215 ? 19.266 -28.297 -15.828 1 96.31 215 PRO B C 1
ATOM 5793 O O . PRO B 1 215 ? 20.078 -27.406 -15.633 1 96.31 215 PRO B O 1
ATOM 5796 N N . SER B 1 216 ? 19.234 -28.969 -16.938 1 96.44 216 SER B N 1
ATOM 5797 C CA . SER B 1 216 ? 20.203 -28.766 -18.016 1 96.44 216 SER B CA 1
ATOM 5798 C C . SER B 1 216 ? 19.891 -27.484 -18.781 1 96.44 216 SER B C 1
ATOM 5800 O O . SER B 1 216 ? 18.766 -26.984 -18.75 1 96.44 216 SER B O 1
ATOM 5802 N N . LYS B 1 217 ? 20.922 -26.984 -19.453 1 97.12 217 LYS B N 1
ATOM 5803 C CA . LYS B 1 217 ? 20.75 -25.844 -20.344 1 97.12 217 LYS B CA 1
ATOM 5804 C C . LYS B 1 217 ? 19.672 -26.094 -21.375 1 97.12 217 LYS B C 1
ATOM 5806 O O . LYS B 1 217 ? 18.828 -25.234 -21.625 1 97.12 217 LYS B O 1
ATOM 5811 N N . GLU B 1 218 ? 19.688 -27.297 -21.906 1 96.5 218 GLU B N 1
ATOM 5812 C CA . GLU B 1 218 ? 18.719 -27.641 -22.938 1 96.5 218 GLU B CA 1
ATOM 5813 C C . GLU B 1 218 ? 17.281 -27.578 -22.406 1 96.5 218 GLU B C 1
ATOM 5815 O O . GLU B 1 218 ? 16.391 -27.031 -23.062 1 96.5 218 GLU B O 1
ATOM 5820 N N . PHE B 1 219 ? 17.062 -28.141 -21.234 1 97.12 219 PHE B N 1
ATOM 5821 C CA . PHE B 1 219 ? 15.734 -28.125 -20.641 1 97.12 219 PHE B CA 1
ATOM 5822 C C . PHE B 1 219 ? 15.297 -26.688 -20.328 1 97.12 219 PHE B C 1
ATOM 5824 O O . PHE B 1 219 ? 14.156 -26.312 -20.594 1 97.12 219 PHE B O 1
ATOM 5831 N N . LEU B 1 220 ? 16.188 -25.859 -19.781 1 98.25 220 LEU B N 1
ATOM 5832 C CA . LEU B 1 220 ? 15.852 -24.484 -19.406 1 98.25 220 LEU B CA 1
ATOM 5833 C C . LEU B 1 220 ? 15.562 -23.641 -20.641 1 98.25 220 LEU B C 1
ATOM 5835 O O . LEU B 1 220 ? 14.68 -22.781 -20.609 1 98.25 220 LEU B O 1
ATOM 5839 N N . GLU B 1 221 ? 16.297 -23.859 -21.734 1 98.06 221 GLU B N 1
ATOM 5840 C CA . GLU B 1 221 ? 16 -23.172 -22.984 1 98.06 221 GLU B CA 1
ATOM 5841 C C . GLU B 1 221 ? 14.664 -23.625 -23.547 1 98.06 221 GLU B C 1
ATOM 5843 O O . GLU B 1 221 ? 13.914 -22.828 -24.125 1 98.06 221 GLU B O 1
ATOM 5848 N N . ASP B 1 222 ? 14.383 -24.906 -23.438 1 97.5 222 ASP B N 1
ATOM 5849 C CA . ASP B 1 222 ? 13.078 -25.422 -23.859 1 97.5 222 ASP B CA 1
ATOM 5850 C C . ASP B 1 222 ? 11.953 -24.797 -23.031 1 97.5 222 ASP B C 1
ATOM 5852 O O . ASP B 1 222 ? 10.93 -24.391 -23.578 1 97.5 222 ASP B O 1
ATOM 5856 N N . TRP B 1 223 ? 12.18 -24.719 -21.719 1 97.94 223 TRP B N 1
ATOM 5857 C CA . TRP B 1 223 ? 11.219 -24.062 -20.844 1 97.94 223 TRP B CA 1
ATOM 5858 C C . TRP B 1 223 ? 10.945 -22.641 -21.297 1 97.94 223 TRP B C 1
ATOM 5860 O O . TRP B 1 223 ? 9.789 -22.219 -21.406 1 97.94 223 TRP B O 1
ATOM 5870 N N . LEU B 1 224 ? 12 -21.875 -21.547 1 98.5 224 LEU B N 1
ATOM 5871 C CA . LEU B 1 224 ? 11.891 -20.5 -22.016 1 98.5 224 LEU B CA 1
ATOM 5872 C C . LEU B 1 224 ? 11.133 -20.422 -23.344 1 98.5 224 LEU B C 1
ATOM 5874 O O . LEU B 1 224 ? 10.219 -19.609 -23.484 1 98.5 224 LEU B O 1
ATOM 5878 N N . ALA B 1 225 ? 11.461 -21.281 -24.234 1 98.25 225 ALA B N 1
ATOM 5879 C CA . ALA B 1 225 ? 10.82 -21.297 -25.547 1 98.25 225 ALA B CA 1
ATOM 5880 C C . ALA B 1 225 ? 9.32 -21.562 -25.422 1 98.25 225 ALA B C 1
ATOM 5882 O O . ALA B 1 225 ? 8.508 -20.938 -26.078 1 98.25 225 ALA B O 1
ATOM 5883 N N . ARG B 1 226 ? 8.961 -22.531 -24.609 1 97.88 226 ARG B N 1
ATOM 5884 C CA . ARG B 1 226 ? 7.555 -22.875 -24.406 1 97.88 226 ARG B CA 1
ATOM 5885 C C . ARG B 1 226 ? 6.797 -21.703 -23.781 1 97.88 226 ARG B C 1
ATOM 5887 O O . ARG B 1 226 ? 5.664 -21.422 -24.156 1 97.88 226 ARG B O 1
ATOM 5894 N N . THR B 1 227 ? 7.414 -21.094 -22.828 1 98.5 227 THR B N 1
ATOM 5895 C CA . THR B 1 227 ? 6.773 -19.938 -22.188 1 98.5 227 THR B CA 1
ATOM 5896 C C . THR B 1 227 ? 6.605 -18.797 -23.188 1 98.5 227 THR B C 1
ATOM 5898 O O . THR B 1 227 ? 5.551 -18.156 -23.234 1 98.5 227 THR B O 1
ATOM 5901 N N . VAL B 1 228 ? 7.621 -18.547 -23.984 1 98.44 228 VAL B N 1
ATOM 5902 C CA . VAL B 1 228 ? 7.57 -17.5 -25.016 1 98.44 228 VAL B CA 1
ATOM 5903 C C . VAL B 1 228 ? 6.484 -17.828 -26.031 1 98.44 228 VAL B C 1
ATOM 5905 O O . VAL B 1 228 ? 5.789 -16.938 -26.516 1 98.44 228 VAL B O 1
ATOM 5908 N N . GLU B 1 229 ? 6.316 -19.109 -26.359 1 98.19 229 GLU B N 1
ATOM 5909 C CA . GLU B 1 229 ? 5.223 -19.516 -27.234 1 98.19 229 GLU B CA 1
ATOM 5910 C C . GLU B 1 229 ? 3.871 -19.109 -26.656 1 98.19 229 GLU B C 1
ATOM 5912 O O . GLU B 1 229 ? 3.016 -18.578 -27.375 1 98.19 229 GLU B O 1
ATOM 5917 N N . ILE B 1 230 ? 3.693 -19.297 -25.375 1 98.62 230 ILE B N 1
ATOM 5918 C CA . ILE B 1 230 ? 2.479 -18.875 -24.688 1 98.62 230 ILE B CA 1
ATOM 5919 C C . ILE B 1 230 ? 2.324 -17.359 -24.781 1 98.62 230 ILE B C 1
ATOM 5921 O O . ILE B 1 230 ? 1.243 -16.859 -25.109 1 98.62 230 ILE B O 1
ATOM 5925 N N . ILE B 1 231 ? 3.398 -16.625 -24.547 1 98.69 231 ILE B N 1
ATOM 5926 C CA . ILE B 1 231 ? 3.4 -15.172 -24.578 1 98.69 231 ILE B CA 1
ATOM 5927 C C . ILE B 1 231 ? 3.025 -14.68 -25.969 1 98.69 231 ILE B C 1
ATOM 5929 O O . ILE B 1 231 ? 2.15 -13.82 -26.109 1 98.69 231 ILE B O 1
ATOM 5933 N N . ASP B 1 232 ? 3.635 -15.234 -26.953 1 98.25 232 ASP B N 1
ATOM 5934 C CA . ASP B 1 232 ? 3.436 -14.797 -28.328 1 98.25 232 ASP B CA 1
ATOM 5935 C C . ASP B 1 232 ? 2.014 -15.086 -28.797 1 98.25 232 ASP B C 1
ATOM 5937 O O . ASP B 1 232 ? 1.403 -14.273 -29.5 1 98.25 232 ASP B O 1
ATOM 5941 N N . ARG B 1 233 ? 1.531 -16.188 -28.422 1 97.88 233 ARG B N 1
ATOM 5942 C CA . ARG B 1 233 ? 0.24 -16.625 -28.953 1 97.88 233 ARG B CA 1
ATOM 5943 C C . ARG B 1 233 ? -0.907 -15.922 -28.219 1 97.88 233 ARG B C 1
ATOM 5945 O O . ARG B 1 233 ? -1.925 -15.586 -28.844 1 97.88 233 ARG B O 1
ATOM 5952 N N . PHE B 1 234 ? -0.732 -15.719 -26.969 1 98.38 234 PHE B N 1
ATOM 5953 C CA . PHE B 1 234 ? -1.937 -15.406 -26.203 1 98.38 234 PHE B CA 1
ATOM 5954 C C . PHE B 1 234 ? -1.817 -14.039 -25.547 1 98.38 234 PHE B C 1
ATOM 5956 O O . PHE B 1 234 ? -2.814 -13.469 -25.094 1 98.38 234 PHE B O 1
ATOM 5963 N N . ALA B 1 235 ? -0.605 -13.469 -25.422 1 98.38 235 ALA B N 1
ATOM 5964 C CA . ALA B 1 235 ? -0.391 -12.219 -24.703 1 98.38 235 ALA B CA 1
ATOM 5965 C C . ALA B 1 235 ? -1.157 -12.211 -23.375 1 98.38 235 ALA B C 1
ATOM 5967 O O . ALA B 1 235 ? -1.919 -11.281 -23.094 1 98.38 235 ALA B O 1
ATOM 5968 N N . PRO B 1 236 ? -0.965 -13.297 -22.641 1 98.69 236 PRO B N 1
ATOM 5969 C CA . PRO B 1 236 ? -1.739 -13.367 -21.391 1 98.69 236 PRO B CA 1
ATOM 5970 C C . PRO B 1 236 ? -1.465 -12.188 -20.453 1 98.69 236 PRO B C 1
ATOM 5972 O O . PRO B 1 236 ? -0.305 -11.852 -20.203 1 98.69 236 PRO B O 1
ATOM 5975 N N . ARG B 1 237 ? -2.52 -11.578 -19.938 1 98.25 237 ARG B N 1
ATOM 5976 C CA . ARG B 1 237 ? -2.35 -10.438 -19.047 1 98.25 237 ARG B CA 1
ATOM 5977 C C . ARG B 1 237 ? -2.002 -10.891 -17.641 1 98.25 237 ARG B C 1
ATOM 5979 O O . ARG B 1 237 ? -1.571 -10.086 -16.812 1 98.25 237 ARG B O 1
ATOM 5986 N N . VAL B 1 238 ? -2.238 -12.117 -17.344 1 98.62 238 VAL B N 1
ATOM 5987 C CA . VAL B 1 238 ? -1.705 -12.789 -16.172 1 98.62 238 VAL B CA 1
ATOM 5988 C C . VAL B 1 238 ? -0.878 -14 -16.594 1 98.62 238 VAL B C 1
ATOM 5990 O O . VAL B 1 238 ? -1.4 -14.93 -17.219 1 98.62 238 VAL B O 1
ATOM 5993 N N . LEU B 1 239 ? 0.349 -13.922 -16.344 1 98.69 239 LEU B N 1
ATOM 5994 C CA . LEU B 1 239 ? 1.245 -15.062 -16.516 1 98.69 239 LEU B CA 1
ATOM 5995 C C . LEU B 1 239 ? 1.659 -15.648 -15.18 1 98.69 239 LEU B C 1
ATOM 5997 O O . LEU B 1 239 ? 2.439 -15.031 -14.438 1 98.69 239 LEU B O 1
ATOM 6001 N N . TYR B 1 240 ? 1.117 -16.812 -14.867 1 98.31 240 TYR B N 1
ATOM 6002 C CA . TYR B 1 240 ? 1.257 -17.406 -13.547 1 98.31 240 TYR B CA 1
ATOM 6003 C C . TYR B 1 240 ? 2.246 -18.578 -13.578 1 98.31 240 TYR B C 1
ATOM 6005 O O . TYR B 1 240 ? 2.227 -19.391 -14.508 1 98.31 240 TYR B O 1
ATOM 6013 N N . PHE B 1 241 ? 3.137 -18.625 -12.57 1 96.88 241 PHE B N 1
ATOM 6014 C CA . PHE B 1 241 ? 4.074 -19.734 -12.438 1 96.88 241 PHE B CA 1
ATOM 6015 C C . PHE B 1 241 ? 3.924 -20.406 -11.078 1 96.88 241 PHE B C 1
ATOM 6017 O O . PHE B 1 241 ? 3.646 -19.75 -10.078 1 96.88 241 PHE B O 1
ATOM 6024 N N . ASP B 1 242 ? 4.172 -21.656 -11.117 1 92.88 242 ASP B N 1
ATOM 6025 C CA . ASP B 1 242 ? 4.289 -22.375 -9.852 1 92.88 242 ASP B CA 1
ATOM 6026 C C . ASP B 1 242 ? 5.656 -22.125 -9.211 1 92.88 242 ASP B C 1
ATOM 6028 O O . ASP B 1 242 ? 6.395 -21.234 -9.633 1 92.88 242 ASP B O 1
ATOM 6032 N N . TRP B 1 243 ? 6.148 -22.875 -8.305 1 88.94 243 TRP B N 1
ATOM 6033 C CA . TRP B 1 243 ? 7.148 -22.453 -7.328 1 88.94 243 TRP B CA 1
ATOM 6034 C C . TRP B 1 243 ? 8.555 -22.797 -7.801 1 88.94 243 TRP B C 1
ATOM 6036 O O . TRP B 1 243 ? 9.523 -22.141 -7.43 1 88.94 243 TRP B O 1
ATOM 6046 N N . TRP B 1 244 ? 8.766 -23.781 -8.641 1 92.5 244 TRP B N 1
ATOM 6047 C CA . TRP B 1 244 ? 10.117 -24.312 -8.781 1 92.5 244 TRP B CA 1
ATOM 6048 C C . TRP B 1 244 ? 10.945 -23.469 -9.742 1 92.5 244 TRP B C 1
ATOM 6050 O O . TRP B 1 244 ? 12.125 -23.75 -9.961 1 92.5 244 TRP B O 1
ATOM 6060 N N . ILE B 1 245 ? 10.406 -22.391 -10.273 1 93.75 245 ILE B N 1
ATOM 6061 C CA . ILE B 1 245 ? 11.195 -21.438 -11.047 1 93.75 245 ILE B CA 1
ATOM 6062 C C . ILE B 1 245 ? 12.211 -20.75 -10.133 1 93.75 245 ILE B C 1
ATOM 6064 O O . ILE B 1 245 ? 13.094 -20.031 -10.609 1 93.75 245 ILE B O 1
ATOM 6068 N N . HIS B 1 246 ? 12.164 -21.062 -8.867 1 89.81 246 HIS B N 1
ATOM 6069 C CA . HIS B 1 246 ? 13.086 -20.469 -7.898 1 89.81 246 HIS B CA 1
ATOM 6070 C C . HIS B 1 246 ? 14.477 -21.094 -8.016 1 89.81 246 HIS B C 1
ATOM 6072 O O . HIS B 1 246 ? 15.438 -20.562 -7.461 1 89.81 246 HIS B O 1
ATOM 6078 N N . HIS B 1 247 ? 14.609 -22.281 -8.648 1 92.44 247 HIS B N 1
ATOM 6079 C CA . HIS B 1 247 ? 15.906 -22.938 -8.758 1 92.44 247 HIS B CA 1
ATOM 6080 C C . HIS B 1 247 ? 16.953 -21.984 -9.344 1 92.44 247 HIS B C 1
ATOM 6082 O O . HIS B 1 247 ? 16.688 -21.281 -10.32 1 92.44 247 HIS B O 1
ATOM 6088 N N . SER B 1 248 ? 18.094 -22.031 -8.773 1 91.88 248 SER B N 1
ATOM 6089 C CA . SER B 1 248 ? 19.156 -21.094 -9.125 1 91.88 248 SER B CA 1
ATOM 6090 C C . SER B 1 248 ? 19.516 -21.203 -10.609 1 91.88 248 SER B C 1
ATOM 6092 O O . SER B 1 248 ? 19.812 -20.188 -11.25 1 91.88 248 SER B O 1
ATOM 6094 N N . ALA B 1 249 ? 19.438 -22.375 -11.195 1 94.5 249 ALA B N 1
ATOM 6095 C CA . ALA B 1 249 ? 19.797 -22.594 -12.594 1 94.5 249 ALA B CA 1
ATOM 6096 C C . ALA B 1 249 ? 18.766 -21.953 -13.531 1 94.5 249 ALA B C 1
ATOM 6098 O O . ALA B 1 249 ? 19.062 -21.703 -14.703 1 94.5 249 ALA B O 1
ATOM 6099 N N . ALA B 1 250 ? 17.578 -21.734 -13.055 1 95.44 250 ALA B N 1
ATOM 6100 C CA . ALA B 1 250 ? 16.516 -21.203 -13.891 1 95.44 250 ALA B CA 1
ATOM 6101 C C . ALA B 1 250 ? 16.547 -19.688 -13.938 1 95.44 250 ALA B C 1
ATOM 6103 O O . ALA B 1 250 ? 15.945 -19.062 -14.812 1 95.44 250 ALA B O 1
ATOM 6104 N N . ARG B 1 251 ? 17.234 -19.062 -13.094 1 92.88 251 ARG B N 1
ATOM 6105 C CA . ARG B 1 251 ? 17.141 -17.625 -12.812 1 92.88 251 ARG B CA 1
ATOM 6106 C C . ARG B 1 251 ? 17.453 -16.812 -14.062 1 92.88 251 ARG B C 1
ATOM 6108 O O . ARG B 1 251 ? 16.719 -15.883 -14.406 1 92.88 251 ARG B O 1
ATOM 6115 N N . PRO B 1 252 ? 18.594 -17.125 -14.805 1 94.81 252 PRO B N 1
ATOM 6116 C CA . PRO B 1 252 ? 18.875 -16.344 -16.016 1 94.81 252 PRO B CA 1
ATOM 6117 C C . PRO B 1 252 ? 17.766 -16.453 -17.047 1 94.81 252 PRO B C 1
ATOM 6119 O O . PRO B 1 252 ? 17.469 -15.477 -17.766 1 94.81 252 PRO B O 1
ATOM 6122 N N . TYR B 1 253 ? 17.141 -17.562 -17.078 1 97.31 253 TYR B N 1
ATOM 6123 C CA . TYR B 1 253 ? 16.094 -17.797 -18.062 1 97.31 253 TYR B CA 1
ATOM 6124 C C . TYR B 1 253 ? 14.789 -17.141 -17.625 1 97.31 253 TYR B C 1
ATOM 6126 O O . TYR B 1 253 ? 14.039 -16.625 -18.469 1 97.31 253 TYR B O 1
ATOM 6134 N N . VAL B 1 254 ? 14.539 -17.156 -16.328 1 96.75 254 VAL B N 1
ATOM 6135 C CA . VAL B 1 254 ? 13.367 -16.469 -15.797 1 96.75 254 VAL B CA 1
ATOM 6136 C C . VAL B 1 254 ? 13.492 -14.961 -16.062 1 96.75 254 VAL B C 1
ATOM 6138 O O . VAL B 1 254 ? 12.531 -14.32 -16.5 1 96.75 254 VAL B O 1
ATOM 6141 N N . ARG B 1 255 ? 14.656 -14.391 -15.836 1 95.81 255 ARG B N 1
ATOM 6142 C CA . ARG B 1 255 ? 14.906 -12.977 -16.094 1 95.81 255 ARG B CA 1
ATOM 6143 C C . ARG B 1 255 ? 14.695 -12.641 -17.562 1 95.81 255 ARG B C 1
ATOM 6145 O O . ARG B 1 255 ? 14.023 -11.656 -17.891 1 95.81 255 ARG B O 1
ATOM 6152 N N . LYS B 1 256 ? 15.227 -13.453 -18.406 1 97.75 256 LYS B N 1
ATOM 6153 C CA . LYS B 1 256 ? 15.055 -13.273 -19.844 1 97.75 256 LYS B CA 1
ATOM 6154 C C . LYS B 1 256 ? 13.586 -13.352 -20.234 1 97.75 256 LYS B C 1
ATOM 6156 O O . LYS B 1 256 ? 13.102 -12.547 -21.047 1 97.75 256 LYS B O 1
ATOM 6161 N N . MET B 1 257 ? 12.953 -14.297 -19.719 1 98.44 257 MET B N 1
ATOM 6162 C CA . MET B 1 257 ? 11.531 -14.492 -19.984 1 98.44 257 MET B CA 1
ATOM 6163 C C . MET B 1 257 ? 10.734 -13.258 -19.578 1 98.44 257 MET B C 1
ATOM 6165 O O . MET B 1 257 ? 9.883 -12.789 -20.344 1 98.44 257 MET B O 1
ATOM 6169 N N . MET B 1 258 ? 11 -12.727 -18.453 1 97.81 258 MET B N 1
ATOM 6170 C CA . MET B 1 258 ? 10.25 -11.578 -17.953 1 97.81 258 MET B CA 1
ATOM 6171 C C . MET B 1 258 ? 10.492 -10.344 -18.812 1 97.81 258 MET B C 1
ATOM 6173 O O . MET B 1 258 ? 9.562 -9.602 -19.125 1 97.81 258 MET B O 1
ATOM 6177 N N . ALA B 1 259 ? 11.773 -10.117 -19.156 1 98.44 259 ALA B N 1
ATOM 6178 C CA . ALA B 1 259 ? 12.07 -9.008 -20.062 1 98.44 259 ALA B CA 1
ATOM 6179 C C . ALA B 1 259 ? 11.312 -9.164 -21.375 1 98.44 259 ALA B C 1
ATOM 6181 O O . ALA B 1 259 ? 10.711 -8.203 -21.859 1 98.44 259 ALA B O 1
ATOM 6182 N N . TYR B 1 260 ? 11.336 -10.359 -21.922 1 98.81 260 TYR B N 1
ATOM 6183 C CA . TYR B 1 260 ? 10.625 -10.641 -23.156 1 98.81 260 TYR B CA 1
ATOM 6184 C C . TYR B 1 260 ? 9.133 -10.367 -23 1 98.81 260 TYR B C 1
ATOM 6186 O O . TYR B 1 260 ? 8.523 -9.703 -23.844 1 98.81 260 TYR B O 1
ATOM 6194 N N . TYR B 1 261 ? 8.57 -10.867 -21.953 1 98.62 261 TYR B N 1
ATOM 6195 C CA . TYR B 1 261 ? 7.141 -10.75 -21.703 1 98.62 261 TYR B CA 1
ATOM 6196 C C . TYR B 1 261 ? 6.719 -9.289 -21.625 1 98.62 261 TYR B C 1
ATOM 6198 O O . TYR B 1 261 ? 5.793 -8.859 -22.312 1 98.62 261 TYR B O 1
ATOM 6206 N N . TYR B 1 262 ? 7.387 -8.523 -20.766 1 98.25 262 TYR B N 1
ATOM 6207 C CA . TYR B 1 262 ? 7.016 -7.129 -20.562 1 98.25 262 TYR B CA 1
ATOM 6208 C C . TYR B 1 262 ? 7.203 -6.332 -21.859 1 98.25 262 TYR B C 1
ATOM 6210 O O . TYR B 1 262 ? 6.387 -5.465 -22.172 1 98.25 262 TYR B O 1
ATOM 6218 N N . ASN B 1 263 ? 8.289 -6.613 -22.594 1 98.44 263 ASN B N 1
ATOM 6219 C CA . ASN B 1 263 ? 8.492 -5.973 -23.891 1 98.44 263 ASN B CA 1
ATOM 6220 C C . ASN B 1 263 ? 7.371 -6.32 -24.875 1 98.44 263 ASN B C 1
ATOM 6222 O O . ASN B 1 263 ? 6.863 -5.449 -25.578 1 98.44 263 ASN B O 1
ATOM 6226 N N . HIS B 1 264 ? 7.023 -7.59 -24.906 1 98.25 264 HIS B N 1
ATOM 6227 C CA . HIS B 1 264 ? 5.957 -8.031 -25.797 1 98.25 264 HIS B CA 1
ATOM 6228 C C . HIS B 1 264 ? 4.641 -7.34 -25.469 1 98.25 264 HIS B C 1
ATOM 6230 O O . HIS B 1 264 ? 3.969 -6.812 -26.359 1 98.25 264 HIS B O 1
ATOM 6236 N N . MET B 1 265 ? 4.266 -7.348 -24.234 1 97.75 265 MET B N 1
ATOM 6237 C CA . MET B 1 265 ? 3.027 -6.703 -23.812 1 97.75 265 MET B CA 1
ATOM 6238 C C . MET B 1 265 ? 3.037 -5.219 -24.156 1 97.75 265 MET B C 1
ATOM 6240 O O . MET B 1 265 ? 2.053 -4.691 -24.672 1 97.75 265 MET B O 1
ATOM 6244 N N . GLU B 1 266 ? 4.117 -4.59 -23.875 1 96.44 266 GLU B N 1
ATOM 6245 C CA . GLU B 1 266 ? 4.242 -3.17 -24.188 1 96.44 266 GLU B CA 1
ATOM 6246 C C . GLU B 1 266 ? 4.062 -2.922 -25.688 1 96.44 266 GLU B C 1
ATOM 6248 O O . GLU B 1 266 ? 3.428 -1.942 -26.094 1 96.44 266 GLU B O 1
ATOM 6253 N N . SER B 1 267 ? 4.664 -3.75 -26.484 1 97.31 267 SER B N 1
ATOM 6254 C CA . SER B 1 267 ? 4.566 -3.596 -27.922 1 97.31 267 SER B CA 1
ATOM 6255 C C . SER B 1 267 ? 3.121 -3.686 -28.391 1 97.31 267 SER B C 1
ATOM 6257 O O . SER B 1 267 ? 2.773 -3.16 -29.453 1 97.31 267 SER B O 1
ATOM 6259 N N . LEU B 1 268 ? 2.264 -4.324 -27.609 1 97.38 268 LEU B N 1
ATOM 6260 C CA . LEU B 1 268 ? 0.848 -4.469 -27.922 1 97.38 268 LEU B CA 1
ATOM 6261 C C . LEU B 1 268 ? 0.022 -3.389 -27.234 1 97.38 268 LEU B C 1
ATOM 6263 O O . LEU B 1 268 ? -1.206 -3.375 -27.344 1 97.38 268 LEU B O 1
ATOM 6267 N N . GLY B 1 269 ? 0.703 -2.533 -26.484 1 96.38 269 GLY B N 1
ATOM 6268 C CA . GLY B 1 269 ? -0 -1.519 -25.703 1 96.38 269 GLY B CA 1
ATOM 6269 C C . GLY B 1 269 ? -0.709 -2.08 -24.484 1 96.38 269 GLY B C 1
ATOM 6270 O O . GLY B 1 269 ? -1.687 -1.501 -24.016 1 96.38 269 GLY B O 1
ATOM 6271 N N . LEU B 1 270 ? -0.289 -3.238 -24.031 1 96.31 270 LEU B N 1
ATOM 6272 C CA . LEU B 1 270 ? -0.88 -3.912 -22.891 1 96.31 270 LEU B CA 1
ATOM 6273 C C . LEU B 1 270 ? 0.098 -3.949 -21.719 1 96.31 270 LEU B C 1
ATOM 6275 O O . LEU B 1 270 ? 1.285 -3.664 -21.891 1 96.31 270 LEU B O 1
ATOM 6279 N N . THR B 1 271 ? -0.437 -4.117 -20.547 1 95.5 271 THR B N 1
ATOM 6280 C CA . THR B 1 271 ? 0.355 -4.391 -19.359 1 95.5 271 THR B CA 1
ATOM 6281 C C . THR B 1 271 ? -0.147 -5.645 -18.641 1 95.5 271 THR B C 1
ATOM 6283 O O . THR B 1 271 ? -1.35 -5.801 -18.422 1 95.5 271 THR B O 1
ATOM 6286 N N . GLY B 1 272 ? 0.771 -6.566 -18.391 1 96.88 272 GLY B N 1
ATOM 6287 C CA . GLY B 1 272 ? 0.432 -7.797 -17.703 1 96.88 272 GLY B CA 1
ATOM 6288 C C . GLY B 1 272 ? 1.162 -7.961 -16.375 1 96.88 272 GLY B C 1
ATOM 6289 O O . GLY B 1 272 ? 1.895 -7.062 -15.953 1 96.88 272 GLY B O 1
ATOM 6290 N N . VAL B 1 273 ? 0.793 -9.055 -15.711 1 97.44 273 VAL B N 1
ATOM 6291 C CA . VAL B 1 273 ? 1.446 -9.344 -14.445 1 97.44 273 VAL B CA 1
ATOM 6292 C C . VAL B 1 273 ? 1.991 -10.773 -14.453 1 97.44 273 VAL B C 1
ATOM 6294 O O . VAL B 1 273 ? 1.393 -11.664 -15.062 1 97.44 273 VAL B O 1
ATOM 6297 N N . VAL B 1 274 ? 3.137 -10.906 -13.828 1 98.06 274 VAL B N 1
ATOM 6298 C CA . VAL B 1 274 ? 3.678 -12.227 -13.516 1 98.06 274 VAL B CA 1
ATOM 6299 C C . VAL B 1 274 ? 3.414 -12.562 -12.047 1 98.06 274 VAL B C 1
ATOM 6301 O O . VAL B 1 274 ? 3.779 -11.797 -11.156 1 98.06 274 VAL B O 1
ATOM 6304 N N . ASN B 1 275 ? 2.709 -13.641 -11.805 1 97.69 275 ASN B N 1
ATOM 6305 C CA . ASN B 1 275 ? 2.531 -14.125 -10.438 1 97.69 275 ASN B CA 1
ATOM 6306 C C . ASN B 1 275 ? 3.586 -15.164 -10.07 1 97.69 275 ASN B C 1
ATOM 6308 O O . ASN B 1 275 ? 3.936 -16.016 -10.891 1 97.69 275 ASN B O 1
ATOM 6312 N N . TYR B 1 276 ? 4.094 -15.023 -8.914 1 93.12 276 TYR B N 1
ATOM 6313 C CA . TYR B 1 276 ? 5.117 -15.93 -8.406 1 93.12 276 TYR B CA 1
ATOM 6314 C C . TYR B 1 276 ? 4.91 -16.219 -6.926 1 93.12 276 TYR B C 1
ATOM 6316 O O . TYR B 1 276 ? 4.117 -15.547 -6.262 1 93.12 276 TYR B O 1
ATOM 6324 N N . LYS B 1 277 ? 5.629 -17.266 -6.453 1 91.19 277 LYS B N 1
ATOM 6325 C CA . LYS B 1 277 ? 5.508 -17.656 -5.055 1 91.19 277 LYS B CA 1
ATOM 6326 C C . LYS B 1 277 ? 6.867 -17.688 -4.367 1 91.19 277 LYS B C 1
ATOM 6328 O O . LYS B 1 277 ? 7.906 -17.625 -5.031 1 91.19 277 LYS B O 1
ATOM 6333 N N . TYR B 1 278 ? 6.852 -17.609 -3.062 1 87.5 278 TYR B N 1
ATOM 6334 C CA . TYR B 1 278 ? 7.973 -17.875 -2.172 1 87.5 278 TYR B CA 1
ATOM 6335 C C . TYR B 1 278 ? 9.133 -16.922 -2.459 1 87.5 278 TYR B C 1
ATOM 6337 O O . TYR B 1 278 ? 10.297 -17.328 -2.398 1 87.5 278 TYR B O 1
ATOM 6345 N N . GLY B 1 279 ? 8.812 -15.789 -2.914 1 82.25 279 GLY B N 1
ATOM 6346 C CA . GLY B 1 279 ? 9.852 -14.789 -3.119 1 82.25 279 GLY B CA 1
ATOM 6347 C C . GLY B 1 279 ? 10.875 -15.195 -4.16 1 82.25 279 GLY B C 1
ATOM 6348 O O . GLY B 1 279 ? 12.047 -14.82 -4.059 1 82.25 279 GLY B O 1
ATOM 6349 N N . CYS B 1 280 ? 10.461 -16 -5.105 1 86.94 280 CYS B N 1
ATOM 6350 C CA . CYS B 1 280 ? 11.398 -16.516 -6.09 1 86.94 280 CYS B CA 1
ATOM 6351 C C . CYS B 1 280 ? 11.898 -15.414 -7.012 1 86.94 280 CYS B C 1
ATOM 6353 O O . CYS B 1 280 ? 12.922 -15.578 -7.684 1 86.94 280 CYS B O 1
ATOM 6355 N N . LEU B 1 281 ? 11.219 -14.305 -7.105 1 90.19 281 LEU B N 1
ATOM 6356 C CA . LEU B 1 281 ? 11.648 -13.125 -7.848 1 90.19 281 LEU B CA 1
ATOM 6357 C C . LEU B 1 281 ? 12.023 -11.992 -6.898 1 90.19 281 LEU B C 1
ATOM 6359 O O . LEU B 1 281 ? 11.477 -11.891 -5.797 1 90.19 281 LEU B O 1
ATOM 6363 N N . PRO B 1 282 ? 13.008 -11.195 -7.359 1 89.31 282 PRO B N 1
ATOM 6364 C CA . PRO B 1 282 ? 13.172 -9.969 -6.57 1 89.31 282 PRO B CA 1
ATOM 6365 C C . PRO B 1 282 ? 11.859 -9.211 -6.398 1 89.31 282 PRO B C 1
ATOM 6367 O O . PRO B 1 282 ? 11.055 -9.133 -7.332 1 89.31 282 PRO B O 1
ATOM 6370 N N . PHE B 1 283 ? 11.695 -8.758 -5.156 1 90.19 283 PHE B N 1
ATOM 6371 C CA . PHE B 1 283 ? 10.461 -8.047 -4.832 1 90.19 283 PHE B CA 1
ATOM 6372 C C . PHE B 1 283 ? 10.258 -6.867 -5.77 1 90.19 283 PHE B C 1
ATOM 6374 O O . PHE B 1 283 ? 11.18 -6.09 -6.016 1 90.19 283 PHE B O 1
ATOM 6381 N N . GLY B 1 284 ? 9.078 -6.828 -6.395 1 90.19 284 GLY B N 1
ATOM 6382 C CA . GLY B 1 284 ? 8.75 -5.738 -7.297 1 90.19 284 GLY B CA 1
ATOM 6383 C C . GLY B 1 284 ? 8.812 -6.133 -8.758 1 90.19 284 GLY B C 1
ATOM 6384 O O . GLY B 1 284 ? 8.328 -5.402 -9.625 1 90.19 284 GLY B O 1
ATOM 6385 N N . CYS B 1 285 ? 9.422 -7.246 -9.086 1 93.5 285 CYS B N 1
ATOM 6386 C CA . CYS B 1 285 ? 9.555 -7.668 -10.477 1 93.5 285 CYS B CA 1
ATOM 6387 C C . CYS B 1 285 ? 8.305 -8.414 -10.938 1 93.5 285 CYS B C 1
ATOM 6389 O O . CYS B 1 285 ? 8.141 -8.68 -12.133 1 93.5 285 CYS B O 1
ATOM 6391 N N . GLY B 1 286 ? 7.43 -8.703 -10.117 1 94.62 286 GLY B N 1
ATOM 6392 C CA . GLY B 1 286 ? 6.152 -9.367 -10.297 1 94.62 286 GLY B CA 1
ATOM 6393 C C . GLY B 1 286 ? 5.219 -9.203 -9.109 1 94.62 286 GLY B C 1
ATOM 6394 O O . GLY B 1 286 ? 5.469 -8.383 -8.227 1 94.62 286 GLY B O 1
ATOM 6395 N N . VAL B 1 287 ? 4.121 -9.906 -9.102 1 96.38 287 VAL B N 1
ATOM 6396 C CA . VAL B 1 287 ? 3.154 -9.844 -8.008 1 96.38 287 VAL B CA 1
ATOM 6397 C C . VAL B 1 287 ? 3.201 -11.141 -7.203 1 96.38 287 VAL B C 1
ATOM 6399 O O . VAL B 1 287 ? 3.057 -12.227 -7.758 1 96.38 287 VAL B O 1
ATOM 6402 N N . PRO B 1 288 ? 3.428 -11.055 -5.898 1 93.62 288 PRO B N 1
ATOM 6403 C CA . PRO B 1 288 ? 3.467 -12.266 -5.082 1 93.62 288 PRO B CA 1
ATOM 6404 C C . PRO B 1 288 ? 2.115 -12.969 -5.008 1 93.62 288 PRO B C 1
ATOM 6406 O O . PRO B 1 288 ? 1.072 -12.312 -4.965 1 93.62 288 PRO B O 1
ATOM 6409 N N . ASP B 1 289 ? 2.146 -14.25 -5.047 1 95.12 289 ASP B N 1
ATOM 6410 C CA . ASP B 1 289 ? 0.981 -15.117 -4.887 1 95.12 289 ASP B CA 1
ATOM 6411 C C . ASP B 1 289 ? 1.116 -16 -3.646 1 95.12 289 ASP B C 1
ATOM 6413 O O . ASP B 1 289 ? 2.141 -16.656 -3.455 1 95.12 289 ASP B O 1
ATOM 6417 N N . VAL B 1 290 ? 0.145 -15.992 -2.777 1 92.81 290 VAL B N 1
ATOM 6418 C CA . VAL B 1 290 ? 0.108 -16.812 -1.568 1 92.81 290 VAL B CA 1
ATOM 6419 C C . VAL B 1 290 ? -0.879 -17.953 -1.751 1 92.81 290 VAL B C 1
ATOM 6421 O O . VAL B 1 290 ? -2.094 -17.75 -1.688 1 92.81 290 VAL B O 1
ATOM 6424 N N . GLU B 1 291 ? -0.346 -19.094 -1.916 1 93.31 291 GLU B N 1
ATOM 6425 C CA . GLU B 1 291 ? -1.183 -20.25 -2.201 1 93.31 291 GLU B CA 1
ATOM 6426 C C . GLU B 1 291 ? -1.951 -20.688 -0.96 1 93.31 291 GLU B C 1
ATOM 6428 O O . GLU B 1 291 ? -1.358 -20.906 0.099 1 93.31 291 GLU B O 1
ATOM 6433 N N . ARG B 1 292 ? -3.281 -20.859 -1.131 1 94.12 292 ARG B N 1
ATOM 6434 C CA . ARG B 1 292 ? -4.184 -21.344 -0.096 1 94.12 292 ARG B CA 1
ATOM 6435 C C . ARG B 1 292 ? -3.928 -20.656 1.235 1 94.12 292 ARG B C 1
ATOM 6437 O O . ARG B 1 292 ? -3.836 -21.297 2.277 1 94.12 292 ARG B O 1
ATOM 6444 N N . GLY B 1 293 ? -3.668 -19.375 1.123 1 90.25 293 GLY B N 1
ATOM 6445 C CA . GLY B 1 293 ? -3.357 -18.609 2.316 1 90.25 293 GLY B CA 1
ATOM 6446 C C . GLY B 1 293 ? -3.742 -17.141 2.197 1 90.25 293 GLY B C 1
ATOM 6447 O O . GLY B 1 293 ? -4.363 -16.734 1.214 1 90.25 293 GLY B O 1
ATOM 6448 N N . GLN B 1 294 ? -3.523 -16.422 3.271 1 90.5 294 GLN B N 1
ATOM 6449 C CA . GLN B 1 294 ? -3.799 -14.984 3.328 1 90.5 294 GLN B CA 1
ATOM 6450 C C . GLN B 1 294 ? -2.912 -14.297 4.363 1 90.5 294 GLN B C 1
ATOM 6452 O O . GLN B 1 294 ? -2.15 -14.953 5.074 1 90.5 294 GLN B O 1
ATOM 6457 N N . PHE B 1 295 ? -2.908 -13.055 4.375 1 91 295 PHE B N 1
ATOM 6458 C CA . PHE B 1 295 ? -2.139 -12.273 5.336 1 91 295 PHE B CA 1
ATOM 6459 C C . PHE B 1 295 ? -3.021 -11.812 6.488 1 91 295 PHE B C 1
ATOM 6461 O O . PHE B 1 295 ? -4.215 -11.562 6.305 1 91 295 PHE B O 1
ATOM 6468 N N . ALA B 1 296 ? -2.408 -11.703 7.617 1 90.19 296 ALA B N 1
ATOM 6469 C CA . ALA B 1 296 ? -3.127 -11.234 8.797 1 90.19 296 ALA B CA 1
ATOM 6470 C C . ALA B 1 296 ? -3.383 -9.734 8.734 1 90.19 296 ALA B C 1
ATOM 6472 O O . ALA B 1 296 ? -4.383 -9.242 9.266 1 90.19 296 ALA B O 1
ATOM 6473 N N . GLU B 1 297 ? -2.455 -9.062 8.055 1 90.31 297 GLU B N 1
ATOM 6474 C CA . GLU B 1 297 ? -2.537 -7.605 7.977 1 90.31 297 GLU B CA 1
ATOM 6475 C C . GLU B 1 297 ? -2.545 -7.125 6.527 1 90.31 297 GLU B C 1
ATOM 6477 O O . GLU B 1 297 ? -2.076 -7.832 5.633 1 90.31 297 GLU B O 1
ATOM 6482 N N . ALA B 1 298 ? -3.109 -5.914 6.398 1 93.88 298 ALA B N 1
ATOM 6483 C CA . ALA B 1 298 ? -3.064 -5.309 5.07 1 93.88 298 ALA B CA 1
ATOM 6484 C C . ALA B 1 298 ? -1.626 -5.055 4.629 1 93.88 298 ALA B C 1
ATOM 6486 O O . ALA B 1 298 ? -0.78 -4.668 5.438 1 93.88 298 ALA B O 1
ATOM 6487 N N . LYS B 1 299 ? -1.381 -5.297 3.395 1 94.44 299 LYS B N 1
ATOM 6488 C CA . LYS B 1 299 ? -0.027 -5.148 2.869 1 94.44 299 LYS B CA 1
ATOM 6489 C C . LYS B 1 299 ? 0.106 -3.875 2.039 1 94.44 299 LYS B C 1
ATOM 6491 O O . LYS B 1 299 ? -0.838 -3.473 1.354 1 94.44 299 LYS B O 1
ATOM 6496 N N . PRO B 1 300 ? 1.338 -3.262 2.027 1 93.44 300 PRO B N 1
ATOM 6497 C CA . PRO B 1 300 ? 1.561 -2.053 1.231 1 93.44 300 PRO B CA 1
ATOM 6498 C C . PRO B 1 300 ? 1.817 -2.355 -0.243 1 93.44 300 PRO B C 1
ATOM 6500 O O . PRO B 1 300 ? 2.223 -1.467 -0.998 1 93.44 300 PRO B O 1
ATOM 6503 N N . TYR B 1 301 ? 1.643 -3.531 -0.688 1 93.19 301 TYR B N 1
ATOM 6504 C CA . TYR B 1 301 ? 1.792 -3.947 -2.078 1 93.19 301 TYR B CA 1
ATOM 6505 C C . 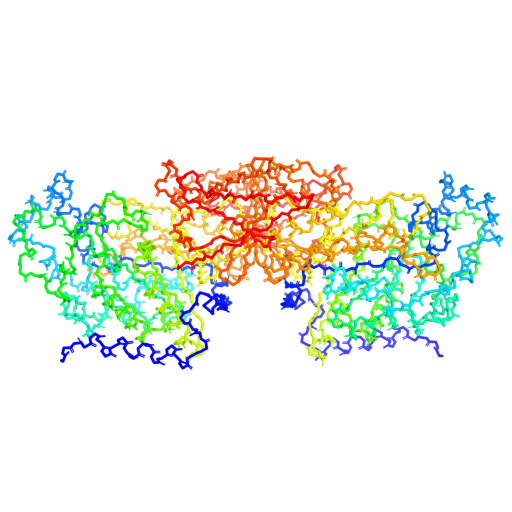TYR B 1 301 ? 0.621 -4.82 -2.518 1 93.19 301 TYR B C 1
ATOM 6507 O O . TYR B 1 301 ? -0.091 -5.379 -1.68 1 93.19 301 TYR B O 1
ATOM 6515 N N . ILE B 1 302 ? 0.407 -4.859 -3.795 1 96 302 ILE B N 1
ATOM 6516 C CA . ILE B 1 302 ? -0.639 -5.691 -4.375 1 96 302 ILE B CA 1
ATOM 6517 C C . ILE B 1 302 ? -0.193 -7.152 -4.375 1 96 302 ILE B C 1
ATOM 6519 O O . ILE B 1 302 ? 0.955 -7.457 -4.707 1 96 302 ILE B O 1
ATOM 6523 N N . TRP B 1 303 ? -1.053 -8.039 -3.939 1 96.44 303 TRP B N 1
ATOM 6524 C CA . TRP B 1 303 ? -0.752 -9.469 -3.912 1 96.44 303 TRP B CA 1
ATOM 6525 C C . TRP B 1 303 ? -1.983 -10.289 -4.273 1 96.44 303 TRP B C 1
ATOM 6527 O O . TRP B 1 303 ? -3.084 -9.75 -4.402 1 96.44 303 TRP B O 1
ATOM 6537 N N . GLN B 1 304 ? -1.773 -11.555 -4.59 1 97.62 304 GLN B N 1
ATOM 6538 C CA . GLN B 1 304 ? -2.838 -12.484 -4.938 1 97.62 304 GLN B CA 1
ATOM 6539 C C . GLN B 1 304 ? -2.789 -13.727 -4.055 1 97.62 304 GLN B C 1
ATOM 6541 O O . GLN B 1 304 ? -1.712 -14.148 -3.627 1 97.62 304 GLN B O 1
ATOM 6546 N N . THR B 1 305 ? -3.928 -14.203 -3.703 1 97.19 305 THR B N 1
ATOM 6547 C CA . THR B 1 305 ? -4.008 -15.5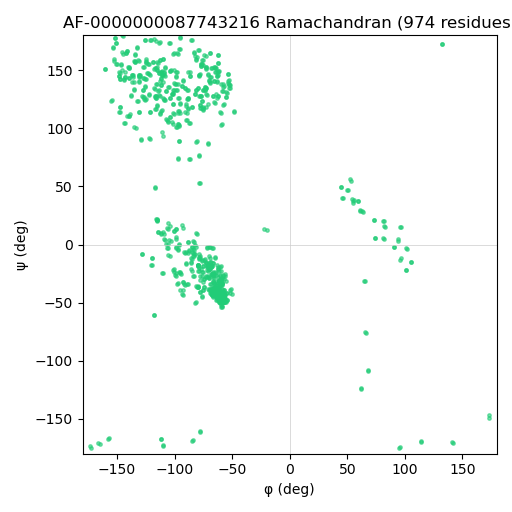78 -3.215 1 97.19 305 THR B CA 1
ATOM 6548 C C . THR B 1 305 ? -4.762 -16.469 -4.203 1 97.19 305 THR B C 1
ATOM 6550 O O . THR B 1 305 ? -5.668 -15.992 -4.895 1 97.19 305 THR B O 1
ATOM 6553 N N . ASP B 1 306 ? -4.293 -17.641 -4.312 1 97.75 306 ASP B N 1
ATOM 6554 C CA . ASP B 1 306 ? -5.047 -18.625 -5.07 1 97.75 306 ASP B CA 1
ATOM 6555 C C . ASP B 1 306 ? -5.531 -19.766 -4.16 1 97.75 306 ASP B C 1
ATOM 6557 O O . ASP B 1 306 ? -4.844 -20.141 -3.209 1 97.75 306 ASP B O 1
ATOM 6561 N N . THR B 1 307 ? -6.703 -20.141 -4.367 1 97.5 307 THR B N 1
ATOM 6562 C CA . THR B 1 307 ? -7.277 -21.312 -3.693 1 97.5 307 THR B CA 1
ATOM 6563 C C . THR B 1 307 ? -8.227 -22.047 -4.625 1 97.5 307 THR B C 1
ATOM 6565 O O . THR B 1 307 ? -8.336 -21.719 -5.809 1 97.5 307 THR B O 1
ATOM 6568 N N . SER B 1 308 ? -8.82 -23.156 -4.113 1 98.06 308 SER B N 1
ATOM 6569 C CA . SER B 1 308 ? -9.68 -24.016 -4.934 1 98.06 308 SER B CA 1
ATOM 6570 C C . SER B 1 308 ? -11 -24.312 -4.23 1 98.06 308 SER B C 1
ATOM 6572 O O . SER B 1 308 ? -11.039 -24.453 -3.008 1 98.06 308 SER B O 1
ATOM 6574 N N . ILE B 1 309 ? -12.031 -24.375 -5.059 1 98.5 309 ILE B N 1
ATOM 6575 C CA . ILE B 1 309 ? -13.312 -24.812 -4.508 1 98.5 309 ILE B CA 1
ATOM 6576 C C . ILE B 1 309 ? -13.172 -26.234 -3.947 1 98.5 309 ILE B C 1
ATOM 6578 O O . ILE B 1 309 ? -13.672 -26.516 -2.855 1 98.5 309 ILE B O 1
ATOM 6582 N N . GLY B 1 310 ? -12.477 -27.047 -4.711 1 97.44 310 GLY B N 1
ATOM 6583 C CA . GLY B 1 310 ? -12.164 -28.359 -4.199 1 97.44 310 GLY B CA 1
ATOM 6584 C C . GLY B 1 310 ? -11.094 -28.344 -3.117 1 97.44 310 GLY B C 1
ATOM 6585 O O . GLY B 1 310 ? -10.062 -27.688 -3.271 1 97.44 310 GLY B O 1
ATOM 6586 N N . ASP B 1 311 ? -11.289 -29.062 -2.068 1 95.5 311 ASP B N 1
ATOM 6587 C CA . ASP B 1 311 ? -10.391 -29.031 -0.918 1 95.5 311 ASP B CA 1
ATOM 6588 C C . ASP B 1 311 ? -9.172 -29.922 -1.157 1 95.5 311 ASP B C 1
ATOM 6590 O O . ASP B 1 311 ? -8.055 -29.562 -0.779 1 95.5 311 ASP B O 1
ATOM 6594 N N . LYS B 1 312 ? -9.367 -30.984 -1.799 1 95.62 312 LYS B N 1
ATOM 6595 C CA . LYS B 1 312 ? -8.336 -32 -1.819 1 95.62 312 LYS B CA 1
ATOM 6596 C C . LYS B 1 312 ? -7.449 -31.875 -3.057 1 95.62 312 LYS B C 1
ATOM 6598 O O . LYS B 1 312 ? -6.336 -32.406 -3.092 1 95.62 312 LYS B O 1
ATOM 6603 N N . SER B 1 313 ? -7.98 -31.281 -4.074 1 97 313 SER B N 1
ATOM 6604 C CA . SER B 1 313 ? -7.277 -31.25 -5.352 1 97 313 SER B CA 1
ATOM 6605 C C . SER B 1 313 ? -7.578 -29.969 -6.113 1 97 313 SER B C 1
ATOM 6607 O O . SER B 1 313 ? -8.68 -29.422 -6.02 1 97 313 SER B O 1
ATOM 6609 N N . TRP B 1 314 ? -6.633 -29.484 -6.875 1 97.69 314 TRP B N 1
ATOM 6610 C CA . TRP B 1 314 ? -6.844 -28.391 -7.812 1 97.69 314 TRP B CA 1
ATOM 6611 C C . TRP B 1 314 ? -7.613 -28.859 -9.039 1 97.69 314 TRP B C 1
ATOM 6613 O O . TRP B 1 314 ? -8.414 -28.109 -9.602 1 97.69 314 TRP B O 1
ATOM 6623 N N . GLY B 1 315 ? -7.367 -30.078 -9.508 1 97.69 315 GLY B N 1
ATOM 6624 C CA . GLY B 1 315 ? -8.102 -30.703 -10.602 1 97.69 315 GLY B CA 1
ATOM 6625 C C . GLY B 1 315 ? -9.234 -31.594 -10.125 1 97.69 315 GLY B C 1
ATOM 6626 O O . GLY B 1 315 ? -9.406 -31.797 -8.922 1 97.69 315 GLY B O 1
ATOM 6627 N N . TYR B 1 316 ? -9.953 -32.156 -11.031 1 97.69 316 TYR B N 1
ATOM 6628 C CA . TYR B 1 316 ? -11.109 -32.969 -10.695 1 97.69 316 TYR B CA 1
ATOM 6629 C C . TYR B 1 316 ? -10.664 -34.312 -10.109 1 97.69 316 TYR B C 1
ATOM 6631 O O . TYR B 1 316 ? -9.75 -34.969 -10.633 1 97.69 316 TYR B O 1
ATOM 6639 N N . ILE B 1 317 ? -11.305 -34.688 -9.055 1 97.69 317 ILE B N 1
ATOM 6640 C CA . ILE B 1 317 ? -11.227 -36.031 -8.531 1 97.69 317 ILE B CA 1
ATOM 6641 C C . ILE B 1 317 ? -12.609 -36.5 -8.062 1 97.69 317 ILE B C 1
ATOM 6643 O O . ILE B 1 317 ? -13.453 -35.656 -7.699 1 97.69 317 ILE B O 1
ATOM 6647 N N . GLU B 1 318 ? -12.828 -37.75 -8.102 1 95.62 318 GLU B N 1
ATOM 6648 C CA . GLU B 1 318 ? -14.133 -38.281 -7.723 1 95.62 318 GLU B CA 1
ATOM 6649 C C . GLU B 1 318 ? -14.398 -38.094 -6.234 1 95.62 318 GLU B C 1
ATOM 6651 O O . GLU B 1 318 ? -15.5 -37.688 -5.848 1 95.62 318 GLU B O 1
ATOM 6656 N N . ASP B 1 319 ? -13.391 -38.344 -5.398 1 94.75 319 ASP B N 1
ATOM 6657 C CA . ASP B 1 319 ? -13.531 -38.219 -3.949 1 94.75 319 ASP B CA 1
ATOM 6658 C C . ASP B 1 319 ? -13.008 -36.875 -3.463 1 94.75 319 ASP B C 1
ATOM 6660 O O . ASP B 1 319 ? -11.93 -36.781 -2.863 1 94.75 319 ASP B O 1
ATOM 6664 N N . ASN B 1 320 ? -13.797 -35.875 -3.748 1 96.62 320 ASN B N 1
ATOM 6665 C CA . ASN B 1 320 ? -13.406 -34.531 -3.332 1 96.62 320 ASN B CA 1
ATOM 6666 C C . ASN B 1 320 ? -14.367 -33.969 -2.289 1 96.62 320 ASN B C 1
ATOM 6668 O O . ASN B 1 320 ? -15.422 -34.562 -2.035 1 96.62 320 ASN B O 1
ATOM 6672 N N . HIS B 1 321 ? -13.914 -33.062 -1.515 1 96.38 321 HIS B N 1
ATOM 6673 C CA . HIS B 1 321 ? -14.695 -32.156 -0.651 1 96.38 321 HIS B CA 1
ATOM 6674 C C . HIS B 1 321 ? -14.656 -30.734 -1.146 1 96.38 321 HIS B C 1
ATOM 6676 O O . HIS B 1 321 ? -13.633 -30.281 -1.671 1 96.38 321 HIS B O 1
ATOM 6682 N N . TYR B 1 322 ? -15.805 -30.047 -1.072 1 97.56 322 TYR B N 1
ATOM 6683 C CA . TYR B 1 322 ? -15.883 -28.734 -1.675 1 97.56 322 TYR B CA 1
ATOM 6684 C C . TYR B 1 322 ? -16.156 -27.656 -0.618 1 97.56 322 TYR B C 1
ATOM 6686 O O . TYR B 1 322 ? -16.969 -27.859 0.286 1 97.56 322 TYR B O 1
ATOM 6694 N N . LYS B 1 323 ? -15.445 -26.578 -0.654 1 97.69 323 LYS B N 1
ATOM 6695 C CA . LYS B 1 323 ? -15.68 -25.406 0.193 1 97.69 323 LYS B CA 1
ATOM 6696 C C . LYS B 1 323 ? -17.047 -24.797 -0.077 1 97.69 323 LYS B C 1
ATOM 6698 O O . LYS B 1 323 ? -17.547 -24.859 -1.201 1 97.69 323 LYS B O 1
ATOM 6703 N N . SER B 1 324 ? -17.641 -24.219 0.886 1 97.31 324 SER B N 1
ATOM 6704 C CA . SER B 1 324 ? -18.906 -23.516 0.701 1 97.31 324 SER B CA 1
ATOM 6705 C C . SER B 1 324 ? -18.688 -22.156 0.058 1 97.31 324 SER B C 1
ATOM 6707 O O . SER B 1 324 ? -17.609 -21.562 0.172 1 97.31 324 SER B O 1
ATOM 6709 N N . SER B 1 325 ? -19.703 -21.688 -0.629 1 98.19 325 SER B N 1
ATOM 6710 C CA . SER B 1 325 ? -19.641 -20.344 -1.186 1 98.19 325 SER B CA 1
ATOM 6711 C C . SER B 1 325 ? -19.438 -19.297 -0.091 1 98.19 325 SER B C 1
ATOM 6713 O O . SER B 1 325 ? -18.75 -18.297 -0.3 1 98.19 325 SER B O 1
ATOM 6715 N N . ARG B 1 326 ? -20.016 -19.5 1.083 1 97.62 326 ARG B N 1
ATOM 6716 C CA . ARG B 1 326 ? -19.844 -18.578 2.203 1 97.62 326 ARG B CA 1
ATOM 6717 C C . ARG B 1 326 ? -18.359 -18.453 2.572 1 97.62 326 ARG B C 1
ATOM 6719 O O . ARG B 1 326 ? -17.859 -17.328 2.719 1 97.62 326 ARG B O 1
ATOM 6726 N N . GLN B 1 327 ? -17.734 -19.578 2.705 1 97 327 GLN B N 1
ATOM 6727 C CA . GLN B 1 327 ? -16.312 -19.562 3.039 1 97 327 GLN B CA 1
ATOM 6728 C C . GLN B 1 327 ? -15.508 -18.797 1.996 1 97 327 GLN B C 1
ATOM 6730 O O . GLN B 1 327 ? -14.617 -18.016 2.344 1 97 327 GLN B O 1
ATOM 6735 N N . ILE B 1 328 ? -15.797 -19.016 0.751 1 98.25 328 ILE B N 1
ATOM 6736 C CA . ILE B 1 328 ? -15.055 -18.391 -0.335 1 98.25 328 ILE B CA 1
ATOM 6737 C C . ILE B 1 328 ? -15.32 -16.875 -0.343 1 98.25 328 ILE B C 1
ATOM 6739 O O . ILE B 1 328 ? -14.398 -16.078 -0.525 1 98.25 328 ILE B O 1
ATOM 6743 N N . ILE B 1 329 ? -16.562 -16.484 -0.162 1 98.56 329 ILE B N 1
ATOM 6744 C CA . ILE B 1 329 ? -16.922 -15.062 -0.13 1 98.56 329 ILE B CA 1
ATOM 6745 C C . ILE B 1 329 ? -16.234 -14.375 1.045 1 98.56 329 ILE B C 1
ATOM 6747 O O . ILE B 1 329 ? -15.68 -13.289 0.896 1 98.56 329 ILE B O 1
ATOM 6751 N N . GLU B 1 330 ? -16.281 -15.031 2.23 1 97.94 330 GLU B N 1
ATOM 6752 C CA . GLU B 1 330 ? -15.586 -14.5 3.402 1 97.94 330 GLU B CA 1
ATOM 6753 C C . GLU B 1 330 ? -14.094 -14.312 3.127 1 97.94 330 GLU B C 1
ATOM 6755 O O . GLU B 1 330 ? -13.516 -13.289 3.494 1 97.94 330 GLU B O 1
ATOM 6760 N N . ASN B 1 331 ? -13.508 -15.266 2.51 1 97.31 331 ASN B N 1
ATOM 6761 C CA . ASN B 1 331 ? -12.102 -15.172 2.148 1 97.31 331 ASN B CA 1
ATOM 6762 C C . ASN B 1 331 ? -11.844 -14.031 1.164 1 97.31 331 ASN B C 1
ATOM 6764 O O . ASN B 1 331 ? -10.883 -13.273 1.314 1 97.31 331 ASN B O 1
ATOM 6768 N N . LEU B 1 332 ? -12.695 -13.945 0.143 1 98.38 332 LEU B N 1
ATOM 6769 C CA . LEU B 1 332 ? -12.594 -12.867 -0.838 1 98.38 332 LEU B CA 1
ATOM 6770 C C . LEU B 1 332 ? -12.609 -11.508 -0.156 1 98.38 332 LEU B C 1
ATOM 6772 O O . LEU B 1 332 ? -11.75 -10.664 -0.426 1 98.38 332 LEU B O 1
ATOM 6776 N N . ILE B 1 333 ? -13.531 -11.289 0.744 1 98.44 333 ILE B N 1
ATOM 6777 C CA . ILE B 1 333 ? -13.688 -10.023 1.449 1 98.44 333 ILE B CA 1
ATOM 6778 C C . ILE B 1 333 ? -12.422 -9.719 2.25 1 98.44 333 ILE B C 1
ATOM 6780 O O . ILE B 1 333 ? -11.891 -8.609 2.188 1 98.44 333 ILE B O 1
ATOM 6784 N N . ASP B 1 334 ? -11.977 -10.711 3.008 1 97.88 334 ASP B N 1
ATOM 6785 C CA . ASP B 1 334 ? -10.805 -10.531 3.857 1 97.88 334 ASP B CA 1
ATOM 6786 C C . ASP B 1 334 ? -9.562 -10.203 3.023 1 97.88 334 ASP B C 1
ATOM 6788 O O . ASP B 1 334 ? -8.797 -9.297 3.367 1 97.88 334 ASP B O 1
ATOM 6792 N N . VAL B 1 335 ? -9.383 -10.906 1.97 1 97.44 335 VAL B N 1
ATOM 6793 C CA . VAL B 1 335 ? -8.242 -10.734 1.075 1 97.44 335 VAL B CA 1
ATOM 6794 C C . VAL B 1 335 ? -8.273 -9.336 0.459 1 97.44 335 VAL B C 1
ATOM 6796 O O . VAL B 1 335 ? -7.258 -8.633 0.446 1 97.44 335 VAL B O 1
ATOM 6799 N N . VAL B 1 336 ? -9.438 -8.898 -0.021 1 98.38 336 VAL B N 1
ATOM 6800 C CA . VAL B 1 336 ? -9.586 -7.609 -0.691 1 98.38 336 VAL B CA 1
ATOM 6801 C C . VAL B 1 336 ? -9.344 -6.477 0.302 1 98.38 336 VAL B C 1
ATOM 6803 O O . VAL B 1 336 ? -8.688 -5.488 -0.027 1 98.38 336 VAL B O 1
ATOM 6806 N N . SER B 1 337 ? -9.789 -6.637 1.508 1 97.94 337 SER B N 1
ATOM 6807 C CA . SER B 1 337 ? -9.617 -5.609 2.527 1 97.94 337 SER B CA 1
ATOM 6808 C C . SER B 1 337 ? -8.141 -5.426 2.879 1 97.94 337 SER B C 1
ATOM 6810 O O . SER B 1 337 ? -7.762 -4.418 3.479 1 97.94 337 SER B O 1
ATOM 6812 N N . LYS B 1 338 ? -7.375 -6.344 2.508 1 96.75 338 LYS B N 1
ATOM 6813 C CA . LYS B 1 338 ? -5.961 -6.324 2.867 1 96.75 338 LYS B CA 1
ATOM 6814 C C . LYS B 1 338 ? -5.078 -6.188 1.627 1 96.75 338 LYS B C 1
ATOM 6816 O O . LYS B 1 338 ? -3.922 -6.609 1.633 1 96.75 338 LYS B O 1
ATOM 6821 N N . ASN B 1 339 ? -5.605 -5.707 0.554 1 97.12 339 ASN B N 1
ATOM 6822 C CA . ASN B 1 339 ? -4.934 -5.309 -0.68 1 97.12 339 ASN B CA 1
ATOM 6823 C C . ASN B 1 339 ? -4.66 -6.512 -1.58 1 97.12 339 ASN B C 1
ATOM 6825 O O . ASN B 1 339 ? -3.762 -6.469 -2.422 1 97.12 339 ASN B O 1
ATOM 6829 N N . GLY B 1 340 ? -5.367 -7.605 -1.392 1 97.38 340 GLY B N 1
ATOM 6830 C CA . GLY B 1 340 ? -5.176 -8.82 -2.172 1 97.38 340 GLY B CA 1
ATOM 6831 C C . GLY B 1 340 ? -6.262 -9.039 -3.209 1 97.38 340 GLY B C 1
ATOM 6832 O O . GLY B 1 340 ? -7.211 -8.25 -3.299 1 97.38 340 GLY B O 1
ATOM 6833 N N . ARG B 1 341 ? -6.082 -10.07 -4.066 1 97.94 341 ARG B N 1
ATOM 6834 C CA . ARG B 1 341 ? -7.035 -10.625 -5.023 1 97.94 341 ARG B CA 1
ATOM 6835 C C . ARG B 1 341 ? -7.176 -12.133 -4.844 1 97.94 341 ARG B C 1
ATOM 6837 O O . ARG B 1 341 ? -6.246 -12.797 -4.383 1 97.94 341 ARG B O 1
ATOM 6844 N N . LEU B 1 342 ? -8.312 -12.57 -5.211 1 98.62 342 LEU B N 1
ATOM 6845 C CA . LEU B 1 342 ? -8.555 -14 -5.074 1 98.62 342 LEU B CA 1
ATOM 6846 C C . LEU B 1 342 ? -8.648 -14.672 -6.441 1 98.62 342 LEU B C 1
ATOM 6848 O O . LEU B 1 342 ? -9.5 -14.305 -7.258 1 98.62 342 LEU B O 1
ATOM 6852 N N . LEU B 1 343 ? -7.742 -15.523 -6.707 1 98.81 343 LEU B N 1
ATOM 6853 C CA . LEU B 1 343 ? -7.805 -16.422 -7.859 1 98.81 343 LEU B CA 1
ATOM 6854 C C . LEU B 1 343 ? -8.375 -17.781 -7.465 1 98.81 343 LEU B C 1
ATOM 6856 O O . LEU B 1 343 ? -7.68 -18.594 -6.859 1 98.81 343 LEU B O 1
ATOM 6860 N N . LEU B 1 344 ? -9.617 -18.047 -7.773 1 98.88 344 LEU B N 1
ATOM 6861 C CA . LEU B 1 344 ? -10.352 -19.234 -7.32 1 98.88 344 LEU B CA 1
ATOM 6862 C C . LEU B 1 344 ? -10.336 -20.328 -8.383 1 98.88 344 LEU B C 1
ATOM 6864 O O . LEU B 1 344 ? -10.781 -20.109 -9.508 1 98.88 344 LEU B O 1
ATOM 6868 N N . ASN B 1 345 ? -9.922 -21.453 -7.988 1 98.88 345 ASN B N 1
ATOM 6869 C CA . ASN B 1 345 ? -9.727 -22.547 -8.93 1 98.88 345 ASN B CA 1
ATOM 6870 C C . ASN B 1 345 ? -10.969 -23.422 -9.039 1 98.88 345 ASN B C 1
ATOM 6872 O O . ASN B 1 345 ? -11.625 -23.703 -8.039 1 98.88 345 ASN B O 1
ATOM 6876 N N . VAL B 1 346 ? -11.258 -23.859 -10.273 1 98.81 346 VAL B N 1
ATOM 6877 C CA . VAL B 1 346 ? -12.156 -24.969 -10.562 1 98.81 346 VAL B CA 1
ATOM 6878 C C . VAL B 1 346 ? -11.391 -26.094 -11.258 1 98.81 346 VAL B C 1
ATOM 6880 O O . VAL B 1 346 ? -10.375 -25.844 -11.914 1 98.81 346 VAL B O 1
ATOM 6883 N N . GLY B 1 347 ? -11.852 -27.312 -11.078 1 98.56 347 GLY B N 1
ATOM 6884 C CA . GLY B 1 347 ? -11.289 -28.469 -11.742 1 98.56 347 GLY B CA 1
ATOM 6885 C C . GLY B 1 347 ? -12.297 -29.234 -12.578 1 98.56 347 GLY B C 1
ATOM 6886 O O . GLY B 1 347 ? -12.961 -30.141 -12.078 1 98.56 347 GLY B O 1
ATOM 6887 N N . PRO B 1 348 ? -12.43 -28.922 -13.828 1 98.62 348 PRO B N 1
ATOM 6888 C CA . PRO B 1 348 ? -13.406 -29.609 -14.68 1 98.62 348 PRO B CA 1
ATOM 6889 C C . PRO B 1 348 ? -13.109 -31.109 -14.82 1 98.62 348 PRO B C 1
ATOM 6891 O O . PRO B 1 348 ? -11.953 -31.516 -14.711 1 98.62 348 PRO B O 1
ATOM 6894 N N . LYS B 1 349 ? -14.133 -31.859 -15.133 1 98.25 349 LYS B N 1
ATOM 6895 C CA . LYS B 1 349 ? -14.008 -33.281 -15.422 1 98.25 349 LYS B CA 1
ATOM 6896 C C . LYS B 1 349 ? -13.281 -33.531 -16.734 1 98.25 349 LYS B C 1
ATOM 6898 O O . LYS B 1 349 ? -13.195 -32.625 -17.578 1 98.25 349 LYS B O 1
ATOM 6903 N N . GLY B 1 350 ? -12.836 -34.781 -16.922 1 98 350 GLY B N 1
ATOM 6904 C CA . GLY B 1 350 ? -12.148 -35.125 -18.141 1 98 350 GLY B CA 1
ATOM 6905 C C . GLY B 1 350 ? -12.977 -34.875 -19.391 1 98 350 GLY B C 1
ATOM 6906 O O . GLY B 1 350 ? -12.438 -34.594 -20.453 1 98 350 GLY B O 1
ATOM 6907 N N . ASP B 1 351 ? -14.344 -34.906 -19.266 1 98.12 351 ASP B N 1
ATOM 6908 C CA . ASP B 1 351 ? -15.203 -34.688 -20.422 1 98.12 351 ASP B CA 1
ATOM 6909 C C . ASP B 1 351 ? -15.422 -33.219 -20.703 1 98.12 351 ASP B C 1
ATOM 6911 O O . ASP B 1 351 ? -16.094 -32.844 -21.672 1 98.12 351 ASP B O 1
ATOM 6915 N N . GLY B 1 352 ? -14.867 -32.344 -19.797 1 98.19 352 GLY B N 1
ATOM 6916 C CA . GLY B 1 352 ? -14.938 -30.922 -20.016 1 98.19 352 GLY B CA 1
ATOM 6917 C C . GLY B 1 352 ? -16.031 -30.234 -19.203 1 98.19 352 GLY B C 1
ATOM 6918 O O . GLY B 1 352 ? -16.125 -29.016 -19.203 1 98.19 352 GLY B O 1
ATOM 6919 N N . THR B 1 353 ? -16.828 -31 -18.453 1 98.38 353 THR B N 1
ATOM 6920 C CA . THR B 1 353 ? -17.891 -30.391 -17.672 1 98.38 353 THR B CA 1
ATOM 6921 C C . THR B 1 353 ? -17.375 -29.938 -16.312 1 98.38 353 THR B C 1
ATOM 6923 O O . THR B 1 353 ? -16.469 -30.562 -15.742 1 98.38 353 THR B O 1
ATOM 6926 N N . ILE B 1 354 ? -17.891 -28.859 -15.82 1 98.5 354 ILE B N 1
ATOM 6927 C CA . ILE B 1 354 ? -17.688 -28.438 -14.445 1 98.5 354 ILE B CA 1
ATOM 6928 C C . ILE B 1 354 ? -18.766 -29.047 -13.547 1 98.5 354 ILE B C 1
ATOM 6930 O O . ILE B 1 354 ? -19.953 -28.969 -13.859 1 98.5 354 ILE B O 1
ATOM 6934 N N . CYS B 1 355 ? -18.406 -29.75 -12.492 1 97.62 355 CYS B N 1
ATOM 6935 C CA . CYS B 1 355 ? -19.359 -30.5 -11.68 1 97.62 355 CYS B CA 1
ATOM 6936 C C . CYS B 1 355 ? -20.375 -29.562 -11.031 1 97.62 355 CYS B C 1
ATOM 6938 O O . CYS B 1 355 ? -20.156 -28.359 -10.969 1 97.62 355 CYS B O 1
ATOM 6940 N N . GLU B 1 356 ? -21.438 -30.109 -10.586 1 97.94 356 GLU B N 1
ATOM 6941 C CA . GLU B 1 356 ? -22.562 -29.344 -10.039 1 97.94 356 GLU B CA 1
ATOM 6942 C C . GLU B 1 356 ? -22.156 -28.609 -8.773 1 97.94 356 GLU B C 1
ATOM 6944 O O . GLU B 1 356 ? -22.625 -27.484 -8.516 1 97.94 356 GLU B O 1
ATOM 6949 N N . GLU B 1 357 ? -21.328 -29.234 -7.961 1 98 357 GLU B N 1
ATOM 6950 C CA . GLU B 1 357 ? -20.891 -28.625 -6.711 1 98 357 GLU B CA 1
ATOM 6951 C C . GLU B 1 357 ? -20.141 -27.312 -6.965 1 98 357 GLU B C 1
ATOM 6953 O O . GLU B 1 357 ? -20.438 -26.297 -6.336 1 98 357 GLU B O 1
ATOM 6958 N N . GLU B 1 358 ? -19.234 -27.359 -7.918 1 98.69 358 GLU B N 1
ATOM 6959 C CA . GLU B 1 358 ? -18.453 -26.156 -8.242 1 98.69 358 GLU B CA 1
ATOM 6960 C C . GLU B 1 358 ? -19.328 -25.109 -8.93 1 98.69 358 GLU B C 1
ATOM 6962 O O . GLU B 1 358 ? -19.203 -23.922 -8.664 1 98.69 358 GLU B O 1
ATOM 6967 N N . THR B 1 359 ? -20.234 -25.578 -9.805 1 98.81 359 THR B N 1
ATOM 6968 C CA . THR B 1 359 ? -21.156 -24.688 -10.484 1 98.81 359 THR B CA 1
ATOM 6969 C C . THR B 1 359 ? -22.016 -23.938 -9.477 1 98.81 359 THR B C 1
ATOM 6971 O O . THR B 1 359 ? -22.188 -22.719 -9.578 1 98.81 359 THR B O 1
ATOM 6974 N N . LYS B 1 360 ? -22.531 -24.625 -8.531 1 98.75 360 LYS B N 1
ATOM 6975 C CA . LYS B 1 360 ? -23.391 -24.031 -7.512 1 98.75 360 LYS B CA 1
ATOM 6976 C C . LYS B 1 360 ? -22.641 -22.969 -6.711 1 98.75 360 LYS B C 1
ATOM 6978 O O . LYS B 1 360 ? -23.156 -21.875 -6.492 1 98.75 360 LYS B O 1
ATOM 6983 N N . VAL B 1 361 ? -21.469 -23.281 -6.293 1 98.81 361 VAL B N 1
ATOM 6984 C CA . VAL B 1 361 ? -20.656 -22.359 -5.516 1 98.81 361 VAL B CA 1
ATOM 6985 C C . VAL B 1 361 ? -20.406 -21.078 -6.32 1 98.81 361 VAL B C 1
ATOM 6987 O O . VAL B 1 361 ? -20.578 -19.969 -5.809 1 98.81 361 VAL B O 1
ATOM 6990 N N . LEU B 1 362 ? -20.047 -21.219 -7.59 1 98.94 362 LEU B N 1
ATOM 6991 C CA . LEU B 1 362 ? -19.75 -20.078 -8.453 1 98.94 362 LEU B CA 1
ATOM 6992 C C . LEU B 1 362 ? -20.984 -19.188 -8.617 1 98.94 362 LEU B C 1
ATOM 6994 O O . LEU B 1 362 ? -20.891 -17.969 -8.547 1 98.94 362 LEU B O 1
ATOM 6998 N N . LYS B 1 363 ? -22.109 -19.797 -8.844 1 98.88 363 LYS B N 1
ATOM 6999 C CA . LYS B 1 363 ? -23.344 -19.031 -9.023 1 98.88 363 LYS B CA 1
ATOM 7000 C C . LYS B 1 363 ? -23.703 -18.281 -7.754 1 98.88 363 LYS B C 1
ATOM 7002 O O . LYS B 1 363 ? -24.172 -17.141 -7.82 1 98.88 363 LYS B O 1
ATOM 7007 N N . GLU B 1 364 ? -23.5 -18.906 -6.625 1 98.81 364 GLU B N 1
ATOM 7008 C CA . GLU B 1 364 ? -23.781 -18.25 -5.352 1 98.81 364 GLU B CA 1
ATOM 7009 C C . GLU B 1 364 ? -22.844 -17.078 -5.105 1 98.81 364 GLU B C 1
ATOM 7011 O O . GLU B 1 364 ? -23.281 -16.031 -4.605 1 98.81 364 GLU B O 1
ATOM 7016 N N . ILE B 1 365 ? -21.625 -17.219 -5.449 1 98.88 365 ILE B N 1
ATOM 7017 C CA . ILE B 1 365 ? -20.688 -16.109 -5.359 1 98.88 365 ILE B CA 1
ATOM 7018 C C . ILE B 1 365 ? -21.156 -14.961 -6.246 1 98.88 365 ILE B C 1
ATOM 7020 O O . ILE B 1 365 ? -21.188 -13.805 -5.816 1 98.88 365 ILE B O 1
ATOM 7024 N N . GLY B 1 366 ? -21.516 -15.312 -7.48 1 98.88 366 GLY B N 1
ATOM 7025 C CA . GLY B 1 366 ? -22.016 -14.305 -8.406 1 98.88 366 GLY B CA 1
ATOM 7026 C C . GLY B 1 366 ? -23.234 -13.562 -7.875 1 98.88 366 GLY B C 1
ATOM 7027 O O . GLY B 1 366 ? -23.344 -12.344 -8.031 1 98.88 366 GLY B O 1
ATOM 7028 N N . SER B 1 367 ? -24.125 -14.281 -7.293 1 98.69 367 SER B N 1
ATOM 7029 C CA . SER B 1 367 ? -25.312 -13.672 -6.715 1 98.69 367 SER B CA 1
ATOM 7030 C C . SER B 1 367 ? -24.953 -12.664 -5.633 1 98.69 367 SER B C 1
ATOM 7032 O O . SER B 1 367 ? -25.531 -11.578 -5.566 1 98.69 367 SER B O 1
ATOM 7034 N N . TRP B 1 368 ? -24.031 -13 -4.789 1 98.62 368 TRP B N 1
ATOM 7035 C CA . TRP B 1 368 ? -23.594 -12.078 -3.748 1 98.62 368 TRP B CA 1
ATOM 7036 C C . TRP B 1 368 ? -22.922 -10.852 -4.352 1 98.62 368 TRP B C 1
ATOM 7038 O O . TRP B 1 368 ? -23.188 -9.719 -3.941 1 98.62 368 TRP B O 1
ATOM 7048 N N . LEU B 1 369 ? -22.094 -11.055 -5.371 1 98.75 369 LEU B N 1
ATOM 7049 C CA . LEU B 1 369 ? -21.312 -9.977 -5.977 1 98.75 369 LEU B CA 1
ATOM 7050 C C . LEU B 1 369 ? -22.203 -9.055 -6.797 1 98.75 369 LEU B C 1
ATOM 7052 O O . LEU B 1 369 ? -21.906 -7.871 -6.965 1 98.75 369 LEU B O 1
ATOM 7056 N N . LYS B 1 370 ? -23.281 -9.57 -7.309 1 98.12 370 LYS B N 1
ATOM 7057 C CA . LYS B 1 370 ? -24.234 -8.727 -8.023 1 98.12 370 LYS B CA 1
ATOM 7058 C C . LYS B 1 370 ? -24.766 -7.613 -7.121 1 98.12 370 LYS B C 1
ATOM 7060 O O . LYS B 1 370 ? -24.969 -6.488 -7.574 1 98.12 370 LYS B O 1
ATOM 7065 N N . VAL B 1 371 ? -24.875 -7.938 -5.887 1 97.69 371 VAL B N 1
ATOM 7066 C CA . VAL B 1 371 ? -25.438 -6.992 -4.922 1 97.69 371 VAL B CA 1
ATOM 7067 C C . VAL B 1 371 ? -24.312 -6.191 -4.277 1 97.69 371 VAL B C 1
ATOM 7069 O O . VAL B 1 371 ? -24.422 -4.973 -4.121 1 97.69 371 VAL B O 1
ATOM 7072 N N . ASN B 1 372 ? -23.266 -6.883 -3.934 1 98.31 372 ASN B N 1
ATOM 7073 C CA . ASN B 1 372 ? -22.266 -6.309 -3.025 1 98.31 372 ASN B CA 1
ATOM 7074 C C . ASN B 1 372 ? -20.969 -5.977 -3.752 1 98.31 372 ASN B C 1
ATOM 7076 O O . ASN B 1 372 ? -20 -5.531 -3.131 1 98.31 372 ASN B O 1
ATOM 7080 N N . GLY B 1 373 ? -20.922 -6.152 -5.082 1 98.38 373 GLY B N 1
ATOM 7081 C CA . GLY B 1 373 ? -19.688 -6.031 -5.859 1 98.38 373 GLY B CA 1
ATOM 7082 C C . GLY B 1 373 ? -19.062 -4.656 -5.77 1 98.38 373 GLY B C 1
ATOM 7083 O O . GLY B 1 373 ? -17.844 -4.512 -5.93 1 98.38 373 GLY B O 1
ATOM 7084 N N . GLU B 1 374 ? -19.812 -3.592 -5.523 1 97.62 374 GLU B N 1
ATOM 7085 C CA . GLU B 1 374 ? -19.25 -2.244 -5.43 1 97.62 374 GLU B CA 1
ATOM 7086 C C . GLU B 1 374 ? -18.297 -2.119 -4.246 1 97.62 374 GLU B C 1
ATOM 7088 O O . GLU B 1 374 ? -17.438 -1.23 -4.223 1 97.62 374 GLU B O 1
ATOM 7093 N N . ALA B 1 375 ? -18.469 -2.998 -3.201 1 98.38 375 ALA B N 1
ATOM 7094 C CA . ALA B 1 375 ? -17.594 -2.992 -2.033 1 98.38 375 ALA B CA 1
ATOM 7095 C C . ALA B 1 375 ? -16.328 -3.818 -2.287 1 98.38 375 ALA B C 1
ATOM 7097 O O . ALA B 1 375 ? -15.469 -3.92 -1.417 1 98.38 375 ALA B O 1
ATOM 7098 N N . ILE B 1 376 ? -16.234 -4.418 -3.432 1 98.75 376 ILE B N 1
ATOM 7099 C CA . ILE B 1 376 ? -15.133 -5.316 -3.756 1 98.75 376 ILE B CA 1
ATOM 7100 C C . ILE B 1 376 ? -14.336 -4.762 -4.938 1 98.75 376 ILE B C 1
ATOM 7102 O O . ILE B 1 376 ? -13.211 -4.285 -4.766 1 98.75 376 ILE B O 1
ATOM 7106 N N . TYR B 1 377 ? -14.953 -4.59 -6.086 1 98.44 377 TYR B N 1
ATOM 7107 C CA . TYR B 1 377 ? -14.266 -4.219 -7.32 1 98.44 377 TYR B CA 1
ATOM 7108 C C . TYR B 1 377 ? -13.844 -2.758 -7.285 1 98.44 377 TYR B C 1
ATOM 7110 O O . TYR B 1 377 ? -14.617 -1.886 -6.891 1 98.44 377 TYR B O 1
ATOM 7118 N N . GLY B 1 378 ? -12.586 -2.523 -7.66 1 96.69 378 GLY B N 1
ATOM 7119 C CA . GLY B 1 378 ? -12.086 -1.163 -7.773 1 96.69 378 GLY B CA 1
ATOM 7120 C C . GLY B 1 378 ? -11.836 -0.503 -6.434 1 96.69 378 GLY B C 1
ATOM 7121 O O . GLY B 1 378 ? -11.531 0.689 -6.367 1 96.69 378 GLY B O 1
ATOM 7122 N N . THR B 1 379 ? -11.977 -1.237 -5.336 1 97 379 THR B N 1
ATOM 7123 C CA . THR B 1 379 ? -11.797 -0.665 -4.008 1 97 379 THR B CA 1
ATOM 7124 C C . THR B 1 379 ? -10.32 -0.639 -3.627 1 97 379 THR B C 1
ATOM 7126 O O . THR B 1 379 ? -9.492 -1.253 -4.301 1 97 379 THR B O 1
ATOM 7129 N N . LYS B 1 380 ? -9.977 0.099 -2.619 1 94.44 380 LYS B N 1
ATOM 7130 C CA . LYS B 1 380 ? -8.672 0.162 -1.969 1 94.44 380 LYS B CA 1
ATOM 7131 C C . LYS B 1 380 ? -8.781 -0.161 -0.481 1 94.44 380 LYS B C 1
ATOM 7133 O O . LYS B 1 380 ? -9.859 -0.033 0.109 1 94.44 380 LYS B O 1
ATOM 7138 N N . PRO B 1 381 ? -7.684 -0.627 0.066 1 94.38 381 PRO B N 1
ATOM 7139 C CA . PRO B 1 381 ? -7.715 -0.806 1.52 1 94.38 381 PRO B CA 1
ATOM 7140 C C . PRO B 1 381 ? -7.902 0.509 2.271 1 94.38 381 PRO B C 1
ATOM 7142 O O . PRO B 1 381 ? -7.418 1.554 1.828 1 94.38 381 PRO B O 1
ATOM 7145 N N . TYR B 1 382 ? -8.586 0.428 3.324 1 90.88 382 TYR B N 1
ATOM 7146 C CA . TYR B 1 382 ? -8.727 1.534 4.266 1 90.88 382 TYR B CA 1
ATOM 7147 C C . TYR B 1 382 ? -7.57 1.546 5.262 1 90.88 382 TYR B C 1
ATOM 7149 O O . TYR B 1 382 ? -6.711 0.665 5.234 1 90.88 382 TYR B O 1
ATOM 7157 N N . GLU B 1 383 ? -7.543 2.504 6.07 1 83.19 383 GLU B N 1
ATOM 7158 C CA . GLU B 1 383 ? -6.547 2.623 7.129 1 83.19 383 GLU B CA 1
ATOM 7159 C C . GLU B 1 383 ? -6.59 1.424 8.07 1 83.19 383 GLU B C 1
ATOM 7161 O O . GLU B 1 383 ? -5.551 0.943 8.523 1 83.19 383 GLU B O 1
ATOM 7166 N N . ARG B 1 384 ? -7.723 1.008 8.328 1 87.19 384 ARG B N 1
ATOM 7167 C CA . ARG B 1 384 ? -7.988 -0.218 9.078 1 87.19 384 ARG B CA 1
ATOM 7168 C C . ARG B 1 384 ? -8.688 -1.252 8.203 1 87.19 384 ARG B C 1
ATOM 7170 O O . ARG B 1 384 ? -9.797 -1.013 7.719 1 87.19 384 ARG B O 1
ATOM 7177 N N . SER B 1 385 ? -8.039 -2.34 8.062 1 92.38 385 SER B N 1
ATOM 7178 C CA . SER B 1 385 ? -8.586 -3.328 7.137 1 92.38 385 SER B CA 1
ATOM 7179 C C . SER B 1 385 ? -9.656 -4.184 7.809 1 92.38 385 SER B C 1
ATOM 7181 O O . SER B 1 385 ? -10.539 -4.719 7.141 1 92.38 385 SER B O 1
ATOM 7183 N N . SER B 1 386 ? -9.508 -4.301 9.156 1 94.56 386 SER B N 1
ATOM 7184 C CA . SER B 1 386 ? -10.422 -5.219 9.836 1 94.56 386 SER B CA 1
ATOM 7185 C C . SER B 1 386 ? -10.648 -4.793 11.289 1 94.56 386 SER B C 1
ATOM 7187 O O . SER B 1 386 ? -9.883 -3.994 11.828 1 94.56 386 SER B O 1
ATOM 7189 N N . GLU B 1 387 ? -11.672 -5.258 11.766 1 94.38 387 GLU B N 1
ATOM 7190 C CA . GLU B 1 387 ? -12.047 -5.141 13.172 1 94.38 387 GLU B CA 1
ATOM 7191 C C . GLU B 1 387 ? -12.758 -6.402 13.656 1 94.38 387 GLU B C 1
ATOM 7193 O O . GLU B 1 387 ? -13.508 -7.027 12.906 1 94.38 387 GLU B O 1
ATOM 7198 N N . GLY B 1 388 ? -12.453 -6.777 14.914 1 95.75 388 GLY B N 1
ATOM 7199 C CA . GLY B 1 388 ? -13.211 -7.871 15.508 1 95.75 388 GLY B CA 1
ATOM 7200 C C . GLY B 1 388 ? -12.344 -8.914 16.172 1 95.75 388 GLY B C 1
ATOM 7201 O O . GLY B 1 388 ? -11.109 -8.852 16.078 1 95.75 388 GLY B O 1
ATOM 7202 N N . PRO B 1 389 ? -12.93 -9.805 16.828 1 94.25 389 PRO B N 1
ATOM 7203 C CA . PRO B 1 389 ? -12.195 -10.773 17.656 1 94.25 389 PRO B CA 1
ATOM 7204 C C . PRO B 1 389 ? -11.586 -11.906 16.828 1 94.25 389 PRO B C 1
ATOM 7206 O O . PRO B 1 389 ? -10.703 -12.617 17.328 1 94.25 389 PRO B O 1
ATOM 7209 N N . THR B 1 390 ? -12.047 -12.125 15.633 1 93.31 390 THR B N 1
ATOM 7210 C CA . THR B 1 390 ? -11.547 -13.258 14.859 1 93.31 390 THR B CA 1
ATOM 7211 C C . THR B 1 390 ? -10.164 -12.953 14.289 1 93.31 390 THR B C 1
ATOM 7213 O O . THR B 1 390 ? -9.992 -11.953 13.578 1 93.31 390 THR B O 1
ATOM 7216 N N . LYS B 1 391 ? -9.242 -13.883 14.555 1 89.75 391 LYS B N 1
ATOM 7217 C CA . LYS B 1 391 ? -7.863 -13.688 14.117 1 89.75 391 LYS B CA 1
ATOM 7218 C C . LYS B 1 391 ? -7.574 -14.477 12.844 1 89.75 391 LYS B C 1
ATOM 7220 O O . LYS B 1 391 ? -8.039 -15.609 12.695 1 89.75 391 LYS B O 1
ATOM 7225 N N . ILE B 1 392 ? -6.852 -13.812 11.969 1 88.12 392 ILE B N 1
ATOM 7226 C CA . ILE B 1 392 ? -6.438 -14.438 10.719 1 88.12 392 ILE B CA 1
ATOM 7227 C C . ILE B 1 392 ? -4.973 -14.859 10.812 1 88.12 392 ILE B C 1
ATOM 7229 O O . ILE B 1 392 ? -4.121 -14.086 11.242 1 88.12 392 ILE B O 1
ATOM 7233 N N . GLU B 1 393 ? -4.742 -16.094 10.469 1 84.31 393 GLU B N 1
ATOM 7234 C CA . GLU B 1 393 ? -3.371 -16.594 10.414 1 84.31 393 GLU B CA 1
ATOM 7235 C C . GLU B 1 393 ? -2.668 -16.141 9.141 1 84.31 393 GLU B C 1
ATOM 7237 O O . GLU B 1 393 ? -3.266 -16.141 8.062 1 84.31 393 GLU B O 1
ATOM 7242 N N . ASP B 1 394 ? -1.375 -15.891 9.258 1 83.88 394 ASP B N 1
ATOM 7243 C CA . ASP B 1 394 ? -0.595 -15.305 8.172 1 83.88 394 ASP B CA 1
ATOM 7244 C C . ASP B 1 394 ? 0.151 -16.391 7.391 1 83.88 394 ASP B C 1
ATOM 7246 O O . ASP B 1 394 ? 0.739 -17.297 7.984 1 83.88 394 ASP B O 1
ATOM 7250 N N . GLY B 1 395 ? 0.025 -16.266 6.043 1 79.31 395 GLY B N 1
ATOM 7251 C CA . GLY B 1 395 ? 0.978 -17.031 5.258 1 79.31 395 GLY B CA 1
ATOM 7252 C C . GLY B 1 395 ? 0.327 -18.125 4.438 1 79.31 395 GLY B C 1
ATOM 7253 O O . GLY B 1 395 ? -0.878 -18.078 4.18 1 79.31 395 GLY B O 1
ATOM 7254 N N . TYR B 1 396 ? 1.133 -18.953 3.902 1 73.88 396 TYR B N 1
ATOM 7255 C CA . TYR B 1 396 ? 0.74 -20.016 2.994 1 73.88 396 TYR B CA 1
ATOM 7256 C C . TYR B 1 396 ? -0.021 -21.109 3.738 1 73.88 396 TYR B C 1
ATOM 7258 O O . TYR B 1 396 ? 0.297 -21.422 4.887 1 73.88 396 TYR B O 1
ATOM 7266 N N . PHE B 1 397 ? -1.078 -21.656 3.064 1 81.5 397 PHE B N 1
ATOM 7267 C CA . PHE B 1 397 ? -1.817 -22.828 3.516 1 81.5 397 PHE B CA 1
ATOM 7268 C C . PHE B 1 397 ? -2.436 -22.594 4.887 1 81.5 397 PHE B C 1
ATOM 7270 O O . PHE B 1 397 ? -2.383 -23.453 5.762 1 81.5 397 PHE B O 1
ATOM 7277 N N . THR B 1 398 ? -2.885 -21.438 5.121 1 77 398 THR B N 1
ATOM 7278 C CA . THR B 1 398 ? -3.525 -21.062 6.379 1 77 398 THR B CA 1
ATOM 7279 C C . THR B 1 398 ? -5.02 -20.844 6.176 1 77 398 THR B C 1
ATOM 7281 O O . THR B 1 398 ? -5.711 -20.359 7.082 1 77 398 THR B O 1
ATOM 7284 N N . GLU B 1 399 ? -5.441 -21.219 4.973 1 79.5 399 GLU B N 1
ATOM 7285 C CA . GLU B 1 399 ? -6.859 -21 4.703 1 79.5 399 GLU B CA 1
ATOM 7286 C C . GLU B 1 399 ? -7.727 -21.969 5.5 1 79.5 399 GLU B C 1
ATOM 7288 O O . GLU B 1 399 ? -7.387 -23.141 5.641 1 79.5 399 GLU B O 1
ATOM 7293 N N . SER B 1 400 ? -8.57 -21.531 6.301 1 80.81 400 SER B N 1
ATOM 7294 C CA . SER B 1 400 ? -9.547 -22.328 7.039 1 80.81 400 SER B CA 1
ATOM 7295 C C . SER B 1 400 ? -10.852 -21.562 7.223 1 80.81 400 SER B C 1
ATOM 7297 O O . SER B 1 400 ? -10.883 -20.328 7.105 1 80.81 400 SER B O 1
ATOM 7299 N N . SER B 1 401 ? -11.828 -22.344 7.27 1 85.25 401 SER B N 1
ATOM 7300 C CA . SER B 1 401 ? -13.086 -21.688 7.633 1 85.25 401 SER B CA 1
ATOM 7301 C C . SER B 1 401 ? -12.984 -21.031 9 1 85.25 401 SER B C 1
ATOM 7303 O O . SER B 1 401 ? -12.391 -21.594 9.93 1 85.25 401 SER B O 1
ATOM 7305 N N . LYS B 1 402 ? -13.539 -19.844 9.062 1 89.62 402 LYS B N 1
ATOM 7306 C CA . LYS B 1 402 ? -13.5 -19.094 10.312 1 89.62 402 LYS B CA 1
ATOM 7307 C C . LYS B 1 402 ? -14.898 -18.938 10.906 1 89.62 402 LYS B C 1
ATOM 7309 O O . LYS B 1 402 ? -15.891 -18.891 10.164 1 89.62 402 LYS B O 1
ATOM 7314 N N . GLU B 1 403 ? -14.883 -18.922 12.125 1 92.5 403 GLU B N 1
ATOM 7315 C CA . GLU B 1 403 ? -16.141 -18.625 12.805 1 92.5 403 GLU B CA 1
ATOM 7316 C C . GLU B 1 403 ? -16.234 -17.141 13.172 1 92.5 403 GLU B C 1
ATOM 7318 O O . GLU B 1 403 ? -15.984 -16.75 14.312 1 92.5 403 GLU B O 1
ATOM 7323 N N . TYR B 1 404 ? -16.75 -16.453 12.242 1 96 404 TYR B N 1
ATOM 7324 C CA . TYR B 1 404 ? -16.875 -15.016 12.438 1 96 404 TYR B CA 1
ATOM 7325 C C . TYR B 1 404 ? -18.047 -14.688 13.352 1 96 404 TYR B C 1
ATOM 7327 O O . TYR B 1 404 ? -18.969 -15.5 13.508 1 96 404 TYR B O 1
ATOM 7335 N N . THR B 1 405 ? -17.953 -13.508 14.008 1 96.12 405 THR B N 1
ATOM 7336 C CA . THR B 1 405 ? -19.062 -12.953 14.781 1 96.12 405 THR B CA 1
ATOM 7337 C C . THR B 1 405 ? -19.594 -11.68 14.125 1 96.12 405 THR B C 1
ATOM 7339 O O . THR B 1 405 ? -19.031 -11.203 13.141 1 96.12 405 THR B O 1
ATOM 7342 N N . SER B 1 406 ? -20.656 -11.172 14.656 1 95.69 406 SER B N 1
ATOM 7343 C CA . SER B 1 406 ? -21.25 -9.938 14.148 1 95.69 406 SER B CA 1
ATOM 7344 C C . SER B 1 406 ? -20.391 -8.727 14.508 1 95.69 406 SER B C 1
ATOM 7346 O O . SER B 1 406 ? -20.688 -7.605 14.078 1 95.69 406 SER B O 1
ATOM 7348 N N . GLN B 1 407 ? -19.328 -8.984 15.234 1 96.56 407 GLN B N 1
ATOM 7349 C CA . GLN B 1 407 ? -18.406 -7.91 15.594 1 96.56 407 GLN B CA 1
ATOM 7350 C C . GLN B 1 407 ? -17.219 -7.871 14.641 1 96.56 407 GLN B C 1
ATOM 7352 O O . GLN B 1 407 ? -16.375 -6.98 14.734 1 96.56 407 GLN B O 1
ATOM 7357 N N . ASP B 1 408 ? -17.203 -8.859 13.742 1 98.06 408 ASP B N 1
ATOM 7358 C CA . ASP B 1 408 ? -16.109 -8.906 12.766 1 98.06 408 ASP B CA 1
ATOM 7359 C C . ASP B 1 408 ? -16.453 -8.094 11.523 1 98.06 408 ASP B C 1
ATOM 7361 O O . ASP B 1 408 ? -17.406 -8.422 10.805 1 98.06 408 ASP B O 1
ATOM 7365 N N . PHE B 1 409 ? -15.672 -7.059 11.297 1 98.19 409 PHE B N 1
ATOM 7366 C CA . PHE B 1 409 ? -15.875 -6.195 10.141 1 98.19 409 PHE B CA 1
ATOM 7367 C C . PHE B 1 409 ? -14.625 -6.156 9.273 1 98.19 409 PHE B C 1
ATOM 7369 O O . PHE B 1 409 ? -13.508 -6.305 9.773 1 98.19 409 PHE B O 1
ATOM 7376 N N . ARG B 1 410 ? -14.797 -6.039 7.973 1 98.25 410 ARG B N 1
ATOM 7377 C CA . ARG B 1 410 ? -13.773 -5.633 7.02 1 98.25 410 ARG B CA 1
ATOM 7378 C C . ARG B 1 410 ? -14.133 -4.309 6.352 1 98.25 410 ARG B C 1
ATOM 7380 O O . ARG B 1 410 ? -15.312 -3.969 6.238 1 98.25 410 ARG B O 1
ATOM 7387 N N . PHE B 1 411 ? -13.125 -3.611 5.965 1 97.25 411 PHE B N 1
ATOM 7388 C CA . PHE B 1 411 ? -13.344 -2.277 5.422 1 97.25 411 PHE B CA 1
ATOM 7389 C C . PHE B 1 411 ? -12.703 -2.145 4.043 1 97.25 411 PHE B C 1
ATOM 7391 O O . PHE B 1 411 ? -11.578 -2.604 3.826 1 97.25 411 PHE B O 1
ATOM 7398 N N . THR B 1 412 ? -13.406 -1.554 3.094 1 97.38 412 THR B N 1
ATOM 7399 C CA . THR B 1 412 ? -12.883 -1.128 1.799 1 97.38 412 THR B CA 1
ATOM 7400 C C . THR B 1 412 ? -13.359 0.282 1.461 1 97.38 412 THR B C 1
ATOM 7402 O O . THR B 1 412 ? -14.312 0.782 2.062 1 97.38 412 THR B O 1
ATOM 7405 N N . VAL B 1 413 ? -12.633 0.897 0.617 1 95.69 413 VAL B N 1
ATOM 7406 C CA . VAL B 1 413 ? -12.992 2.26 0.237 1 95.69 413 VAL B CA 1
ATOM 7407 C C . VAL B 1 413 ? -12.992 2.389 -1.284 1 95.69 413 VAL B C 1
ATOM 7409 O O . VAL B 1 413 ? -12.172 1.766 -1.967 1 95.69 413 VAL B O 1
ATOM 7412 N N . LYS B 1 414 ? -13.867 3.186 -1.826 1 94.31 414 LYS B N 1
ATOM 7413 C CA . LYS B 1 414 ? -13.961 3.504 -3.248 1 94.31 414 LYS B CA 1
ATOM 7414 C C . LYS B 1 414 ? -14.633 4.855 -3.467 1 94.31 414 LYS B C 1
ATOM 7416 O O . LYS B 1 414 ? -15.781 5.055 -3.066 1 94.31 414 LYS B O 1
ATOM 7421 N N . GLY B 1 415 ? -13.898 5.668 -4.156 1 88.44 415 GLY B N 1
ATOM 7422 C CA . GLY B 1 415 ? -14.453 7.004 -4.309 1 88.44 415 GLY B CA 1
ATOM 7423 C C . GLY B 1 415 ? -14.641 7.727 -2.988 1 88.44 415 GLY B C 1
ATOM 7424 O O . GLY B 1 415 ? -13.695 7.852 -2.205 1 88.44 415 GLY B O 1
ATOM 7425 N N . ASP B 1 416 ? -15.836 8.125 -2.76 1 87.31 416 ASP B N 1
ATOM 7426 C CA . ASP B 1 416 ? -16.109 8.844 -1.52 1 87.31 416 ASP B CA 1
ATOM 7427 C C . ASP B 1 416 ? -16.875 7.965 -0.533 1 87.31 416 ASP B C 1
ATOM 7429 O O . ASP B 1 416 ? -17.5 8.469 0.397 1 87.31 416 ASP B O 1
ATOM 7433 N N . HIS B 1 417 ? -16.875 6.68 -0.856 1 93.62 417 HIS B N 1
ATOM 7434 C CA . HIS B 1 417 ? -17.594 5.766 0.023 1 93.62 417 HIS B CA 1
ATOM 7435 C C . HIS B 1 417 ? -16.625 4.879 0.803 1 93.62 417 HIS B C 1
ATOM 7437 O O . HIS B 1 417 ? -15.562 4.52 0.3 1 93.62 417 HIS B O 1
ATOM 7443 N N . MET B 1 418 ? -17.078 4.637 1.97 1 94.81 418 MET B N 1
ATOM 7444 C CA . MET B 1 418 ? -16.484 3.562 2.76 1 94.81 418 MET B CA 1
ATOM 7445 C C . MET B 1 418 ? -17.469 2.414 2.943 1 94.81 418 MET B C 1
ATOM 7447 O O . MET B 1 418 ? -18.656 2.641 3.158 1 94.81 418 MET B O 1
ATOM 7451 N N . TYR B 1 419 ? -16.984 1.24 2.807 1 97.81 419 TYR B N 1
ATOM 7452 C CA . TYR B 1 419 ? -17.828 0.063 3 1 97.81 419 TYR B CA 1
ATOM 7453 C C . TYR B 1 419 ? -17.438 -0.673 4.281 1 97.81 419 TYR B C 1
ATOM 7455 O O . TYR B 1 419 ? -16.266 -0.993 4.496 1 97.81 419 TYR B O 1
ATOM 7463 N N . VAL B 1 420 ? -18.422 -0.871 5.109 1 97.88 420 VAL B N 1
ATOM 7464 C CA . VAL B 1 420 ? -18.312 -1.735 6.281 1 97.88 420 VAL B CA 1
ATOM 7465 C C . VAL B 1 420 ? -18.969 -3.084 5.988 1 97.88 420 VAL B C 1
ATOM 7467 O O . VAL B 1 420 ? -20.188 -3.172 5.828 1 97.88 420 VAL B O 1
ATOM 7470 N N . ILE B 1 421 ? -18.172 -4.059 5.938 1 98.62 421 ILE B N 1
ATOM 7471 C CA . ILE B 1 421 ? -18.688 -5.387 5.609 1 98.62 421 ILE B CA 1
ATOM 7472 C C . ILE B 1 421 ? -18.766 -6.234 6.875 1 98.62 421 ILE B C 1
ATOM 7474 O O . ILE B 1 421 ? -17.734 -6.598 7.453 1 98.62 421 ILE B O 1
ATOM 7478 N N . ALA B 1 422 ? -19.938 -6.5 7.309 1 98.38 422 ALA B N 1
ATOM 7479 C CA . ALA B 1 422 ? -20.156 -7.391 8.445 1 98.38 422 ALA B CA 1
ATOM 7480 C C . ALA B 1 422 ? -20.016 -8.852 8.031 1 98.38 422 ALA B C 1
ATOM 7482 O O . ALA B 1 422 ? -20.797 -9.367 7.238 1 98.38 422 ALA B O 1
ATOM 7483 N N . MET B 1 423 ? -19.078 -9.539 8.586 1 98 423 MET B N 1
ATOM 7484 C CA . MET B 1 423 ? -18.75 -10.906 8.172 1 98 423 MET B CA 1
ATOM 7485 C C . MET B 1 423 ? -19.844 -11.875 8.586 1 98 423 MET B C 1
ATOM 7487 O O . MET B 1 423 ? -20.031 -12.922 7.957 1 98 423 MET B O 1
ATOM 7491 N N . LYS B 1 424 ? -20.5 -11.492 9.656 1 96.94 424 LYS B N 1
ATOM 7492 C CA . LYS B 1 424 ? -21.656 -12.258 10.125 1 96.94 424 LYS B CA 1
ATOM 7493 C C . LYS B 1 424 ? -22.797 -11.336 10.531 1 96.94 424 LYS B C 1
ATOM 7495 O O . LYS B 1 424 ? -22.578 -10.297 11.156 1 96.94 424 LYS B O 1
ATOM 7500 N N . THR B 1 425 ? -23.969 -11.711 10.203 1 95.19 425 THR B N 1
ATOM 7501 C CA . THR B 1 425 ? -25.156 -10.93 10.555 1 95.19 425 THR B CA 1
ATOM 7502 C C . THR B 1 425 ? -25.391 -10.961 12.062 1 95.19 425 THR B C 1
ATOM 7504 O O . THR B 1 425 ? -25.219 -12 12.703 1 95.19 425 THR B O 1
ATOM 7507 N N . SER B 1 426 ? -25.844 -9.875 12.562 1 94.88 426 SER B N 1
ATOM 7508 C CA . SER B 1 426 ? -26.172 -9.766 13.977 1 94.88 426 SER B CA 1
ATOM 7509 C C . SER B 1 426 ? -27.531 -10.406 14.273 1 94.88 426 SER B C 1
ATOM 7511 O O . SER B 1 426 ? -28.469 -10.281 13.484 1 94.88 426 SER B O 1
ATOM 7513 N N . LYS B 1 427 ? -27.609 -10.992 15.43 1 91.88 427 LYS B N 1
ATOM 7514 C CA . LYS B 1 427 ? -28.859 -11.633 15.836 1 91.88 427 LYS B CA 1
ATOM 7515 C C . LYS B 1 427 ? -29.906 -10.602 16.25 1 91.88 427 LYS B C 1
ATOM 7517 O O . LYS B 1 427 ? -31.094 -10.812 16.047 1 91.88 427 LYS B O 1
ATOM 7522 N N . ASP B 1 428 ? -29.422 -9.523 16.812 1 93.62 428 ASP B N 1
ATOM 7523 C CA . ASP B 1 428 ? -30.359 -8.523 17.312 1 93.62 428 ASP B CA 1
ATOM 7524 C C . ASP B 1 428 ? -30.453 -7.328 16.359 1 93.62 428 ASP B C 1
ATOM 7526 O O . ASP B 1 428 ? -31.094 -6.324 16.672 1 93.62 428 ASP B O 1
ATOM 7530 N N . GLY B 1 429 ? -29.781 -7.402 15.273 1 94.75 429 GLY B N 1
ATOM 7531 C CA . GLY B 1 429 ? -29.875 -6.363 14.266 1 94.75 429 GLY B CA 1
ATOM 7532 C C . GLY B 1 429 ? -29 -5.156 14.57 1 94.75 429 GLY B C 1
ATOM 7533 O O . GLY B 1 429 ? -29.047 -4.156 13.844 1 94.75 429 GLY B O 1
ATOM 7534 N N . GLU B 1 430 ? -28.234 -5.242 15.602 1 96.69 430 GLU B N 1
ATOM 7535 C CA . GLU B 1 430 ? -27.391 -4.117 15.977 1 96.69 430 GLU B CA 1
ATOM 7536 C C . GLU B 1 430 ? -25.922 -4.406 15.672 1 96.69 430 GLU B C 1
ATOM 7538 O O . GLU B 1 430 ? -25.422 -5.492 15.969 1 96.69 430 GLU B O 1
ATOM 7543 N N . TYR B 1 431 ? -25.297 -3.445 15.039 1 97.56 431 TYR B N 1
ATOM 7544 C CA . TYR B 1 431 ? -23.875 -3.482 14.75 1 97.56 431 TYR B CA 1
ATOM 7545 C C . TYR B 1 431 ? -23.156 -2.277 15.352 1 97.56 431 TYR B C 1
ATOM 7547 O O . TYR B 1 431 ? -23.625 -1.142 15.203 1 97.56 431 TYR B O 1
ATOM 7555 N N . LEU B 1 432 ? -22.109 -2.537 16.062 1 96.94 432 LEU B N 1
ATOM 7556 C CA . LEU B 1 432 ? -21.266 -1.461 16.562 1 96.94 432 LEU B CA 1
ATOM 7557 C C . LEU B 1 432 ? -19.891 -1.493 15.898 1 96.94 432 LEU B C 1
ATOM 7559 O O . LEU B 1 432 ? -19.125 -2.438 16.094 1 96.94 432 LEU B O 1
ATOM 7563 N N . VAL B 1 433 ? -19.625 -0.508 15.125 1 95.56 433 VAL B N 1
ATOM 7564 C CA . VAL B 1 433 ? -18.344 -0.377 14.453 1 95.56 433 VAL B CA 1
ATOM 7565 C C . VAL B 1 433 ? -17.438 0.558 15.258 1 95.56 433 VAL B C 1
ATOM 7567 O O . VAL B 1 433 ? -17.5 1.779 15.102 1 95.56 433 VAL B O 1
ATOM 7570 N N . ARG B 1 434 ? -16.5 0.044 15.961 1 91.62 434 ARG B N 1
ATOM 7571 C CA . ARG B 1 434 ? -15.695 0.764 16.938 1 91.62 434 ARG B CA 1
ATOM 7572 C C . ARG B 1 434 ? -14.602 1.571 16.25 1 91.62 434 ARG B C 1
ATOM 7574 O O . ARG B 1 434 ? -14.023 2.48 16.859 1 91.62 434 ARG B O 1
ATOM 7581 N N . SER B 1 435 ? -14.297 1.237 15.047 1 88.44 435 SER B N 1
ATOM 7582 C CA . SER B 1 435 ? -13.297 1.977 14.289 1 88.44 435 SER B CA 1
ATOM 7583 C C . SER B 1 435 ? -13.695 3.441 14.125 1 88.44 435 SER B C 1
ATOM 7585 O O . SER B 1 435 ? -12.852 4.285 13.82 1 88.44 435 SER B O 1
ATOM 7587 N N . PHE B 1 436 ? -14.945 3.766 14.312 1 88.25 436 PHE B N 1
ATOM 7588 C CA . PHE B 1 436 ? -15.43 5.137 14.203 1 88.25 436 PHE B CA 1
ATOM 7589 C C . PHE B 1 436 ? -15.602 5.762 15.586 1 88.25 436 PHE B C 1
ATOM 7591 O O . PHE B 1 436 ? -16.25 6.797 15.727 1 88.25 436 PHE B O 1
ATOM 7598 N N . ALA B 1 437 ? -15.062 5.051 16.594 1 85.81 437 ALA B N 1
ATOM 7599 C CA . ALA B 1 437 ? -15.188 5.547 17.969 1 85.81 437 ALA B CA 1
ATOM 7600 C C . ALA B 1 437 ? -14.281 6.754 18.203 1 85.81 437 ALA B C 1
ATOM 7602 O O . ALA B 1 437 ? -13.297 6.941 17.484 1 85.81 437 ALA B O 1
ATOM 7603 N N . ARG B 1 438 ? -14.68 7.535 19.047 1 77.06 438 ARG B N 1
ATOM 7604 C CA . ARG B 1 438 ? -13.82 8.578 19.594 1 77.06 438 ARG B CA 1
ATOM 7605 C C . ARG B 1 438 ? -12.82 8.008 20.594 1 77.06 438 ARG B C 1
ATOM 7607 O O . ARG B 1 438 ? -13.156 7.121 21.375 1 77.06 438 ARG B O 1
ATOM 7614 N N . ASN B 1 439 ? -11.5 8.211 20.391 1 67.81 439 ASN B N 1
ATOM 7615 C CA . ASN B 1 439 ? -10.555 7.75 21.406 1 67.81 439 ASN B CA 1
ATOM 7616 C C . ASN B 1 439 ? -10.812 8.406 22.75 1 67.81 439 ASN B C 1
ATOM 7618 O O . ASN B 1 439 ? -10.672 9.625 22.891 1 67.81 439 ASN B O 1
ATOM 7622 N N . PRO B 1 440 ? -11.438 7.645 23.656 1 58.44 440 PRO B N 1
ATOM 7623 C CA . PRO B 1 440 ? -11.797 8.281 24.938 1 58.44 440 PRO B CA 1
ATOM 7624 C C . PRO B 1 440 ? -10.578 8.859 25.656 1 58.44 440 PRO B C 1
ATOM 7626 O O . PRO B 1 440 ? -10.711 9.828 26.406 1 58.44 440 PRO B O 1
ATOM 7629 N N . GLU B 1 441 ? -9.547 8.055 25.578 1 53.66 441 GLU B N 1
ATOM 7630 C CA . GLU B 1 441 ? -8.414 8.414 26.422 1 53.66 441 GLU B CA 1
ATOM 7631 C C . GLU B 1 441 ? -7.617 9.562 25.812 1 53.66 441 GLU B C 1
ATOM 7633 O O . GLU B 1 441 ? -7.035 10.375 26.531 1 53.66 441 GLU B O 1
ATOM 7638 N N . HIS B 1 442 ? -7.523 9.359 24.453 1 55.72 442 HIS B N 1
ATOM 7639 C CA . HIS B 1 442 ? -6.617 10.336 23.859 1 55.72 442 HIS B CA 1
ATOM 7640 C C . HIS B 1 442 ? -7.375 11.336 23 1 55.72 442 HIS B C 1
ATOM 7642 O O . HIS B 1 442 ? -8.406 11 22.406 1 55.72 442 HIS B O 1
ATOM 7648 N N . GLU B 1 443 ? -7.742 12.438 23.594 1 54.81 443 GLU B N 1
ATOM 7649 C CA . GLU B 1 443 ? -8.32 13.508 22.781 1 54.81 443 GLU B CA 1
ATOM 7650 C C . GLU B 1 443 ? -7.957 13.352 21.312 1 54.81 443 GLU B C 1
ATOM 7652 O O . GLU B 1 443 ? -7.988 14.328 20.547 1 54.81 443 GLU B O 1
ATOM 7657 N N . GLN B 1 444 ? -7.398 12.094 21 1 57.69 444 GLN B N 1
ATOM 7658 C CA . GLN B 1 444 ? -6.984 11.898 19.609 1 57.69 444 GLN B CA 1
ATOM 7659 C C . GLN B 1 444 ? -8.016 11.078 18.828 1 57.69 444 GLN B C 1
ATOM 7661 O O . GLN B 1 444 ? -8.43 10.016 19.297 1 57.69 444 GLN B O 1
ATOM 7666 N N . PHE B 1 445 ? -8.719 11.82 18.047 1 67.88 445 PHE B N 1
ATOM 7667 C CA . PHE B 1 445 ? -9.688 11.18 17.172 1 67.88 445 PHE B CA 1
ATOM 7668 C C . PHE B 1 445 ? -9.008 10.555 15.953 1 67.88 445 PHE B C 1
ATOM 7670 O O . PHE B 1 445 ? -8.016 11.094 15.453 1 67.88 445 PHE B O 1
ATOM 7677 N N . HIS B 1 446 ? -9.375 9.242 15.812 1 67.5 446 HIS B N 1
ATOM 7678 C CA . HIS B 1 446 ? -8.867 8.617 14.602 1 67.5 446 HIS B CA 1
ATOM 7679 C C . HIS B 1 446 ? -9.664 9.055 13.375 1 67.5 446 HIS B C 1
ATOM 7681 O O . HIS B 1 446 ? -9.18 8.977 12.25 1 67.5 446 HIS B O 1
ATOM 7687 N N . TYR B 1 447 ? -10.891 9.469 13.75 1 75.56 447 TYR B N 1
ATOM 7688 C CA . TYR B 1 447 ? -11.789 9.82 12.664 1 75.56 447 TYR B CA 1
ATOM 7689 C C . TYR B 1 447 ? -12.742 10.938 13.086 1 75.56 447 TYR B C 1
ATOM 7691 O O . TYR B 1 447 ? -13.531 10.766 14.023 1 75.56 447 TYR B O 1
ATOM 7699 N N . THR B 1 448 ? -12.57 12.016 12.461 1 70.88 448 THR B N 1
ATOM 7700 C CA . THR B 1 448 ? -13.438 13.148 12.766 1 70.88 448 THR B CA 1
ATOM 7701 C C . THR B 1 448 ? -14.305 13.5 11.562 1 70.88 448 THR B C 1
ATOM 7703 O O . THR B 1 448 ? -14.969 14.539 11.547 1 70.88 448 THR B O 1
ATOM 7706 N N . GLY B 1 449 ? -14.273 12.617 10.586 1 76 449 GLY B N 1
ATOM 7707 C CA . GLY B 1 449 ? -15.117 12.867 9.422 1 76 449 GLY B CA 1
ATOM 7708 C C . GLY B 1 449 ? -16.594 12.82 9.742 1 76 449 GLY B C 1
ATOM 7709 O O . GLY B 1 449 ? -17 12.211 10.734 1 76 449 GLY B O 1
ATOM 7710 N N . VAL B 1 450 ? -17.375 13.508 9.016 1 82.75 450 VAL B N 1
ATOM 7711 C CA . VAL B 1 450 ? -18.812 13.586 9.227 1 82.75 450 VAL B CA 1
ATOM 7712 C C . VAL B 1 450 ? -19.531 12.602 8.312 1 82.75 450 VAL B C 1
ATOM 7714 O O . VAL B 1 450 ? -19.484 12.742 7.086 1 82.75 450 VAL B O 1
ATOM 7717 N N . ILE B 1 451 ? -20.156 11.648 8.938 1 88.25 451 ILE B N 1
ATOM 7718 C CA . ILE B 1 451 ? -20.938 10.664 8.203 1 88.25 451 ILE B CA 1
ATOM 7719 C C . ILE B 1 451 ? -22.281 11.273 7.797 1 88.25 451 ILE B C 1
ATOM 7721 O O . ILE B 1 451 ? -23.047 11.727 8.648 1 88.25 451 ILE B O 1
ATOM 7725 N N . SER B 1 452 ? -22.547 11.32 6.496 1 89.75 452 SER B N 1
ATOM 7726 C CA . SER B 1 452 ? -23.797 11.898 6.016 1 89.75 452 SER B CA 1
ATOM 7727 C C . SER B 1 452 ? -24.891 10.844 5.93 1 89.75 452 SER B C 1
ATOM 7729 O O . SER B 1 452 ? -26.078 11.148 6.129 1 89.75 452 SER B O 1
ATOM 7731 N N . ASN B 1 453 ? -24.469 9.656 5.598 1 93.19 453 ASN B N 1
ATOM 7732 C CA . ASN B 1 453 ? -25.469 8.602 5.43 1 93.19 453 ASN B CA 1
ATOM 7733 C C . ASN B 1 453 ? -24.844 7.211 5.527 1 93.19 453 ASN B C 1
ATOM 7735 O O . ASN B 1 453 ? -23.641 7.047 5.273 1 93.19 453 ASN B O 1
ATOM 7739 N N . VAL B 1 454 ? -25.641 6.23 5.98 1 95.94 454 VAL B N 1
ATOM 7740 C CA . VAL B 1 454 ? -25.312 4.812 5.945 1 95.94 454 VAL B CA 1
ATOM 7741 C C . VAL B 1 454 ? -26.438 4.027 5.285 1 95.94 454 VAL B C 1
ATOM 7743 O O . VAL B 1 454 ? -27.609 4.191 5.645 1 95.94 454 VAL B O 1
ATOM 7746 N N . GLU B 1 455 ? -26.062 3.25 4.301 1 96.12 455 GLU B N 1
ATOM 7747 C CA . GLU B 1 455 ? -27.047 2.42 3.604 1 96.12 455 GLU B CA 1
ATOM 7748 C C . GLU B 1 455 ? -26.609 0.96 3.568 1 96.12 455 GLU B C 1
ATOM 7750 O O . GLU B 1 455 ? -25.422 0.665 3.344 1 96.12 455 GLU B O 1
ATOM 7755 N N . ALA B 1 456 ? -27.531 0.078 3.904 1 96.56 456 ALA B N 1
ATOM 7756 C CA . ALA B 1 456 ? -27.266 -1.335 3.637 1 96.56 456 ALA B CA 1
ATOM 7757 C C . ALA B 1 456 ? -27.516 -1.671 2.172 1 96.56 456 ALA B C 1
ATOM 7759 O O . ALA B 1 456 ? -28.547 -1.289 1.609 1 96.56 456 ALA B O 1
ATOM 7760 N N . LEU B 1 457 ? -26.641 -2.387 1.534 1 95.5 457 LEU B N 1
ATOM 7761 C CA . LEU B 1 457 ? -26.797 -2.658 0.109 1 95.5 457 LEU B CA 1
ATOM 7762 C C . LEU B 1 457 ? -27.969 -3.604 -0.139 1 95.5 457 LEU B C 1
ATOM 7764 O O . LEU B 1 457 ? -28.516 -3.637 -1.241 1 95.5 457 LEU B O 1
ATOM 7768 N N . LEU B 1 458 ? -28.406 -4.379 0.848 1 92.5 458 LEU B N 1
ATOM 7769 C CA . LEU B 1 458 ? -29.5 -5.336 0.702 1 92.5 458 LEU B CA 1
ATOM 7770 C C . LEU B 1 458 ? -30.812 -4.754 1.226 1 92.5 458 LEU B C 1
ATOM 7772 O O . LEU B 1 458 ? -31.844 -5.41 1.172 1 92.5 458 LEU B O 1
ATOM 7776 N N . GLY B 1 459 ? -30.75 -3.531 1.776 1 89.12 459 GLY B N 1
ATOM 7777 C CA . GLY B 1 459 ? -31.969 -3.018 2.355 1 89.12 459 GLY B CA 1
ATOM 7778 C C . GLY B 1 459 ? -31.781 -1.706 3.094 1 89.12 459 GLY B C 1
ATOM 7779 O O . GLY B 1 459 ? -30.984 -0.868 2.684 1 89.12 459 GLY B O 1
ATOM 7780 N N . ASP B 1 460 ? -32.656 -1.57 4.152 1 89.12 460 ASP B N 1
ATOM 7781 C CA . ASP B 1 460 ? -32.656 -0.328 4.918 1 89.12 460 ASP B CA 1
ATOM 7782 C C . ASP B 1 460 ? -31.875 -0.488 6.227 1 89.12 460 ASP B C 1
ATOM 7784 O O . ASP B 1 460 ? -31.734 -1.601 6.734 1 89.12 460 ASP B O 1
ATOM 7788 N N . CYS B 1 461 ? -31.328 0.609 6.637 1 95.25 461 CYS B N 1
ATOM 7789 C CA . CYS B 1 461 ? -30.719 0.623 7.965 1 95.25 461 CYS B CA 1
ATOM 7790 C C . CYS B 1 461 ? -30.781 2.014 8.578 1 95.25 461 CYS B C 1
ATOM 7792 O O . CYS B 1 461 ? -31.156 2.979 7.91 1 95.25 461 CYS B O 1
ATOM 7794 N N . ARG B 1 462 ? -30.75 2.107 9.891 1 96.25 462 ARG B N 1
ATOM 7795 C CA . ARG B 1 462 ? -30.578 3.34 10.648 1 96.25 462 ARG B CA 1
ATOM 7796 C C . ARG B 1 462 ? -29.203 3.395 11.289 1 96.25 462 ARG B C 1
ATOM 7798 O O . ARG B 1 462 ? -28.547 2.361 11.469 1 96.25 462 ARG B O 1
ATOM 7805 N N . PHE B 1 463 ? -28.719 4.602 11.492 1 97.12 463 PHE B N 1
ATOM 7806 C CA . PHE B 1 463 ? -27.406 4.688 12.117 1 97.12 463 PHE B CA 1
ATOM 7807 C C . PHE B 1 463 ? -27.359 5.824 13.125 1 97.12 463 PHE B C 1
ATOM 7809 O O . PHE B 1 463 ? -28.188 6.727 13.094 1 97.12 463 PHE B O 1
ATOM 7816 N N . GLU B 1 464 ? -26.531 5.688 14.07 1 94.44 464 GLU B N 1
ATOM 7817 C CA . GLU B 1 464 ? -26.156 6.715 15.039 1 94.44 464 GLU B CA 1
ATOM 7818 C C . GLU B 1 464 ? -24.641 6.703 15.289 1 94.44 464 GLU B C 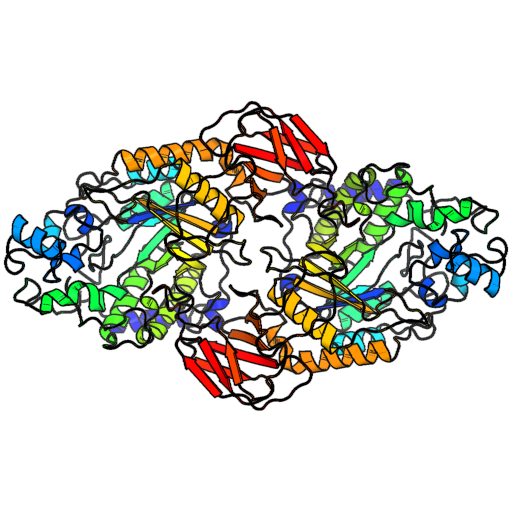1
ATOM 7820 O O . GLU B 1 464 ? -24.062 5.648 15.539 1 94.44 464 GLU B O 1
ATOM 7825 N N . HIS B 1 465 ? -24.109 7.824 15.164 1 90.94 465 HIS B N 1
ATOM 7826 C CA . HIS B 1 465 ? -22.688 7.953 15.477 1 90.94 465 HIS B CA 1
ATOM 7827 C C . HIS B 1 465 ? -22.484 8.469 16.891 1 90.94 465 HIS B C 1
ATOM 7829 O O . HIS B 1 465 ? -22.859 9.602 17.219 1 90.94 465 HIS B O 1
ATOM 7835 N N . LYS B 1 466 ? -21.922 7.613 17.734 1 89.75 466 LYS B N 1
ATOM 7836 C CA . LYS B 1 466 ? -21.688 7.938 19.141 1 89.75 466 LYS B CA 1
ATOM 7837 C C . LYS B 1 466 ? -20.203 7.836 19.484 1 89.75 466 LYS B C 1
ATOM 7839 O O . LYS B 1 466 ? -19.375 7.496 18.625 1 89.75 466 LYS B O 1
ATOM 7844 N N . ASN B 1 467 ? -19.797 8.172 20.703 1 83.56 467 ASN B N 1
ATOM 7845 C CA . ASN B 1 467 ? -18.391 8.18 21.141 1 83.56 467 ASN B CA 1
ATOM 7846 C C . ASN B 1 467 ? -17.766 6.793 21.047 1 83.56 467 ASN B C 1
ATOM 7848 O O . ASN B 1 467 ? -16.578 6.66 20.781 1 83.56 467 ASN B O 1
ATOM 7852 N N . ASP B 1 468 ? -18.594 5.855 21.25 1 89.12 468 ASP B N 1
ATOM 7853 C CA . ASP B 1 468 ? -18.047 4.504 21.281 1 89.12 468 ASP B CA 1
ATOM 7854 C C . ASP B 1 468 ? -18 3.9 19.891 1 89.12 468 ASP B C 1
ATOM 7856 O O . ASP B 1 468 ? -17.516 2.785 19.703 1 89.12 468 ASP B O 1
ATOM 7860 N N . GLY B 1 469 ? -18.547 4.629 18.922 1 91.88 469 GLY B N 1
ATOM 7861 C CA . GLY B 1 469 ? -18.453 4.156 17.547 1 91.88 469 GLY B CA 1
ATOM 7862 C C . GLY B 1 469 ? -19.719 4.406 16.734 1 91.88 469 GLY B C 1
ATOM 7863 O O . GLY B 1 469 ? -20.578 5.18 17.156 1 91.88 469 GLY B O 1
ATOM 7864 N N . LEU B 1 470 ? -19.797 3.85 15.539 1 94.94 470 LEU B N 1
ATOM 7865 C CA . LEU B 1 470 ? -20.938 3.936 14.648 1 94.94 470 LEU B CA 1
ATOM 7866 C C . LEU B 1 470 ? -21.922 2.789 14.906 1 94.94 470 LEU B C 1
ATOM 7868 O O . LEU B 1 470 ? -21.578 1.622 14.695 1 94.94 470 LEU B O 1
ATOM 7872 N N . HIS B 1 471 ? -23.109 3.123 15.398 1 96.88 471 HIS B N 1
ATOM 7873 C CA . HIS B 1 471 ? -24.172 2.152 15.594 1 96.88 471 HIS B CA 1
ATOM 7874 C C . HIS B 1 471 ? -25.047 2.035 14.344 1 96.88 471 HIS B C 1
ATOM 7876 O O . HIS B 1 471 ? -25.594 3.033 13.867 1 96.88 471 HIS B O 1
ATOM 7882 N N . ILE B 1 472 ? -25.125 0.878 13.789 1 97.94 472 ILE B N 1
ATOM 7883 C CA . ILE B 1 472 ? -25.984 0.604 12.656 1 97.94 472 ILE B CA 1
ATOM 7884 C C . ILE B 1 472 ? -27.078 -0.385 13.062 1 97.94 472 ILE B C 1
ATOM 7886 O O . ILE B 1 472 ? -26.797 -1.381 13.734 1 97.94 472 ILE B O 1
ATOM 7890 N N . TYR B 1 473 ? -28.266 -0.104 12.734 1 97.56 473 TYR B N 1
ATOM 7891 C CA . TYR B 1 473 ? -29.422 -0.954 13.016 1 97.56 473 TYR B CA 1
ATOM 7892 C C . TYR B 1 473 ? -30.062 -1.454 11.727 1 97.56 473 TYR B C 1
ATOM 7894 O O . TYR B 1 473 ? -30.516 -0.657 10.898 1 97.56 473 TYR B O 1
ATOM 7902 N N . SER B 1 474 ? -30.047 -2.682 11.539 1 95.94 474 SER B N 1
ATOM 7903 C CA . SER B 1 474 ? -30.625 -3.293 10.344 1 95.94 474 SER B CA 1
ATOM 7904 C C . SER B 1 474 ? -31.297 -4.621 10.672 1 95.94 474 SER B C 1
ATOM 7906 O O . SER B 1 474 ? -30.766 -5.418 11.445 1 95.94 474 SER B O 1
ATOM 7908 N N . GLU B 1 475 ? -32.406 -4.926 10 1 93.31 475 GLU B N 1
ATOM 7909 C CA . GLU B 1 475 ? -33.125 -6.168 10.227 1 93.31 475 GLU B CA 1
ATOM 7910 C C . GLU B 1 475 ? -32.781 -7.215 9.172 1 93.31 475 GLU B C 1
ATOM 7912 O O . GLU B 1 475 ? -33.406 -8.273 9.109 1 93.31 475 GLU B O 1
ATOM 7917 N N . ILE B 1 476 ? -31.875 -6.871 8.406 1 94 476 ILE B N 1
ATOM 7918 C CA . ILE B 1 476 ? -31.453 -7.793 7.355 1 94 476 ILE B CA 1
ATOM 7919 C C . ILE B 1 476 ? -30.891 -9.062 7.977 1 94 476 ILE B C 1
ATOM 7921 O O . ILE B 1 476 ? -30.031 -9 8.859 1 94 476 ILE B O 1
ATOM 7925 N N . THR B 1 477 ? -31.375 -10.227 7.582 1 92.25 477 THR B N 1
ATOM 7926 C CA . THR B 1 477 ? -30.812 -11.523 7.926 1 92.25 477 THR B CA 1
ATOM 7927 C C . THR B 1 477 ? -30.25 -12.211 6.684 1 92.25 477 THR B C 1
ATOM 7929 O O . THR B 1 477 ? -30.906 -12.266 5.645 1 92.25 477 THR B O 1
ATOM 7932 N N . SER B 1 478 ? -29.047 -12.625 6.793 1 94.81 478 SER B N 1
ATOM 7933 C CA . SER B 1 478 ? -28.375 -13.266 5.668 1 94.81 478 SER B CA 1
ATOM 7934 C C . SER B 1 478 ? -27.375 -14.305 6.148 1 94.81 478 SER B C 1
ATOM 7936 O O . SER B 1 478 ? -26.75 -14.141 7.199 1 94.81 478 SER B O 1
ATOM 7938 N N . ASP B 1 479 ? -27.234 -15.367 5.414 1 95.12 479 ASP B N 1
ATOM 7939 C CA . ASP B 1 479 ? -26.203 -16.359 5.68 1 95.12 479 ASP B CA 1
ATOM 7940 C C . ASP B 1 479 ? -24.844 -15.898 5.16 1 95.12 479 ASP B C 1
ATOM 7942 O O . ASP B 1 479 ? -23.828 -16.531 5.434 1 95.12 479 ASP B O 1
ATOM 7946 N N . TYR B 1 480 ? -24.859 -14.82 4.367 1 97.44 480 TYR B N 1
ATOM 7947 C CA . TYR B 1 480 ? -23.656 -14.242 3.797 1 97.44 480 TYR B CA 1
ATOM 7948 C C . TYR B 1 480 ? -23.344 -12.891 4.438 1 97.44 480 TYR B C 1
ATOM 7950 O O . TYR B 1 480 ? -24.203 -12.266 5.047 1 97.44 480 TYR B O 1
ATOM 7958 N N . PRO B 1 481 ? -22.062 -12.461 4.312 1 98 481 PRO B N 1
ATOM 7959 C CA . PRO B 1 481 ? -21.703 -11.125 4.801 1 98 481 PRO B CA 1
ATOM 7960 C C . PRO B 1 481 ? -22.594 -10.023 4.219 1 98 481 PRO B C 1
ATOM 7962 O O . PRO B 1 481 ? -23.031 -10.133 3.074 1 98 481 PRO B O 1
ATOM 7965 N N . ILE B 1 482 ? -22.859 -9 4.988 1 97.5 482 ILE B N 1
ATOM 7966 C CA . ILE B 1 482 ? -23.672 -7.883 4.52 1 97.5 482 ILE B CA 1
ATOM 7967 C C . ILE B 1 482 ? -22.828 -6.617 4.461 1 97.5 482 ILE B C 1
ATOM 7969 O O . ILE B 1 482 ? -21.906 -6.445 5.258 1 97.5 482 ILE B O 1
ATOM 7973 N N . VAL B 1 483 ? -23.172 -5.723 3.537 1 98.44 483 VAL B N 1
ATOM 7974 C CA . VAL B 1 483 ? -22.359 -4.551 3.27 1 98.44 483 VAL B CA 1
ATOM 7975 C C . VAL B 1 483 ? -23.125 -3.281 3.609 1 98.44 483 VAL B C 1
ATOM 7977 O O . VAL B 1 483 ? -24.266 -3.102 3.16 1 98.44 483 VAL B O 1
ATOM 7980 N N . PHE B 1 484 ? -22.547 -2.441 4.434 1 98.19 484 PHE B N 1
ATOM 7981 C CA . PHE B 1 484 ? -23.031 -1.089 4.688 1 98.19 484 PHE B CA 1
ATOM 7982 C C . PHE B 1 484 ? -22.156 -0.062 3.975 1 98.19 484 PHE B C 1
ATOM 7984 O O . PHE B 1 484 ? -20.938 -0.059 4.133 1 98.19 484 PHE B O 1
ATOM 7991 N N . ARG B 1 485 ? -22.781 0.76 3.195 1 97.19 485 ARG B N 1
ATOM 7992 C CA . ARG B 1 485 ? -22.109 1.845 2.494 1 97.19 485 ARG B CA 1
ATOM 7993 C C . ARG B 1 485 ? -22.203 3.148 3.279 1 97.19 485 ARG B C 1
ATOM 7995 O O . ARG B 1 485 ? -23.297 3.607 3.6 1 97.19 485 ARG B O 1
ATOM 8002 N N . ILE B 1 486 ? -21.078 3.682 3.611 1 95.06 486 ILE B N 1
ATOM 8003 C CA . ILE B 1 486 ? -21.016 4.941 4.344 1 95.06 486 ILE B CA 1
ATOM 8004 C C . ILE B 1 486 ? -20.688 6.078 3.383 1 95.06 486 ILE B C 1
ATOM 8006 O O . ILE B 1 486 ? -19.75 5.973 2.582 1 95.06 486 ILE B O 1
ATOM 8010 N N . SER B 1 487 ? -21.469 7.117 3.475 1 92.38 487 SER B N 1
ATOM 8011 C CA . SER B 1 487 ? -21.219 8.344 2.73 1 92.38 487 SER B CA 1
ATOM 8012 C C . SER B 1 487 ? -20.828 9.484 3.664 1 92.38 487 SER B C 1
ATOM 8014 O O . SER B 1 487 ? -21.266 9.531 4.816 1 92.38 487 SER B O 1
ATOM 8016 N N . PHE B 1 488 ? -20 10.367 3.137 1 87.56 488 PHE B N 1
ATOM 8017 C CA . PHE B 1 488 ? -19.469 11.461 3.947 1 87.56 488 PHE B CA 1
ATOM 8018 C C . PHE B 1 488 ? -19.891 12.812 3.375 1 87.56 488 PHE B C 1
ATOM 8020 O O . PHE B 1 488 ? -20.203 12.914 2.189 1 87.56 488 PHE B O 1
ATOM 8027 N N . SER B 1 489 ? -19.875 13.828 4.262 1 84.12 489 SER B N 1
ATOM 8028 C CA . SER B 1 489 ? -20.172 15.203 3.857 1 84.12 489 SER B CA 1
ATOM 8029 C C . SER B 1 489 ? -18.891 16.031 3.771 1 84.12 489 SER B C 1
ATOM 8031 O O . SER B 1 489 ? -17.906 15.75 4.461 1 84.12 489 SER B O 1
#

Radius of gyration: 31.97 Å; Cα contacts (8 Å, |Δi|>4): 2266; chains: 2; bounding box: 66×102×74 Å

Secondary structure (DSSP, 8-state):
----HHHHHHHHHHHHHHSSS-SSHHHHTTPPPPHHHHHH-EEEEE--STHHHH-SS-TTHHHHTTSTTSHHHHHHHHHH--TTTS-GGGGGGG---TT--HHHHHHHHHHHT-SEEEEEEE-TT--BSS--SS-S-BTTTSTT-S-HHHHHHHHHHHTTPEEEEEE-GGGHHHHTGGGGGSS-TTTT--STTSTT---PPPPS-TT-TT-SSPPPHHHHHHHHHHHHHHHHHH--SEEEE-GGGGSGGGHHHHHHHHHHHHHHHHHTT---EEEESTT-S-TTSSEEEEET-B-SS--SS-EEEEEESBSS-SS--SS--B--HHHHHHHHHHHHHTTEEEEEEE---TTSPPPHHHHHHHHHHHHHHHHHGGGTTT-EEEEEEEESSPPPPPBTT--------TT-EEEEEETTEEEEEESS--SSSEEEEGGG-B-SSSS-BS----EEEEEETTB--EEEEETTEEEEE-----SS-EEEEEEE-/----HHHHHHHHHHHHHHSSS-SSHHHHTTPPPPHHHHHH-EEEEE--STHHHH-SS-TTHHHHTTSTTSHHHHHHHHHH--TTTS-GGGGGGG---TT--HHHHHHHHHHTT-SEEEEEEE-TT--BSS--SS-S-BTTTSTT-S-HHHHHHHHHHHTTPEEEEEE-GGGHHHHTGGGGGSS-TTTT--STTSTT---PPPPS-TT-TT-SSPPPHHHHHHHHHHHHHHHHHH--SEEEE-GGGGSGGGHHHHHHHHHHHHHHHHHTT---EEEESTT-S-TTSSEEEEET-B-SS--SS-EEEEEESBSS-SS--SS--B--HHHHHHHHHHHHHTTEEEEEEE---TTSPPPHHHHHHHHHHHHHHHHHGGGTTT-EEEEEEEESSPPPPPBTT--------TT-EEEEEETTEEEEEESS--SSSEEEEGGG-B-SSSS-BS----EEEEEETTB--EEEEETTEEEEE-----SS-EEEEEEE-

InterPro domains:
  IPR000933 Glycoside hydrolase, family 29 [PTHR10030] (16-425)
  IPR000933 Glycoside hydrolase, family 29 [SM00812] (20-436)
  IPR013780 Glycosyl hydrolase, all-beta [G3DSA:2.60.40.1180] (378-489)
  IPR016286 Alpha-L-fucosidase, metazoa-type [PIRSF001092] (13-415)
  IPR016286 Alpha-L-fucosidase, metazoa-type [PR00741] (116-132)
  IPR016286 Alpha-L-fucosidase, metazoa-type [PR00741] (360-382)
  IPR017853 Glycoside hydrolase superfamily [SSF51445] (20-377)
  IPR057739 Glycoside hydrolase family 29, N-terminal [PF01120] (13-374)

Nearest PDB structures (foldseek):
  7lnp-assembly2_C  TM=9.395E-01  e=1.522E-57  Phocaeicola plebeius DSM 17135
  7lk7-assembly1_A  TM=9.440E-01  e=6.474E-56  Phocaeicola plebeius DSM 17135
  7lnp-assembly4_E  TM=9.479E-01  e=7.453E-55  Phocaeicola plebeius DSM 17135
  7snk-assembly1_A  TM=9.373E-01  e=2.458E-54  Phocaeicola plebeius DSM 17135
  7ljj-assembly1_A  TM=9.290E-01  e=1.474E-54  Phocaeicola plebeius DSM 17135